Protein 3ND0 (pdb70)

Radius of gyration: 27.79 Å; Cα contacts (8 Å, |Δi|>4): 1798; chains: 2; bounding box: 58×67×82 Å

InterPro domains:
  IPR001807 Chloride channel [PF00654] (86-428)
  IPR001807 Chloride channel [PR00762] (98-115)
  IPR001807 Chloride channel [PR00762] (178-197)
  IPR001807 Chloride channel [PR00762] (344-364)
  IPR001807 Chloride channel [PR00762] (379-395)
  IPR001807 Chloride channel [PR00762] (397-416)
  IPR014743 Chloride channel, core [SSF81340] (9-445)

Sequence (850 aa):
SLHPRTLVAAIVVGLITGVLGAGFKSAVNNMLQWRSQLAQILAPIPPLAWLVTALISGGMVALSFWLMKRFAPDTSGSGIPQIEGHLEGKLPLVWQRVLPIKLVGGFLSLGAGMLAGFEGPTIQMGGSIGQMTGGWFKATQENQRILIAVGAGAGLATAFNAPLAGVALIGEEMHPRFRSQTLAYHSLLFGCVMATIILRMIRGQSAIISLTEFKRVPLDSLWMFIILGILFGVMGYTFNRGLFKVLDWFDRLPPLATKWKGFLLGSIIGILSLFPLPLTDGGDNAVLWAFNSQSHFSTLILVFCGRFLLTLICYGSGAIGGIFAPMLGIASIVSVAMARHFHLLFPSQIPEPAVMAIAGMGALVAATVRAPLTAILLTIEMTDNYFVILPLLVTCLVASVVAEALGGKPIYTVLLERTLAKQNRSLHPRTLVAAIVVGLITGVLGAGFKSAVNNMLQWRSQLAQILAPIPPLAWLVTALISGGMVALSFWLMKRFAPDTSGSGIPQIEGHLEGKLPLVWQRVLPIKLVGGFLSLGAGMLAGFEGPTIQMGGSIGQMTGGWFKATQENQRILIAVGAGAGLATAFNAPLAGVALIGEEMHPRFRSQTLAYHSLLFGCVMATIILRMIRGQSAIISLTEFKRVPLDSLWMFIILGILFGVMGYTFNRGLFKVLDWFDRLPPLATKWKGFLLGSIIGILSLFPLPLTDGGDNAVLWAFNSQSHFSTLILVFCGRFLLTLICYGSGAIGGIFAPMLGIASIVSVAMARHFHLLFPSQIPEPAVMAIAGMGALVAATVRAPLTAILLTIEMTDNYFVILPLLVTCLVASVVAEALGGKPIYTVLLERTLAKQNR

Secondary structure (DSSP, 8-state):
---HHHHHHHHHHHHHHHHHHHHHHHHHHHHHHHHHHHHHHSTTS-THHHHHHHHHHHHHHHHHHHHHTTT-GGGSB-SHHHHHHHTTSSS---HHHHHHHHHHHHHHHHHTT-S--THHHHHHHHHHHHHHHHHHTT--HHHHHHHHHHHHHHHHHHHHT-HHHHHHHHHSSS----SS--TTHHHHHHHHHHHHHHHHHHT-SS-SS--TT-----GGGHHHHHHHHHHHHHHHHHHHHHHHHHHHHHHT--HHHHHHHHHHHHHHHHHHTTSSSS-SSSSHHHHHHHTTS---HHHHHHHHHHHHHHHHHHHHTT-B--SHHHHHHHHHHHHHHHHHHHHHH-TTT-SSTHHHHHHTTSHHHHHHHS-HHHHHHHHHHTT---TTHHHHHHHHHHHHHHHTTS----HHHHHHHHHHTTTT-/---HHHHHHHHHHHHHHHHHHHHHHHHHHHHHHHHHHHHHHSTTS-THHHHHHHHHHHHHHHHHHHHHTTT-GGGSB-SHHHHHHHTTSSS---HHHHHHHHHHHHHHHHHTT-S--THHHHHHHHHHHHHHHHHHTT--HHHHHHHHHHHHHHHHHHHHT-HHHHHHHHHSTT-----S--THHHHHHHHHHHHHHHHHHHT-SS-SS--TT-----GGGHHHHHHHHHHHHHHHHHHHHHHHHHHHHHHT--HHHHHHHHHHHHHHHHHHTTSSSS-SSSSHHHHHHHTTS---HHHHHHHHHHHHHHHHHHHHTT-B--SHHHHHHHHHHHHHHHHHHHHHH-TTT-SSTHHHHHHTTTHHHHHHHS-HHHHHHHHHHTTT--TTHHHHHHHHHHHHHHHTTS----HHHHHHHHHHHTTT-

Structure (mmCIF, N/CA/C/O backbone):
data_3ND0
#
_entry.id   3ND0
#
_cell.length_a   203.790
_cell.length_b   203.790
_cell.length_c   96.820
_cell.angle_alpha   90.00
_cell.angle_beta   90.00
_cell.angle_gamma   120.00
#
_symmetry.space_group_name_H-M   'P 3 2 1'
#
loop_
_entity.id
_entity.type
_entity.pdbx_description
1 polymer 'Sll0855 protein'
2 non-polymer 'CHLORIDE ION'
#
loop_
_atom_site.group_PDB
_atom_site.id
_atom_site.type_symbol
_atom_site.label_atom_id
_atom_site.label_alt_id
_atom_site.label_comp_id
_atom_site.label_asym_id
_atom_site.label_entity_id
_atom_site.label_seq_id
_atom_site.pdbx_PDB_ins_code
_atom_site.Cartn_x
_atom_site.Cartn_y
_atom_site.Cartn_z
_atom_site.occupancy
_atom_site.B_iso_or_equiv
_atom_site.auth_seq_id
_atom_site.auth_comp_id
_atom_site.auth_asym_id
_atom_site.auth_atom_id
_atom_site.pdbx_PDB_model_num
ATOM 1 N N . SER A 1 26 ? -62.375 92.262 16.933 1.00 76.66 26 SER A N 1
ATOM 2 C CA . SER A 1 26 ? -61.233 92.929 16.319 1.00 76.71 26 SER A CA 1
ATOM 3 C C . SER A 1 26 ? -61.293 92.806 14.796 1.00 77.23 26 SER A C 1
ATOM 4 O O . SER A 1 26 ? -60.289 92.985 14.110 1.00 77.75 26 SER A O 1
ATOM 7 N N . LEU A 1 27 ? -62.484 92.515 14.279 1.00 64.97 27 LEU A N 1
ATOM 8 C CA . LEU A 1 27 ? -62.673 92.201 12.863 1.00 65.15 27 LEU A CA 1
ATOM 9 C C . LEU A 1 27 ? -62.936 93.408 11.961 1.00 65.81 27 LEU A C 1
ATOM 10 O O . LEU A 1 27 ? -63.342 94.476 12.422 1.00 66.52 27 LEU A O 1
ATOM 15 N N . HIS A 1 28 ? -62.720 93.199 10.665 1.00 73.55 28 HIS A N 1
ATOM 16 C CA . HIS A 1 28 ? -62.794 94.251 9.658 1.00 74.12 28 HIS A CA 1
ATOM 17 C C . HIS A 1 28 ? -63.722 93.856 8.501 1.00 73.67 28 HIS A C 1
ATOM 18 O O . HIS A 1 28 ? -63.588 92.773 7.930 1.00 73.06 28 HIS A O 1
ATOM 25 N N . PRO A 1 29 ? -64.667 94.749 8.158 1.00 69.26 29 PRO A N 1
ATOM 26 C CA . PRO A 1 29 ? -65.807 94.552 7.248 1.00 69.15 29 PRO A CA 1
ATOM 27 C C . PRO A 1 29 ? -65.473 94.011 5.857 1.00 68.98 29 PRO A C 1
ATOM 28 O O . PRO A 1 29 ? -65.974 92.948 5.497 1.00 68.93 29 PRO A O 1
ATOM 32 N N . ARG A 1 30 ? -64.669 94.739 5.087 1.00 95.02 30 ARG A N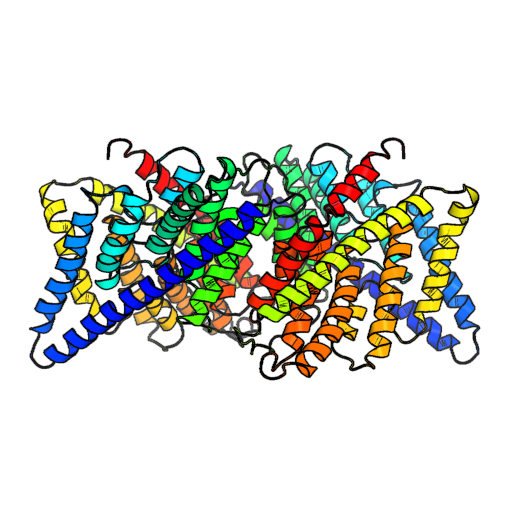 1
ATOM 33 C CA . ARG A 1 30 ? -64.370 94.362 3.704 1.00 95.52 30 ARG A CA 1
ATOM 34 C C . ARG A 1 30 ? -64.148 92.861 3.514 1.00 93.84 30 ARG A C 1
ATOM 35 O O . ARG A 1 30 ? -64.620 92.277 2.539 1.00 93.51 30 ARG A O 1
ATOM 43 N N . THR A 1 31 ? -63.425 92.246 4.445 1.00 74.02 31 THR A N 1
ATOM 44 C CA . THR A 1 31 ? -63.108 90.824 4.355 1.00 71.52 31 THR A CA 1
ATOM 45 C C . THR A 1 31 ? -64.327 89.945 4.621 1.00 70.05 31 THR A C 1
ATOM 46 O O . THR A 1 31 ? -64.519 88.919 3.969 1.00 70.04 31 THR A O 1
ATOM 50 N N . LEU A 1 32 ? -65.149 90.352 5.583 1.00 58.86 32 LEU A N 1
ATOM 51 C CA . LEU A 1 32 ? -66.356 89.608 5.920 1.00 55.80 32 LEU A CA 1
ATOM 52 C C . LEU A 1 32 ? -67.260 89.432 4.705 1.00 55.10 32 LEU A C 1
ATOM 53 O O . LEU A 1 32 ? -67.662 88.316 4.381 1.00 55.57 32 LEU A O 1
ATOM 58 N N . VAL A 1 33 ? -67.581 90.535 4.037 1.00 46.85 33 VAL A N 1
ATOM 59 C CA . VAL A 1 33 ? -68.413 90.474 2.838 1.00 46.58 33 VAL A CA 1
ATOM 60 C C . VAL A 1 33 ? -67.728 89.653 1.741 1.00 46.73 33 VAL A C 1
ATOM 61 O O . VAL A 1 33 ? -68.393 89.008 0.926 1.00 45.97 33 VAL A O 1
ATOM 65 N N . ALA A 1 34 ? -66.397 89.668 1.737 1.00 70.34 34 ALA A N 1
ATOM 66 C CA . ALA A 1 34 ? -65.628 88.839 0.815 1.00 70.56 34 ALA A CA 1
ATOM 67 C C . ALA A 1 34 ? -65.861 87.364 1.124 1.00 70.48 34 ALA A C 1
ATOM 68 O O . ALA A 1 34 ? -65.998 86.542 0.218 1.00 70.69 34 ALA A O 1
ATOM 70 N N . ALA A 1 35 ? -65.904 87.038 2.412 1.00 56.55 35 ALA A N 1
ATOM 71 C CA . ALA A 1 35 ? -66.199 85.680 2.851 1.00 56.10 35 ALA A CA 1
ATOM 72 C C . ALA A 1 35 ? -67.609 85.289 2.427 1.00 56.25 35 ALA A C 1
ATOM 73 O O . ALA A 1 35 ? -67.853 84.153 2.019 1.00 55.94 35 ALA A O 1
ATOM 75 N N . ILE A 1 36 ? -68.534 86.239 2.527 1.00 57.23 36 ILE A N 1
ATOM 76 C CA . ILE A 1 36 ? -69.899 86.028 2.065 1.00 56.73 36 ILE A CA 1
ATOM 77 C C . ILE A 1 36 ? -69.892 85.586 0.610 1.00 56.81 36 ILE A C 1
ATOM 78 O O . ILE A 1 36 ? -70.557 84.619 0.241 1.00 57.70 36 ILE A O 1
ATOM 83 N N . VAL A 1 37 ? -69.132 86.301 -0.214 1.00 45.37 37 VAL A N 1
ATOM 84 C CA . VAL A 1 37 ? -69.038 85.983 -1.635 1.00 44.61 37 VAL A CA 1
ATOM 85 C C . VAL A 1 37 ? -68.393 84.619 -1.853 1.00 44.96 37 VAL A C 1
ATOM 86 O O . VAL A 1 37 ? -68.892 83.810 -2.635 1.00 43.86 37 VAL A O 1
ATOM 90 N N . VAL A 1 38 ? -67.284 84.367 -1.163 1.00 56.67 38 VAL A N 1
ATOM 91 C CA . VAL A 1 38 ? -66.614 83.075 -1.258 1.00 57.88 38 VAL A CA 1
ATOM 92 C C . VAL A 1 38 ? -67.605 81.946 -1.006 1.00 59.08 38 VAL A C 1
ATOM 93 O O . VAL A 1 38 ? -67.913 81.172 -1.909 1.00 59.29 38 VAL A O 1
ATOM 97 N N . GLY A 1 39 ? -68.108 81.866 0.223 1.00 73.39 39 GLY A N 1
ATOM 98 C CA . GLY A 1 39 ? -69.068 80.842 0.594 1.00 74.10 39 GLY A CA 1
ATOM 99 C C . GLY A 1 39 ? -70.218 80.738 -0.390 1.00 74.99 39 GLY A C 1
ATOM 100 O O . GLY A 1 39 ? -70.689 79.643 -0.699 1.00 75.76 39 GLY A O 1
ATOM 101 N N . LEU A 1 40 ? -70.667 81.886 -0.886 1.00 64.33 40 LEU A N 1
ATOM 102 C CA . LEU A 1 40 ? -71.732 81.933 -1.878 1.00 64.34 40 LEU A CA 1
ATOM 103 C C . LEU A 1 40 ? -71.334 81.180 -3.144 1.00 64.35 40 LEU A C 1
ATOM 104 O O . LEU A 1 40 ? -72.110 80.386 -3.673 1.00 64.12 40 LEU A O 1
ATOM 109 N N . ILE A 1 41 ? -70.118 81.431 -3.622 1.00 62.20 41 ILE A N 1
ATOM 110 C CA . ILE A 1 41 ? -69.635 80.814 -4.853 1.00 61.06 41 ILE A CA 1
ATOM 111 C C . ILE A 1 41 ? -69.393 79.316 -4.686 1.00 59.99 41 ILE A C 1
ATOM 112 O O . ILE A 1 41 ? -69.928 78.509 -5.444 1.00 59.49 41 ILE A O 1
ATOM 117 N N . THR A 1 42 ? -68.586 78.943 -3.697 1.00 53.66 42 THR A N 1
ATOM 118 C CA . THR A 1 42 ? -68.282 77.532 -3.474 1.00 53.98 42 THR A CA 1
ATOM 119 C C . THR A 1 42 ? -69.543 76.736 -3.144 1.00 54.58 42 THR A C 1
ATOM 120 O O . THR A 1 42 ? -69.623 75.537 -3.419 1.00 54.18 42 THR A O 1
ATOM 124 N N . GLY A 1 43 ? -70.528 77.411 -2.561 1.00 53.64 43 GLY A N 1
ATOM 125 C CA . GLY A 1 43 ? -71.810 76.789 -2.292 1.00 54.14 43 GLY A CA 1
ATOM 126 C C . GLY A 1 43 ? -72.492 76.372 -3.582 1.00 54.71 43 GLY A C 1
ATOM 127 O O . GLY A 1 43 ? -72.868 75.212 -3.748 1.00 54.47 43 GLY A O 1
ATOM 128 N N . VAL A 1 44 ? -72.643 77.322 -4.501 1.00 56.16 44 VAL A N 1
ATOM 129 C CA . VAL A 1 44 ? -73.260 77.048 -5.793 1.00 56.56 44 VAL A CA 1
ATOM 130 C C . VAL A 1 44 ? -72.499 75.959 -6.541 1.00 57.68 44 VAL A C 1
ATOM 131 O O . VAL A 1 44 ? -73.096 75.003 -7.036 1.00 57.72 44 VAL A O 1
ATOM 135 N N . LEU A 1 45 ? -71.180 76.112 -6.619 1.00 69.09 45 LEU A N 1
ATOM 136 C CA . LEU A 1 45 ? -70.338 75.140 -7.308 1.00 70.56 45 LEU A CA 1
ATOM 137 C C . LEU A 1 45 ? -70.416 73.765 -6.656 1.00 71.11 45 LEU A C 1
ATOM 138 O O . LEU A 1 45 ? -70.666 72.765 -7.328 1.00 71.61 45 LEU A O 1
ATOM 143 N N . GLY A 1 46 ? -70.200 73.718 -5.347 1.00 80.13 46 GLY A N 1
ATOM 144 C CA . GLY A 1 46 ? -70.278 72.470 -4.612 1.00 79.61 46 GLY A CA 1
ATOM 145 C C . GLY A 1 46 ? -71.606 71.774 -4.836 1.00 79.08 46 GLY A C 1
ATOM 146 O O . GLY A 1 46 ? -71.657 70.563 -5.057 1.00 79.26 46 GLY A O 1
ATOM 147 N N . ALA A 1 47 ? -72.685 72.546 -4.785 1.00 60.35 47 ALA A N 1
ATOM 148 C CA . ALA A 1 47 ? -74.021 72.005 -4.987 1.00 60.02 47 ALA A CA 1
ATOM 149 C C . ALA A 1 47 ? -74.171 71.447 -6.398 1.00 59.74 47 ALA A C 1
ATOM 150 O O . ALA A 1 47 ? -74.489 70.271 -6.580 1.00 59.55 47 ALA A O 1
ATOM 152 N N . GLY A 1 48 ? -73.936 72.297 -7.393 1.00 58.12 48 GLY A N 1
ATOM 153 C CA . GLY A 1 48 ? -74.022 71.885 -8.782 1.00 58.31 48 GLY A CA 1
ATOM 154 C C . GLY A 1 48 ? -73.156 70.675 -9.081 1.00 58.63 48 GLY A C 1
ATOM 155 O O . GLY A 1 48 ? -73.591 69.742 -9.757 1.00 58.26 48 GLY A O 1
ATOM 156 N N . PHE A 1 49 ? -71.928 70.690 -8.572 1.00 65.28 49 PHE A N 1
ATOM 157 C CA . PHE A 1 49 ? -70.998 69.584 -8.775 1.00 65.64 49 PHE A CA 1
ATOM 158 C C . PHE A 1 49 ? -71.577 68.270 -8.260 1.00 66.36 49 PHE A C 1
ATOM 159 O O . PHE A 1 49 ? -71.545 67.260 -8.961 1.00 67.00 49 PHE A O 1
ATOM 167 N N . LYS A 1 50 ? -72.104 68.285 -7.039 1.00 78.68 50 LYS A N 1
ATOM 168 C CA . LYS A 1 50 ? -72.720 67.091 -6.464 1.00 79.03 50 LYS A CA 1
ATOM 169 C C . LYS A 1 50 ? -73.876 66.597 -7.325 1.00 78.42 50 LYS A C 1
ATOM 170 O O . LYS A 1 50 ? -73.973 65.408 -7.629 1.00 77.19 50 LYS A O 1
ATOM 176 N N . SER A 1 51 ? -74.749 67.519 -7.714 1.00 82.23 51 SER A N 1
ATOM 177 C CA . SER A 1 51 ? -75.895 67.188 -8.549 1.00 82.70 51 SER A CA 1
ATOM 178 C C . SER A 1 51 ? -75.440 66.624 -9.890 1.00 82.77 51 SER A C 1
ATOM 179 O O . SER A 1 51 ? -75.994 65.640 -10.380 1.00 83.11 51 SER A O 1
ATOM 182 N N . ALA A 1 52 ? -74.425 67.252 -10.474 1.00 72.35 52 ALA A N 1
ATOM 183 C CA . ALA A 1 52 ? -73.883 66.813 -11.755 1.00 71.99 52 ALA A CA 1
ATOM 184 C C . ALA A 1 52 ? -73.317 65.398 -11.667 1.00 71.96 52 ALA A C 1
ATOM 185 O O . ALA A 1 52 ? -73.507 64.587 -12.573 1.00 71.96 52 ALA A O 1
ATOM 187 N N . VAL A 1 53 ? -72.624 65.106 -10.572 1.00 71.56 53 VAL A N 1
ATOM 188 C CA . VAL A 1 53 ? -72.021 63.793 -10.383 1.00 72.25 53 VAL A CA 1
ATOM 189 C C . VAL A 1 53 ? -73.083 62.713 -10.212 1.00 72.92 53 VAL A C 1
ATOM 190 O O . VAL A 1 53 ? -72.977 61.631 -10.789 1.00 72.93 53 VAL A O 1
ATOM 194 N N . ASN A 1 54 ? -74.107 63.011 -9.419 1.00 74.15 54 ASN A N 1
ATOM 195 C CA . ASN A 1 54 ? -75.191 62.063 -9.190 1.00 74.71 54 ASN A CA 1
ATOM 196 C C . ASN A 1 54 ? -75.961 61.735 -10.464 1.00 76.12 54 ASN A C 1
ATOM 197 O O . ASN A 1 54 ? -76.232 60.567 -10.748 1.00 76.28 54 ASN A O 1
ATOM 202 N N . ASN A 1 55 ? -76.313 62.766 -11.228 1.00 82.95 55 ASN A N 1
ATOM 203 C CA . ASN A 1 55 ? -76.958 62.567 -12.521 1.00 84.71 55 ASN A CA 1
ATOM 204 C C . ASN A 1 55 ? -76.171 61.588 -13.380 1.00 85.47 55 ASN A C 1
ATOM 205 O O . ASN A 1 55 ? -76.733 60.661 -13.960 1.00 85.63 55 ASN A O 1
ATOM 210 N N . MET A 1 56 ? -74.862 61.799 -13.453 1.00 85.97 56 MET A N 1
ATOM 211 C CA . MET A 1 56 ? -73.993 60.911 -14.209 1.00 87.16 56 MET A CA 1
ATOM 212 C C . MET A 1 56 ? -74.036 59.509 -13.617 1.00 87.60 56 MET A C 1
ATOM 213 O O . MET A 1 56 ? -74.115 58.521 -14.345 1.00 88.10 56 MET A O 1
ATOM 218 N N . LEU A 1 57 ? -73.989 59.430 -12.291 1.00 62.56 57 LEU A N 1
ATOM 219 C CA . LEU A 1 57 ? -73.999 58.145 -11.603 1.00 63.20 57 LEU A CA 1
ATOM 220 C C . LEU A 1 57 ? -75.241 57.331 -11.938 1.00 64.84 57 LEU A C 1
ATOM 221 O O . LEU A 1 57 ? -75.143 56.161 -12.306 1.00 64.82 57 LEU A O 1
ATOM 226 N N . GLN A 1 58 ? -76.408 57.952 -11.809 1.00 99.74 58 GLN A N 1
ATOM 227 C CA . GLN A 1 58 ? -77.663 57.252 -12.045 1.00 102.01 58 GLN A CA 1
ATOM 228 C C . GLN A 1 58 ? -77.879 56.988 -13.531 1.00 102.23 58 GLN A C 1
ATOM 229 O O . GLN A 1 58 ? -78.504 55.998 -13.908 1.00 102.39 58 GLN A O 1
ATOM 235 N N . TRP A 1 59 ? -77.355 57.873 -14.372 1.00 83.35 59 TRP A N 1
ATOM 236 C CA . TRP A 1 59 ? -77.465 57.697 -15.814 1.00 83.82 59 TRP A CA 1
ATOM 237 C C . TRP A 1 59 ? -76.756 56.420 -16.254 1.00 83.70 59 TRP A C 1
ATOM 238 O O . TRP A 1 59 ? -77.248 55.692 -17.115 1.00 83.73 59 TRP A O 1
ATOM 249 N N . ARG A 1 60 ? -75.597 56.153 -15.659 1.00 84.64 60 ARG A N 1
ATOM 250 C CA . ARG A 1 60 ? -74.851 54.940 -15.970 1.00 84.62 60 ARG A CA 1
ATOM 251 C C . ARG A 1 60 ? -75.562 53.717 -15.403 1.00 85.30 60 ARG A C 1
ATOM 252 O O . ARG A 1 60 ? -75.424 52.610 -15.922 1.00 85.36 60 ARG A O 1
ATOM 260 N N . SER A 1 61 ? -76.324 53.927 -14.335 1.00 90.38 61 SER A N 1
ATOM 261 C CA . SER A 1 61 ? -77.077 52.847 -13.710 1.00 91.32 61 SER A CA 1
ATOM 262 C C . SER A 1 61 ? -78.297 52.495 -14.553 1.00 92.16 61 SER A C 1
ATOM 263 O O . SER A 1 61 ? -78.669 51.327 -14.669 1.00 92.13 61 SER A O 1
ATOM 266 N N . GLN A 1 62 ? -78.913 53.515 -15.143 1.00 101.79 62 GLN A N 1
ATOM 267 C CA . GLN A 1 62 ? -80.073 53.318 -16.002 1.00 103.36 62 GLN A CA 1
ATOM 268 C C . GLN A 1 62 ? -79.646 52.787 -17.363 1.00 103.97 62 GLN A C 1
ATOM 269 O O . GLN A 1 62 ? -80.375 52.030 -18.004 1.00 104.61 62 GLN A O 1
ATOM 275 N N . LEU A 1 63 ? -78.460 53.193 -17.801 1.00 76.39 63 LEU A N 1
ATOM 276 C CA . LEU A 1 63 ? -77.905 52.709 -19.057 1.00 77.32 63 LEU A CA 1
ATOM 277 C C . LEU A 1 63 ? -77.615 51.220 -18.927 1.00 78.16 63 LEU A C 1
ATOM 278 O O . LEU A 1 63 ? -77.760 50.461 -19.884 1.00 78.20 63 LEU A O 1
ATOM 283 N N . ALA A 1 64 ? -77.214 50.808 -17.729 1.00 97.50 64 ALA A N 1
ATOM 284 C CA . ALA A 1 64 ? -76.906 49.409 -17.464 1.00 98.82 64 ALA A CA 1
ATOM 285 C C . ALA A 1 64 ? -78.167 48.551 -17.432 1.00 100.09 64 ALA A C 1
ATOM 286 O O . ALA A 1 64 ? -78.115 47.353 -17.707 1.00 100.49 64 ALA A O 1
ATOM 288 N N . GLN A 1 65 ? -79.297 49.164 -17.098 1.00 115.53 65 GLN A N 1
ATOM 289 C CA . GLN A 1 65 ? -80.553 48.427 -16.996 1.00 117.15 65 GLN A CA 1
ATOM 290 C C . GLN A 1 65 ? -81.293 48.327 -18.325 1.00 117.68 65 GLN A C 1
ATOM 291 O O . GLN A 1 65 ? -82.017 47.361 -18.567 1.00 118.21 65 GLN A O 1
ATOM 297 N N . ILE A 1 66 ? -81.109 49.321 -19.186 1.00 100.03 66 ILE A N 1
ATOM 298 C CA . ILE A 1 66 ? -81.679 49.267 -20.525 1.00 100.62 66 ILE A CA 1
ATOM 299 C C . ILE A 1 66 ? -81.042 48.136 -21.328 1.00 101.54 66 ILE A C 1
ATOM 300 O O . ILE A 1 66 ? -81.720 47.434 -22.080 1.00 101.75 66 ILE A O 1
ATOM 305 N N . LEU A 1 67 ? -79.736 47.960 -21.155 1.00 93.27 67 LEU A N 1
ATOM 306 C CA . LEU A 1 67 ? -79.001 46.915 -21.857 1.00 94.23 67 LEU A CA 1
ATOM 307 C C . LEU A 1 67 ? -78.936 45.643 -21.018 1.00 95.69 67 LEU A C 1
ATOM 308 O O . LEU A 1 67 ? -78.444 44.611 -21.473 1.00 96.00 67 LEU A O 1
ATOM 313 N N . ALA A 1 68 ? -79.437 45.729 -19.789 1.00 99.15 68 ALA A N 1
ATOM 314 C CA . ALA A 1 68 ? -79.412 44.605 -18.855 1.00 100.65 68 ALA A CA 1
ATOM 315 C C . ALA A 1 68 ? -80.075 43.334 -19.390 1.00 101.96 68 ALA A C 1
ATOM 316 O O . ALA A 1 68 ? -79.506 42.248 -19.278 1.00 101.40 68 ALA A O 1
ATOM 318 N N . PRO A 1 69 ? -81.281 43.464 -19.971 1.00 127.70 69 PRO A N 1
ATOM 319 C CA . PRO A 1 69 ? -82.029 42.278 -20.404 1.00 129.15 69 PRO A CA 1
ATOM 320 C C . PRO A 1 69 ? -81.220 41.342 -21.296 1.00 130.67 69 PRO A C 1
ATOM 321 O O . PRO A 1 69 ? -81.313 40.125 -21.133 1.00 131.22 69 PRO A O 1
ATOM 325 N N . ILE A 1 70 ? -80.437 41.889 -22.220 1.00 196.39 70 ILE A N 1
ATOM 326 C CA . ILE A 1 70 ? -79.697 41.040 -23.146 1.00 197.38 70 ILE A CA 1
ATOM 327 C C . ILE A 1 70 ? -78.375 41.625 -23.640 1.00 196.93 70 ILE A C 1
ATOM 328 O O . ILE A 1 70 ? -78.358 42.589 -24.405 1.00 197.00 70 ILE A O 1
ATOM 333 N N . PRO A 1 71 ? -77.256 41.045 -23.184 1.00 159.19 71 PRO A N 1
ATOM 334 C CA . PRO A 1 71 ? -77.176 40.145 -22.036 1.00 158.43 71 PRO A CA 1
ATOM 335 C C . PRO A 1 71 ? -76.090 40.662 -21.075 1.00 157.31 71 PRO A C 1
ATOM 336 O O . PRO A 1 71 ? -76.391 41.567 -20.297 1.00 157.32 71 PRO A O 1
ATOM 340 N N . PRO A 1 72 ? -74.859 40.109 -21.108 1.00 117.81 72 PRO A N 1
ATOM 341 C CA . PRO A 1 72 ? -73.827 40.929 -20.468 1.00 116.83 72 PRO A CA 1
ATOM 342 C C . PRO A 1 72 ? -73.210 41.917 -21.456 1.00 115.56 72 PRO A C 1
ATOM 343 O O . PRO A 1 72 ? -72.027 42.239 -21.347 1.00 115.02 72 PRO A O 1
ATOM 347 N N . LEU A 1 73 ? -74.001 42.376 -22.420 1.00 120.76 73 LEU A N 1
ATOM 348 C CA . LEU A 1 73 ? -73.565 43.438 -23.318 1.00 119.32 73 LEU A CA 1
ATOM 349 C C . LEU A 1 73 ? -73.357 44.707 -22.505 1.00 118.51 73 LEU A C 1
ATOM 350 O O . LEU A 1 73 ? -72.435 45.482 -22.762 1.00 118.67 73 LEU A O 1
ATOM 355 N N . ALA A 1 74 ? -74.226 44.906 -21.519 1.00 120.80 74 ALA A N 1
ATOM 356 C CA . ALA A 1 74 ? -74.137 46.055 -20.629 1.00 119.16 74 ALA A CA 1
ATOM 357 C C . ALA A 1 74 ? -72.866 45.975 -19.795 1.00 118.15 74 ALA A C 1
ATOM 358 O O . ALA A 1 74 ? -72.314 46.995 -19.386 1.00 117.98 74 ALA A O 1
ATOM 360 N N . TRP A 1 75 ? -72.411 44.752 -19.545 1.00 120.40 75 TRP A N 1
ATOM 361 C CA . TRP A 1 75 ? -71.165 44.525 -18.825 1.00 119.44 75 TRP A CA 1
ATOM 362 C C . TRP A 1 75 ? -70.000 45.229 -19.513 1.00 117.46 75 TRP A C 1
ATOM 363 O O . TRP A 1 75 ? -69.119 45.781 -18.854 1.00 117.35 75 TRP A O 1
ATOM 374 N N . LEU A 1 76 ? -70.006 45.208 -20.842 1.00 103.08 76 LEU A N 1
ATOM 375 C CA . LEU A 1 76 ? -68.928 45.793 -21.629 1.00 100.59 76 LEU A CA 1
ATOM 376 C C . LEU A 1 76 ? -69.061 47.308 -21.732 1.00 98.83 76 LEU A C 1
ATOM 377 O O . LEU A 1 76 ? -68.077 48.036 -21.603 1.00 98.85 76 LEU A O 1
ATOM 382 N N . VAL A 1 77 ? -70.280 47.779 -21.970 1.00 70.10 77 VAL A N 1
ATOM 383 C CA . VAL A 1 77 ? -70.525 49.207 -22.134 1.00 68.22 77 VAL A CA 1
ATOM 384 C C . VAL A 1 77 ? -70.197 49.987 -20.865 1.00 67.42 77 VAL A C 1
ATOM 385 O O . VAL A 1 77 ? -69.494 50.995 -20.915 1.00 67.36 77 VAL A O 1
ATOM 389 N N . THR A 1 78 ? -70.705 49.521 -19.727 1.00 102.86 78 THR A N 1
ATOM 390 C CA . THR A 1 78 ? -70.455 50.195 -18.456 1.00 101.89 78 THR A CA 1
ATOM 391 C C . THR A 1 78 ? -68.978 50.125 -18.088 1.00 101.11 78 THR A C 1
ATOM 392 O O . THR A 1 78 ? -68.457 51.002 -17.400 1.00 101.51 78 THR A O 1
ATOM 396 N N . ALA A 1 79 ? -68.308 49.074 -18.553 1.00 80.52 79 ALA A N 1
ATOM 397 C CA . ALA A 1 79 ? -66.878 48.911 -18.322 1.00 79.27 79 ALA A CA 1
ATOM 398 C C . ALA A 1 79 ? -66.084 49.967 -19.082 1.00 78.57 79 ALA A C 1
ATOM 399 O O . ALA A 1 79 ? -65.149 50.562 -18.547 1.00 78.68 79 ALA A O 1
ATOM 401 N N . LEU A 1 80 ? -66.461 50.191 -20.336 1.00 85.57 80 LEU A N 1
ATOM 402 C CA . LEU A 1 80 ? -65.790 51.181 -21.167 1.00 84.68 80 LEU A CA 1
ATOM 403 C C . LEU A 1 80 ? -66.057 52.594 -20.665 1.00 84.12 80 LEU A C 1
ATOM 404 O O . LEU A 1 80 ? -65.128 53.375 -20.471 1.00 84.16 80 LEU A O 1
ATOM 409 N N . ILE A 1 81 ? -67.329 52.917 -20.453 1.00 76.14 81 ILE A N 1
ATOM 410 C CA . ILE A 1 81 ? -67.706 54.256 -20.015 1.00 75.30 81 ILE A CA 1
ATOM 411 C C . ILE A 1 81 ? -66.996 54.647 -18.723 1.00 75.73 81 ILE A C 1
ATOM 412 O O . ILE A 1 81 ? -66.431 55.735 -18.626 1.00 75.92 81 ILE A O 1
ATOM 417 N N . SER A 1 82 ? -67.018 53.754 -17.738 1.00 92.90 82 SER A N 1
ATOM 418 C CA . SER A 1 82 ? -66.347 54.007 -16.465 1.00 93.31 82 SER A CA 1
ATOM 419 C C . SER A 1 82 ? -64.834 54.101 -16.632 1.00 93.25 82 SER A C 1
ATOM 420 O O . SER A 1 82 ? -64.212 55.072 -16.201 1.00 93.00 82 SER A O 1
ATOM 423 N N . GLY A 1 83 ? -64.247 53.085 -17.255 1.00 108.16 83 GLY A N 1
ATOM 424 C CA . GLY A 1 83 ? -62.815 53.061 -17.488 1.00 108.13 83 GLY A CA 1
ATOM 425 C C . GLY A 1 83 ? -62.334 54.280 -18.249 1.00 108.11 83 GLY A C 1
ATOM 426 O O . GLY A 1 83 ? -61.350 54.915 -17.867 1.00 108.73 83 GLY A O 1
ATOM 427 N N . GLY A 1 84 ? -63.034 54.609 -19.331 1.00 88.20 84 GLY A N 1
ATOM 428 C CA . GLY A 1 84 ? -62.678 55.745 -20.159 1.00 86.70 84 GLY A CA 1
ATOM 429 C C . GLY A 1 84 ? -62.654 57.040 -19.373 1.00 86.04 84 GLY A C 1
ATOM 430 O O . GLY A 1 84 ? -61.676 57.785 -19.417 1.00 85.52 84 GLY A O 1
ATOM 431 N N . MET A 1 85 ? -63.734 57.305 -18.647 1.00 81.10 85 MET A N 1
ATOM 432 C CA . MET A 1 85 ? -63.839 58.515 -17.841 1.00 80.84 85 MET A CA 1
ATOM 433 C C . MET A 1 85 ? -62.664 58.654 -16.879 1.00 80.87 85 MET A C 1
ATOM 434 O O . MET A 1 85 ? -61.994 59.685 -16.854 1.00 80.96 85 MET A O 1
ATOM 439 N N . VAL A 1 86 ? -62.420 57.612 -16.088 1.00 72.48 86 VAL A N 1
ATOM 440 C CA . VAL A 1 86 ? -61.331 57.632 -15.118 1.00 72.68 86 VAL A CA 1
ATOM 441 C C . VAL A 1 86 ? -59.989 57.825 -15.813 1.00 73.19 86 VAL A C 1
ATOM 442 O O . VAL A 1 86 ? -59.095 58.492 -15.288 1.00 73.20 86 VAL A O 1
ATOM 446 N N . ALA A 1 87 ? -59.854 57.241 -16.999 1.00 80.76 87 ALA A N 1
ATOM 447 C CA . ALA A 1 87 ? -58.640 57.394 -17.790 1.00 81.22 87 ALA A CA 1
ATOM 448 C C . ALA A 1 87 ? -58.491 58.839 -18.248 1.00 81.40 87 ALA A C 1
ATOM 449 O O . ALA A 1 87 ? -57.443 59.458 -18.062 1.00 81.79 87 ALA A O 1
ATOM 451 N N . LEU A 1 88 ? -59.551 59.370 -18.847 1.00 68.64 88 LEU A N 1
ATOM 452 C CA . LEU A 1 88 ? -59.570 60.754 -19.299 1.00 68.92 88 LEU A CA 1
ATOM 453 C C . LEU A 1 88 ? -59.307 61.681 -18.117 1.00 69.36 88 LEU A C 1
ATOM 454 O O . LEU A 1 88 ? -58.708 62.747 -18.269 1.00 69.57 88 LEU A O 1
ATOM 459 N N . SER A 1 89 ? -59.757 61.262 -16.938 1.00 77.60 89 SER A N 1
ATOM 460 C CA . SER A 1 89 ? -59.541 62.020 -15.712 1.00 78.13 89 SER A CA 1
ATOM 461 C C . SER A 1 89 ? -58.063 62.050 -15.354 1.00 78.06 89 SER A C 1
ATOM 462 O O . SER A 1 89 ? -57.505 63.107 -15.059 1.00 78.01 89 SER A O 1
ATOM 465 N N . PHE A 1 90 ? -57.435 60.880 -15.376 1.00 75.19 90 PHE A N 1
ATOM 466 C CA . PHE A 1 90 ? -56.015 60.762 -15.069 1.00 75.69 90 PHE A CA 1
ATOM 467 C C . PHE A 1 90 ? -55.162 61.538 -16.069 1.00 77.14 90 PHE A C 1
ATOM 468 O O . PHE A 1 90 ? -54.076 62.012 -15.736 1.00 77.25 90 PHE A O 1
ATOM 476 N N . TRP A 1 91 ? -55.663 61.664 -17.294 1.00 80.88 91 TRP A N 1
ATOM 477 C CA . TRP A 1 91 ? -54.959 62.402 -18.336 1.00 82.49 91 TRP A CA 1
ATOM 478 C C . TRP A 1 91 ? -55.049 63.903 -18.084 1.00 82.77 91 TRP A C 1
ATOM 479 O O . TRP A 1 91 ? -54.040 64.605 -18.095 1.00 82.86 91 TRP A O 1
ATOM 490 N N . LEU A 1 92 ? -56.265 64.388 -17.853 1.00 71.91 92 LEU A N 1
ATOM 491 C CA . LEU A 1 92 ? -56.480 65.801 -17.567 1.00 72.39 92 LEU A CA 1
ATOM 492 C C . LEU A 1 92 ? -55.688 66.257 -16.351 1.00 73.36 92 LEU A C 1
ATOM 493 O O . LEU A 1 92 ? -55.428 67.444 -16.185 1.00 73.55 92 LEU A O 1
ATOM 498 N N . MET A 1 93 ? -55.313 65.315 -15.495 1.00 91.54 93 MET A N 1
ATOM 499 C CA . MET A 1 93 ? -54.545 65.652 -14.306 1.00 93.45 93 MET A CA 1
ATOM 500 C C . MET A 1 93 ? -53.150 66.110 -14.714 1.00 94.69 93 MET A C 1
ATOM 501 O O . MET A 1 93 ? -52.816 67.286 -14.594 1.00 95.45 93 MET A O 1
ATOM 506 N N . LYS A 1 94 ? -52.342 65.176 -15.202 1.00 133.75 94 LYS A N 1
ATOM 507 C CA . LYS A 1 94 ? -51.031 65.503 -15.752 1.00 135.40 94 LYS A CA 1
ATOM 508 C C . LYS A 1 94 ? -50.982 65.069 -17.214 1.00 135.27 94 LYS A C 1
ATOM 509 O O . LYS A 1 94 ? -51.314 63.928 -17.532 1.00 136.19 94 LYS A O 1
ATOM 515 N N . ARG A 1 95 ? -50.578 65.971 -18.105 1.00 89.00 95 ARG A N 1
ATOM 516 C CA . ARG A 1 95 ? -50.153 67.322 -17.746 1.00 88.29 95 ARG A CA 1
ATOM 517 C C . ARG A 1 95 ? -51.298 68.335 -17.819 1.00 87.73 95 ARG A C 1
ATOM 518 O O . ARG A 1 95 ? -51.989 68.432 -18.833 1.00 86.66 95 ARG A O 1
ATOM 526 N N . PHE A 1 96 ? -51.482 69.079 -16.729 1.00 103.53 96 PHE A N 1
ATOM 527 C CA . PHE A 1 96 ? -52.463 70.164 -16.636 1.00 103.16 96 PHE A CA 1
ATOM 528 C C . PHE A 1 96 ? -52.472 70.757 -15.230 1.00 103.38 96 PHE A C 1
ATOM 529 O O . PHE A 1 96 ? -52.439 71.975 -15.059 1.00 104.15 96 PHE A O 1
ATOM 537 N N . ALA A 1 97 ? -52.527 69.882 -14.230 1.00 83.40 97 ALA A N 1
ATOM 538 C CA . ALA A 1 97 ? -52.500 70.291 -12.829 1.00 83.38 97 ALA A CA 1
ATOM 539 C C . ALA A 1 97 ? -52.472 69.076 -11.909 1.00 83.32 97 ALA A C 1
ATOM 540 O O . ALA A 1 97 ? -53.478 68.742 -11.285 1.00 83.39 97 ALA A O 1
ATOM 542 N N . PRO A 1 98 ? -51.314 68.405 -11.826 1.00 82.74 98 PRO A N 1
ATOM 543 C CA . PRO A 1 98 ? -51.147 67.242 -10.949 1.00 82.90 98 PRO A CA 1
ATOM 544 C C . PRO A 1 98 ? -51.437 67.594 -9.493 1.00 82.81 98 PRO A C 1
ATOM 545 O O . PRO A 1 98 ? -51.647 66.706 -8.668 1.00 82.73 98 PRO A O 1
ATOM 549 N N . ASP A 1 99 ? -51.448 68.888 -9.192 1.00 109.62 99 ASP A N 1
ATOM 550 C CA . ASP A 1 99 ? -51.713 69.369 -7.843 1.00 109.33 99 ASP A CA 1
ATOM 551 C C . ASP A 1 99 ? -53.085 68.914 -7.346 1.00 108.01 99 ASP A C 1
ATOM 552 O O . ASP A 1 99 ? -53.330 68.853 -6.141 1.00 107.25 99 ASP A O 1
ATOM 557 N N . THR A 1 100 ? -53.971 68.589 -8.283 1.00 84.49 100 THR A N 1
ATOM 558 C CA . THR A 1 100 ? -55.351 68.238 -7.957 1.00 82.70 100 THR A CA 1
ATOM 559 C C . THR A 1 100 ? -55.526 66.766 -7.595 1.00 82.02 100 THR A C 1
ATOM 560 O O . THR A 1 100 ? -56.640 66.311 -7.344 1.00 82.08 100 THR A O 1
ATOM 564 N N . SER A 1 101 ? -54.426 66.023 -7.574 1.00 84.41 101 SER A N 1
ATOM 565 C CA . SER A 1 101 ? -54.484 64.599 -7.268 1.00 82.96 101 SER A CA 1
ATOM 566 C C . SER A 1 101 ? -54.831 64.356 -5.803 1.00 82.68 101 SER A C 1
ATOM 567 O O . SER A 1 101 ? -54.273 64.992 -4.909 1.00 82.80 101 SER A O 1
ATOM 570 N N . GLY A 1 102 ? -55.761 63.436 -5.567 1.00 76.25 102 GLY A N 1
ATOM 571 C CA . GLY A 1 102 ? -56.106 63.027 -4.217 1.00 74.60 102 GLY A CA 1
ATOM 572 C C . GLY A 1 102 ? -57.155 63.885 -3.535 1.00 73.36 102 GLY A C 1
ATOM 573 O O . GLY A 1 102 ? -58.145 64.288 -4.146 1.00 73.05 102 GLY A O 1
ATOM 574 N N . SER A 1 103 ? -56.931 64.161 -2.255 1.00 90.52 103 SER A N 1
ATOM 575 C CA . SER A 1 103 ? -57.879 64.918 -1.449 1.00 89.95 103 SER A CA 1
ATOM 576 C C . SER A 1 103 ? -57.904 66.395 -1.827 1.00 89.55 103 SER A C 1
ATOM 577 O O . SER A 1 103 ? -58.119 66.754 -2.985 1.00 90.13 103 SER A O 1
ATOM 580 N N . GLY A 1 104 ? -57.687 67.246 -0.831 1.00 88.27 104 GLY A N 1
ATOM 581 C CA . GLY A 1 104 ? -57.684 68.682 -1.019 1.00 86.12 104 GLY A CA 1
ATOM 582 C C . GLY A 1 104 ? -57.187 69.336 0.252 1.00 84.96 104 GLY A C 1
ATOM 583 O O . GLY A 1 104 ? -56.600 70.417 0.224 1.00 84.93 104 GLY A O 1
ATOM 584 N N . ILE A 1 105 ? -57.424 68.666 1.375 1.00 64.43 105 ILE A N 1
ATOM 585 C CA . ILE A 1 105 ? -56.935 69.140 2.662 1.00 63.87 105 ILE A CA 1
ATOM 586 C C . ILE A 1 105 ? -55.416 69.314 2.647 1.00 63.95 105 ILE A C 1
ATOM 587 O O . ILE A 1 105 ? -54.913 70.353 3.063 1.00 64.34 105 ILE A O 1
ATOM 592 N N . PRO A 1 106 ? -54.680 68.300 2.159 1.00 56.53 106 PRO A N 1
ATOM 593 C CA . PRO A 1 106 ? -53.217 68.410 2.127 1.00 56.13 106 PRO A CA 1
ATOM 594 C C . PRO A 1 106 ? -52.738 69.593 1.287 1.00 55.57 106 PRO A C 1
ATOM 595 O O . PRO A 1 106 ? -51.805 70.288 1.687 1.00 55.23 106 PRO A O 1
ATOM 599 N N . GLN A 1 107 ? -53.374 69.815 0.140 1.00 76.25 107 GLN A N 1
ATOM 600 C CA . GLN A 1 107 ? -52.979 70.893 -0.762 1.00 76.55 107 GLN A CA 1
ATOM 601 C C . GLN A 1 107 ? -53.293 72.278 -0.198 1.00 75.72 107 GLN A C 1
ATOM 602 O O . GLN A 1 107 ? -52.536 73.224 -0.411 1.00 76.44 107 GLN A O 1
ATOM 608 N N . ILE A 1 108 ? -54.409 72.400 0.514 1.00 54.22 108 ILE A N 1
ATOM 609 C CA . ILE A 1 108 ? -54.761 73.673 1.136 1.00 52.87 108 ILE A CA 1
ATOM 610 C C . ILE A 1 108 ? -54.033 73.846 2.463 1.00 53.88 108 ILE A C 1
ATOM 611 O O . ILE A 1 108 ? -53.617 74.947 2.813 1.00 53.94 108 ILE A O 1
ATOM 616 N N . GLU A 1 109 ? -53.876 72.751 3.197 1.00 81.60 109 GLU A N 1
ATOM 617 C CA . GLU A 1 109 ? -53.115 72.778 4.437 1.00 83.12 109 GLU A CA 1
ATOM 618 C C . GLU A 1 109 ? -51.685 73.178 4.122 1.00 82.28 109 GLU A C 1
ATOM 619 O O . GLU A 1 109 ? -51.031 73.856 4.911 1.00 82.52 109 GLU A O 1
ATOM 625 N N . GLY A 1 110 ? -51.210 72.759 2.953 1.00 62.24 110 GLY A N 1
ATOM 626 C CA . GLY A 1 110 ? -49.859 73.058 2.519 1.00 61.95 110 GLY A CA 1
ATOM 627 C C . GLY A 1 110 ? -49.685 74.522 2.177 1.00 61.41 110 GLY A C 1
ATOM 628 O O . GLY A 1 110 ? -48.874 75.218 2.786 1.00 61.39 110 GLY A O 1
ATOM 629 N N . H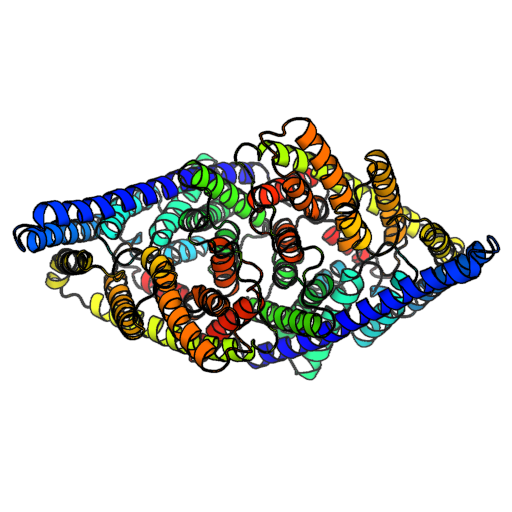IS A 1 111 ? -50.448 74.989 1.194 1.00 67.00 111 HIS A N 1
ATOM 630 C CA . HIS A 1 111 ? -50.411 76.388 0.790 1.00 66.96 111 HIS A CA 1
ATOM 631 C C . HIS A 1 111 ? -50.596 77.306 1.993 1.00 67.30 111 HIS A C 1
ATOM 632 O O . HIS A 1 111 ? -49.843 78.259 2.184 1.00 67.58 111 HIS A O 1
ATOM 639 N N . LEU A 1 112 ? -51.607 77.006 2.801 1.00 66.83 112 LEU A N 1
ATOM 640 C CA . LEU A 1 112 ? -51.925 77.800 3.982 1.00 67.93 112 LEU A CA 1
ATOM 641 C C . LEU A 1 112 ? -50.759 77.880 4.961 1.00 68.54 112 LEU A C 1
ATOM 642 O O . LEU A 1 112 ? -50.799 78.646 5.923 1.00 68.84 112 LEU A O 1
ATOM 647 N N . GLU A 1 113 ? -49.719 77.092 4.712 1.00 81.10 113 GLU A N 1
ATOM 648 C CA . GLU A 1 113 ? -48.620 76.972 5.660 1.00 82.58 113 GLU A CA 1
ATOM 649 C C . GLU A 1 113 ? -47.274 77.347 5.045 1.00 82.36 113 GLU A C 1
ATOM 650 O O . GLU A 1 113 ? -46.246 77.329 5.723 1.00 82.93 113 GLU A O 1
ATOM 656 N N . GLY A 1 114 ? -47.282 77.690 3.763 1.00 72.68 114 GLY A N 1
ATOM 657 C CA . GLY A 1 114 ? -46.059 78.055 3.075 1.00 72.18 114 GLY A CA 1
ATOM 658 C C . GLY A 1 114 ? -45.736 77.101 1.944 1.00 72.45 114 GLY A C 1
ATOM 659 O O . GLY A 1 114 ? -45.897 77.446 0.775 1.00 72.75 114 GLY A O 1
ATOM 660 N N . LYS A 1 115 ? -45.288 75.897 2.289 1.00 64.43 115 LYS A N 1
ATOM 661 C CA . LYS A 1 115 ? -44.926 74.901 1.285 1.00 65.26 115 LYS A CA 1
ATOM 662 C C . LYS A 1 115 ? -46.069 74.693 0.303 1.00 65.68 115 LYS A C 1
ATOM 663 O O . LYS A 1 115 ? -47.233 74.699 0.697 1.00 66.90 115 LYS A O 1
ATOM 669 N N . LEU A 1 116 ? -45.733 74.519 -0.973 1.00 84.27 116 LEU A N 1
ATOM 670 C CA . LEU A 1 116 ? -46.724 74.198 -2.001 1.00 84.98 116 LEU A CA 1
ATOM 671 C C . LEU A 1 116 ? -47.575 75.405 -2.404 1.00 85.04 116 LEU A C 1
ATOM 672 O O . LEU A 1 116 ? -48.217 76.028 -1.560 1.00 85.02 116 LEU A O 1
ATOM 677 N N . PRO A 1 117 ? -47.579 75.736 -3.705 1.00 70.58 117 PRO A N 1
ATOM 678 C CA . PRO A 1 117 ? -48.363 76.848 -4.246 1.00 71.25 117 PRO A CA 1
ATOM 679 C C . PRO A 1 117 ? -49.756 76.406 -4.690 1.00 71.99 117 PRO A C 1
ATOM 680 O O . PRO A 1 117 ? -49.998 75.211 -4.861 1.00 72.67 117 PRO A O 1
ATOM 684 N N . LEU A 1 118 ? -50.652 77.369 -4.883 1.00 76.82 118 LEU A N 1
ATOM 685 C CA . LEU A 1 118 ? -52.013 77.095 -5.334 1.00 76.73 118 LEU A CA 1
ATOM 686 C C . LEU A 1 118 ? -52.446 78.112 -6.384 1.00 75.92 118 LEU A C 1
ATOM 687 O O . LEU A 1 118 ? -52.622 79.289 -6.076 1.00 75.93 118 LEU A O 1
ATOM 692 N N . VAL A 1 119 ? -52.614 77.659 -7.622 1.00 78.84 119 VAL A N 1
ATOM 693 C CA . VAL A 1 119 ? -53.078 78.540 -8.693 1.00 78.63 119 VAL A CA 1
ATOM 694 C C . VAL A 1 119 ? -54.501 78.180 -9.122 1.00 78.23 119 VAL A C 1
ATOM 695 O O . VAL A 1 119 ? -54.745 77.103 -9.666 1.00 77.86 119 VAL A O 1
ATOM 699 N N . TRP A 1 120 ? -55.442 79.085 -8.873 1.00 82.80 120 TRP A N 1
ATOM 700 C CA . TRP A 1 120 ? -56.853 78.779 -9.081 1.00 82.68 120 TRP A CA 1
ATOM 701 C C . TRP A 1 120 ? -57.188 78.491 -10.540 1.00 82.37 120 TRP A C 1
ATOM 702 O O . TRP A 1 120 ? -58.009 77.625 -10.833 1.00 83.11 120 TRP A O 1
ATOM 713 N N . GLN A 1 121 ? -56.547 79.211 -11.452 1.00 66.73 121 GLN A N 1
ATOM 714 C CA . GLN A 1 121 ? -56.816 79.045 -12.876 1.00 66.19 121 GLN A CA 1
ATOM 715 C C . GLN A 1 121 ? -56.537 77.626 -13.380 1.00 65.82 121 GLN A C 1
ATOM 716 O O . GLN A 1 121 ? -57.050 77.226 -14.424 1.00 65.38 121 GLN A O 1
ATOM 722 N N . ARG A 1 122 ? -55.730 76.868 -12.644 1.00 77.74 122 ARG A N 1
ATOM 723 C CA . ARG A 1 122 ? -55.432 75.490 -13.033 1.00 77.83 122 ARG A CA 1
ATOM 724 C C . ARG A 1 122 ? -56.223 74.470 -12.218 1.00 76.87 122 ARG A C 1
ATOM 725 O O . ARG A 1 122 ? -56.775 73.516 -12.769 1.00 76.86 122 ARG A O 1
ATOM 733 N N . VAL A 1 123 ? -56.271 74.673 -10.906 1.00 71.72 123 VAL A N 1
ATOM 734 C CA . VAL A 1 123 ? -57.025 73.793 -10.020 1.00 70.26 123 VAL A CA 1
ATOM 735 C C . VAL A 1 123 ? -58.516 73.831 -10.342 1.00 69.94 123 VAL A C 1
ATOM 736 O O . VAL A 1 123 ? -59.102 72.823 -10.740 1.00 69.72 123 VAL A O 1
ATOM 740 N N . LEU A 1 124 ? -59.115 75.006 -10.176 1.00 71.04 124 LEU A N 1
ATOM 741 C CA . LEU A 1 124 ? -60.554 75.189 -10.344 1.00 70.31 124 LEU A CA 1
ATOM 742 C C . LEU A 1 124 ? -61.143 74.397 -11.517 1.00 70.19 124 LEU A C 1
ATOM 743 O O . LEU A 1 124 ? -62.069 73.610 -11.326 1.00 70.45 124 LEU A O 1
ATOM 748 N N . PRO A 1 125 ? -60.607 74.593 -12.734 1.00 68.02 125 PRO A N 1
ATOM 749 C CA . PRO A 1 125 ? -61.170 73.883 -13.890 1.00 67.82 125 PRO A CA 1
ATOM 750 C C . PRO A 1 125 ? -60.854 72.387 -13.901 1.00 67.63 125 PRO A C 1
ATOM 751 O O . PRO A 1 125 ? -61.750 71.580 -14.150 1.00 67.48 125 PRO A O 1
ATOM 755 N N . ILE A 1 126 ? -59.600 72.024 -13.641 1.00 78.38 126 ILE A N 1
ATOM 756 C CA . ILE A 1 126 ? -59.185 70.624 -13.706 1.00 78.05 126 ILE A CA 1
ATOM 757 C C . ILE A 1 126 ? -59.762 69.788 -12.566 1.00 77.81 126 ILE A C 1
ATOM 758 O O . ILE A 1 126 ? -60.213 68.661 -12.781 1.00 78.37 126 ILE A O 1
ATOM 763 N N . LYS A 1 127 ? -59.748 70.338 -11.356 1.00 71.37 127 LYS A N 1
ATOM 764 C CA . LYS A 1 127 ? -60.342 69.655 -10.214 1.00 69.79 127 LYS A CA 1
ATOM 765 C C . LYS A 1 127 ? -61.817 69.384 -10.478 1.00 69.40 127 LYS A C 1
ATOM 766 O O . LYS A 1 127 ? -62.330 68.313 -10.157 1.00 69.39 127 LYS A O 1
ATOM 772 N N . LEU A 1 128 ? -62.491 70.361 -11.074 1.00 65.01 128 LEU A N 1
ATOM 773 C CA . LEU A 1 128 ? -63.905 70.232 -11.398 1.00 64.80 128 LEU A CA 1
ATOM 774 C C . LEU A 1 128 ? -64.119 69.199 -12.502 1.00 65.11 128 LEU A C 1
ATOM 775 O O . LEU A 1 128 ? -64.631 68.111 -12.249 1.00 65.55 128 LEU A O 1
ATOM 780 N N . VAL A 1 129 ? -63.723 69.543 -13.723 1.00 75.96 129 VAL A N 1
ATOM 781 C CA . VAL A 1 129 ? -63.922 68.658 -14.869 1.00 76.35 129 VAL A CA 1
ATOM 782 C C . VAL A 1 129 ? -63.333 67.270 -14.633 1.00 77.08 129 VAL A C 1
ATOM 783 O O . VAL A 1 129 ? -63.949 66.259 -14.970 1.00 77.14 129 VAL A O 1
ATOM 787 N N . GLY A 1 130 ? -62.138 67.227 -14.056 1.00 70.23 130 GLY A N 1
ATOM 788 C CA . GLY A 1 130 ? -61.481 65.966 -13.776 1.00 71.17 130 GLY A CA 1
ATOM 789 C C . GLY A 1 130 ? -62.161 65.206 -12.654 1.00 71.96 130 GLY A C 1
ATOM 790 O O . GLY A 1 130 ? -62.333 63.990 -12.730 1.00 72.72 130 GLY A O 1
ATOM 791 N N . GLY A 1 131 ? -62.548 65.929 -11.607 1.00 84.12 131 GLY A N 1
ATOM 792 C CA . GLY A 1 131 ? -63.214 65.326 -10.466 1.00 84.13 131 GLY A CA 1
ATOM 793 C C . GLY A 1 131 ? -64.566 64.751 -10.837 1.00 83.76 131 GLY A C 1
ATOM 794 O O . GLY A 1 131 ? -64.976 63.713 -10.319 1.00 84.22 131 GLY A O 1
ATOM 795 N N . PHE A 1 132 ? -65.262 65.433 -11.739 1.00 74.86 132 PHE A N 1
ATOM 796 C CA . PHE A 1 132 ? -66.544 64.956 -12.233 1.00 74.30 132 PHE A CA 1
ATOM 797 C C . PHE A 1 132 ? -66.389 63.604 -12.912 1.00 73.97 132 PHE A C 1
ATOM 798 O O . PHE A 1 132 ? -67.175 62.689 -12.676 1.00 74.97 132 PHE A O 1
ATOM 806 N N . LEU A 1 133 ? -65.375 63.484 -13.760 1.00 75.85 133 LEU A N 1
ATOM 807 C CA . LEU A 1 133 ? -65.132 62.244 -14.485 1.00 75.80 133 LEU A CA 1
ATOM 808 C C . LEU A 1 133 ? -64.853 61.092 -13.527 1.00 75.72 133 LEU A C 1
ATOM 809 O O . LEU A 1 133 ? -65.418 60.007 -13.667 1.00 75.51 133 LEU A O 1
ATOM 814 N N . SER A 1 134 ? -63.984 61.334 -12.551 1.00 81.87 134 SER A N 1
ATOM 815 C CA . SER A 1 134 ? -63.639 60.317 -11.565 1.00 81.30 134 SER A CA 1
ATOM 816 C C . SER A 1 134 ? -64.869 59.881 -10.772 1.00 81.20 134 SER A C 1
ATOM 817 O O . SER A 1 134 ? -65.284 58.723 -10.835 1.00 81.57 134 SER A O 1
ATOM 820 N N . LEU A 1 135 ? -65.451 60.821 -10.034 1.00 58.86 135 LEU A N 1
ATOM 821 C CA . LEU A 1 135 ? -66.615 60.538 -9.202 1.00 57.79 135 LEU A CA 1
ATOM 822 C C . LEU A 1 135 ? -67.797 60.030 -10.019 1.00 57.81 135 LEU A C 1
ATOM 823 O O . LEU A 1 135 ? -68.471 59.079 -9.622 1.00 58.50 135 LEU A O 1
ATOM 828 N N . GLY A 1 136 ? -68.044 60.669 -11.158 1.00 47.25 136 GLY A N 1
ATOM 829 C CA . GLY A 1 136 ? -69.140 60.283 -12.027 1.00 47.09 136 GLY A CA 1
ATOM 830 C C . GLY A 1 136 ? -68.993 58.875 -12.573 1.00 47.40 136 GLY A C 1
ATOM 831 O O . GLY A 1 136 ? -69.976 58.249 -12.969 1.00 47.11 136 GLY A O 1
ATOM 832 N N . ALA A 1 137 ? -67.762 58.375 -12.593 1.00 72.08 137 ALA A N 1
ATOM 833 C CA . ALA A 1 137 ? -67.499 57.027 -13.083 1.00 73.35 137 ALA A CA 1
ATOM 834 C C . ALA A 1 137 ? -67.766 55.983 -12.003 1.00 74.40 137 ALA A C 1
ATOM 835 O O . ALA A 1 137 ? -67.798 54.783 -12.280 1.00 75.34 137 ALA A O 1
ATOM 837 N N . GLY A 1 138 ? -67.954 56.447 -10.772 1.00 81.84 138 GLY A N 1
ATOM 838 C CA . GLY A 1 138 ? -68.258 55.563 -9.662 1.00 81.95 138 GLY A CA 1
ATOM 839 C C . GLY A 1 138 ? -67.058 55.255 -8.789 1.00 81.92 138 GLY A C 1
ATOM 840 O O . GLY A 1 138 ? -67.033 54.242 -8.091 1.00 81.69 138 GLY A O 1
ATOM 841 N N . MET A 1 139 ? -66.061 56.133 -8.825 1.00 80.81 139 MET A N 1
ATOM 842 C CA . MET A 1 139 ? -64.858 55.959 -8.019 1.00 81.51 139 MET A CA 1
ATOM 843 C C . MET A 1 139 ? -65.173 56.046 -6.529 1.00 80.91 139 MET A C 1
ATOM 844 O O . MET A 1 139 ? -66.151 56.674 -6.130 1.00 81.26 139 MET A O 1
ATOM 849 N N . LEU A 1 140 ? -64.339 55.413 -5.710 1.00 75.92 140 LEU A N 1
ATOM 850 C CA . LEU A 1 140 ? -64.566 55.381 -4.269 1.00 76.08 140 LEU A CA 1
ATOM 851 C C . LEU A 1 140 ? -64.182 56.708 -3.612 1.00 77.03 140 LEU A C 1
ATOM 852 O O . LEU A 1 140 ? -63.359 56.755 -2.695 1.00 77.52 140 LEU A O 1
ATOM 857 N N . ALA A 1 141 ? -64.792 57.781 -4.105 1.00 90.43 141 ALA A N 1
ATOM 858 C CA . ALA A 1 141 ? -64.626 59.125 -3.569 1.00 91.23 141 ALA A CA 1
ATOM 859 C C . ALA A 1 141 ? -65.888 59.885 -3.957 1.00 91.86 141 ALA A C 1
ATOM 860 O O . ALA A 1 141 ? -66.646 59.410 -4.803 1.00 93.34 141 ALA A O 1
ATOM 862 N N . GLY A 1 142 ? -66.133 61.054 -3.370 1.00 83.21 142 GLY A N 1
ATOM 863 C CA . GLY A 1 142 ? -65.241 61.710 -2.435 1.00 83.10 142 GLY A CA 1
ATOM 864 C C . GLY A 1 142 ? -65.463 63.204 -2.581 1.00 83.78 142 GLY A C 1
ATOM 865 O O . GLY A 1 142 ? -64.523 63.969 -2.793 1.00 84.41 142 GLY A O 1
ATOM 866 N N . PHE A 1 143 ? -66.725 63.611 -2.480 1.00 63.59 143 PHE A N 1
ATOM 867 C CA . PHE A 1 143 ? -67.135 64.995 -2.727 1.00 64.42 143 PHE A CA 1
ATOM 868 C C . PHE A 1 143 ? -66.247 66.042 -2.062 1.00 64.78 143 PHE A C 1
ATOM 869 O O . PHE A 1 143 ? -65.812 66.997 -2.705 1.00 64.89 143 PHE A O 1
ATOM 877 N N . GLU A 1 144 ? -65.988 65.862 -0.772 1.00 84.63 144 GLU A N 1
ATOM 878 C CA . GLU A 1 144 ? -65.197 66.819 -0.010 1.00 85.78 144 GLU A CA 1
ATOM 879 C C . GLU A 1 144 ? -63.787 66.958 -0.575 1.00 86.29 144 GLU A C 1
ATOM 880 O O . GLU A 1 144 ? -63.009 67.795 -0.119 1.00 87.82 144 GLU A O 1
ATOM 886 N N . GLY A 1 145 ? -63.457 66.131 -1.561 1.00 77.51 145 GLY A N 1
ATOM 887 C CA . GLY A 1 145 ? -62.181 66.237 -2.243 1.00 75.08 145 GLY A CA 1
ATOM 888 C C . GLY A 1 145 ? -62.156 67.457 -3.141 1.00 72.96 145 GLY A C 1
ATOM 889 O O . GLY A 1 145 ? -61.508 68.453 -2.825 1.00 72.63 145 GLY A O 1
ATOM 890 N N . PRO A 1 146 ? -62.870 67.385 -4.273 1.00 63.26 146 PRO A N 1
ATOM 891 C CA . PRO A 1 146 ? -62.992 68.496 -5.220 1.00 63.01 146 PRO A CA 1
ATOM 892 C C . PRO A 1 146 ? -63.540 69.770 -4.581 1.00 63.24 146 PRO A C 1
ATOM 893 O O . PRO A 1 146 ? -63.008 70.849 -4.837 1.00 64.34 146 PRO A O 1
ATOM 897 N N . THR A 1 147 ? -64.583 69.652 -3.766 1.00 54.33 147 THR A N 1
ATOM 898 C CA . THR A 1 147 ? -65.233 70.833 -3.202 1.00 53.32 147 THR A CA 1
ATOM 899 C C . THR A 1 147 ? -64.335 71.614 -2.242 1.00 53.37 147 THR A C 1
ATOM 900 O O . THR A 1 147 ? -64.423 72.839 -2.166 1.00 53.10 147 THR A O 1
ATOM 904 N N . ILE A 1 148 ? -63.473 70.909 -1.513 1.00 61.81 148 ILE A N 1
ATOM 905 C CA . ILE A 1 148 ? -62.586 71.562 -0.551 1.00 62.14 148 ILE A CA 1
ATOM 906 C C . ILE A 1 148 ? -61.407 72.262 -1.224 1.00 63.04 148 ILE A C 1
ATOM 907 O O . ILE A 1 148 ? -60.951 73.308 -0.760 1.00 62.75 148 ILE A O 1
ATOM 912 N N . GLN A 1 149 ? -60.918 71.689 -2.319 1.00 79.26 149 GLN A N 1
ATOM 913 C CA . GLN A 1 149 ? -59.871 72.337 -3.098 1.00 80.65 149 GLN A CA 1
ATOM 914 C C . GLN A 1 149 ? -60.452 73.464 -3.945 1.00 80.35 149 GLN A C 1
ATOM 915 O O . GLN A 1 149 ? -59.881 74.551 -4.014 1.00 81.06 149 GLN A O 1
ATOM 921 N N . MET A 1 150 ? -61.587 73.200 -4.586 1.00 62.29 150 MET A N 1
ATOM 922 C CA . MET A 1 150 ? -62.259 74.219 -5.385 1.00 62.16 150 MET A CA 1
ATOM 923 C C . MET A 1 150 ? -62.630 75.410 -4.516 1.00 60.62 150 MET A C 1
ATOM 924 O O . MET A 1 150 ? -62.645 76.550 -4.977 1.00 60.44 150 MET A O 1
ATOM 929 N N . GLY A 1 151 ? -62.929 75.136 -3.251 1.00 59.96 151 GLY A N 1
ATOM 930 C CA . GLY A 1 151 ? -63.228 76.184 -2.297 1.00 59.00 151 GLY A CA 1
ATOM 931 C C . GLY A 1 151 ? -62.012 77.058 -2.074 1.00 58.26 151 GLY A C 1
ATOM 932 O O . GLY A 1 151 ? -62.091 78.280 -2.174 1.00 58.54 151 GLY A O 1
ATOM 933 N N . GLY A 1 152 ? -60.882 76.424 -1.775 1.00 59.97 152 GLY A N 1
ATOM 934 C CA . GLY A 1 152 ? -59.632 77.137 -1.587 1.00 58.67 152 GLY A CA 1
ATOM 935 C C . GLY A 1 152 ? -59.294 77.997 -2.789 1.00 57.94 152 GLY A C 1
ATOM 936 O O . GLY A 1 152 ? -58.847 79.136 -2.646 1.00 57.65 152 GLY A O 1
ATOM 937 N N . SER A 1 153 ? -59.509 77.447 -3.980 1.00 54.31 153 SER A N 1
ATOM 938 C CA . SER A 1 153 ? -59.288 78.183 -5.217 1.00 54.53 153 SER A CA 1
ATOM 939 C C . SER A 1 153 ? -60.148 79.436 -5.242 1.00 54.71 153 SER A C 1
ATOM 940 O O . SER A 1 153 ? -59.645 80.543 -5.414 1.00 54.58 153 SER A O 1
ATOM 943 N N . ILE A 1 154 ? -61.452 79.253 -5.070 1.00 49.66 154 ILE A N 1
ATOM 944 C CA . ILE A 1 154 ? -62.386 80.369 -5.074 1.00 49.90 154 ILE A CA 1
ATOM 945 C C . ILE A 1 154 ? -62.016 81.379 -3.995 1.00 50.94 154 ILE A C 1
ATOM 946 O O . ILE A 1 154 ? -62.116 82.588 -4.205 1.00 50.98 154 ILE A O 1
ATOM 951 N N . GLY A 1 155 ? -61.581 80.877 -2.844 1.00 60.49 155 GLY A N 1
ATOM 952 C CA . GLY A 1 155 ? -61.173 81.735 -1.747 1.00 62.66 155 GLY A CA 1
ATOM 953 C C . GLY A 1 155 ? -60.057 82.662 -2.178 1.00 64.45 155 GLY A C 1
ATOM 954 O O . GLY A 1 155 ? -60.057 83.850 -1.860 1.00 65.20 155 GLY A O 1
ATOM 955 N N . GLN A 1 156 ? -59.100 82.108 -2.911 1.00 65.43 156 GLN A N 1
ATOM 956 C CA . GLN A 1 156 ? -58.002 82.885 -3.462 1.0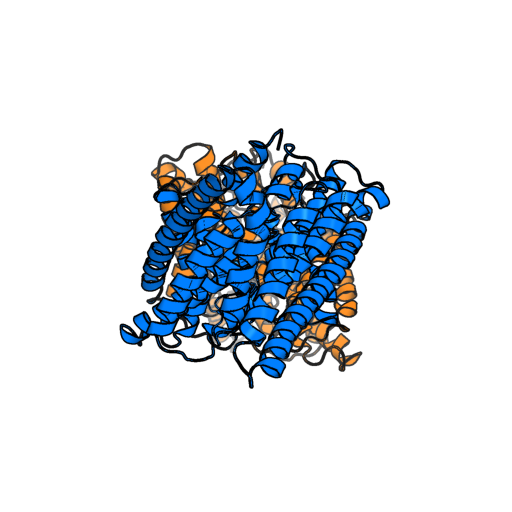0 66.17 156 GLN A CA 1
ATOM 957 C C . GLN A 1 156 ? -58.499 83.734 -4.626 1.00 66.72 156 GLN A C 1
ATOM 958 O O . GLN A 1 156 ? -58.241 84.935 -4.689 1.00 67.01 156 GLN A O 1
ATOM 964 N N . MET A 1 157 ? -59.218 83.095 -5.542 1.00 77.83 157 MET A N 1
ATOM 965 C CA . MET A 1 157 ? -59.749 83.754 -6.730 1.00 79.45 157 MET A CA 1
ATOM 966 C C . MET A 1 157 ? -60.458 85.060 -6.393 1.00 79.99 157 MET A C 1
ATOM 967 O O . MET A 1 157 ? -60.280 86.065 -7.078 1.00 80.57 157 MET A O 1
ATOM 972 N N . THR A 1 158 ? -61.263 85.038 -5.337 1.00 66.26 158 THR A N 1
ATOM 973 C CA . THR A 1 158 ? -62.032 86.211 -4.943 1.00 66.26 158 THR A CA 1
ATOM 974 C C . THR A 1 158 ? -61.203 87.145 -4.068 1.00 67.27 158 THR A C 1
ATOM 975 O O . THR A 1 158 ? -61.469 88.344 -4.001 1.00 67.37 158 THR A O 1
ATOM 979 N N . GLY A 1 159 ? -60.199 86.589 -3.397 1.00 67.64 159 GLY A N 1
ATOM 980 C CA . GLY A 1 159 ? -59.293 87.386 -2.593 1.00 69.29 159 GLY A CA 1
ATOM 981 C C . GLY A 1 159 ? -58.572 88.405 -3.453 1.00 70.65 159 GLY A C 1
ATOM 982 O O . GLY A 1 159 ? -58.370 89.551 -3.047 1.00 70.63 159 GLY A O 1
ATOM 983 N N . GLY A 1 160 ? -58.185 87.981 -4.651 1.00 64.39 160 GLY A N 1
ATOM 984 C CA . GLY A 1 160 ? -57.528 88.861 -5.597 1.00 66.11 160 GLY A CA 1
ATOM 985 C C . GLY A 1 160 ? -58.484 89.909 -6.127 1.00 67.48 160 GLY A C 1
ATOM 986 O O . GLY A 1 160 ? -58.153 91.092 -6.177 1.00 67.39 160 GLY A O 1
ATOM 987 N N . TRP A 1 161 ? -59.675 89.470 -6.520 1.00 80.44 161 TRP A N 1
ATOM 988 C CA . TRP A 1 161 ? -60.707 90.372 -7.018 1.00 82.84 161 TRP A CA 1
ATOM 989 C C . TRP A 1 161 ? -60.982 91.496 -6.024 1.00 81.61 161 TRP A C 1
ATOM 990 O O . TRP A 1 161 ? -61.177 92.646 -6.411 1.00 81.96 161 TRP A O 1
ATOM 1001 N N . PHE A 1 162 ? -60.992 91.153 -4.740 1.00 66.02 162 PHE A N 1
ATOM 1002 C CA . PHE A 1 162 ? -61.276 92.115 -3.680 1.00 64.80 162 PHE A CA 1
ATOM 1003 C C . PHE A 1 162 ? -60.041 92.909 -3.261 1.00 64.56 162 PHE A C 1
ATOM 1004 O O . PHE A 1 162 ? -60.140 93.834 -2.455 1.00 64.71 162 PHE A O 1
ATOM 1012 N N . LYS A 1 163 ? -58.882 92.544 -3.801 1.00 73.70 163 LYS A N 1
ATOM 1013 C CA . LYS A 1 163 ? -57.627 93.191 -3.426 1.00 73.07 163 LYS A CA 1
ATOM 1014 C C . LYS A 1 163 ? -57.354 93.028 -1.934 1.00 72.07 163 LYS A C 1
ATOM 1015 O O . LYS A 1 163 ? -56.968 93.979 -1.256 1.00 71.85 163 LYS A O 1
ATOM 1021 N N . ALA A 1 164 ? -57.557 91.816 -1.429 1.00 67.73 164 ALA A N 1
ATOM 1022 C CA . ALA A 1 164 ? -57.363 91.535 -0.011 1.00 67.84 164 ALA A CA 1
ATOM 1023 C C . ALA A 1 164 ? -55.882 91.437 0.347 1.00 67.99 164 ALA A C 1
ATOM 1024 O O . ALA A 1 164 ? -55.076 90.945 -0.444 1.00 67.79 164 ALA A O 1
ATOM 1026 N N . THR A 1 165 ? -55.531 91.899 1.543 1.00 47.53 165 THR A N 1
ATOM 1027 C CA . THR A 1 165 ? -54.146 91.850 2.003 1.00 48.24 165 THR A CA 1
ATOM 1028 C C . THR A 1 165 ? -53.642 90.412 2.058 1.00 49.92 165 THR A C 1
ATOM 1029 O O . THR A 1 165 ? -54.398 89.470 1.823 1.00 49.93 165 THR A O 1
ATOM 1033 N N . GLN A 1 166 ? -52.361 90.254 2.376 1.00 80.40 166 GLN A N 1
ATOM 1034 C CA . GLN A 1 166 ? -51.731 88.940 2.437 1.00 81.59 166 GLN A CA 1
ATOM 1035 C C . GLN A 1 166 ? -52.467 88.018 3.401 1.00 81.79 166 GLN A C 1
ATOM 1036 O O . GLN A 1 166 ? -52.999 86.986 2.996 1.00 82.01 166 GLN A O 1
ATOM 1042 N N . GLU A 1 167 ? -52.498 88.392 4.677 1.00 110.44 167 GLU A N 1
ATOM 1043 C CA . GLU A 1 167 ? -53.168 87.582 5.688 1.00 111.08 167 GLU A CA 1
ATOM 1044 C C . GLU A 1 167 ? -54.630 87.343 5.328 1.00 109.27 167 GLU A C 1
ATOM 1045 O O . GLU A 1 167 ? -55.120 86.218 5.407 1.00 110.07 167 GLU A O 1
ATOM 1051 N N . ASN A 1 168 ? -55.322 88.406 4.931 1.00 71.73 168 ASN A N 1
ATOM 1052 C CA . ASN A 1 168 ? -56.732 88.309 4.566 1.00 68.54 168 ASN A CA 1
ATOM 1053 C C . ASN A 1 168 ? -56.983 87.297 3.459 1.00 67.18 168 ASN A C 1
ATOM 1054 O O . ASN A 1 168 ? -58.014 86.625 3.442 1.00 68.08 168 ASN A O 1
ATOM 1059 N N . GLN A 1 169 ? -56.041 87.195 2.530 1.00 66.26 169 GLN A N 1
ATOM 1060 C CA . GLN A 1 169 ? -56.166 86.239 1.442 1.00 64.35 169 GLN A CA 1
ATOM 1061 C C . GLN A 1 169 ? -55.951 84.813 1.940 1.00 62.67 169 GLN A C 1
ATOM 1062 O O . GLN A 1 169 ? -56.535 83.875 1.404 1.00 61.85 169 GLN A O 1
ATOM 1068 N N . ARG A 1 170 ? -55.112 84.647 2.961 1.00 74.24 170 ARG A N 1
ATOM 1069 C CA . ARG A 1 170 ? -54.970 83.346 3.605 1.00 72.79 170 ARG A CA 1
ATOM 1070 C C . ARG A 1 170 ? -56.325 82.945 4.164 1.00 70.93 170 ARG A C 1
ATOM 1071 O O . ARG A 1 170 ? -56.817 81.846 3.914 1.00 71.51 170 ARG A O 1
ATOM 1079 N N . ILE A 1 171 ? -56.917 83.860 4.925 1.00 48.49 171 ILE A N 1
ATOM 1080 C CA . ILE A 1 171 ? -58.227 83.654 5.525 1.00 45.06 171 ILE A CA 1
ATOM 1081 C C . ILE A 1 171 ? -59.252 83.209 4.491 1.00 44.06 171 ILE A C 1
ATOM 1082 O O . ILE A 1 171 ? -59.893 82.171 4.653 1.00 44.01 171 ILE A O 1
ATOM 1087 N N . LEU A 1 172 ? -59.404 83.993 3.429 1.00 56.17 172 LEU A N 1
ATOM 1088 C CA . LEU A 1 172 ? -60.376 83.676 2.388 1.00 55.41 172 LEU A CA 1
ATOM 1089 C C . LEU A 1 172 ? -60.150 82.287 1.797 1.00 55.11 172 LEU A C 1
ATOM 1090 O O . LEU A 1 172 ? -61.103 81.598 1.439 1.00 55.89 172 LEU A O 1
ATOM 1095 N N . ILE A 1 173 ? -58.891 81.875 1.696 1.00 52.71 173 ILE A N 1
ATOM 1096 C CA . ILE A 1 173 ? -58.579 80.542 1.198 1.00 51.39 173 ILE A CA 1
ATOM 1097 C C . ILE A 1 173 ? -59.048 79.487 2.190 1.00 50.62 173 ILE A C 1
ATOM 1098 O O . ILE A 1 173 ? -59.600 78.459 1.802 1.00 51.19 173 ILE A O 1
ATOM 1103 N N . ALA A 1 174 ? -58.822 79.745 3.474 1.00 53.07 174 ALA A N 1
ATOM 1104 C CA . ALA A 1 174 ? -59.311 78.860 4.523 1.00 51.55 174 ALA A CA 1
ATOM 1105 C C . ALA A 1 174 ? -60.837 78.843 4.509 1.00 51.03 174 ALA A C 1
ATOM 1106 O O . ALA A 1 174 ? -61.460 77.781 4.577 1.00 50.76 174 ALA A O 1
ATOM 1108 N N . VAL A 1 175 ? -61.432 80.029 4.414 1.00 39.70 175 VAL A N 1
ATOM 1109 C CA . VAL A 1 175 ? -62.879 80.155 4.304 1.00 38.76 175 VAL A CA 1
ATOM 1110 C C . VAL A 1 175 ? -63.415 79.267 3.186 1.00 38.59 175 VAL A C 1
ATOM 1111 O O . VAL A 1 175 ? -64.398 78.549 3.363 1.00 38.34 175 VAL A O 1
ATOM 1115 N N . GLY A 1 176 ? -62.761 79.320 2.032 1.00 56.66 176 GLY A N 1
ATOM 1116 C CA . GLY A 1 176 ? -63.158 78.504 0.903 1.00 57.63 176 GLY A CA 1
ATOM 1117 C C . GLY A 1 176 ? -63.076 77.023 1.216 1.00 58.49 176 GLY A C 1
ATOM 1118 O O . GLY A 1 176 ? -63.952 76.250 0.829 1.00 58.64 176 GLY A O 1
ATOM 1119 N N . ALA A 1 177 ? -62.023 76.627 1.923 1.00 55.09 177 ALA A N 1
ATOM 1120 C CA . ALA A 1 177 ? -61.808 75.222 2.254 1.00 55.21 177 ALA A CA 1
ATOM 1121 C C . ALA A 1 177 ? -62.888 74.708 3.198 1.00 55.59 177 ALA A C 1
ATOM 1122 O O . ALA A 1 177 ? -63.435 73.622 2.999 1.00 55.97 177 ALA A O 1
ATOM 1124 N N . GLY A 1 178 ? -63.189 75.493 4.228 1.00 61.86 178 GLY A N 1
ATOM 1125 C CA . GLY A 1 178 ? -64.234 75.141 5.170 1.00 61.35 178 GLY A CA 1
ATOM 1126 C C . GLY A 1 178 ? -65.587 75.066 4.490 1.00 60.95 178 GLY A C 1
ATOM 1127 O O . GLY A 1 178 ? -66.349 74.124 4.701 1.00 60.36 178 GLY A O 1
ATOM 1128 N N . ALA A 1 179 ? -65.885 76.064 3.666 1.00 44.50 179 ALA A N 1
ATOM 1129 C CA . ALA A 1 179 ? -67.139 76.087 2.929 1.00 44.56 179 ALA A CA 1
ATOM 1130 C C . ALA A 1 179 ? -67.254 74.856 2.036 1.00 44.58 179 ALA A C 1
ATOM 1131 O O . ALA A 1 179 ? -68.345 74.317 1.838 1.00 45.06 179 ALA A O 1
ATOM 1133 N N . GLY A 1 180 ? -66.119 74.413 1.503 1.00 57.85 180 GLY A N 1
ATOM 1134 C CA . GLY A 1 180 ? -66.083 73.236 0.656 1.00 57.49 180 GLY A CA 1
ATOM 1135 C C . GLY A 1 180 ? -66.618 72.009 1.367 1.00 57.19 180 GLY A C 1
ATOM 1136 O O . GLY A 1 180 ? -67.437 71.269 0.817 1.00 56.45 180 GLY A O 1
ATOM 1137 N N . LEU A 1 181 ? -66.153 71.793 2.594 1.00 51.51 181 LEU A N 1
ATOM 1138 C CA . LEU A 1 181 ? -66.617 70.676 3.407 1.00 51.62 181 LEU A CA 1
ATOM 1139 C C . LEU A 1 181 ? -68.083 70.852 3.777 1.00 52.49 181 LEU A C 1
ATOM 1140 O O . LEU A 1 181 ? -68.874 69.917 3.676 1.00 52.77 181 LEU A O 1
ATOM 1145 N N . ALA A 1 182 ? -68.438 72.058 4.204 1.00 62.59 182 ALA A N 1
ATOM 1146 C CA . ALA A 1 182 ? -69.803 72.355 4.619 1.00 62.53 182 ALA A CA 1
ATOM 1147 C C . ALA A 1 182 ? -70.800 72.083 3.497 1.00 62.53 182 ALA A C 1
ATOM 1148 O O . ALA A 1 182 ? -71.946 71.713 3.748 1.00 62.92 182 ALA A O 1
ATOM 1150 N N . THR A 1 183 ? -70.354 72.262 2.259 1.00 54.12 183 THR A N 1
ATOM 1151 C CA . THR A 1 183 ? -71.218 72.069 1.103 1.00 54.61 183 THR A CA 1
ATOM 1152 C C . THR A 1 183 ? -71.412 70.589 0.772 1.00 55.43 183 THR A C 1
ATOM 1153 O O . THR A 1 183 ? -72.437 70.195 0.216 1.00 55.94 183 THR A O 1
ATOM 1157 N N . ALA A 1 184 ? -70.428 69.769 1.125 1.00 68.84 184 ALA A N 1
ATOM 1158 C CA . ALA A 1 184 ? -70.470 68.348 0.796 1.00 70.36 184 ALA A CA 1
ATOM 1159 C C . ALA A 1 184 ? -71.351 67.540 1.747 1.00 71.91 184 ALA A C 1
ATOM 1160 O O . ALA A 1 184 ? -71.814 66.454 1.399 1.00 72.98 184 ALA A O 1
ATOM 1162 N N . PHE A 1 185 ? -71.579 68.068 2.945 1.00 64.94 185 PHE A N 1
ATOM 1163 C CA . PHE A 1 185 ? -72.328 67.334 3.960 1.00 64.91 185 PHE A CA 1
ATOM 1164 C C . PHE A 1 185 ? -73.421 68.174 4.615 1.00 65.15 185 PHE A C 1
ATOM 1165 O O . PHE A 1 185 ? -74.011 67.758 5.612 1.00 66.15 185 PHE A O 1
ATOM 1173 N N . ASN A 1 186 ? -73.695 69.347 4.057 1.00 63.90 186 ASN A N 1
ATOM 1174 C CA . ASN A 1 186 ? -74.648 70.259 4.674 1.00 63.67 186 ASN A CA 1
ATOM 1175 C C . ASN A 1 186 ? -74.314 70.415 6.156 1.00 63.13 186 ASN A C 1
ATOM 1176 O O . ASN A 1 186 ? -75.178 70.285 7.023 1.00 63.85 186 ASN A O 1
ATOM 1181 N N . ALA A 1 187 ? -73.043 70.690 6.433 1.00 50.63 187 ALA A N 1
ATOM 1182 C CA . ALA A 1 187 ? -72.548 70.753 7.802 1.00 49.88 187 ALA A CA 1
ATOM 1183 C C . ALA A 1 187 ? -71.630 71.956 8.025 1.00 49.70 187 ALA A C 1
ATOM 1184 O O . ALA A 1 187 ? -70.412 71.846 7.893 1.00 49.56 187 ALA A O 1
ATOM 1186 N N . PRO A 1 188 ? -72.220 73.110 8.370 1.00 56.64 188 PRO A N 1
ATOM 1187 C CA . PRO A 1 188 ? -71.485 74.354 8.619 1.00 56.26 188 PRO A CA 1
ATOM 1188 C C . PRO A 1 188 ? -70.380 74.186 9.663 1.00 56.24 188 PRO A C 1
ATOM 1189 O O . PRO A 1 188 ? -69.203 74.289 9.322 1.00 56.78 188 PRO A O 1
ATOM 1193 N N . LEU A 1 189 ? -70.757 73.931 10.912 1.00 57.08 189 LEU A N 1
ATOM 1194 C CA . LEU A 1 189 ? -69.787 73.779 11.995 1.00 56.61 189 LEU A CA 1
ATOM 1195 C C . LEU A 1 189 ? -68.618 72.866 11.630 1.00 57.19 189 LEU A C 1
ATOM 1196 O O . LEU A 1 189 ? -67.483 73.116 12.032 1.00 57.65 189 LEU A O 1
ATOM 1201 N N . ALA A 1 190 ? -68.896 71.804 10.881 1.00 59.92 190 ALA A N 1
ATOM 1202 C CA . ALA A 1 190 ? -67.847 70.869 10.486 1.00 60.93 190 ALA A CA 1
ATOM 1203 C C . ALA A 1 190 ? -66.756 71.589 9.702 1.00 61.03 190 ALA A C 1
ATOM 1204 O O . ALA A 1 190 ? -65.579 71.521 10.049 1.00 60.70 190 ALA A O 1
ATOM 1206 N N . GLY A 1 191 ? -67.162 72.287 8.646 1.00 74.85 191 GLY A N 1
ATOM 1207 C CA . GLY A 1 191 ? -66.236 73.048 7.829 1.00 74.47 191 GLY A CA 1
ATOM 1208 C C . GLY A 1 191 ? -65.420 74.030 8.646 1.00 74.74 191 GLY A C 1
ATOM 1209 O O . GLY A 1 191 ? -64.269 74.317 8.317 1.00 75.23 191 GLY A O 1
ATOM 1210 N N . VAL A 1 192 ? -66.018 74.550 9.713 1.00 48.60 192 VAL A N 1
ATOM 1211 C CA . VAL A 1 192 ? -65.319 75.465 10.606 1.00 47.73 192 VAL A CA 1
ATOM 1212 C C . VAL A 1 192 ? -64.315 74.698 11.459 1.00 48.15 192 VAL A C 1
ATOM 1213 O O . VAL A 1 192 ? -63.130 75.032 11.496 1.00 48.29 192 VAL A O 1
ATOM 1217 N N . ALA A 1 193 ? -64.797 73.658 12.132 1.00 60.82 193 ALA A N 1
ATOM 1218 C CA . ALA A 1 193 ? -63.950 72.834 12.986 1.00 61.35 193 ALA A CA 1
ATOM 1219 C C . ALA A 1 193 ? -62.758 72.288 12.213 1.00 61.51 193 ALA A C 1
ATOM 1220 O O . ALA A 1 193 ? -61.675 72.112 12.769 1.00 60.98 193 ALA A O 1
ATOM 1222 N N . LEU A 1 194 ? -62.968 72.013 10.930 1.00 58.82 194 LEU A N 1
ATOM 1223 C CA . LEU A 1 194 ? -61.905 71.514 10.070 1.00 59.20 194 LEU A CA 1
ATOM 1224 C C . LEU A 1 194 ? -60.700 72.434 10.138 1.00 60.02 194 LEU A C 1
ATOM 1225 O O . LEU A 1 194 ? -59.640 72.039 10.614 1.00 59.97 194 LEU A O 1
ATOM 1230 N N . ILE A 1 195 ? -60.873 73.663 9.663 1.00 57.42 195 ILE A N 1
ATOM 1231 C CA . ILE A 1 195 ? -59.796 74.648 9.665 1.00 57.74 195 ILE A CA 1
ATOM 1232 C C . ILE A 1 195 ? -59.156 74.771 11.045 1.00 59.44 195 ILE A C 1
ATOM 1233 O O . ILE A 1 195 ? -57.939 74.900 11.165 1.00 59.53 195 ILE A O 1
ATOM 1238 N N . GLY A 1 196 ? -59.984 74.715 12.082 1.00 49.87 196 GLY A N 1
ATOM 1239 C CA . GLY A 1 196 ? -59.514 74.863 13.448 1.00 53.54 196 GLY A CA 1
ATOM 1240 C C . GLY A 1 196 ? -58.638 73.722 13.928 1.00 56.47 196 GLY A C 1
ATOM 1241 O O . GLY A 1 196 ? -57.441 73.903 14.148 1.00 56.19 196 GLY A O 1
ATOM 1242 N N . GLU A 1 197 ? -59.234 72.545 14.096 1.00 74.99 197 GLU A N 1
ATOM 1243 C CA . GLU A 1 197 ? -58.509 71.387 14.611 1.00 77.99 197 GLU A CA 1
ATOM 1244 C C . GLU A 1 197 ? -57.405 70.946 13.657 1.00 79.27 197 GLU A C 1
ATOM 1245 O O . GLU A 1 197 ? -56.239 71.275 13.858 1.00 79.93 197 GLU A O 1
ATOM 1251 N N . GLU A 1 198 ? -57.773 70.197 12.624 1.00 103.42 198 GLU A N 1
ATOM 1252 C CA . GLU A 1 198 ? -56.816 69.801 11.600 1.00 106.35 198 GLU A CA 1
ATOM 1253 C C . GLU A 1 198 ? -56.454 71.028 10.776 1.00 107.06 198 GLU A C 1
ATOM 1254 O O . GLU A 1 198 ? -57.221 71.988 10.727 1.00 108.57 198 GLU A O 1
ATOM 1260 N N . MET A 1 199 ? -55.287 71.012 10.142 1.00 80.14 199 MET A N 1
ATOM 1261 C CA . MET A 1 199 ? -54.904 72.115 9.269 1.00 81.04 199 MET A CA 1
ATOM 1262 C C . MET A 1 199 ? -54.855 73.424 10.056 1.00 82.63 199 MET A C 1
ATOM 1263 O O . MET A 1 199 ? -55.345 74.453 9.595 1.00 82.74 199 MET A O 1
ATOM 1268 N N . HIS A 1 200 ? -54.272 73.381 11.249 1.00 108.34 200 HIS A N 1
ATOM 1269 C CA . HIS A 1 200 ? -54.227 74.559 12.110 1.00 110.85 200 HIS A CA 1
ATOM 1270 C C . HIS A 1 200 ? -53.320 75.632 11.515 1.00 110.66 200 HIS A C 1
ATOM 1271 O O . HIS A 1 200 ? -52.109 75.442 11.416 1.00 111.00 200 HIS A O 1
ATOM 1278 N N . PRO A 1 201 ? -53.910 76.768 11.112 1.00 83.57 201 PRO A N 1
ATOM 1279 C CA . PRO A 1 201 ? -53.190 77.875 10.480 1.00 83.99 201 PRO A CA 1
ATOM 1280 C C . PRO A 1 201 ? -52.759 78.925 11.500 1.00 85.16 201 PRO A C 1
ATOM 1281 O O . PRO A 1 201 ? -53.040 78.774 12.688 1.00 86.03 201 PRO A O 1
ATOM 1285 N N . ARG A 1 202 ? -52.087 79.975 11.039 1.00 129.95 202 ARG A N 1
ATOM 1286 C CA . ARG A 1 202 ? -51.590 81.012 11.939 1.00 130.83 202 ARG A CA 1
ATOM 1287 C C . ARG A 1 202 ? -52.622 82.108 12.202 1.00 131.13 202 ARG A C 1
ATOM 1288 O O . ARG A 1 202 ? -53.179 82.191 13.296 1.00 131.42 202 ARG A O 1
ATOM 1296 N N . PHE A 1 203 ? -52.872 82.942 11.196 1.00 66.29 203 PHE A N 1
ATOM 1297 C CA . PHE A 1 203 ? -53.767 84.090 11.342 1.00 66.08 203 PHE A CA 1
ATOM 1298 C C . PHE A 1 203 ? -53.263 85.001 12.461 1.00 68.05 203 PHE A C 1
ATOM 1299 O O . PHE A 1 203 ? -53.558 84.786 13.635 1.00 67.27 203 PHE A O 1
ATOM 1307 N N . ARG A 1 204 ? -52.501 86.023 12.086 1.00 175.78 204 ARG A N 1
ATOM 1308 C CA . ARG A 1 204 ? -51.716 86.778 13.056 1.00 180.08 204 ARG A CA 1
ATOM 1309 C C . ARG A 1 204 ? -51.859 88.290 12.882 1.00 181.29 204 ARG A C 1
ATOM 1310 O O . ARG A 1 204 ? -51.435 88.848 11.870 1.00 182.22 204 ARG A O 1
ATOM 1318 N N . SER A 1 205 ? -52.473 88.943 13.865 1.00 175.14 205 SER A N 1
ATOM 1319 C CA . SER A 1 205 ? -53.058 88.246 15.003 1.00 174.72 205 SER A CA 1
ATOM 1320 C C . SER A 1 205 ? -54.567 88.132 14.803 1.00 173.39 205 SER A C 1
ATOM 1321 O O . SER A 1 205 ? -55.310 87.855 15.751 1.00 173.95 205 SER A O 1
ATOM 1324 N N . GLN A 1 206 ? -55.011 88.344 13.566 1.00 104.69 206 GLN A N 1
ATOM 1325 C CA . GLN A 1 206 ? -56.434 88.346 13.244 1.00 102.10 206 GLN A CA 1
ATOM 1326 C C . GLN A 1 206 ? -57.038 86.950 13.360 1.00 99.49 206 GLN A C 1
ATOM 1327 O O . GLN A 1 206 ? -57.429 86.346 12.357 1.00 99.32 206 GLN A O 1
ATOM 1333 N N . THR A 1 207 ? -57.106 86.441 14.587 1.00 119.98 207 THR A N 1
ATOM 1334 C CA . THR A 1 207 ? -57.645 85.108 14.838 1.00 116.87 207 THR A CA 1
ATOM 1335 C C . THR A 1 207 ? -59.158 85.124 14.658 1.00 114.56 207 THR A C 1
ATOM 1336 O O . THR A 1 207 ? -59.812 84.082 14.681 1.00 114.93 207 THR A O 1
ATOM 1340 N N . LEU A 1 208 ? -59.707 86.320 14.478 1.00 68.38 208 LEU A N 1
ATOM 1341 C CA . LEU A 1 208 ? -61.126 86.469 14.181 1.00 63.38 208 LEU A CA 1
ATOM 1342 C C . LEU A 1 208 ? -61.386 86.274 12.688 1.00 61.51 208 LEU A C 1
ATOM 1343 O O . LEU A 1 208 ? -62.159 87.004 12.064 1.00 59.61 208 LEU A O 1
ATOM 1348 N N . ALA A 1 209 ? -60.698 85.281 12.130 1.00 89.15 209 ALA A N 1
ATOM 1349 C CA . ALA A 1 209 ? -61.040 84.715 10.837 1.00 87.77 209 ALA A CA 1
ATOM 1350 C C . ALA A 1 209 ? -62.145 83.704 11.097 1.00 87.09 209 ALA A C 1
ATOM 1351 O O . ALA A 1 209 ? -62.775 83.199 10.169 1.00 86.90 209 ALA A O 1
ATOM 1353 N N . TYR A 1 210 ? -62.361 83.408 12.377 1.00 82.14 210 TYR A N 1
ATOM 1354 C CA . TYR A 1 210 ? -63.493 82.598 12.805 1.00 80.75 210 TYR A CA 1
ATOM 1355 C C . TYR A 1 210 ? -64.768 83.154 12.191 1.00 78.08 210 TYR A C 1
ATOM 1356 O O . TYR A 1 210 ? -65.535 82.425 11.563 1.00 77.50 210 TYR A O 1
ATOM 1365 N N . HIS A 1 211 ? -64.989 84.451 12.383 1.00 57.22 211 HIS A N 1
ATOM 1366 C CA . HIS A 1 211 ? -66.145 85.119 11.805 1.00 54.02 211 HIS A CA 1
ATOM 1367 C C . HIS A 1 211 ? -66.177 84.911 10.301 1.00 53.65 211 HIS A C 1
ATOM 1368 O O . HIS A 1 211 ? -67.229 84.644 9.723 1.00 54.02 211 HIS A O 1
ATOM 1375 N N . SER A 1 212 ? -65.017 85.026 9.667 1.00 50.79 212 SER A N 1
ATOM 1376 C CA . SER A 1 212 ? -64.928 84.820 8.230 1.00 50.54 212 SER A CA 1
ATOM 1377 C C . SER A 1 212 ? -65.314 83.387 7.863 1.00 50.47 212 SER A C 1
ATOM 1378 O O . SER A 1 212 ? -66.075 83.167 6.924 1.00 50.29 212 SER A O 1
ATOM 1381 N N . LEU A 1 213 ? -64.797 82.420 8.616 1.00 81.19 213 LEU A N 1
ATOM 1382 C CA . LEU A 1 213 ? -65.153 81.017 8.419 1.00 81.73 213 LEU A CA 1
ATOM 1383 C C . LEU A 1 213 ? -66.657 80.804 8.528 1.00 81.79 213 LEU A C 1
ATOM 1384 O O . LEU A 1 213 ? -67.298 80.353 7.579 1.00 82.76 213 LEU A O 1
ATOM 1389 N N . LEU A 1 214 ? -67.212 81.121 9.694 1.00 64.65 214 LEU A N 1
ATOM 1390 C CA . LEU A 1 214 ? -68.642 80.968 9.924 1.00 63.62 214 LEU A CA 1
ATOM 1391 C C . LEU A 1 214 ? -69.434 81.599 8.786 1.00 63.72 214 LEU A C 1
ATOM 1392 O O . LEU A 1 214 ? -70.191 80.916 8.098 1.00 64.66 214 LEU A O 1
ATOM 1397 N N . PHE A 1 215 ? -69.249 82.900 8.586 1.00 59.95 215 PHE A N 1
ATOM 1398 C CA . PHE A 1 215 ? -69.907 83.611 7.496 1.00 59.48 215 PHE A CA 1
ATOM 1399 C C . PHE A 1 215 ? -69.868 82.810 6.204 1.00 59.32 215 PHE A C 1
ATOM 1400 O O . PHE A 1 215 ? -70.899 82.578 5.573 1.00 60.27 215 PHE A O 1
ATOM 1408 N N . GLY A 1 216 ? -68.669 82.389 5.817 1.00 49.51 216 GLY A N 1
ATOM 1409 C CA . GLY A 1 216 ? -68.481 81.641 4.589 1.00 49.62 216 GLY A CA 1
ATOM 1410 C C . GLY A 1 216 ? -69.225 80.321 4.578 1.00 50.00 216 GLY A C 1
ATOM 1411 O O . GLY A 1 216 ? -69.863 79.967 3.587 1.00 50.22 216 GLY A O 1
ATOM 1412 N N . CYS A 1 217 ? -69.145 79.588 5.683 1.00 64.41 217 CYS A N 1
ATOM 1413 C CA . CYS A 1 217 ? -69.814 78.297 5.784 1.00 65.00 217 CYS A CA 1
ATOM 1414 C C . CYS A 1 217 ? -71.330 78.447 5.805 1.00 64.70 217 CYS A C 1
ATOM 1415 O O . CYS A 1 217 ? -72.044 77.641 5.211 1.00 64.98 217 CYS A O 1
ATOM 1418 N N . VAL A 1 218 ? -71.820 79.478 6.488 1.00 63.66 218 VAL A N 1
ATOM 1419 C CA . VAL A 1 218 ? -73.252 79.748 6.527 1.00 63.73 218 VAL A CA 1
ATOM 1420 C C . VAL A 1 218 ? -73.792 79.904 5.115 1.00 63.51 218 VAL A C 1
ATOM 1421 O O . VAL A 1 218 ? -74.649 79.138 4.681 1.00 63.94 218 VAL A O 1
ATOM 1425 N N . MET A 1 219 ? -73.279 80.901 4.405 1.00 69.52 219 MET A N 1
ATOM 1426 C CA . MET A 1 219 ? -73.686 81.154 3.030 1.00 70.58 219 MET A CA 1
ATOM 1427 C C . MET A 1 219 ? -73.611 79.892 2.184 1.00 69.81 219 MET A C 1
ATOM 1428 O O . MET A 1 219 ? -74.510 79.609 1.391 1.00 69.69 219 MET A O 1
ATOM 1433 N N . ALA A 1 220 ? -72.533 79.136 2.358 1.00 64.58 220 ALA A N 1
ATOM 1434 C CA . ALA A 1 220 ? -72.323 77.918 1.590 1.00 63.99 220 ALA A CA 1
ATOM 1435 C C . ALA A 1 220 ? -73.494 76.953 1.745 1.00 63.57 220 ALA A C 1
ATOM 1436 O O . ALA A 1 220 ? -74.046 76.473 0.755 1.00 64.11 220 ALA A O 1
ATOM 1438 N N . THR A 1 221 ? -73.876 76.676 2.987 1.00 64.54 221 THR A N 1
ATOM 1439 C CA . THR A 1 221 ? -74.945 75.719 3.247 1.00 63.77 221 THR A CA 1
ATOM 1440 C C . THR A 1 221 ? -76.316 76.292 2.896 1.00 62.61 221 THR A C 1
ATOM 1441 O O . THR A 1 221 ? -77.202 75.563 2.456 1.00 62.67 221 THR A O 1
ATOM 1445 N N . ILE A 1 222 ? -76.492 77.593 3.094 1.00 44.20 222 ILE A N 1
ATOM 1446 C CA . ILE A 1 222 ? -77.732 78.247 2.698 1.00 43.48 222 ILE A CA 1
ATOM 1447 C C . ILE A 1 222 ? -77.991 77.978 1.223 1.00 43.89 222 ILE A C 1
ATOM 1448 O O . ILE A 1 222 ? -79.023 77.418 0.855 1.00 44.10 222 ILE A O 1
ATOM 1453 N N . ILE A 1 223 ? -77.041 78.379 0.384 1.00 61.30 223 ILE A N 1
ATOM 1454 C CA . ILE A 1 223 ? -77.115 78.119 -1.049 1.00 61.05 223 ILE A CA 1
ATOM 1455 C C . ILE A 1 223 ? -77.319 76.634 -1.313 1.00 61.14 223 ILE A C 1
ATOM 1456 O O . ILE A 1 223 ? -78.138 76.245 -2.144 1.00 60.78 223 ILE A O 1
ATOM 1461 N N . LEU A 1 224 ? -76.572 75.809 -0.589 1.00 60.48 224 LEU A N 1
ATOM 1462 C CA . LEU A 1 224 ? -76.672 74.362 -0.716 1.00 61.40 224 LEU A CA 1
ATOM 1463 C C . LEU A 1 224 ? -78.087 73.865 -0.440 1.00 61.48 224 LEU A C 1
ATOM 1464 O O . LEU A 1 224 ? -78.560 72.924 -1.078 1.00 60.98 224 LEU A O 1
ATOM 1469 N N . ARG A 1 225 ? -78.759 74.500 0.513 1.00 59.15 225 ARG A N 1
ATOM 1470 C CA . ARG A 1 225 ? -80.093 74.071 0.912 1.00 59.83 225 ARG A CA 1
ATOM 1471 C C . ARG A 1 225 ? -81.177 74.590 -0.023 1.00 60.99 225 ARG A C 1
ATOM 1472 O O . ARG A 1 225 ? -82.246 73.995 -0.133 1.00 61.45 225 ARG A O 1
ATOM 1480 N N . MET A 1 226 ? -80.899 75.699 -0.695 1.00 60.58 226 MET A N 1
ATOM 1481 C CA . MET A 1 226 ? -81.827 76.230 -1.681 1.00 62.88 226 MET A CA 1
ATOM 1482 C C . MET A 1 226 ? -81.811 75.368 -2.936 1.00 63.76 226 MET A C 1
ATOM 1483 O O . MET A 1 226 ? -82.812 75.260 -3.642 1.00 64.47 226 MET A O 1
ATOM 1488 N N . ILE A 1 227 ? -80.664 74.756 -3.206 1.00 59.39 227 ILE A N 1
ATOM 1489 C CA . ILE A 1 227 ? -80.465 74.012 -4.442 1.00 60.29 227 ILE A CA 1
ATOM 1490 C C . ILE A 1 227 ? -80.833 72.539 -4.295 1.00 61.35 227 ILE A C 1
ATOM 1491 O O . ILE A 1 227 ? -81.364 71.931 -5.223 1.00 62.06 227 ILE A O 1
ATOM 1496 N N . ARG A 1 228 ? -80.554 71.969 -3.127 1.00 71.62 228 ARG A N 1
ATOM 1497 C CA . ARG A 1 228 ? -80.837 70.556 -2.889 1.00 73.15 228 ARG A CA 1
ATOM 1498 C C . ARG A 1 228 ? -81.242 70.256 -1.445 1.00 74.17 228 ARG A C 1
ATOM 1499 O O . ARG A 1 228 ? -81.556 69.113 -1.110 1.00 75.11 228 ARG A O 1
ATOM 1507 N N . GLY A 1 229 ? -81.236 71.282 -0.598 1.00 89.45 229 GLY A N 1
ATOM 1508 C CA . GLY A 1 229 ? -81.581 71.122 0.805 1.00 87.56 229 GLY A CA 1
ATOM 1509 C C . GLY A 1 229 ? -82.991 70.600 0.981 1.00 86.33 229 GLY A C 1
ATOM 1510 O O . GLY A 1 229 ? -83.599 70.119 0.025 1.00 85.29 229 GLY A O 1
ATOM 1511 N N . GLN A 1 230 ? -83.525 70.702 2.195 1.00 68.66 230 GLN A N 1
ATOM 1512 C CA . GLN A 1 230 ? -82.837 71.336 3.313 1.00 67.49 230 GLN A CA 1
ATOM 1513 C C . GLN A 1 230 ? -82.475 70.299 4.376 1.00 67.92 230 GLN A C 1
ATOM 1514 O O . GLN A 1 230 ? -81.815 70.610 5.368 1.00 68.09 230 GLN A O 1
ATOM 1520 N N . SER A 1 231 ? -82.900 69.060 4.151 1.00 79.49 231 SER A N 1
ATOM 1521 C CA . SER A 1 231 ? -82.705 67.986 5.121 1.00 80.35 231 SER A CA 1
ATOM 1522 C C . SER A 1 231 ? -81.253 67.528 5.214 1.00 80.51 231 SER A C 1
ATOM 1523 O O . SER A 1 231 ? -80.484 67.667 4.263 1.00 80.99 231 SER A O 1
ATOM 1526 N N . ALA A 1 232 ? -80.889 66.976 6.368 1.00 71.11 232 ALA A N 1
ATOM 1527 C CA . ALA A 1 232 ? -79.545 66.452 6.582 1.00 71.06 232 ALA A CA 1
ATOM 1528 C C . ALA A 1 232 ? -79.327 65.189 5.758 1.00 70.94 232 ALA A C 1
ATOM 1529 O O . ALA A 1 232 ? -80.266 64.659 5.165 1.00 70.46 232 ALA A O 1
ATOM 1531 N N . ILE A 1 233 ? -78.086 64.711 5.723 1.00 64.28 233 ILE A N 1
ATOM 1532 C CA . ILE A 1 233 ? -77.750 63.504 4.972 1.00 64.27 233 ILE A CA 1
ATOM 1533 C C . ILE A 1 233 ? -78.540 62.298 5.475 1.00 64.16 233 ILE A C 1
ATOM 1534 O O . ILE A 1 233 ? -79.101 61.541 4.683 1.00 64.90 233 ILE A O 1
ATOM 1539 N N . ILE A 1 234 ? -78.579 62.124 6.793 1.00 66.09 234 ILE A N 1
ATOM 1540 C CA . ILE A 1 234 ? -79.356 61.047 7.403 1.00 66.07 234 ILE A CA 1
ATOM 1541 C C . ILE A 1 234 ? -79.803 61.414 8.819 1.00 65.65 234 ILE A C 1
ATOM 1542 O O . ILE A 1 234 ? -79.096 61.166 9.795 1.00 65.29 234 ILE A O 1
ATOM 1547 N N . SER A 1 235 ? -80.989 62.005 8.921 1.00 63.31 235 SER A N 1
ATOM 1548 C CA . SER A 1 235 ? -81.487 62.501 10.198 1.00 62.68 235 SER A CA 1
ATOM 1549 C C . SER A 1 235 ? -82.044 61.392 11.087 1.00 62.69 235 SER A C 1
ATOM 1550 O O . SER A 1 235 ? -83.144 60.892 10.851 1.00 64.10 235 SER A O 1
ATOM 1553 N N . LEU A 1 236 ? -81.277 61.012 12.106 1.00 59.11 236 LEU A N 1
ATOM 1554 C CA . LEU A 1 236 ? -81.729 60.041 13.102 1.00 57.92 236 LEU A CA 1
ATOM 1555 C C . LEU A 1 236 ? -82.001 60.753 14.419 1.00 57.73 236 LEU A C 1
ATOM 1556 O O . LEU A 1 236 ? -81.382 60.451 15.438 1.00 57.23 236 LEU A O 1
ATOM 1561 N N . THR A 1 237 ? -82.941 61.691 14.395 1.00 68.50 237 THR A N 1
ATOM 1562 C CA . THR A 1 237 ? -83.125 62.625 15.500 1.00 69.89 237 THR A CA 1
ATOM 1563 C C . THR A 1 237 ? -83.885 62.068 16.707 1.00 71.19 237 THR A C 1
ATOM 1564 O O . THR A 1 237 ? -83.777 62.609 17.806 1.00 71.55 237 THR A O 1
ATOM 1568 N N . GLU A 1 238 ? -84.645 60.994 16.511 1.00 78.25 238 GLU A N 1
ATOM 1569 C CA . GLU A 1 238 ? -85.525 60.497 17.571 1.00 78.47 238 GLU A CA 1
ATOM 1570 C C . GLU A 1 238 ? -84.928 59.370 18.417 1.00 77.87 238 GLU A C 1
ATOM 1571 O O . GLU A 1 238 ? -85.579 58.866 19.331 1.00 78.06 238 GLU A O 1
ATOM 1577 N N . PHE A 1 239 ? -83.700 58.970 18.110 1.00 62.83 239 PHE A N 1
ATOM 1578 C CA . PHE A 1 239 ? -82.981 58.033 18.966 1.00 61.28 239 PHE A CA 1
ATOM 1579 C C . PHE A 1 239 ? -82.244 58.830 20.028 1.00 61.42 239 PHE A C 1
ATOM 1580 O O . PHE A 1 239 ? -81.236 59.473 19.738 1.00 61.64 239 PHE A O 1
ATOM 1588 N N . LYS A 1 240 ? -82.744 58.795 21.258 1.00 63.26 240 LYS A N 1
ATOM 1589 C CA . LYS A 1 240 ? -82.209 59.665 22.297 1.00 63.07 240 LYS A CA 1
ATOM 1590 C C . LYS A 1 240 ? -82.101 59.012 23.673 1.00 62.98 240 LYS A C 1
ATOM 1591 O O . LYS A 1 240 ? -81.847 59.693 24.664 1.00 62.87 240 LYS A O 1
ATOM 1597 N N . ARG A 1 241 ? -82.289 57.698 23.739 1.00 64.72 241 ARG A N 1
ATOM 1598 C CA . ARG A 1 241 ? -82.155 56.991 25.009 1.00 65.17 241 ARG A CA 1
ATOM 1599 C C . ARG A 1 241 ? -80.752 56.409 25.146 1.00 64.06 241 ARG A C 1
ATOM 1600 O O . ARG A 1 241 ? -80.485 55.292 24.705 1.00 64.30 241 ARG A O 1
ATOM 1608 N N . VAL A 1 242 ? -79.857 57.175 25.760 1.00 55.72 242 VAL A N 1
ATOM 1609 C CA . VAL A 1 242 ? -78.464 56.766 25.885 1.00 54.47 242 VAL A CA 1
ATOM 1610 C C . VAL A 1 242 ? -78.021 56.696 27.347 1.00 54.39 242 VAL A C 1
ATOM 1611 O O . VAL A 1 242 ? -77.491 57.667 27.886 1.00 54.18 242 VAL A O 1
ATOM 1615 N N . PRO A 1 243 ? -78.231 55.537 27.989 1.00 57.90 243 PRO A N 1
ATOM 1616 C CA . PRO A 1 243 ? -77.907 55.347 29.408 1.00 58.40 243 PRO A CA 1
ATOM 1617 C C . PRO A 1 243 ? -76.421 55.543 29.705 1.00 59.06 243 PRO A C 1
ATOM 1618 O O . PRO A 1 243 ? -75.574 55.177 28.891 1.00 58.35 243 PRO A O 1
ATOM 1622 N N . LEU A 1 244 ? -76.117 56.112 30.868 1.00 63.07 244 LEU A N 1
ATOM 1623 C CA . LEU A 1 244 ? -74.739 56.427 31.240 1.00 63.83 244 LEU A CA 1
ATOM 1624 C C . LEU A 1 244 ? -73.857 55.192 31.412 1.00 64.95 244 LEU A C 1
ATOM 1625 O O . LEU A 1 244 ? -72.668 55.226 31.096 1.00 65.34 244 LEU A O 1
ATOM 1630 N N . ASP A 1 245 ? -74.432 54.108 31.920 1.00 79.71 245 ASP A N 1
ATOM 1631 C CA . ASP A 1 245 ? -73.666 52.882 32.114 1.00 81.23 245 ASP A CA 1
ATOM 1632 C C . ASP A 1 245 ? -73.599 52.057 30.832 1.00 80.04 245 ASP A C 1
ATOM 1633 O O . ASP A 1 245 ? -73.739 50.834 30.853 1.00 79.94 245 ASP A O 1
ATOM 1638 N N . SER A 1 246 ? -73.386 52.747 29.716 1.00 73.57 246 SER A N 1
ATOM 1639 C CA . SER A 1 246 ? -73.176 52.097 28.431 1.00 72.52 246 SER A CA 1
ATOM 1640 C C . SER A 1 246 ? -71.885 52.609 27.806 1.00 71.31 246 SER A C 1
ATOM 1641 O O . SER A 1 246 ? -71.410 52.070 26.807 1.00 71.11 246 SER A O 1
ATOM 1644 N N . LEU A 1 247 ? -71.323 53.654 28.403 1.00 61.59 247 LEU A N 1
ATOM 1645 C CA . LEU A 1 247 ? -70.146 54.311 27.849 1.00 60.49 247 LEU A CA 1
ATOM 1646 C C . LEU A 1 247 ? -68.964 53.355 27.736 1.00 60.14 247 LEU A C 1
ATOM 1647 O O . LEU A 1 247 ? -68.171 53.444 26.798 1.00 60.13 247 LEU A O 1
ATOM 1652 N N . TRP A 1 248 ? -68.855 52.438 28.692 1.00 55.82 248 TRP A N 1
ATOM 1653 C CA . TRP A 1 248 ? -67.771 51.463 28.691 1.00 55.30 248 TRP A CA 1
ATOM 1654 C C . TRP A 1 248 ? -67.700 50.743 27.347 1.00 54.71 248 TRP A C 1
ATOM 1655 O O . TRP A 1 248 ? -66.621 50.355 26.897 1.00 53.80 248 TRP A O 1
ATOM 1666 N N . MET A 1 249 ? -68.855 50.574 26.710 1.00 73.91 249 MET A N 1
ATOM 1667 C CA . MET A 1 249 ? -68.928 49.934 25.401 1.00 74.60 249 MET A CA 1
ATOM 1668 C C . MET A 1 249 ? -68.202 50.748 24.337 1.00 73.80 249 MET A C 1
ATOM 1669 O O . MET A 1 249 ? -67.472 50.199 23.511 1.00 73.29 249 MET A O 1
ATOM 1674 N N . PHE A 1 250 ? -68.406 52.060 24.361 1.00 57.55 250 PHE A N 1
ATOM 1675 C CA . PHE A 1 250 ? -67.810 52.934 23.360 1.00 56.38 250 PHE A CA 1
ATOM 1676 C C . PHE A 1 250 ? -66.3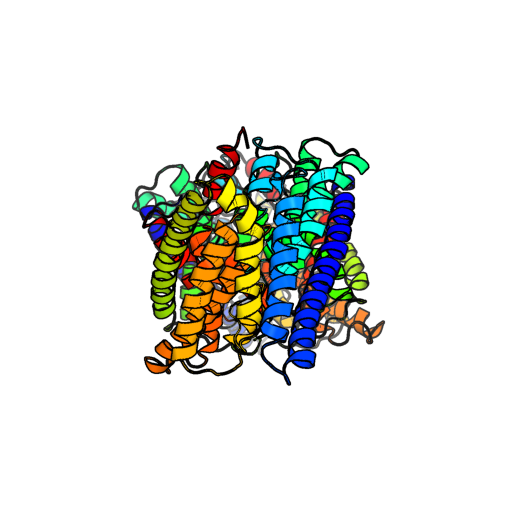01 53.042 23.532 1.00 55.36 250 PHE A C 1
ATOM 1677 O O . PHE A 1 250 ? -65.578 53.305 22.571 1.00 55.40 250 PHE A O 1
ATOM 1685 N N . ILE A 1 251 ? -65.825 52.831 24.756 1.00 52.10 251 ILE A N 1
ATOM 1686 C CA . ILE A 1 251 ? -64.389 52.775 24.995 1.00 50.32 251 ILE A CA 1
ATOM 1687 C C . ILE A 1 251 ? -63.797 51.624 24.193 1.00 50.43 251 ILE A C 1
ATOM 1688 O O . ILE A 1 251 ? -62.682 51.715 23.685 1.00 51.17 251 ILE A O 1
ATOM 1693 N N . ILE A 1 252 ? -64.559 50.544 24.073 1.00 44.36 252 ILE A N 1
ATOM 1694 C CA . ILE A 1 252 ? -64.144 49.409 23.259 1.00 43.66 252 ILE A CA 1
ATOM 1695 C C . ILE A 1 252 ? -64.294 49.746 21.779 1.00 43.97 252 ILE A C 1
ATOM 1696 O O . ILE A 1 252 ? -63.395 49.488 20.977 1.00 43.30 252 ILE A O 1
ATOM 1701 N N . LEU A 1 253 ? -65.434 50.333 21.429 1.00 51.10 253 LEU A N 1
ATOM 1702 C CA . LEU A 1 253 ? -65.701 50.725 20.052 1.00 50.81 253 LEU A CA 1
ATOM 1703 C C . LEU A 1 253 ? -64.591 51.639 19.549 1.00 51.30 253 LEU A C 1
ATOM 1704 O O . LEU A 1 253 ? -64.212 51.592 18.376 1.00 51.41 253 LEU A O 1
ATOM 1709 N N . GLY A 1 254 ? -64.075 52.470 20.450 1.00 47.43 254 GLY A N 1
ATOM 1710 C CA . GLY A 1 254 ? -62.951 53.335 20.147 1.00 46.06 254 GLY A CA 1
ATOM 1711 C C . GLY A 1 254 ? -61.691 52.526 19.915 1.00 45.75 254 GLY A C 1
ATOM 1712 O O . GLY A 1 254 ? -61.055 52.651 18.872 1.00 45.65 254 GLY A O 1
ATOM 1713 N N . ILE A 1 255 ? -61.331 51.691 20.887 1.00 51.21 255 ILE A N 1
ATOM 1714 C CA . ILE A 1 255 ? -60.184 50.804 20.734 1.00 51.74 255 ILE A CA 1
ATOM 1715 C C . ILE A 1 255 ? -60.230 50.135 19.367 1.00 52.98 255 ILE A C 1
ATOM 1716 O O . ILE A 1 255 ? -59.208 50.004 18.696 1.00 53.54 255 ILE A O 1
ATOM 1721 N N . LEU A 1 256 ? -61.423 49.711 18.960 1.00 51.09 256 LEU A N 1
ATOM 1722 C CA . LEU A 1 256 ? -61.589 49.008 17.693 1.00 51.62 256 LEU A CA 1
ATOM 1723 C C . LEU A 1 256 ? -61.257 49.934 16.528 1.00 51.57 256 LEU A C 1
ATOM 1724 O O . LEU A 1 256 ? -60.353 49.653 15.742 1.00 50.80 256 LEU A O 1
ATOM 1729 N N . PHE A 1 257 ? -61.982 51.045 16.434 1.00 59.44 257 PHE A N 1
ATOM 1730 C CA . PHE A 1 257 ? -61.739 52.039 15.392 1.00 59.84 257 PHE A CA 1
ATOM 1731 C C . PHE A 1 257 ? -60.332 52.623 15.468 1.00 60.44 257 PHE A C 1
ATOM 1732 O O . PHE A 1 257 ? -59.812 53.147 14.482 1.00 60.23 257 PHE A O 1
ATOM 1740 N N . GLY A 1 258 ? -59.723 52.537 16.644 1.00 61.52 258 GLY A N 1
ATOM 1741 C CA . GLY A 1 258 ? -58.349 52.965 16.811 1.00 62.90 258 GLY A CA 1
ATOM 1742 C C . GLY A 1 258 ? -57.428 52.153 15.922 1.00 63.94 258 GLY A C 1
ATOM 1743 O O . GLY A 1 258 ? -56.758 52.698 15.044 1.00 63.53 258 GLY A O 1
ATOM 1744 N N . VAL A 1 259 ? -57.402 50.841 16.142 1.00 52.17 259 VAL A N 1
ATOM 1745 C CA . VAL A 1 259 ? -56.539 49.964 15.361 1.00 52.94 259 VAL A CA 1
ATOM 1746 C C . VAL A 1 259 ? -56.989 49.931 13.904 1.00 54.73 259 VAL A C 1
ATOM 1747 O O . VAL A 1 259 ? -56.188 49.678 13.007 1.00 55.11 259 VAL A O 1
ATOM 1751 N N . MET A 1 260 ? -58.272 50.188 13.673 1.00 70.22 260 MET A N 1
ATOM 1752 C CA . MET A 1 260 ? -58.799 50.227 12.315 1.00 72.29 260 MET A CA 1
ATOM 1753 C C . MET A 1 260 ? -58.177 51.378 11.540 1.00 72.44 260 MET A C 1
ATOM 1754 O O . MET A 1 260 ? -57.645 51.186 10.445 1.00 72.11 260 MET A O 1
ATOM 1759 N N . GLY A 1 261 ? -58.254 52.575 12.113 1.00 72.24 261 GLY A N 1
ATOM 1760 C CA . GLY A 1 261 ? -57.644 53.747 11.515 1.00 71.77 261 GLY A CA 1
ATOM 1761 C C . GLY A 1 261 ? -56.153 53.550 11.338 1.00 71.46 261 GLY A C 1
ATOM 1762 O O . GLY A 1 261 ? -55.554 54.047 10.384 1.00 71.31 261 GLY A O 1
ATOM 1763 N N . TYR A 1 262 ? -55.554 52.810 12.264 1.00 68.68 262 TYR A N 1
ATOM 1764 C CA . TYR A 1 262 ? -54.130 52.525 12.207 1.00 68.14 262 TYR A CA 1
ATOM 1765 C C . TYR A 1 262 ? -53.765 51.742 10.949 1.00 67.53 262 TYR A C 1
ATOM 1766 O O . TYR A 1 262 ? -52.884 52.150 10.194 1.00 68.51 262 TYR A O 1
ATOM 1775 N N . THR A 1 263 ? -54.442 50.620 10.722 1.00 50.80 263 THR A N 1
ATOM 1776 C CA . THR A 1 263 ? -54.130 49.787 9.566 1.00 48.88 263 THR A CA 1
ATOM 1777 C C . THR A 1 263 ? -54.614 50.429 8.268 1.00 49.55 263 THR A C 1
ATOM 1778 O O . THR A 1 263 ? -54.064 50.169 7.199 1.00 48.13 263 THR A O 1
ATOM 1782 N N . PHE A 1 264 ? -55.639 51.271 8.361 1.00 62.78 264 PHE A N 1
ATOM 1783 C CA . PHE A 1 264 ? -56.113 51.993 7.185 1.00 64.57 264 PHE A CA 1
ATOM 1784 C C . PHE A 1 264 ? -55.051 52.971 6.692 1.00 65.62 264 PHE A C 1
ATOM 1785 O O . PHE A 1 264 ? -54.765 53.038 5.496 1.00 66.30 264 PHE A O 1
ATOM 1793 N N . ASN A 1 265 ? -54.472 53.733 7.617 1.00 63.95 265 ASN A N 1
ATOM 1794 C CA . ASN A 1 265 ? -53.368 54.618 7.274 1.00 64.50 265 ASN A CA 1
ATOM 1795 C C . ASN A 1 265 ? -52.201 53.827 6.696 1.00 64.72 265 ASN A C 1
ATOM 1796 O O . ASN A 1 265 ? -51.788 54.053 5.560 1.00 64.59 265 ASN A O 1
ATOM 1801 N N . ARG A 1 266 ? -51.678 52.894 7.484 1.00 72.15 266 ARG A N 1
ATOM 1802 C CA . ARG A 1 266 ? -50.553 52.069 7.059 1.00 73.12 266 ARG A CA 1
ATOM 1803 C C . ARG A 1 266 ? -50.797 51.422 5.702 1.00 72.15 266 ARG A C 1
ATOM 1804 O O . ARG A 1 266 ? -49.923 51.423 4.838 1.00 72.58 266 ARG A O 1
ATOM 1812 N N . GLY A 1 267 ? -51.991 50.872 5.519 1.00 54.88 267 GLY A N 1
ATOM 1813 C CA . GLY A 1 267 ? -52.352 50.240 4.265 1.00 54.29 267 GLY A CA 1
ATOM 1814 C C . GLY A 1 267 ? -52.335 51.211 3.102 1.00 54.33 267 GLY A C 1
ATOM 1815 O O . GLY A 1 267 ? -51.801 50.906 2.036 1.00 54.10 267 GLY A O 1
ATOM 1816 N N . LEU A 1 268 ? -52.923 52.385 3.308 1.00 70.55 268 LEU A N 1
ATOM 1817 C CA . LEU A 1 268 ? -52.988 53.407 2.269 1.00 71.60 268 LEU A CA 1
ATOM 1818 C C . LEU A 1 268 ? -51.590 53.737 1.751 1.00 72.77 268 LEU A C 1
ATOM 1819 O O . LEU A 1 268 ? -51.360 53.791 0.542 1.00 73.35 268 LEU A O 1
ATOM 1824 N N . PHE A 1 269 ? -50.662 53.954 2.676 1.00 69.30 269 PHE A N 1
ATOM 1825 C CA . PHE A 1 269 ? -49.302 54.350 2.328 1.00 69.60 269 PHE A CA 1
ATOM 1826 C C . PHE A 1 269 ? -48.591 53.293 1.487 1.00 69.64 269 PHE A C 1
ATOM 1827 O O . PHE A 1 269 ? -47.920 53.619 0.509 1.00 69.92 269 PHE A O 1
ATOM 1835 N N . LYS A 1 270 ? -48.742 52.028 1.867 1.00 60.28 270 LYS A N 1
ATOM 1836 C CA . LYS A 1 270 ? -48.162 50.931 1.100 1.00 61.15 270 LYS A CA 1
ATOM 1837 C C . LYS A 1 270 ? -48.722 50.896 -0.320 1.00 61.58 270 LYS A C 1
ATOM 1838 O O . LYS A 1 270 ? -47.981 50.713 -1.287 1.00 61.87 270 LYS A O 1
ATOM 1844 N N . VAL A 1 271 ? -50.033 51.072 -0.442 1.00 68.40 271 VAL A N 1
ATOM 1845 C CA . VAL A 1 271 ? -50.677 51.081 -1.749 1.00 68.68 271 VAL A CA 1
ATOM 1846 C C . VAL A 1 271 ? -50.225 52.294 -2.553 1.00 69.92 271 VAL A C 1
ATOM 1847 O O . VAL A 1 271 ? -50.117 52.232 -3.777 1.00 70.54 271 VAL A O 1
ATOM 1851 N N . LEU A 1 272 ? -49.958 53.398 -1.862 1.00 64.91 272 LEU A N 1
ATOM 1852 C CA . LEU A 1 272 ? -49.450 54.596 -2.521 1.00 66.14 272 LEU A CA 1
ATOM 1853 C C . LEU A 1 272 ? -48.046 54.368 -3.078 1.00 67.91 272 LEU A C 1
ATOM 1854 O O . LEU A 1 272 ? -47.745 54.779 -4.197 1.00 67.92 272 LEU A O 1
ATOM 1859 N N . ASP A 1 273 ? -47.194 53.709 -2.296 1.00 76.52 273 ASP A N 1
ATOM 1860 C CA . ASP A 1 273 ? -45.840 53.388 -2.740 1.00 78.64 273 ASP A CA 1
ATOM 1861 C C . ASP A 1 273 ? -45.870 52.516 -3.988 1.00 79.51 273 ASP A C 1
ATOM 1862 O O . ASP A 1 273 ? -45.233 52.830 -4.990 1.00 79.92 273 ASP A O 1
ATOM 1867 N N . TRP A 1 274 ? -46.615 51.419 -3.918 1.00 75.53 274 TRP A N 1
ATOM 1868 C CA . TRP A 1 274 ? -46.745 50.504 -5.045 1.00 77.46 274 TRP A CA 1
ATOM 1869 C C . TRP A 1 274 ? -47.128 51.235 -6.330 1.00 78.33 274 TRP A C 1
ATOM 1870 O O . TRP A 1 274 ? -46.583 50.956 -7.396 1.00 78.50 274 TRP A O 1
ATOM 1881 N N . PHE A 1 275 ? -48.064 52.172 -6.224 1.00 74.15 275 PHE A N 1
ATOM 1882 C CA . PHE A 1 275 ? -48.522 52.925 -7.387 1.00 76.43 275 PHE A CA 1
ATOM 1883 C C . PHE A 1 275 ? -47.465 53.910 -7.884 1.00 79.02 275 PHE A C 1
ATOM 1884 O O . PHE A 1 275 ? -47.380 54.191 -9.081 1.00 78.29 275 PHE A O 1
ATOM 1892 N N . ASP A 1 276 ? -46.665 54.429 -6.958 1.00 84.75 276 ASP A N 1
ATOM 1893 C CA . ASP A 1 276 ? -45.594 55.363 -7.292 1.00 88.66 276 ASP A CA 1
ATOM 1894 C C . ASP A 1 276 ? -44.487 54.686 -8.089 1.00 90.87 276 ASP A C 1
ATOM 1895 O O . ASP A 1 276 ? -43.755 55.339 -8.832 1.00 91.36 276 ASP A O 1
ATOM 1900 N N . ARG A 1 277 ? -44.366 53.373 -7.927 1.00 80.76 277 ARG A N 1
ATOM 1901 C CA . ARG A 1 277 ? -43.303 52.617 -8.575 1.00 83.37 277 ARG A CA 1
ATOM 1902 C C . ARG A 1 277 ? -43.609 52.258 -10.023 1.00 85.84 277 ARG A C 1
ATOM 1903 O O . ARG A 1 277 ? -43.173 51.214 -10.505 1.00 86.06 277 ARG A O 1
ATOM 1911 N N . LEU A 1 278 ? -44.357 53.111 -10.715 1.00 149.86 278 LEU A N 1
ATOM 1912 C CA . LEU A 1 278 ? -44.559 52.926 -12.147 1.00 153.06 278 LEU A CA 1
ATOM 1913 C C . LEU A 1 278 ? -45.013 51.476 -12.409 1.00 154.65 278 LEU A C 1
ATOM 1914 O O . LEU A 1 278 ? -45.787 50.937 -11.616 1.00 155.14 278 LEU A O 1
ATOM 1919 N N . PRO A 1 279 ? -44.563 50.829 -13.506 1.00 131.27 279 PRO A N 1
ATOM 1920 C CA . PRO A 1 279 ? -43.760 51.212 -14.676 1.00 132.00 279 PRO A CA 1
ATOM 1921 C C . PRO A 1 279 ? -44.500 52.185 -15.585 1.00 132.88 279 PRO A C 1
ATOM 1922 O O . PRO A 1 279 ? -45.727 52.258 -15.531 1.00 133.37 279 PRO A O 1
ATOM 1926 N N . PRO A 1 280 ? -43.754 52.925 -16.417 1.00 128.81 280 PRO A N 1
ATOM 1927 C CA . PRO A 1 280 ? -44.302 53.935 -17.329 1.00 128.76 280 PRO A CA 1
ATOM 1928 C C . PRO A 1 280 ? -45.501 53.424 -18.125 1.00 128.35 280 PRO A C 1
ATOM 1929 O O . PRO A 1 280 ? -46.424 54.191 -18.395 1.00 128.30 280 PRO A O 1
ATOM 1933 N N . LEU A 1 281 ? -45.487 52.146 -18.489 1.00 100.40 281 LEU A N 1
ATOM 1934 C CA . LEU A 1 281 ? -46.577 51.565 -19.267 1.00 99.59 281 LEU A CA 1
ATOM 1935 C C . LEU A 1 281 ? -47.808 51.305 -18.404 1.00 98.86 281 LEU A C 1
ATOM 1936 O O . LEU A 1 281 ? -48.937 51.562 -18.823 1.00 99.07 281 LEU A O 1
ATOM 1941 N N . ALA A 1 282 ? -47.580 50.791 -17.198 1.00 91.45 282 ALA A N 1
ATOM 1942 C CA . ALA A 1 282 ? -48.666 50.495 -16.271 1.00 89.78 282 ALA A CA 1
ATOM 1943 C C . ALA A 1 282 ? -49.516 51.733 -16.011 1.00 88.86 282 ALA A C 1
ATOM 1944 O O . ALA A 1 282 ? -50.737 51.646 -15.894 1.00 89.00 282 ALA A O 1
ATOM 1946 N N . THR A 1 283 ? -48.860 52.886 -15.925 1.00 80.14 283 THR A N 1
ATOM 1947 C CA . THR A 1 283 ? -49.550 54.145 -15.678 1.00 78.68 283 THR A CA 1
ATOM 1948 C C . THR A 1 283 ? -50.480 54.494 -16.832 1.00 78.07 283 THR A C 1
ATOM 1949 O O . THR A 1 283 ? -51.587 54.990 -16.621 1.00 78.30 283 THR A O 1
ATOM 1953 N N . LYS A 1 284 ? -50.025 54.232 -18.053 1.00 106.04 284 LYS A N 1
ATOM 1954 C CA . LYS A 1 284 ? -50.815 54.523 -19.243 1.00 105.63 284 LYS A CA 1
ATOM 1955 C C . LYS A 1 284 ? -52.166 53.817 -19.185 1.00 104.54 284 LYS A C 1
ATOM 1956 O O . LYS A 1 284 ? -53.183 54.366 -19.610 1.00 104.52 284 LYS A O 1
ATOM 1962 N N . TRP A 1 285 ? -52.168 52.599 -18.653 1.00 117.93 285 TRP A N 1
ATOM 1963 C CA . TRP A 1 285 ? -53.389 51.804 -18.564 1.00 116.23 285 TRP A CA 1
ATOM 1964 C C . TRP A 1 285 ? -54.072 51.910 -17.204 1.00 113.55 285 TRP A C 1
ATOM 1965 O O . TRP A 1 285 ? -55.277 51.687 -17.093 1.00 113.31 285 TRP A O 1
ATOM 1976 N N . LYS A 1 286 ? -53.300 52.244 -16.175 1.00 83.12 286 LYS A N 1
ATOM 1977 C CA . LYS A 1 286 ? -53.832 52.357 -14.821 1.00 79.89 286 LYS A CA 1
ATOM 1978 C C . LYS A 1 286 ? -55.187 53.053 -14.816 1.00 78.91 286 LYS A C 1
ATOM 1979 O O . LYS A 1 286 ? -56.139 52.571 -14.205 1.00 78.83 286 LYS A O 1
ATOM 1985 N N . GLY A 1 287 ? -55.266 54.187 -15.504 1.00 80.58 287 GLY A N 1
ATOM 1986 C CA . GLY A 1 287 ? -56.507 54.934 -15.594 1.00 78.93 287 GLY A CA 1
ATOM 1987 C C . GLY A 1 287 ? -57.667 54.091 -16.089 1.00 77.37 287 GLY A C 1
ATOM 1988 O O . GLY A 1 287 ? -58.711 54.015 -15.443 1.00 77.05 287 GLY A O 1
ATOM 1989 N N . PHE A 1 288 ? -57.480 53.449 -17.238 1.00 79.85 288 PHE A N 1
ATOM 1990 C CA . PHE A 1 288 ? -58.543 52.670 -17.860 1.00 78.55 288 PHE A CA 1
ATOM 1991 C C . PHE A 1 288 ? -58.888 51.416 -17.060 1.00 78.35 288 PHE A C 1
ATOM 1992 O O . PHE A 1 288 ? -60.055 51.166 -16.761 1.00 78.38 288 PHE A O 1
ATOM 2000 N N . LEU A 1 289 ? -57.869 50.630 -16.723 1.00 105.56 289 LEU A N 1
ATOM 2001 C CA . LEU A 1 289 ? -58.068 49.393 -15.971 1.00 105.20 289 LEU A CA 1
ATOM 2002 C C . LEU A 1 289 ? -58.789 49.631 -14.650 1.00 105.20 289 LEU A C 1
ATOM 2003 O O . LEU A 1 289 ? -59.835 49.037 -14.387 1.00 105.90 289 LEU A O 1
ATOM 2008 N N . LEU A 1 290 ? -58.220 50.497 -13.819 1.00 97.94 290 LEU A N 1
ATOM 2009 C CA . LEU A 1 290 ? -58.783 50.780 -12.505 1.00 96.22 290 LEU A CA 1
ATOM 2010 C C . LEU A 1 290 ? -60.213 51.302 -12.610 1.00 94.99 290 LEU A C 1
ATOM 2011 O O . LEU A 1 290 ? -61.066 50.973 -11.787 1.00 94.98 290 LEU A O 1
ATOM 2016 N N . GLY A 1 291 ? -60.469 52.111 -13.631 1.00 73.08 291 GLY A N 1
ATOM 2017 C CA . GLY A 1 291 ? -61.786 52.686 -13.830 1.00 72.02 291 GLY A CA 1
ATOM 2018 C C . GLY A 1 291 ? -62.793 51.710 -14.408 1.00 71.19 291 GLY A C 1
ATOM 2019 O O . GLY A 1 291 ? -64.001 51.907 -14.277 1.00 71.04 291 GLY A O 1
ATOM 2020 N N . SER A 1 292 ? -62.301 50.658 -15.053 1.00 99.52 292 SER A N 1
ATOM 2021 C CA . SER A 1 292 ? -63.181 49.676 -15.680 1.00 99.38 292 SER A CA 1
ATOM 2022 C C . SER A 1 292 ? -63.662 48.625 -14.682 1.00 98.86 292 SER A C 1
ATOM 2023 O O . SER A 1 292 ? -64.829 48.232 -14.701 1.00 98.89 292 SER A O 1
ATOM 2026 N N . ILE A 1 293 ? -62.761 48.175 -13.813 1.00 86.61 293 ILE A N 1
ATOM 2027 C CA . ILE A 1 293 ? -63.132 47.271 -12.730 1.00 85.44 293 ILE A CA 1
ATOM 2028 C C . ILE A 1 293 ? -64.213 47.914 -11.870 1.00 85.21 293 ILE A C 1
ATOM 2029 O O . ILE A 1 293 ? -65.223 47.286 -11.552 1.00 85.33 293 ILE A O 1
ATOM 2034 N N . ILE A 1 294 ? -63.994 49.172 -11.497 1.00 68.39 294 ILE A N 1
ATOM 2035 C CA . ILE A 1 294 ? -64.991 49.935 -10.757 1.00 67.71 294 ILE A CA 1
ATOM 2036 C C . ILE A 1 294 ? -66.315 49.951 -11.510 1.00 68.05 294 ILE A C 1
ATOM 2037 O O . ILE A 1 294 ? -67.383 49.839 -10.907 1.00 68.34 294 ILE A O 1
ATOM 2042 N N . GLY A 1 295 ? -66.238 50.082 -12.831 1.00 99.51 295 GLY A N 1
ATOM 2043 C CA . GLY A 1 295 ? -67.423 50.083 -13.668 1.00 99.79 295 GLY A CA 1
ATOM 2044 C C . GLY A 1 295 ? -68.256 48.828 -13.496 1.00 99.63 295 GLY A C 1
ATOM 2045 O O . GLY A 1 295 ? -69.481 48.894 -13.380 1.00 99.74 295 GLY A O 1
ATOM 2046 N N . ILE A 1 296 ? -67.589 47.678 -13.482 1.00 94.32 296 ILE A N 1
ATOM 2047 C CA . ILE A 1 296 ? -68.265 46.400 -13.291 1.00 93.61 296 ILE A CA 1
ATOM 2048 C C . ILE A 1 296 ? -68.943 46.331 -11.926 1.00 93.22 296 ILE A C 1
ATOM 2049 O O . ILE A 1 296 ? -70.117 45.971 -11.822 1.00 93.32 296 ILE A O 1
ATOM 2054 N N . LEU A 1 297 ? -68.200 46.684 -10.883 1.00 73.88 297 LEU A N 1
ATOM 2055 C CA . LEU A 1 297 ? -68.708 46.602 -9.519 1.00 73.61 297 LEU A CA 1
ATOM 2056 C C . LEU A 1 297 ? -69.907 47.528 -9.290 1.00 74.47 297 LEU A C 1
ATOM 2057 O O . LEU A 1 297 ? -70.653 47.364 -8.323 1.00 74.13 297 LEU A O 1
ATOM 2062 N N . SER A 1 298 ? -70.098 48.489 -10.187 1.00 115.61 298 SER A N 1
ATOM 2063 C CA . SER A 1 298 ? -71.230 49.404 -10.089 1.00 115.98 298 SER A CA 1
ATOM 2064 C C . SER A 1 298 ? -72.550 48.687 -10.347 1.00 116.89 298 SER A C 1
ATOM 2065 O O . SER A 1 298 ? -73.600 49.106 -9.864 1.00 116.98 298 SER A O 1
ATOM 2068 N N . LEU A 1 299 ? -72.485 47.600 -11.109 1.00 124.91 299 LEU A N 1
ATOM 2069 C CA . LEU A 1 299 ? -73.678 46.862 -11.513 1.00 125.61 299 LEU A CA 1
ATOM 2070 C C . LEU A 1 299 ? -74.322 46.093 -10.362 1.00 126.58 299 LEU A C 1
ATOM 2071 O O . LEU A 1 299 ? -75.545 46.081 -10.224 1.00 127.30 299 LEU A O 1
ATOM 2076 N N . PHE A 1 300 ? -73.497 45.444 -9.547 1.00 83.49 300 PHE A N 1
ATOM 2077 C CA . PHE A 1 300 ? -73.995 44.686 -8.405 1.00 84.57 300 PHE A CA 1
ATOM 2078 C C . PHE A 1 300 ? -74.830 45.577 -7.493 1.00 84.64 300 PHE A C 1
ATOM 2079 O O . PHE A 1 300 ? -74.511 46.750 -7.307 1.00 85.12 300 PHE A O 1
ATOM 2087 N N . PRO A 1 301 ? -75.906 45.019 -6.918 1.00 87.33 301 PRO A N 1
ATOM 2088 C CA . PRO A 1 301 ? -76.808 45.792 -6.062 1.00 86.89 301 PRO A CA 1
ATOM 2089 C C . PRO A 1 301 ? -76.284 45.912 -4.635 1.00 86.54 301 PRO A C 1
ATOM 2090 O O . PRO A 1 301 ? -76.937 45.475 -3.687 1.00 86.38 301 PRO A O 1
ATOM 2094 N N . LEU A 1 302 ? -75.100 46.501 -4.501 1.00 76.18 302 LEU A N 1
ATOM 2095 C CA . LEU A 1 302 ? -74.504 46.783 -3.202 1.00 75.36 302 LEU A CA 1
ATOM 2096 C C . LEU A 1 302 ? -73.785 48.122 -3.264 1.00 75.28 302 LEU A C 1
ATOM 2097 O O . LEU A 1 302 ? -73.294 48.516 -4.321 1.00 75.80 302 LEU A O 1
ATOM 2102 N N . PRO A 1 303 ? -73.722 48.832 -2.130 1.00 80.27 303 PRO A N 1
ATOM 2103 C CA . PRO A 1 303 ? -73.051 50.134 -2.085 1.00 79.84 303 PRO A CA 1
ATOM 2104 C C . PRO A 1 303 ? -71.538 49.984 -1.960 1.00 79.69 303 PRO A C 1
ATOM 2105 O O . PRO A 1 303 ? -70.946 50.543 -1.038 1.00 80.06 303 PRO A O 1
ATOM 2109 N N . LEU A 1 304 ? -70.921 49.240 -2.873 1.00 79.24 304 LEU A N 1
ATOM 2110 C CA . LEU A 1 304 ? -69.479 49.014 -2.807 1.00 78.59 304 LEU A CA 1
ATOM 2111 C C . LEU A 1 304 ? -68.708 49.847 -3.833 1.00 77.86 304 LEU A C 1
ATOM 2112 O O . LEU A 1 304 ? -67.562 49.544 -4.164 1.00 77.91 304 LEU A O 1
ATOM 2117 N N . THR A 1 305 ? -69.354 50.899 -4.329 1.00 70.48 305 THR A N 1
ATOM 2118 C CA . THR A 1 305 ? -68.692 51.913 -5.146 1.00 69.28 305 THR A CA 1
ATOM 2119 C C . THR A 1 305 ? -69.214 53.293 -4.755 1.00 69.28 305 THR A C 1
ATOM 2120 O O . THR A 1 305 ? -69.920 53.437 -3.756 1.00 69.48 305 THR A O 1
ATOM 2124 N N . ASP A 1 306 ? -68.862 54.305 -5.540 1.00 68.67 306 ASP A N 1
ATOM 2125 C CA . ASP A 1 306 ? -69.359 55.659 -5.314 1.00 68.94 306 ASP A CA 1
ATOM 2126 C C . ASP A 1 306 ? -68.794 56.289 -4.040 1.00 68.89 306 ASP A C 1
ATOM 2127 O O . ASP A 1 306 ? -68.027 55.662 -3.310 1.00 68.09 306 ASP A O 1
ATOM 2132 N N . GLY A 1 307 ? -69.188 57.533 -3.783 1.00 82.45 307 GLY A N 1
ATOM 2133 C CA . GLY A 1 307 ? -68.651 58.316 -2.682 1.00 83.31 307 GLY A CA 1
ATOM 2134 C C . GLY A 1 307 ? -68.615 57.635 -1.326 1.00 83.86 307 GLY A C 1
ATOM 2135 O O . GLY A 1 307 ? -67.549 57.469 -0.735 1.00 83.55 307 GLY A O 1
ATOM 2136 N N . GLY A 1 308 ? -69.784 57.251 -0.827 1.00 93.37 308 GLY A N 1
ATOM 2137 C CA . GLY A 1 308 ? -69.889 56.640 0.485 1.00 93.25 308 GLY A CA 1
ATOM 2138 C C . GLY A 1 308 ? -71.219 56.951 1.139 1.00 93.25 308 GLY A C 1
ATOM 2139 O O . GLY A 1 308 ? -71.643 56.262 2.065 1.00 93.30 308 GLY A O 1
ATOM 2140 N N . ASP A 1 309 ? -71.876 58.000 0.654 1.00 91.42 309 ASP A N 1
ATOM 2141 C CA . ASP A 1 309 ? -73.200 58.368 1.136 1.00 92.05 309 ASP A CA 1
ATOM 2142 C C . ASP A 1 309 ? -74.111 57.156 1.062 1.00 90.62 309 ASP A C 1
ATOM 2143 O O . ASP A 1 309 ? -74.772 56.799 2.036 1.00 91.10 309 ASP A O 1
ATOM 2148 N N . ASN A 1 310 ? -74.137 56.527 -0.108 1.00 72.98 310 ASN A N 1
ATOM 2149 C CA . ASN A 1 310 ? -74.888 55.296 -0.299 1.00 70.69 310 ASN A CA 1
ATOM 2150 C C . ASN A 1 310 ? -74.559 54.262 0.772 1.00 68.72 310 ASN A C 1
ATOM 2151 O O . ASN A 1 310 ? -75.458 53.671 1.365 1.00 68.74 310 ASN A O 1
ATOM 2156 N N . ALA A 1 311 ? -73.271 54.056 1.027 1.00 64.50 311 ALA A N 1
ATOM 2157 C CA . ALA A 1 311 ? -72.843 53.095 2.037 1.00 62.87 311 ALA A CA 1
ATOM 2158 C C . ALA A 1 311 ? -73.431 53.431 3.405 1.00 61.85 311 ALA A C 1
ATOM 2159 O O . ALA A 1 311 ? -73.828 52.541 4.157 1.00 61.96 311 ALA A O 1
ATOM 2161 N N . VAL A 1 312 ? -73.487 54.720 3.724 1.00 65.45 312 VAL A N 1
ATOM 2162 C CA . VAL A 1 312 ? -74.044 55.160 4.997 1.00 63.97 312 VAL A CA 1
ATOM 2163 C C . VAL A 1 312 ? -75.559 54.985 5.009 1.00 64.07 312 VAL A C 1
ATOM 2164 O O . VAL A 1 312 ? -76.117 54.439 5.961 1.00 64.16 312 VAL A O 1
ATOM 2168 N N . LEU A 1 313 ? -76.219 55.443 3.947 1.00 60.69 313 LEU A N 1
ATOM 2169 C CA . LEU A 1 313 ? -77.658 55.249 3.795 1.00 59.90 313 LEU A CA 1
ATOM 2170 C C . LEU A 1 313 ? -77.972 53.778 3.556 1.00 60.27 313 LEU A C 1
ATOM 2171 O O . LEU A 1 313 ? -79.101 53.419 3.221 1.00 61.85 313 LEU A O 1
ATOM 2176 N N . TRP A 1 314 ? -76.968 52.927 3.739 1.00 47.10 314 TRP A N 1
ATOM 2177 C CA . TRP A 1 314 ? -77.137 51.493 3.560 1.00 46.26 314 TRP A CA 1
ATOM 2178 C C . TRP A 1 314 ? -76.948 50.773 4.898 1.00 47.14 314 TRP A C 1
ATOM 2179 O O . TRP A 1 314 ? -77.729 49.879 5.242 1.00 47.54 314 TRP A O 1
ATOM 2190 N N . ALA A 1 315 ? -75.918 51.167 5.648 1.00 68.93 315 ALA A N 1
ATOM 2191 C CA . ALA A 1 315 ? -75.733 50.690 7.022 1.00 70.93 315 ALA A CA 1
ATOM 2192 C C . ALA A 1 315 ? -77.069 50.819 7.724 1.00 72.21 315 ALA A C 1
ATOM 2193 O O . ALA A 1 315 ? -77.750 49.818 7.964 1.00 73.12 315 ALA A O 1
ATOM 2195 N N . PHE A 1 316 ? -77.432 52.051 8.062 1.00 73.37 316 PHE A N 1
ATOM 2196 C CA . PHE A 1 316 ? -78.835 52.392 8.206 1.00 74.89 316 PHE A CA 1
ATOM 2197 C C . PHE A 1 316 ? -79.211 52.747 6.782 1.00 76.32 316 PHE A C 1
ATOM 2198 O O . PHE A 1 316 ? -78.413 53.351 6.077 1.00 77.39 316 PHE A O 1
ATOM 2206 N N . ASN A 1 317 ? -80.410 52.389 6.346 1.00 80.87 317 ASN A N 1
ATOM 2207 C CA . ASN A 1 317 ? -81.390 51.738 7.186 1.00 81.94 317 ASN A CA 1
ATOM 2208 C C . ASN A 1 317 ? -81.692 50.331 6.688 1.00 83.17 317 ASN A C 1
ATOM 2209 O O . ASN A 1 317 ? -82.006 49.441 7.478 1.00 84.53 317 ASN A O 1
ATOM 2214 N N . SER A 1 318 ? -81.589 50.136 5.376 1.00 82.42 318 SER A N 1
ATOM 2215 C CA . SER A 1 318 ? -81.896 48.850 4.756 1.00 83.35 318 SER A CA 1
ATOM 2216 C C . SER A 1 318 ? -81.302 47.681 5.534 1.00 83.31 318 SER A C 1
ATOM 2217 O O . SER A 1 318 ? -80.140 47.325 5.347 1.00 84.03 318 SER A O 1
ATOM 2220 N N . GLN A 1 319 ? -82.109 47.083 6.403 1.00 81.75 319 GLN A N 1
ATOM 2221 C CA . GLN A 1 319 ? -81.667 45.930 7.169 1.00 81.93 319 GLN A CA 1
ATOM 2222 C C . GLN A 1 319 ? -81.088 44.902 6.211 1.00 80.35 319 GLN A C 1
ATOM 2223 O O . GLN A 1 319 ? -81.745 44.499 5.254 1.00 80.38 319 GLN A O 1
ATOM 2229 N N . SER A 1 320 ? -79.848 44.498 6.456 1.00 53.21 320 SER A N 1
ATOM 2230 C CA . SER A 1 320 ? -79.185 43.536 5.588 1.00 52.79 320 SER A CA 1
ATOM 2231 C C . SER A 1 320 ? -78.342 42.554 6.389 1.00 53.11 320 SER A C 1
ATOM 2232 O O . SER A 1 320 ? -77.891 42.862 7.493 1.00 52.93 320 SER A O 1
ATOM 2235 N N . HIS A 1 321 ? -78.137 41.372 5.817 1.00 57.82 321 HIS A N 1
ATOM 2236 C CA . HIS A 1 321 ? -77.441 40.287 6.497 1.00 56.91 321 HIS A CA 1
ATOM 2237 C C . HIS A 1 321 ? -76.128 40.736 7.126 1.00 55.67 321 HIS A C 1
ATOM 2238 O O . HIS A 1 321 ? -75.313 41.395 6.484 1.00 55.65 321 HIS A O 1
ATOM 2245 N N . PHE A 1 322 ? -75.937 40.370 8.388 1.00 58.63 322 PHE A N 1
ATOM 2246 C CA . PHE A 1 322 ? -74.716 40.690 9.113 1.00 56.99 322 PHE A CA 1
ATOM 2247 C C . PHE A 1 322 ? -73.488 40.228 8.338 1.00 57.30 322 PHE A C 1
ATOM 2248 O O . PHE A 1 322 ? -72.397 40.771 8.506 1.00 58.09 322 PHE A O 1
ATOM 2256 N N . SER A 1 323 ? -73.670 39.218 7.493 1.00 63.93 323 SER A N 1
ATOM 2257 C CA . SER A 1 323 ? -72.589 38.719 6.653 1.00 63.85 323 SER A CA 1
ATOM 2258 C C . SER A 1 323 ? -72.295 39.708 5.533 1.00 63.66 323 SER A C 1
ATOM 2259 O O . SER A 1 323 ? -71.138 40.021 5.253 1.00 64.09 323 SER A O 1
ATOM 2262 N N . THR A 1 324 ? -73.353 40.198 4.897 1.00 65.21 324 THR A N 1
ATOM 2263 C CA . THR A 1 324 ? -73.215 41.156 3.807 1.00 64.50 324 THR A CA 1
ATOM 2264 C C . THR A 1 324 ? -72.535 42.434 4.284 1.00 64.04 324 THR A C 1
ATOM 2265 O O . THR A 1 324 ? -71.823 43.089 3.522 1.00 64.40 324 THR A O 1
ATOM 2269 N N . LEU A 1 325 ? -72.757 42.790 5.546 1.00 62.13 325 LEU A N 1
ATOM 2270 C CA . LEU A 1 325 ? -72.061 43.925 6.137 1.00 60.99 325 LEU A CA 1
ATOM 2271 C C . LEU A 1 325 ? -70.562 43.676 6.087 1.00 60.96 325 LEU A C 1
ATOM 2272 O O . LEU A 1 325 ? -69.801 44.506 5.593 1.00 60.94 325 LEU A O 1
ATOM 2277 N N . ILE A 1 326 ? -70.145 42.522 6.595 1.00 60.14 326 ILE A N 1
ATOM 2278 C CA . ILE A 1 326 ? -68.737 42.154 6.594 1.00 60.36 326 ILE A CA 1
ATOM 2279 C C . ILE A 1 326 ? -68.194 42.151 5.170 1.00 60.31 326 ILE A C 1
ATOM 2280 O O . ILE A 1 326 ? -67.043 42.513 4.932 1.00 60.53 326 ILE A O 1
ATOM 2285 N N . LEU A 1 327 ? -69.035 41.748 4.225 1.00 55.19 327 LEU A N 1
ATOM 2286 C CA . LEU A 1 327 ? -68.641 41.673 2.823 1.00 55.18 327 LEU A CA 1
ATOM 2287 C C . LEU A 1 327 ? -68.368 43.062 2.250 1.00 55.19 327 LEU A C 1
ATOM 2288 O O . LEU A 1 327 ? -67.271 43.339 1.763 1.00 54.70 327 LEU A O 1
ATOM 2293 N N . VAL A 1 328 ? -69.374 43.930 2.311 1.00 55.60 328 VAL A N 1
ATOM 2294 C CA . VAL A 1 328 ? -69.253 45.290 1.796 1.00 55.50 328 VAL A CA 1
ATOM 2295 C C . VAL A 1 328 ? -68.151 46.070 2.509 1.00 55.68 328 VAL A C 1
ATOM 2296 O O . VAL A 1 328 ? -67.475 46.900 1.901 1.00 55.26 328 VAL A O 1
ATOM 2300 N N . PHE A 1 329 ? -67.973 45.802 3.798 1.00 60.65 329 PHE A N 1
ATOM 2301 C CA . PHE A 1 329 ? -66.928 46.463 4.573 1.00 61.19 329 PHE A CA 1
ATOM 2302 C C . PHE A 1 329 ? -65.549 46.169 4.000 1.00 62.28 329 PHE A C 1
ATOM 2303 O O . PHE A 1 329 ? -64.735 47.073 3.825 1.00 63.06 329 PHE A O 1
ATOM 2311 N N . CYS A 1 330 ? -65.290 44.898 3.714 1.00 63.07 330 CYS A N 1
ATOM 2312 C CA . CYS A 1 330 ? -64.019 44.498 3.127 1.00 64.51 330 CYS A CA 1
ATOM 2313 C C . CYS A 1 330 ? -63.880 45.060 1.720 1.00 63.80 330 CYS A C 1
ATOM 2314 O O . CYS A 1 330 ? -62.847 45.633 1.367 1.00 63.63 330 CYS A O 1
ATOM 2317 N N . GLY A 1 331 ? -64.928 44.890 0.920 1.00 53.28 331 GLY A N 1
ATOM 2318 C CA . GLY A 1 331 ? -64.938 45.394 -0.439 1.00 52.95 331 GLY A CA 1
ATOM 2319 C C . GLY A 1 331 ? -64.534 46.852 -0.495 1.00 52.84 331 GLY A C 1
ATOM 2320 O O . GLY A 1 331 ? -63.580 47.215 -1.180 1.00 53.31 331 GLY A O 1
ATOM 2321 N N . ARG A 1 332 ? -65.257 47.688 0.241 1.00 53.90 332 ARG A N 1
ATOM 2322 C CA . ARG A 1 332 ? -64.999 49.121 0.236 1.00 53.39 332 ARG A CA 1
ATOM 2323 C C . ARG A 1 332 ? -63.662 49.478 0.882 1.00 53.77 332 ARG A C 1
ATOM 2324 O O . ARG A 1 332 ? -62.932 50.326 0.372 1.00 53.59 332 ARG A O 1
ATOM 2332 N N . PHE A 1 333 ? -63.343 48.836 2.001 1.00 57.38 333 PHE A N 1
ATOM 2333 C CA . PHE A 1 333 ? -62.089 49.118 2.692 1.00 58.46 333 PHE A CA 1
ATOM 2334 C C . PHE A 1 333 ? -60.892 48.900 1.772 1.00 59.32 333 PHE A C 1
ATOM 2335 O O . PHE A 1 333 ? -59.917 49.646 1.830 1.00 60.40 333 PHE A O 1
ATOM 2343 N N . LEU A 1 334 ? -60.968 47.877 0.925 1.00 69.76 334 LEU A N 1
ATOM 2344 C CA . LEU A 1 334 ? -59.899 47.603 -0.031 1.00 69.85 334 LEU A CA 1
ATOM 2345 C C . LEU A 1 334 ? -60.008 48.503 -1.256 1.00 69.63 334 LEU A C 1
ATOM 2346 O O . LEU A 1 334 ? -59.032 49.129 -1.665 1.00 70.16 334 LEU A O 1
ATOM 2351 N N . LEU A 1 335 ? -61.201 48.565 -1.835 1.00 64.40 335 LEU A N 1
ATOM 2352 C CA . LEU A 1 335 ? -61.433 49.368 -3.031 1.00 65.02 335 LEU A CA 1
ATOM 2353 C C . LEU A 1 335 ? -61.091 50.847 -2.852 1.00 65.52 335 LEU A C 1
ATOM 2354 O O . LEU A 1 335 ? -60.629 51.494 -3.791 1.00 65.19 335 LEU A O 1
ATOM 2359 N N . THR A 1 336 ? -61.320 51.384 -1.656 1.00 91.49 336 THR A N 1
ATOM 2360 C CA . THR A 1 336 ? -60.975 52.779 -1.388 1.00 91.77 336 THR A CA 1
ATOM 2361 C C . THR A 1 336 ? -59.463 52.962 -1.373 1.00 91.14 336 THR A C 1
ATOM 2362 O O . THR A 1 336 ? -58.947 53.976 -1.840 1.00 91.09 336 THR A O 1
ATOM 2366 N N . LEU A 1 337 ? -58.754 51.975 -0.833 1.00 62.98 337 LEU A N 1
ATOM 2367 C CA . LEU A 1 337 ? -57.297 52.010 -0.818 1.00 62.74 337 LEU A CA 1
ATOM 2368 C C . LEU A 1 337 ? -56.744 51.973 -2.234 1.00 63.71 337 LEU A C 1
ATOM 2369 O O . LEU A 1 337 ? -55.836 52.729 -2.573 1.00 63.75 337 LEU A O 1
ATOM 2374 N N . ILE A 1 338 ? -57.293 51.085 -3.056 1.00 58.92 338 ILE A N 1
ATOM 2375 C CA . ILE A 1 338 ? -56.891 51.008 -4.453 1.00 60.35 338 ILE A CA 1
ATOM 2376 C C . ILE A 1 338 ? -57.236 52.306 -5.177 1.00 61.95 338 ILE A C 1
ATOM 2377 O O . ILE A 1 338 ? -56.398 52.874 -5.876 1.00 62.70 338 ILE A O 1
ATOM 2382 N N . CYS A 1 339 ? -58.465 52.780 -4.998 1.00 76.33 339 CYS A N 1
ATOM 2383 C CA . CYS A 1 339 ? -58.910 54.004 -5.660 1.00 78.25 339 CYS A CA 1
ATOM 2384 C C . CYS A 1 339 ? -58.040 55.207 -5.313 1.00 78.20 339 CYS A C 1
ATOM 2385 O O . CYS A 1 339 ? -57.405 55.791 -6.189 1.00 78.03 339 CYS A O 1
ATOM 2388 N N . TYR A 1 340 ? -58.012 55.579 -4.039 1.00 70.07 340 TYR A N 1
ATOM 2389 C CA . TYR A 1 340 ? -57.228 56.735 -3.627 1.00 71.05 340 TYR A CA 1
ATOM 2390 C C . TYR A 1 340 ? -55.737 56.484 -3.815 1.00 71.71 340 TYR A C 1
ATOM 2391 O O . TYR A 1 340 ? -54.979 57.400 -4.137 1.00 72.14 340 TYR A O 1
ATOM 2400 N N . GLY A 1 341 ? -55.323 55.237 -3.611 1.00 75.23 341 GLY A N 1
ATOM 2401 C CA . GLY A 1 341 ? -53.933 54.859 -3.776 1.00 75.09 341 GLY A CA 1
ATOM 2402 C C . GLY A 1 341 ? -53.443 55.068 -5.195 1.00 74.90 341 GLY A C 1
ATOM 2403 O O . GLY A 1 341 ? -52.260 55.327 -5.420 1.00 75.33 341 GLY A O 1
ATOM 2404 N N . SER A 1 342 ? -54.356 54.958 -6.155 1.00 59.91 342 SER A N 1
ATOM 2405 C CA . SER A 1 342 ? -54.010 55.133 -7.560 1.00 60.43 342 SER A CA 1
ATOM 2406 C C . SER A 1 342 ? -53.752 56.601 -7.872 1.00 60.47 342 SER A C 1
ATOM 2407 O O . SER A 1 342 ? -53.203 56.936 -8.920 1.00 59.76 342 SER A O 1
ATOM 2410 N N . GLY A 1 343 ? -54.162 57.473 -6.958 1.00 67.55 343 GLY A N 1
ATOM 2411 C CA . GLY A 1 343 ? -53.930 58.897 -7.104 1.00 68.32 343 GLY A CA 1
ATOM 2412 C C . GLY A 1 343 ? -54.932 59.596 -8.001 1.00 68.84 343 GLY A C 1
ATOM 2413 O O . GLY A 1 343 ? -54.636 60.649 -8.566 1.00 68.86 343 GLY A O 1
ATOM 2414 N N . ALA A 1 344 ? -56.119 59.014 -8.141 1.00 73.64 344 ALA A N 1
ATOM 2415 C CA . ALA A 1 344 ? -57.180 59.641 -8.919 1.00 74.22 344 ALA A CA 1
ATOM 2416 C C . ALA A 1 344 ? -57.775 60.801 -8.134 1.00 74.21 344 ALA A C 1
ATOM 2417 O O . ALA A 1 344 ? -57.638 60.861 -6.912 1.00 74.02 344 ALA A O 1
ATOM 2419 N N . ILE A 1 345 ? -58.426 61.725 -8.834 1.00 81.60 345 ILE A N 1
ATOM 2420 C CA . ILE A 1 345 ? -59.061 62.858 -8.172 1.00 81.95 345 ILE A CA 1
ATOM 2421 C C . ILE A 1 345 ? -60.119 62.335 -7.215 1.00 81.30 345 ILE A C 1
ATOM 2422 O O . ILE A 1 345 ? -61.214 61.964 -7.629 1.00 81.56 345 ILE A O 1
ATOM 2427 N N . GLY A 1 346 ? -59.785 62.304 -5.931 1.00 72.77 346 GLY A N 1
ATOM 2428 C CA . GLY A 1 346 ? -60.617 61.623 -4.961 1.00 71.25 346 GLY A CA 1
ATOM 2429 C C . GLY A 1 346 ? -61.193 62.483 -3.858 1.00 70.56 346 GLY A C 1
ATOM 2430 O O . GLY A 1 346 ? -61.875 63.475 -4.109 1.00 71.00 346 GLY A O 1
ATOM 2431 N N . GLY A 1 347 ? -60.902 62.089 -2.625 1.00 78.80 347 GLY A N 1
ATOM 2432 C CA . GLY A 1 347 ? -61.551 62.635 -1.449 1.00 77.90 347 GLY A CA 1
ATOM 2433 C C . GLY A 1 347 ? -61.785 61.461 -0.524 1.00 77.75 347 GLY A C 1
ATOM 2434 O O . GLY A 1 347 ? -62.371 60.457 -0.928 1.00 78.12 347 GLY A O 1
ATOM 2435 N N . ILE A 1 348 ? -61.323 61.575 0.715 1.00 62.72 348 ILE A N 1
ATOM 2436 C CA . ILE A 1 348 ? -61.229 60.408 1.585 1.00 61.66 348 ILE A CA 1
ATOM 2437 C C . ILE A 1 348 ? -62.199 60.416 2.774 1.00 61.50 348 ILE A C 1
ATOM 2438 O O . ILE A 1 348 ? -62.324 59.418 3.482 1.00 61.67 348 ILE A O 1
ATOM 2443 N N . PHE A 1 349 ? -62.892 61.531 2.982 1.00 68.77 349 PHE A N 1
ATOM 2444 C CA . PHE A 1 349 ? -63.796 61.666 4.124 1.00 68.50 349 PHE A CA 1
ATOM 2445 C C . PHE A 1 349 ? -65.015 60.752 4.028 1.00 67.88 349 PHE A C 1
ATOM 2446 O O . PHE A 1 349 ? -65.263 59.938 4.919 1.00 67.78 349 PHE A O 1
ATOM 2454 N N . ALA A 1 350 ? -65.777 60.898 2.948 1.00 57.36 350 ALA A N 1
ATOM 2455 C CA . ALA A 1 350 ? -66.980 60.095 2.737 1.00 55.60 350 ALA A CA 1
ATOM 2456 C C . ALA A 1 350 ? -66.705 58.591 2.774 1.00 54.89 350 ALA A C 1
ATOM 2457 O O . ALA A 1 350 ? -67.425 57.850 3.440 1.00 54.75 350 ALA A O 1
ATOM 2459 N N . PRO A 1 351 ? -65.667 58.133 2.052 1.00 66.76 351 PRO A N 1
ATOM 2460 C CA . PRO A 1 351 ? -65.311 56.711 2.082 1.00 66.82 351 PRO A CA 1
ATOM 2461 C C . PRO A 1 351 ? -65.104 56.188 3.500 1.00 66.36 351 PRO A C 1
ATOM 2462 O O . PRO A 1 351 ? -65.515 55.070 3.804 1.00 66.68 351 PRO A O 1
ATOM 2466 N N . MET A 1 352 ? -64.472 56.988 4.352 1.00 66.36 352 MET A N 1
ATOM 2467 C CA . MET A 1 352 ? -64.220 56.577 5.729 1.00 67.37 352 MET A CA 1
ATOM 2468 C C . MET A 1 352 ? -65.471 56.702 6.593 1.00 67.12 352 MET A C 1
ATOM 2469 O O . MET A 1 352 ? -65.500 56.236 7.733 1.00 67.34 352 MET A O 1
ATOM 2474 N N . LEU A 1 353 ? -66.500 57.337 6.044 1.00 63.74 353 LEU A N 1
ATOM 2475 C CA . LEU A 1 353 ? -67.787 57.431 6.719 1.00 62.17 353 LEU A CA 1
ATOM 2476 C C . LEU A 1 353 ? -68.619 56.189 6.420 1.00 61.59 353 LEU A C 1
ATOM 2477 O O . LEU A 1 353 ? -69.250 55.624 7.312 1.00 62.10 353 LEU A O 1
ATOM 2482 N N . GLY A 1 354 ? -68.607 55.764 5.160 1.00 62.74 354 GLY A N 1
ATOM 2483 C CA . GLY A 1 354 ? -69.303 54.557 4.756 1.00 61.61 354 GLY A CA 1
ATOM 2484 C C . GLY A 1 354 ? -68.738 53.331 5.447 1.00 61.60 354 GLY A C 1
ATOM 2485 O O . GLY A 1 354 ? -69.479 52.516 5.996 1.00 62.02 354 GLY A O 1
ATOM 2486 N N . ILE A 1 355 ? -67.415 53.204 5.423 1.00 60.22 355 ILE A N 1
ATOM 2487 C CA . ILE A 1 355 ? -66.742 52.086 6.070 1.00 58.83 355 ILE A CA 1
ATOM 2488 C C . ILE A 1 355 ? -67.065 52.035 7.558 1.00 58.46 355 ILE A C 1
ATOM 2489 O O . ILE A 1 355 ? -67.424 50.983 8.087 1.00 59.49 355 ILE A O 1
ATOM 2494 N N . ALA A 1 356 ? -66.941 53.174 8.230 1.00 55.80 356 ALA A N 1
ATOM 2495 C CA . ALA A 1 356 ? -67.191 53.237 9.664 1.00 54.79 356 ALA A CA 1
ATOM 2496 C C . ALA A 1 356 ? -68.632 52.878 10.002 1.00 54.46 356 ALA A C 1
ATOM 2497 O O . ALA A 1 356 ? -68.885 52.018 10.845 1.00 54.45 356 ALA A O 1
ATOM 2499 N N . SER A 1 357 ? -69.574 53.543 9.340 1.00 56.99 357 SER A N 1
ATOM 2500 C CA . SER A 1 357 ? -70.990 53.329 9.610 1.00 56.04 357 SER A CA 1
ATOM 2501 C C . SER A 1 357 ? -71.405 51.877 9.367 1.00 55.07 357 SER A C 1
ATOM 2502 O O . SER A 1 357 ? -72.246 51.337 10.084 1.00 55.11 357 SER A O 1
ATOM 2505 N N . ILE A 1 358 ? -70.812 51.245 8.361 1.00 57.10 358 ILE A N 1
ATOM 2506 C CA . ILE A 1 358 ? -71.045 49.825 8.124 1.00 56.69 358 ILE A CA 1
ATOM 2507 C C . ILE A 1 358 ? -70.574 49.003 9.323 1.00 56.86 358 ILE A C 1
ATOM 2508 O O . ILE A 1 358 ? -71.259 48.077 9.760 1.00 56.58 358 ILE A O 1
ATOM 2513 N N . VAL A 1 359 ? -69.404 49.350 9.851 1.00 51.40 359 VAL A N 1
ATOM 2514 C CA . VAL A 1 359 ? -68.843 48.656 11.008 1.00 51.78 359 VAL A CA 1
ATOM 2515 C C . VAL A 1 359 ? -69.633 48.933 12.282 1.00 52.47 359 VAL A C 1
ATOM 2516 O O . VAL A 1 359 ? -69.971 48.011 13.024 1.00 51.90 359 VAL A O 1
ATOM 2520 N N . SER A 1 360 ? -69.920 50.207 12.532 1.00 58.44 360 SER A N 1
ATOM 2521 C CA . SER A 1 360 ? -70.609 50.611 13.753 1.00 59.26 360 SER A CA 1
ATOM 2522 C C . SER A 1 360 ? -72.030 50.054 13.814 1.00 58.93 360 SER A C 1
ATOM 2523 O O . SER A 1 360 ? -72.566 49.819 14.896 1.00 60.04 360 SER A O 1
ATOM 2526 N N . VAL A 1 361 ? -72.637 49.849 12.650 1.00 46.76 361 VAL A N 1
ATOM 2527 C CA . VAL A 1 361 ? -73.953 49.224 12.583 1.00 45.65 361 VAL A CA 1
ATOM 2528 C C . VAL A 1 361 ? -73.868 47.754 12.991 1.00 45.45 361 VAL A C 1
ATOM 2529 O O . VAL A 1 361 ? -74.660 47.281 13.805 1.00 44.29 361 VAL A O 1
ATOM 2533 N N . ALA A 1 362 ? -72.896 47.040 12.432 1.00 48.66 362 ALA A N 1
ATOM 2534 C CA . ALA A 1 362 ? -72.644 45.662 12.830 1.00 49.31 362 ALA A CA 1
ATOM 2535 C C . ALA A 1 362 ? -72.348 45.599 14.323 1.00 50.26 362 ALA A C 1
ATOM 2536 O O . ALA A 1 362 ? -72.907 44.772 15.042 1.00 50.88 362 ALA A O 1
ATOM 2538 N N . MET A 1 363 ? -71.469 46.482 14.783 1.00 52.60 363 MET A N 1
ATOM 2539 C CA . MET A 1 363 ? -71.113 46.542 16.195 1.00 53.68 363 MET A CA 1
ATOM 2540 C C . MET A 1 363 ? -72.330 46.858 17.055 1.00 53.15 363 MET A C 1
ATOM 2541 O O . MET A 1 363 ? -72.519 46.272 18.122 1.00 52.49 363 MET A O 1
ATOM 2546 N N . ALA A 1 364 ? -73.152 47.790 16.582 1.00 51.43 364 ALA A N 1
ATOM 2547 C CA . ALA A 1 364 ? -74.379 48.165 17.277 1.00 51.04 364 ALA A CA 1
ATOM 2548 C C . ALA A 1 364 ? -75.270 46.948 17.488 1.00 50.63 364 ALA A C 1
ATOM 2549 O O . ALA A 1 364 ? -75.812 46.740 18.574 1.00 49.94 364 ALA A O 1
ATOM 2551 N N . ARG A 1 365 ? -75.417 46.150 16.438 1.00 42.15 365 ARG A N 1
ATOM 2552 C CA . ARG A 1 365 ? -76.216 44.938 16.505 1.00 42.26 365 ARG A CA 1
ATOM 2553 C C . ARG A 1 365 ? -75.652 43.992 17.558 1.00 43.87 365 ARG A C 1
ATOM 2554 O O . ARG A 1 365 ? -76.392 43.423 18.361 1.00 43.93 365 ARG A O 1
ATOM 2562 N N . HIS A 1 366 ? -74.334 43.832 17.550 1.00 49.31 366 HIS A N 1
ATOM 2563 C CA . HIS A 1 366 ? -73.676 42.882 18.437 1.00 51.55 366 HIS A CA 1
ATOM 2564 C C . HIS A 1 366 ? -73.828 43.266 19.905 1.00 51.11 366 HIS A C 1
ATOM 2565 O O . HIS A 1 366 ? -74.140 42.422 20.742 1.00 50.60 366 HIS A O 1
ATOM 2572 N N . PHE A 1 367 ? -73.604 44.540 20.215 1.00 58.62 367 PHE A N 1
ATOM 2573 C CA . PHE A 1 367 ? -73.712 45.017 21.590 1.00 58.92 367 PHE A CA 1
ATOM 2574 C C . PHE A 1 367 ? -75.156 45.038 22.075 1.00 58.93 367 PHE A C 1
ATOM 2575 O O . PHE A 1 367 ? -75.420 44.905 23.268 1.00 59.98 367 PHE A O 1
ATOM 2583 N N . HIS A 1 368 ? -76.088 45.211 21.145 1.00 54.51 368 HIS A N 1
ATOM 2584 C CA . HIS A 1 368 ? -77.505 45.133 21.468 1.00 53.70 368 HIS A CA 1
ATOM 2585 C C . HIS A 1 368 ? -77.862 43.688 21.803 1.00 54.03 368 HIS A C 1
ATOM 2586 O O . HIS A 1 368 ? -78.629 43.419 22.729 1.00 54.45 368 HIS A O 1
ATOM 2593 N N . LEU A 1 369 ? -77.293 42.764 21.036 1.00 49.18 369 LEU A N 1
ATOM 2594 C CA . LEU A 1 369 ? -77.455 41.336 21.275 1.00 48.36 369 LEU A CA 1
ATOM 2595 C C . LEU A 1 369 ? -76.972 40.962 22.671 1.00 49.03 369 LEU A C 1
ATOM 2596 O O . LEU A 1 369 ? -77.615 40.180 23.366 1.00 50.02 369 LEU A O 1
ATOM 2601 N N . LEU A 1 370 ? -75.838 41.525 23.075 1.00 53.32 370 LEU A N 1
ATOM 2602 C CA . LEU A 1 370 ? -75.195 41.146 24.330 1.00 54.06 370 LEU A CA 1
ATOM 2603 C C . LEU A 1 370 ? -75.773 41.864 25.548 1.00 54.28 370 LEU A C 1
ATOM 2604 O O . LEU A 1 370 ? -76.068 41.234 26.564 1.00 53.80 370 LEU A O 1
ATOM 2609 N N . PHE A 1 371 ? -75.928 43.181 25.443 1.00 57.85 371 PHE A N 1
ATOM 2610 C CA . PHE A 1 371 ? -76.387 43.994 26.568 1.00 58.87 371 PHE A CA 1
ATOM 2611 C C . PHE A 1 371 ? -77.497 44.955 26.153 1.00 59.79 371 PHE A C 1
ATOM 2612 O O . PHE A 1 371 ? -77.265 46.156 26.006 1.00 59.78 371 PHE A O 1
ATOM 2620 N N . PRO A 1 372 ? -78.713 44.428 25.973 1.00 59.70 372 PRO A N 1
ATOM 2621 C CA . PRO A 1 372 ? -79.852 45.220 25.501 1.00 60.13 372 PRO A CA 1
ATOM 2622 C C . PRO A 1 372 ? -80.319 46.238 26.536 1.00 60.74 372 PRO A C 1
ATOM 2623 O O . PRO A 1 372 ? -80.889 47.266 26.173 1.00 60.59 372 PRO A O 1
ATOM 2627 N N . SER A 1 373 ? -80.077 45.953 27.811 1.00 68.13 373 SER A N 1
ATOM 2628 C CA . SER A 1 373 ? -80.508 46.839 28.886 1.00 69.44 373 SER A CA 1
ATOM 2629 C C . SER A 1 373 ? -79.690 48.127 28.915 1.00 69.33 373 SER A C 1
ATOM 2630 O O . SER A 1 373 ? -80.112 49.129 29.493 1.00 69.95 373 SER A O 1
ATOM 2633 N N . GLN A 1 374 ? -78.521 48.096 28.285 1.00 58.49 374 GLN A N 1
ATOM 2634 C CA . GLN A 1 374 ? -77.621 49.243 28.289 1.00 58.07 374 GLN A CA 1
ATOM 2635 C C . GLN A 1 374 ? -77.550 49.908 26.920 1.00 57.93 374 GLN A C 1
ATOM 2636 O O . GLN A 1 374 ? -77.018 51.007 26.779 1.00 58.06 374 GLN A O 1
ATOM 2642 N N . ILE A 1 375 ? -78.092 49.236 25.913 1.00 60.54 375 ILE A N 1
ATOM 2643 C CA . ILE A 1 375 ? -78.118 49.775 24.559 1.00 60.16 375 ILE A CA 1
ATOM 2644 C C . ILE A 1 375 ? -79.543 49.667 23.988 1.00 61.05 375 ILE A C 1
ATOM 2645 O O . ILE A 1 375 ? -79.776 49.040 22.956 1.00 61.13 375 ILE A O 1
ATOM 2650 N N . PRO A 1 376 ? -80.515 50.286 24.682 1.00 58.46 376 PRO A N 1
ATOM 2651 C CA . PRO A 1 376 ? -81.925 50.197 24.283 1.00 58.94 376 PRO A CA 1
ATOM 2652 C C . PRO A 1 376 ? -82.079 50.443 22.789 1.00 60.42 376 PRO A C 1
ATOM 2653 O O . PRO A 1 376 ? -82.448 49.532 22.047 1.00 61.05 376 PRO A O 1
ATOM 2657 N N . GLU A 1 377 ? -81.795 51.666 22.357 1.00 80.53 377 GLU A N 1
ATOM 2658 C CA . GLU A 1 377 ? -81.704 51.961 20.936 1.00 81.44 377 GLU A CA 1
ATOM 2659 C C . GLU A 1 377 ? -80.278 51.709 20.480 1.00 80.32 377 GLU A C 1
ATOM 2660 O O . GLU A 1 377 ? -79.349 52.362 20.952 1.00 80.02 377 GLU A O 1
ATOM 2666 N N . PRO A 1 378 ? -80.099 50.747 19.566 1.00 57.65 378 PRO A N 1
ATOM 2667 C CA . PRO A 1 378 ? -78.767 50.398 19.072 1.00 56.76 378 PRO A CA 1
ATOM 2668 C C . PRO A 1 378 ? -78.321 51.335 17.956 1.00 55.39 378 PRO A C 1
ATOM 2669 O O . PRO A 1 378 ? -77.168 51.282 17.535 1.00 54.31 378 PRO A O 1
ATOM 2673 N N . ALA A 1 379 ? -79.230 52.184 17.488 1.00 68.80 379 ALA A N 1
ATOM 2674 C CA . ALA A 1 379 ? -78.886 53.187 16.491 1.00 68.64 379 ALA A CA 1
ATOM 2675 C C . ALA A 1 379 ? -77.858 54.146 17.077 1.00 68.18 379 ALA A C 1
ATOM 2676 O O . ALA A 1 379 ? -76.954 54.610 16.378 1.00 68.68 379 ALA A O 1
ATOM 2678 N N . VAL A 1 380 ? -78.003 54.432 18.367 1.00 59.79 380 VAL A N 1
ATOM 2679 C CA . VAL A 1 380 ? -77.073 55.298 19.079 1.00 57.87 380 VAL A CA 1
ATOM 2680 C C . VAL A 1 380 ? -75.631 54.868 18.845 1.00 58.06 380 VAL A C 1
ATOM 2681 O O . VAL A 1 380 ? -74.761 55.698 18.588 1.00 58.76 380 VAL A O 1
ATOM 2685 N N . MET A 1 381 ? -75.384 53.566 18.932 1.00 53.68 381 MET A N 1
ATOM 2686 C CA . MET A 1 381 ? -74.043 53.031 18.728 1.00 53.36 381 MET A CA 1
ATOM 2687 C C . MET A 1 381 ? -73.582 53.175 17.283 1.00 53.12 381 MET A C 1
ATOM 2688 O O . MET A 1 381 ? -72.396 53.373 17.017 1.00 53.65 381 MET A O 1
ATOM 2693 N N . ALA A 1 382 ? -74.518 53.065 16.348 1.00 60.01 382 ALA A N 1
ATOM 2694 C CA . ALA A 1 382 ? -74.187 53.219 14.940 1.00 60.46 382 ALA A CA 1
ATOM 2695 C C . ALA A 1 382 ? -73.772 54.659 14.680 1.00 60.77 382 ALA A C 1
ATOM 2696 O O . ALA A 1 382 ? -72.723 54.915 14.088 1.00 60.15 382 ALA A O 1
ATOM 2698 N N . ILE A 1 383 ? -74.599 55.593 15.142 1.00 61.96 383 ILE A N 1
ATOM 2699 C CA . ILE A 1 383 ? -74.312 57.019 15.024 1.00 61.89 383 ILE A CA 1
ATOM 2700 C C . ILE A 1 383 ? -72.949 57.374 15.611 1.00 63.00 383 ILE A C 1
ATOM 2701 O O . ILE A 1 383 ? -72.187 58.134 15.014 1.00 64.01 383 ILE A O 1
ATOM 2706 N N . ALA A 1 384 ? -72.645 56.816 16.778 1.00 52.34 384 ALA A N 1
ATOM 2707 C CA . ALA A 1 384 ? -71.408 57.136 17.482 1.00 53.16 384 ALA A CA 1
ATOM 2708 C C . ALA A 1 384 ? -70.158 56.788 16.673 1.00 53.89 384 ALA A C 1
ATOM 2709 O O . ALA A 1 384 ? -69.303 57.643 16.440 1.00 54.26 384 ALA A O 1
ATOM 2711 N N . GLY A 1 385 ? -70.056 55.534 16.244 1.00 53.11 385 GLY A N 1
ATOM 2712 C CA . GLY A 1 385 ? -68.878 55.071 15.533 1.00 54.23 385 GLY A CA 1
ATOM 2713 C C . GLY A 1 385 ? -68.834 55.492 14.076 1.00 55.12 385 GLY A C 1
ATOM 2714 O O . GLY A 1 385 ? -67.990 55.025 13.310 1.00 54.33 385 GLY A O 1
ATOM 2715 N N . MET A 1 386 ? -69.743 56.383 13.694 1.00 65.21 386 MET A N 1
ATOM 2716 C CA . MET A 1 386 ? -69.855 56.820 12.307 1.00 66.84 386 MET A CA 1
ATOM 2717 C C . MET A 1 386 ? -68.673 57.686 11.870 1.00 67.57 386 MET A C 1
ATOM 2718 O O . MET A 1 386 ? -68.228 57.609 10.724 1.00 68.12 386 MET A O 1
ATOM 2723 N N . GLY A 1 387 ? -68.164 58.507 12.783 1.00 75.32 387 GLY A N 1
ATOM 2724 C CA . GLY A 1 387 ? -67.031 59.360 12.476 1.00 75.05 387 GLY A CA 1
ATOM 2725 C C . GLY A 1 387 ? -65.758 58.925 13.176 1.00 75.02 387 GLY A C 1
ATOM 2726 O O . GLY A 1 387 ? -64.768 59.657 13.191 1.00 75.84 387 GLY A O 1
ATOM 2727 N N . ALA A 1 388 ? -65.781 57.727 13.751 1.00 69.94 388 ALA A N 1
ATOM 2728 C CA . ALA A 1 388 ? -64.661 57.237 14.550 1.00 68.74 388 ALA A CA 1
ATOM 2729 C C . ALA A 1 388 ? -63.420 56.946 13.709 1.00 67.73 388 ALA A C 1
ATOM 2730 O O . ALA A 1 388 ? -62.296 57.200 14.142 1.00 67.17 388 ALA A O 1
ATOM 2732 N N . LEU A 1 389 ? -63.630 56.411 12.510 1.00 54.31 389 LEU A N 1
ATOM 2733 C CA . LEU A 1 389 ? -62.528 56.103 11.604 1.00 53.39 389 LEU A CA 1
ATOM 2734 C C . LEU A 1 389 ? -61.825 57.390 11.180 1.00 53.17 389 LEU A C 1
ATOM 2735 O O . LEU A 1 389 ? -60.599 57.446 11.098 1.00 52.96 389 LEU A O 1
ATOM 2740 N N . VAL A 1 390 ? -62.616 58.423 10.908 1.00 57.71 390 VAL A N 1
ATOM 2741 C CA . VAL A 1 390 ? -62.082 59.734 10.561 1.00 56.36 390 VAL A CA 1
ATOM 2742 C C . VAL A 1 390 ? -61.250 60.306 11.703 1.00 55.47 390 VAL A C 1
ATOM 2743 O O . VAL A 1 390 ? -60.167 60.842 11.484 1.00 56.07 390 VAL A O 1
ATOM 2747 N N . ALA A 1 391 ? -61.759 60.182 12.924 1.00 55.60 391 ALA A N 1
ATOM 2748 C CA . ALA A 1 391 ? -61.076 60.724 14.093 1.00 54.41 391 ALA A CA 1
ATOM 2749 C C . ALA A 1 391 ? -59.748 60.020 14.358 1.00 53.94 391 ALA A C 1
ATOM 2750 O O . ALA A 1 391 ? -58.820 60.616 14.905 1.00 53.48 391 ALA A O 1
ATOM 2752 N N . ALA A 1 392 ? -59.661 58.753 13.968 1.00 53.42 392 ALA A N 1
ATOM 2753 C CA . ALA A 1 392 ? -58.453 57.968 14.191 1.00 53.49 392 ALA A CA 1
ATOM 2754 C C . ALA A 1 392 ? -57.387 58.263 13.140 1.00 53.69 392 ALA A C 1
ATOM 2755 O O . ALA A 1 392 ? -56.255 58.612 13.473 1.00 54.92 392 ALA A O 1
ATOM 2757 N N . THR A 1 393 ? -57.755 58.121 11.872 1.00 49.67 393 THR A N 1
ATOM 2758 C CA . THR A 1 393 ? -56.827 58.346 10.768 1.00 49.84 393 THR A CA 1
ATOM 2759 C C . THR A 1 393 ? -56.389 59.800 10.648 1.00 50.10 393 THR A C 1
ATOM 2760 O O . THR A 1 393 ? -55.293 60.084 10.174 1.00 50.55 393 THR A O 1
ATOM 2764 N N . VAL A 1 394 ? -57.247 60.721 11.070 1.00 47.87 394 VAL A N 1
ATOM 2765 C CA . VAL A 1 394 ? -56.993 62.141 10.852 1.00 48.29 394 VAL A CA 1
ATOM 2766 C C . VAL A 1 394 ? -56.417 62.864 12.075 1.00 49.72 394 VAL A C 1
ATOM 2767 O O . VAL A 1 394 ? -55.736 63.879 11.930 1.00 50.64 394 VAL A O 1
ATOM 2771 N N . ARG A 1 395 ? -56.674 62.333 13.268 1.00 68.87 395 ARG A N 1
ATOM 2772 C CA . ARG A 1 395 ? -56.269 62.987 14.514 1.00 70.67 395 ARG A CA 1
ATOM 2773 C C . ARG A 1 395 ? -57.215 64.144 14.844 1.00 70.43 395 ARG A C 1
ATOM 2774 O O . ARG A 1 395 ? -56.957 64.933 15.752 1.00 71.44 395 ARG A O 1
ATOM 2782 N N . ALA A 1 396 ? -58.321 64.233 14.111 1.00 62.19 396 ALA A N 1
ATOM 2783 C CA . ALA A 1 396 ? -59.272 65.327 14.300 1.00 61.44 396 ALA A CA 1
ATOM 2784 C C . ALA A 1 396 ? -60.631 64.858 14.831 1.00 61.05 396 ALA A C 1
ATOM 2785 O O . ALA A 1 396 ? -61.613 64.811 14.086 1.00 61.35 396 ALA A O 1
ATOM 2787 N N . PRO A 1 397 ? -60.693 64.523 16.130 1.00 52.68 397 PRO A N 1
ATOM 2788 C CA . PRO A 1 397 ? -61.930 64.039 16.753 1.00 52.77 397 PRO A CA 1
ATOM 2789 C C . PRO A 1 397 ? -63.012 65.114 16.841 1.00 52.39 397 PRO A C 1
ATOM 2790 O O . PRO A 1 397 ? -64.174 64.832 16.552 1.00 52.25 397 PRO A O 1
ATOM 2794 N N . LEU A 1 398 ? -62.633 66.325 17.237 1.00 46.34 398 LEU A N 1
ATOM 2795 C CA . LEU A 1 398 ? -63.595 67.413 17.401 1.00 46.16 398 LEU A CA 1
ATOM 2796 C C . LEU A 1 398 ? -64.429 67.643 16.141 1.00 46.44 398 LEU A C 1
ATOM 2797 O O . LEU A 1 398 ? -65.639 67.848 16.220 1.00 47.03 398 LEU A O 1
ATOM 2802 N N . THR A 1 399 ? -63.784 67.611 14.979 1.00 62.67 399 THR A N 1
ATOM 2803 C CA . THR A 1 399 ? -64.497 67.823 13.724 1.00 62.42 399 THR A CA 1
ATOM 2804 C C . THR A 1 399 ? -65.296 66.588 13.306 1.00 62.29 399 THR A C 1
ATOM 2805 O O . THR A 1 399 ? -66.385 66.710 12.748 1.00 61.96 399 THR A O 1
ATOM 2809 N N . ALA A 1 400 ? -64.756 65.405 13.584 1.00 58.64 400 ALA A N 1
ATOM 2810 C CA . ALA A 1 400 ? -65.472 64.161 13.317 1.00 58.51 400 ALA A CA 1
ATOM 2811 C C . ALA A 1 400 ? -66.781 64.131 14.099 1.00 58.64 400 ALA A C 1
ATOM 2812 O O . ALA A 1 400 ? -67.825 63.743 13.575 1.00 58.83 400 ALA A O 1
ATOM 2814 N N . ILE A 1 401 ? -66.709 64.545 15.360 1.00 57.27 401 ILE A N 1
ATOM 2815 C CA . ILE A 1 401 ? -67.888 64.680 16.204 1.00 57.22 401 ILE A CA 1
ATOM 2816 C C . ILE A 1 401 ? -68.924 65.599 15.562 1.00 58.27 401 ILE A C 1
ATOM 2817 O O . ILE A 1 401 ? -70.041 65.177 15.260 1.00 58.96 401 ILE A O 1
ATOM 2822 N N . LEU A 1 402 ? -68.546 66.856 15.349 1.00 57.99 402 LEU A N 1
ATOM 2823 C CA . LEU A 1 402 ? -69.455 67.840 14.775 1.00 57.98 402 LEU A CA 1
ATOM 2824 C C . LEU A 1 402 ? -70.062 67.361 13.459 1.00 58.72 402 LEU A C 1
ATOM 2825 O O . LEU A 1 402 ? -71.243 67.585 13.192 1.00 59.78 402 LEU A O 1
ATOM 2830 N N . LEU A 1 403 ? -69.253 66.697 12.642 1.00 65.96 403 LEU A N 1
ATOM 2831 C CA . LEU A 1 403 ? -69.725 66.181 11.365 1.00 65.70 403 LEU A CA 1
ATOM 2832 C C . LEU A 1 403 ? -70.935 65.273 11.562 1.00 66.46 403 LEU A C 1
ATOM 2833 O O . LEU A 1 403 ? -71.976 65.477 10.941 1.00 68.15 403 LEU A O 1
ATOM 2838 N N . THR A 1 404 ? -70.799 64.275 12.431 1.00 66.13 404 THR A N 1
ATOM 2839 C CA . THR A 1 404 ? -71.876 63.311 12.643 1.00 65.57 404 THR A CA 1
ATOM 2840 C C . THR A 1 404 ? -73.127 63.975 13.212 1.00 64.65 404 THR A C 1
ATOM 2841 O O . THR A 1 404 ? -74.241 63.688 12.778 1.00 64.60 404 THR A O 1
ATOM 2845 N N . ILE A 1 405 ? -72.940 64.858 14.188 1.00 51.79 405 ILE A N 1
ATOM 2846 C CA . ILE A 1 405 ? -74.056 65.605 14.749 1.00 51.88 405 ILE A CA 1
ATOM 2847 C C . ILE A 1 405 ? -74.778 66.373 13.649 1.00 52.91 405 ILE A C 1
ATOM 2848 O O . ILE A 1 405 ? -76.007 66.363 13.569 1.00 52.85 405 ILE A O 1
ATOM 2853 N N . GLU A 1 406 ? -74.003 67.031 12.794 1.00 53.51 406 GLU A N 1
ATOM 2854 C CA . GLU A 1 406 ? -74.566 67.891 11.761 1.00 55.47 406 GLU A CA 1
ATOM 2855 C C . GLU A 1 406 ? -75.305 67.124 10.670 1.00 55.47 406 GLU A C 1
ATOM 2856 O O . GLU A 1 406 ? -76.201 67.668 10.020 1.00 55.51 406 GLU A O 1
ATOM 2862 N N . MET A 1 407 ? -74.936 65.864 10.469 1.00 56.18 407 MET A N 1
ATOM 2863 C CA . MET A 1 407 ? -75.555 65.066 9.417 1.00 57.35 407 MET A CA 1
ATOM 2864 C C . MET A 1 407 ? -76.522 64.017 9.962 1.00 56.99 407 MET A C 1
ATOM 2865 O O . MET A 1 407 ? -76.890 63.078 9.257 1.00 57.30 407 MET A O 1
ATOM 2870 N N . THR A 1 408 ? -76.929 64.182 11.219 1.00 50.73 408 THR A N 1
ATOM 2871 C CA . THR A 1 408 ? -77.967 63.340 11.810 1.00 48.85 408 THR A CA 1
ATOM 2872 C C . THR A 1 408 ? -78.946 64.177 12.627 1.00 49.93 408 THR A C 1
ATOM 2873 O O . THR A 1 408 ? -79.982 63.678 13.066 1.00 51.12 408 THR A O 1
ATOM 2877 N N . ASP A 1 409 ? -78.612 65.448 12.828 1.00 59.10 409 ASP A N 1
ATOM 2878 C CA . ASP A 1 409 ? -79.441 66.345 13.626 1.00 59.09 409 ASP A CA 1
ATOM 2879 C C . ASP A 1 409 ? -79.538 65.857 15.065 1.00 58.07 409 ASP A C 1
ATOM 2880 O O . ASP A 1 409 ? -80.323 66.378 15.856 1.00 58.77 409 ASP A O 1
ATOM 2885 N N . ASN A 1 410 ? -78.725 64.861 15.401 1.00 55.14 410 ASN A N 1
ATOM 2886 C CA . ASN A 1 410 ? -78.806 64.213 16.702 1.00 54.66 410 ASN A CA 1
ATOM 2887 C C . ASN A 1 410 ? -77.685 64.625 17.646 1.00 55.16 410 ASN A C 1
ATOM 2888 O O . ASN A 1 410 ? -76.529 64.253 17.452 1.00 54.75 410 ASN A O 1
ATOM 2893 N N . TYR A 1 411 ? -78.035 65.384 18.677 1.00 57.84 411 TYR A N 1
ATOM 2894 C CA . TYR A 1 411 ? -77.057 65.789 19.677 1.00 57.60 411 TYR A CA 1
ATOM 2895 C C . TYR A 1 411 ? -77.126 64.897 20.918 1.00 57.78 411 TYR A C 1
ATOM 2896 O O . TYR A 1 411 ? -76.193 64.862 21.718 1.00 57.93 411 TYR A O 1
ATOM 2905 N N . PHE A 1 412 ? -78.228 64.170 21.069 1.00 56.37 412 PHE A N 1
ATOM 2906 C CA . PHE A 1 412 ? -78.414 63.298 22.225 1.00 56.54 412 PHE A CA 1
ATOM 2907 C C . PHE A 1 412 ? -77.295 62.263 22.345 1.00 57.64 412 PHE A C 1
ATOM 2908 O O . PHE A 1 412 ? -77.011 61.764 23.436 1.00 58.04 412 PHE A O 1
ATOM 2916 N N . VAL A 1 413 ? -76.660 61.954 21.219 1.00 57.59 413 VAL A N 1
ATOM 2917 C CA . VAL A 1 413 ? -75.659 60.894 21.156 1.00 57.95 413 VAL A CA 1
ATOM 2918 C C . VAL A 1 413 ? -74.246 61.409 21.455 1.00 58.06 413 VAL A C 1
ATOM 2919 O O . VAL A 1 413 ? -73.257 60.746 21.150 1.00 58.11 413 VAL A O 1
ATOM 2923 N N . ILE A 1 414 ? -74.153 62.583 22.073 1.00 84.89 414 ILE A N 1
ATOM 2924 C CA . ILE A 1 414 ? -72.858 63.248 22.229 1.00 84.50 414 ILE A CA 1
ATOM 2925 C C . ILE A 1 414 ? -71.837 62.514 23.109 1.00 84.63 414 ILE A C 1
ATOM 2926 O O . ILE A 1 414 ? -70.682 62.367 22.715 1.00 85.51 414 ILE A O 1
ATOM 2931 N N . LEU A 1 415 ? -72.244 62.062 24.292 1.00 49.23 415 LEU A N 1
ATOM 2932 C CA . LEU A 1 415 ? -71.299 61.390 25.185 1.00 48.14 415 LEU A CA 1
ATOM 2933 C C . LEU A 1 415 ? -70.652 60.165 24.540 1.00 47.92 415 LEU A C 1
ATOM 2934 O O . LEU A 1 415 ? -69.429 60.050 24.525 1.00 47.93 415 LEU A O 1
ATOM 2939 N N . PRO A 1 416 ? -71.467 59.245 24.001 1.00 54.15 416 PRO A N 1
ATOM 2940 C CA . PRO A 1 416 ? -70.867 58.143 23.245 1.00 54.26 416 PRO A CA 1
ATOM 2941 C C . PRO A 1 416 ? -69.970 58.685 22.138 1.00 53.89 416 PRO A C 1
ATOM 2942 O O . PRO A 1 416 ? -68.795 58.327 22.066 1.00 53.66 416 PRO A O 1
ATOM 2946 N N . LEU A 1 417 ? -70.531 59.549 21.298 1.00 59.92 417 LEU A N 1
ATOM 2947 C CA . LEU A 1 417 ? -69.790 60.206 20.225 1.00 59.97 417 LEU A CA 1
ATOM 2948 C C . LEU A 1 417 ? -68.409 60.666 20.686 1.00 60.29 417 LEU A C 1
ATOM 2949 O O . LEU A 1 417 ? -67.391 60.239 20.145 1.00 60.76 417 LEU A O 1
ATOM 2954 N N . LEU A 1 418 ? -68.384 61.546 21.682 1.00 60.94 418 LEU A N 1
ATOM 2955 C CA . LEU A 1 418 ? -67.134 62.060 22.232 1.00 60.74 418 LEU A CA 1
ATOM 2956 C C . LEU A 1 418 ? -66.167 60.939 22.595 1.00 60.69 418 LEU A C 1
ATOM 2957 O O . LEU A 1 418 ? -65.060 60.864 22.058 1.00 62.17 418 LEU A O 1
ATOM 2962 N N . VAL A 1 419 ? -66.588 60.070 23.507 1.00 42.47 419 VAL A N 1
ATOM 2963 C CA . VAL A 1 419 ? -65.736 58.980 23.964 1.00 40.72 419 VAL A CA 1
ATOM 2964 C C . VAL A 1 419 ? -65.229 58.121 22.807 1.00 41.15 419 VAL A C 1
ATOM 2965 O O . VAL A 1 419 ? -64.025 57.985 22.613 1.00 40.70 419 VAL A O 1
ATOM 2969 N N . THR A 1 420 ? -66.149 57.552 22.036 1.00 49.62 420 THR A N 1
ATOM 2970 C CA . THR A 1 420 ? -65.772 56.629 20.969 1.00 52.04 420 THR A CA 1
ATOM 2971 C C . THR A 1 420 ? -64.798 57.247 19.962 1.00 52.95 420 THR A C 1
ATOM 2972 O O . THR A 1 420 ? -63.886 56.576 19.481 1.00 53.39 420 THR A O 1
ATOM 2976 N N . CYS A 1 421 ? -64.985 58.526 19.655 1.00 67.63 421 CYS A N 1
ATOM 2977 C CA . CYS A 1 421 ? -64.151 59.193 18.659 1.00 68.56 421 CYS A CA 1
ATOM 2978 C C . CYS A 1 421 ? -62.755 59.512 19.172 1.00 68.39 421 CYS A C 1
ATOM 2979 O O . CYS A 1 421 ? -61.761 59.127 18.559 1.00 68.21 421 CYS A O 1
ATOM 2982 N N . LEU A 1 422 ? -62.679 60.218 20.293 1.00 66.13 422 LEU A N 1
ATOM 2983 C CA . LEU A 1 422 ? -61.386 60.658 20.800 1.00 66.11 422 LEU A CA 1
ATOM 2984 C C . LEU A 1 422 ? -60.567 59.498 21.375 1.00 65.85 422 LEU A C 1
ATOM 2985 O O . LEU A 1 422 ? -59.338 59.528 21.349 1.00 65.97 422 LEU A O 1
ATOM 2990 N N . VAL A 1 423 ? -61.245 58.473 21.884 1.00 53.36 423 VAL A N 1
ATOM 2991 C CA . VAL A 1 423 ? -60.556 57.253 22.290 1.00 52.05 423 VAL A CA 1
ATOM 2992 C C . VAL A 1 423 ? -59.943 56.590 21.063 1.00 51.77 423 VAL A C 1
ATOM 2993 O O . VAL A 1 423 ? -58.824 56.084 21.114 1.00 51.62 423 VAL A O 1
ATOM 2997 N N . ALA A 1 424 ? -60.683 56.606 19.958 1.00 57.50 424 ALA A N 1
ATOM 2998 C CA . ALA A 1 424 ? -60.208 56.024 18.706 1.00 58.29 424 ALA A CA 1
ATOM 2999 C C . ALA A 1 424 ? -59.041 56.826 18.142 1.00 58.64 424 ALA A C 1
ATOM 3000 O O . ALA A 1 424 ? -58.134 56.274 17.518 1.00 58.53 424 ALA A O 1
ATOM 3002 N N . SER A 1 425 ? -59.076 58.135 18.363 1.00 62.82 425 SER A N 1
ATOM 3003 C CA . SER A 1 425 ? -57.999 59.016 17.935 1.00 62.85 425 SER A CA 1
ATOM 3004 C C . SER A 1 425 ? -56.729 58.716 18.722 1.00 62.48 425 SER A C 1
ATOM 3005 O O . SER A 1 425 ? -55.641 58.619 18.152 1.00 62.60 425 SER A O 1
ATOM 3008 N N . VAL A 1 426 ? -56.879 58.564 20.035 1.00 50.87 426 VAL A N 1
ATOM 3009 C CA . VAL A 1 426 ? -55.755 58.253 20.914 1.00 50.48 426 VAL A CA 1
ATOM 3010 C C . VAL A 1 426 ? -55.121 56.902 20.584 1.00 51.47 426 VAL A C 1
ATOM 3011 O O . VAL A 1 426 ? -53.917 56.819 20.338 1.00 51.58 426 VAL A O 1
ATOM 3015 N N . VAL A 1 427 ? -55.936 55.851 20.581 1.00 44.32 427 VAL A N 1
ATOM 3016 C CA . VAL A 1 427 ? -55.456 54.499 20.302 1.00 44.87 427 VAL A CA 1
ATOM 3017 C C . VAL A 1 427 ? -54.663 54.423 18.999 1.00 46.39 427 VAL A C 1
ATOM 3018 O O . VAL A 1 427 ? -53.646 53.732 18.924 1.00 46.73 427 VAL A O 1
ATOM 3022 N N . ALA A 1 428 ? -55.132 55.134 17.978 1.00 48.24 428 ALA A N 1
ATOM 3023 C CA . ALA A 1 428 ? -54.462 55.151 16.682 1.00 50.20 428 ALA A CA 1
ATOM 3024 C C . ALA A 1 428 ? -53.073 55.775 16.791 1.00 52.39 428 ALA A C 1
ATOM 3025 O O . ALA A 1 428 ? -52.082 55.188 16.351 1.00 52.16 428 ALA A O 1
ATOM 3027 N N . GLU A 1 429 ? -53.007 56.967 17.377 1.00 80.21 429 GLU A N 1
ATOM 3028 C CA . GLU A 1 429 ? -51.730 57.643 17.581 1.00 82.61 429 GLU A CA 1
ATOM 3029 C C . GLU A 1 429 ? -51.063 57.188 18.877 1.00 82.70 429 GLU A C 1
ATOM 3030 O O . GLU A 1 429 ? -50.325 57.942 19.512 1.00 83.77 429 GLU A O 1
ATOM 3036 N N . ALA A 1 430 ? -51.346 55.947 19.261 1.00 67.81 430 ALA A N 1
ATOM 3037 C CA . ALA A 1 430 ? -50.663 55.293 20.368 1.00 66.90 430 ALA A CA 1
ATOM 3038 C C . ALA A 1 430 ? -49.967 54.062 19.812 1.00 66.91 430 ALA A C 1
ATOM 3039 O O . ALA A 1 430 ? -49.014 53.548 20.396 1.00 67.00 430 ALA A O 1
ATOM 3041 N N . LEU A 1 431 ? -50.465 53.591 18.674 1.00 62.25 431 LEU A N 1
ATOM 3042 C CA . LEU A 1 431 ? -49.809 52.530 17.930 1.00 62.19 431 LEU A CA 1
ATOM 3043 C C . LEU A 1 431 ? -48.843 53.172 16.942 1.00 63.22 431 LEU A C 1
ATOM 3044 O O . LEU A 1 431 ? -48.140 52.482 16.204 1.00 62.96 431 LEU A O 1
ATOM 3049 N N . GLY A 1 432 ? -48.814 54.502 16.940 1.00 75.62 432 GLY A N 1
ATOM 3050 C CA . GLY A 1 432 ? -47.950 55.255 16.048 1.00 76.48 432 GLY A CA 1
ATOM 3051 C C . GLY A 1 432 ? -48.487 55.280 14.631 1.00 77.38 432 GLY A C 1
ATOM 3052 O O . GLY A 1 432 ? -47.943 54.628 13.741 1.00 76.33 432 GLY A O 1
ATOM 3053 N N . GLY A 1 433 ? -49.559 56.037 14.421 1.00 99.28 433 GLY A N 1
ATOM 3054 C CA . GLY A 1 433 ? -50.218 56.083 13.129 1.00 99.74 433 GLY A CA 1
ATOM 3055 C C . GLY A 1 433 ? -49.882 57.314 12.309 1.00 99.96 433 GLY A C 1
ATOM 3056 O O . GLY A 1 433 ? -49.745 57.230 11.087 1.00 100.58 433 GLY A O 1
ATOM 3057 N N . LYS A 1 434 ? -49.749 58.454 12.982 1.00 89.08 434 LYS A N 1
ATOM 3058 C CA . LYS A 1 434 ? -49.482 59.730 12.318 1.00 88.36 434 LYS A CA 1
ATOM 3059 C C . LYS A 1 434 ? -50.671 60.198 11.480 1.00 86.15 434 LYS A C 1
ATOM 3060 O O . LYS A 1 434 ? -51.237 59.425 10.710 1.00 86.63 434 LYS A O 1
ATOM 3066 N N . PRO A 1 435 ? -51.055 61.473 11.636 1.00 56.90 435 PRO A N 1
ATOM 3067 C CA . PRO A 1 435 ? -52.170 62.060 10.887 1.00 55.92 435 PRO A CA 1
ATOM 3068 C C . PRO A 1 435 ? -52.062 61.777 9.390 1.00 54.81 435 PRO A C 1
ATOM 3069 O O . PRO A 1 435 ? -51.044 62.091 8.778 1.00 55.27 435 PRO A O 1
ATOM 3073 N N . ILE A 1 436 ? -53.105 61.187 8.816 1.00 68.93 436 ILE A N 1
ATOM 3074 C CA . ILE A 1 436 ? -53.094 60.791 7.410 1.00 67.28 436 ILE A CA 1
ATOM 3075 C C . ILE A 1 436 ? -52.876 61.979 6.480 1.00 67.59 436 ILE A C 1
ATOM 3076 O O . ILE A 1 436 ? -52.347 61.828 5.379 1.00 67.48 436 ILE A O 1
ATOM 3081 N N . TYR A 1 437 ? -53.280 63.162 6.929 1.00 73.42 437 TYR A N 1
ATOM 3082 C CA . TYR A 1 437 ? -53.174 64.360 6.103 1.00 73.39 437 TYR A CA 1
ATOM 3083 C C . TYR A 1 437 ? -51.771 64.969 6.127 1.00 72.88 437 TYR A C 1
ATOM 3084 O O . TYR A 1 437 ? -51.236 65.344 5.085 1.00 73.55 437 TYR A O 1
ATOM 3093 N N . THR A 1 438 ? -51.173 65.056 7.312 1.00 68.33 438 THR A N 1
ATOM 3094 C CA . THR A 1 438 ? -49.824 65.594 7.433 1.00 66.73 438 THR A CA 1
ATOM 3095 C C . THR A 1 438 ? -48.829 64.683 6.722 1.00 65.96 438 THR A C 1
ATOM 3096 O O . THR A 1 438 ? -47.820 65.145 6.192 1.00 66.65 438 THR A O 1
ATOM 3100 N N . VAL A 1 439 ? -49.122 63.386 6.711 1.00 47.66 439 VAL A N 1
ATOM 3101 C CA . VAL A 1 439 ? -48.292 62.422 5.996 1.00 46.64 439 VAL A CA 1
ATOM 3102 C C . VAL A 1 439 ? -48.529 62.534 4.497 1.00 48.37 439 VAL A C 1
ATOM 3103 O O . VAL A 1 439 ? -47.587 62.498 3.704 1.00 48.79 439 VAL A O 1
ATOM 3107 N N . LEU A 1 440 ? -49.792 62.671 4.111 1.00 48.90 440 LEU A N 1
ATOM 3108 C CA . LEU A 1 440 ? -50.140 62.825 2.705 1.00 49.81 440 LEU A CA 1
ATOM 3109 C C . LEU A 1 440 ? -49.531 64.110 2.153 1.00 51.00 440 LEU A C 1
ATOM 3110 O O . LEU A 1 440 ? -49.243 64.211 0.959 1.00 50.42 440 LEU A O 1
ATOM 3115 N N . LEU A 1 441 ? -49.332 65.087 3.035 1.00 52.36 441 LEU A N 1
ATOM 3116 C CA . LEU A 1 441 ? -48.740 66.367 2.661 1.00 54.14 441 LEU A CA 1
ATOM 3117 C C . LEU A 1 441 ? -47.228 66.236 2.542 1.00 56.26 441 LEU A C 1
ATOM 3118 O O . LEU A 1 441 ? -46.616 66.804 1.639 1.00 56.47 441 LEU A O 1
ATOM 3123 N N . GLU A 1 442 ? -46.631 65.479 3.457 1.00 79.53 442 GLU A N 1
ATOM 3124 C CA . GLU A 1 442 ? -45.206 65.190 3.388 1.00 82.29 442 GLU A CA 1
ATOM 3125 C C . GLU A 1 442 ? -44.859 64.528 2.061 1.00 82.61 442 GLU A C 1
ATOM 3126 O O . GLU A 1 442 ? -43.827 64.822 1.464 1.00 83.36 442 GLU A O 1
ATOM 3132 N N . ARG A 1 443 ? -45.728 63.636 1.599 1.00 62.48 443 ARG A N 1
ATOM 3133 C CA . ARG A 1 443 ? -45.491 62.925 0.347 1.00 63.66 443 ARG A CA 1
ATOM 3134 C C . ARG A 1 443 ? -45.635 63.839 -0.865 1.00 64.16 443 ARG A C 1
ATOM 3135 O O . ARG A 1 443 ? -44.831 63.777 -1.795 1.00 64.36 443 ARG A O 1
ATOM 3143 N N . THR A 1 444 ? -46.661 64.683 -0.858 1.00 75.81 444 THR A N 1
ATOM 3144 C CA . THR A 1 444 ? -46.870 65.612 -1.961 1.00 76.39 444 THR A CA 1
ATOM 3145 C C . THR A 1 444 ? -45.741 66.637 -2.018 1.00 76.91 444 THR A C 1
ATOM 3146 O O . THR A 1 444 ? -45.378 67.110 -3.094 1.00 77.69 444 THR A O 1
ATOM 3150 N N . LEU A 1 445 ? -45.188 66.974 -0.856 1.00 51.80 445 LEU A N 1
ATOM 3151 C CA . LEU A 1 445 ? -44.024 67.850 -0.800 1.00 51.84 445 LEU A CA 1
ATOM 3152 C C . LEU A 1 445 ? -42.815 67.127 -1.370 1.00 54.73 445 LEU A C 1
ATOM 3153 O O . LEU A 1 445 ? -41.983 67.730 -2.047 1.00 56.40 445 LEU A O 1
ATOM 3158 N N . ALA A 1 446 ? -42.722 65.830 -1.086 1.00 54.98 446 ALA A N 1
ATOM 3159 C CA . ALA A 1 446 ? -41.641 65.004 -1.610 1.00 56.78 446 ALA A CA 1
ATOM 3160 C C . ALA A 1 446 ? -41.681 64.972 -3.133 1.00 58.70 446 ALA A C 1
ATOM 3161 O O . ALA A 1 446 ? -40.753 64.492 -3.778 1.00 58.94 446 ALA A O 1
ATOM 3163 N N . LYS A 1 447 ? -42.766 65.481 -3.705 1.00 62.22 447 LYS A N 1
ATOM 3164 C CA . LYS A 1 447 ? -42.846 65.660 -5.148 1.00 65.85 447 LYS A CA 1
ATOM 3165 C C . LYS A 1 447 ? -42.484 67.093 -5.532 1.00 68.62 447 LYS A C 1
ATOM 3166 O O . LYS A 1 447 ? -43.165 67.720 -6.343 1.00 69.00 447 LYS A O 1
ATOM 3172 N N . GLN A 1 448 ? -41.417 67.615 -4.938 1.00 104.27 448 GLN A N 1
ATOM 3173 C CA . GLN A 1 448 ? -40.909 68.925 -5.327 1.00 106.79 448 GLN A CA 1
ATOM 3174 C C . GLN A 1 448 ? -40.100 68.785 -6.615 1.00 108.65 448 GLN A C 1
ATOM 3175 O O . GLN A 1 448 ? -38.930 69.165 -6.691 1.00 109.13 448 GLN A O 1
ATOM 3181 N N . ASN A 1 449 ? -40.772 68.223 -7.617 1.00 71.84 449 ASN A N 1
ATOM 3182 C CA . ASN A 1 449 ? -40.213 67.897 -8.926 1.00 72.53 449 ASN A CA 1
ATOM 3183 C C . ASN A 1 449 ? -41.208 67.002 -9.669 1.00 73.95 449 ASN A C 1
ATOM 3184 O O . ASN A 1 449 ? -41.019 66.672 -10.839 1.00 73.73 449 ASN A O 1
ATOM 3189 N N . ARG A 1 450 ? -42.270 66.623 -8.957 1.00 100.86 450 ARG A N 1
ATOM 3190 C CA . ARG A 1 450 ? -43.380 65.828 -9.490 1.00 102.10 450 ARG A CA 1
ATOM 3191 C C . ARG A 1 450 ? -43.017 64.983 -10.706 1.00 102.25 450 ARG A C 1
ATOM 3192 O O . ARG A 1 450 ? -43.260 63.776 -10.727 1.00 102.59 450 ARG A O 1
ATOM 3200 N N . SER B 1 26 ? -50.243 63.814 17.762 1.00 76.09 26 SER B N 1
ATOM 3201 C CA . SER B 1 26 ? -48.953 64.234 18.294 1.00 76.36 26 SER B CA 1
ATOM 3202 C C . SER B 1 26 ? -49.002 64.319 19.822 1.00 77.00 26 SER B C 1
ATOM 3203 O O . SER B 1 26 ? -48.148 64.944 20.449 1.00 77.80 26 SER B O 1
ATOM 3206 N N . LEU B 1 27 ? -50.001 63.666 20.411 1.00 82.15 27 LEU B N 1
ATOM 3207 C CA . LEU B 1 27 ? -50.297 63.790 21.839 1.00 82.43 27 LEU B CA 1
ATOM 3208 C C . LEU B 1 27 ? -49.465 62.899 22.760 1.00 82.91 27 LEU B C 1
ATOM 3209 O O . LEU B 1 27 ? -48.769 61.990 22.310 1.00 83.70 27 LEU B O 1
ATOM 3214 N N . HIS B 1 28 ? -49.576 63.167 24.059 1.00 84.30 28 HIS B N 1
ATOM 3215 C CA . HIS B 1 28 ? -48.750 62.534 25.082 1.00 84.86 28 HIS B CA 1
ATOM 3216 C C . HIS B 1 28 ? -49.575 62.087 26.293 1.00 84.10 28 HIS B C 1
ATOM 3217 O O . HIS B 1 28 ? -50.199 62.907 26.964 1.00 83.41 28 HIS B O 1
ATOM 3224 N N . PRO B 1 29 ? -49.562 60.775 26.574 1.00 79.23 29 PRO B N 1
ATOM 3225 C CA . PRO B 1 29 ? -50.376 60.071 27.575 1.00 79.49 29 PRO B CA 1
ATOM 3226 C C . PRO B 1 29 ? -50.460 60.736 28.953 1.00 79.55 29 PRO B C 1
ATOM 3227 O O . PRO B 1 29 ? -51.562 61.075 29.384 1.00 79.77 29 PRO B O 1
ATOM 3231 N N . ARG B 1 30 ? -49.329 60.899 29.635 1.00 90.70 30 ARG B N 1
ATOM 3232 C CA . ARG B 1 30 ? -49.325 61.423 31.003 1.00 91.09 30 ARG B CA 1
ATOM 3233 C C . ARG B 1 30 ? -50.218 62.652 31.181 1.00 89.30 30 ARG B C 1
ATOM 3234 O O . ARG B 1 30 ? -50.813 62.847 32.240 1.00 89.25 30 ARG B O 1
ATOM 3242 N N . THR B 1 31 ? -50.306 63.476 30.142 1.00 69.04 31 THR B N 1
ATOM 3243 C CA . THR B 1 31 ? -51.111 64.695 30.190 1.00 66.85 31 THR B CA 1
ATOM 3244 C C . THR B 1 31 ? -52.596 64.414 29.960 1.00 65.45 31 THR B C 1
ATOM 3245 O O . THR B 1 31 ? -53.461 65.110 30.493 1.00 65.25 31 THR B O 1
ATOM 3249 N N . LEU B 1 32 ? -52.882 63.389 29.162 1.00 59.11 32 LEU B N 1
ATOM 3250 C CA . LEU B 1 32 ? -54.256 62.989 28.891 1.00 55.85 32 LEU B CA 1
ATOM 3251 C C . LEU B 1 32 ? -54.920 62.434 30.145 1.00 55.19 32 LEU B C 1
ATOM 3252 O O . LEU B 1 32 ? -56.041 62.813 30.482 1.00 55.83 32 LEU B O 1
ATOM 3257 N N . VAL B 1 33 ? -54.224 61.538 30.838 1.00 56.17 33 VAL B N 1
ATOM 3258 C CA . VAL B 1 33 ? -54.742 60.987 32.086 1.00 56.13 33 VAL B CA 1
ATOM 3259 C C . VAL B 1 33 ? -54.889 62.092 33.135 1.00 55.89 33 VAL B C 1
ATOM 3260 O O . VAL B 1 33 ? -55.789 62.053 33.976 1.00 55.19 33 VAL B O 1
ATOM 3264 N N . ALA B 1 34 ? -54.005 63.082 33.069 1.00 68.98 34 ALA B N 1
ATOM 3265 C CA . ALA B 1 34 ? -54.090 64.239 33.951 1.00 69.38 34 ALA B CA 1
ATOM 3266 C C . ALA B 1 34 ? -55.391 64.993 33.702 1.00 69.61 34 ALA B C 1
ATOM 3267 O O . ALA B 1 34 ? -56.051 65.442 34.640 1.00 70.06 34 ALA B O 1
ATOM 3269 N N . ALA B 1 35 ? -55.754 65.128 32.429 1.00 74.30 35 ALA B N 1
ATOM 3270 C CA . ALA B 1 35 ? -57.000 65.780 32.049 1.00 73.54 35 ALA B CA 1
ATOM 3271 C C . ALA B 1 35 ? -58.193 64.999 32.587 1.00 73.80 35 ALA B C 1
ATOM 3272 O O . ALA B 1 35 ? -59.129 65.581 33.135 1.00 73.64 35 ALA B O 1
ATOM 3274 N N . ILE B 1 36 ? -58.151 63.678 32.428 1.00 66.81 36 ILE B N 1
ATOM 3275 C CA . ILE B 1 36 ? -59.174 62.805 32.990 1.00 66.49 36 ILE B CA 1
ATOM 3276 C C . ILE B 1 36 ? -59.398 63.151 34.456 1.00 66.60 36 ILE B C 1
ATOM 3277 O O . ILE B 1 36 ? -60.532 63.191 34.931 1.00 67.75 36 ILE B O 1
ATOM 3282 N N . VAL B 1 37 ? -58.304 63.403 35.168 1.00 54.37 37 VAL B N 1
ATOM 3283 C CA . VAL B 1 37 ? -58.370 63.750 36.583 1.00 53.70 37 VAL B CA 1
ATOM 3284 C C . VAL B 1 37 ? -58.932 65.153 36.790 1.00 54.26 37 VAL B C 1
ATOM 3285 O O . VAL B 1 37 ? -59.827 65.353 37.612 1.00 53.78 37 VAL B O 1
ATOM 3289 N N . VAL B 1 38 ? -58.403 66.119 36.045 1.00 50.14 38 VAL B N 1
ATOM 3290 C CA . VAL B 1 38 ? -58.880 67.494 36.129 1.00 51.30 38 VAL B CA 1
ATOM 3291 C C . VAL B 1 38 ? -60.393 67.544 35.960 1.00 52.61 38 VAL B C 1
ATOM 3292 O O . VAL B 1 38 ? -61.117 67.859 36.903 1.00 52.75 38 VAL B O 1
ATOM 3296 N N . GLY B 1 39 ? -60.860 67.220 34.756 1.00 71.61 39 GLY B N 1
ATOM 3297 C CA . GLY B 1 39 ? -62.280 67.216 34.452 1.00 72.16 39 GLY B CA 1
ATOM 3298 C C . GLY B 1 39 ? -63.103 66.456 35.474 1.00 72.96 39 GLY B C 1
ATOM 3299 O O . GLY B 1 39 ? -64.221 66.855 35.805 1.00 73.81 39 GLY B O 1
ATOM 3300 N N . LEU B 1 40 ? -62.545 65.359 35.976 1.00 58.86 40 LEU B N 1
ATOM 3301 C CA . LEU B 1 40 ? -63.209 64.553 36.993 1.00 59.12 40 LEU B CA 1
ATOM 3302 C C . LEU B 1 40 ? -63.457 65.358 38.265 1.00 58.72 40 LEU B C 1
ATOM 3303 O O . LEU B 1 40 ? -64.565 65.362 38.802 1.00 58.41 40 LEU B O 1
ATOM 3308 N N . ILE B 1 41 ? -62.423 66.044 38.741 1.00 67.27 41 ILE B N 1
ATOM 3309 C CA . ILE B 1 41 ? -62.524 66.816 39.976 1.00 66.47 41 ILE B CA 1
ATOM 3310 C C . ILE B 1 41 ? -63.472 68.003 39.828 1.00 65.26 41 ILE B C 1
ATOM 3311 O O . ILE B 1 41 ? -64.424 68.140 40.596 1.00 64.63 41 ILE B O 1
ATOM 3316 N N . THR B 1 42 ? -63.213 68.858 38.842 1.00 54.26 42 THR B N 1
ATOM 3317 C CA . THR B 1 42 ? -64.073 70.015 38.604 1.00 54.31 42 THR B CA 1
ATOM 3318 C C . THR B 1 42 ? -65.517 69.582 38.355 1.00 54.61 42 THR B C 1
ATOM 3319 O O . THR B 1 42 ? -66.458 70.290 38.711 1.00 54.14 42 THR B O 1
ATOM 3323 N N . GLY B 1 43 ? -65.684 68.410 37.751 1.00 52.06 43 GLY B N 1
ATOM 3324 C CA . GLY B 1 43 ? -67.004 67.848 37.545 1.00 52.87 43 GLY B CA 1
ATOM 3325 C C . GLY B 1 43 ? -67.735 67.683 38.864 1.00 53.57 43 GLY B C 1
ATOM 3326 O O . GLY B 1 43 ? -68.823 68.226 39.058 1.00 53.61 43 GLY B O 1
ATOM 3327 N N . VAL B 1 44 ? -67.128 66.936 39.780 1.00 62.36 44 VAL B N 1
ATOM 3328 C CA . VAL B 1 44 ? -67.706 66.719 41.102 1.00 62.80 44 VAL B CA 1
ATOM 3329 C C . VAL B 1 44 ? -67.984 68.042 41.816 1.00 63.75 44 VAL B C 1
ATOM 3330 O O . VAL B 1 44 ? -69.073 68.249 42.352 1.00 63.79 44 VAL B O 1
ATOM 3334 N N . LEU B 1 45 ? -66.997 68.934 41.813 1.00 78.04 45 LEU B N 1
ATOM 3335 C CA . LEU B 1 45 ? -67.132 70.227 42.477 1.00 79.54 45 LEU B CA 1
ATOM 3336 C C . LEU B 1 45 ? -68.233 71.078 41.856 1.00 80.17 45 LEU B C 1
ATOM 3337 O O . LEU B 1 45 ? -69.142 71.529 42.550 1.00 81.08 45 LEU B O 1
ATOM 3342 N N . GLY B 1 46 ? -68.143 71.299 40.550 1.00 68.05 46 GLY B N 1
ATOM 3343 C CA . GLY B 1 46 ? -69.137 72.090 39.848 1.00 67.41 46 GLY B CA 1
ATOM 3344 C C . GLY B 1 46 ? -70.547 71.599 40.115 1.00 66.76 46 GLY B C 1
ATOM 3345 O O . GLY B 1 46 ? -71.448 72.391 40.385 1.00 66.98 46 GLY B O 1
ATOM 3346 N N . ALA B 1 47 ? -70.733 70.286 40.046 1.00 66.84 47 ALA B N 1
ATOM 3347 C CA . ALA B 1 47 ? -72.041 69.685 40.269 1.00 66.67 47 ALA B CA 1
ATOM 3348 C C . ALA B 1 47 ? -72.522 69.916 41.700 1.00 66.52 47 ALA B C 1
ATOM 3349 O O . ALA B 1 47 ? -73.629 70.408 41.922 1.00 66.52 47 ALA B O 1
ATOM 3351 N N . GLY B 1 48 ? -71.684 69.559 42.668 1.00 55.21 48 GLY B N 1
ATOM 3352 C CA . GLY B 1 48 ? -72.009 69.774 44.065 1.00 55.41 48 GLY B CA 1
ATOM 3353 C C . GLY B 1 48 ? -72.233 71.243 44.376 1.00 55.64 48 GLY B C 1
ATOM 3354 O O . GLY B 1 48 ? -73.097 71.593 45.179 1.00 55.31 48 GLY B O 1
ATOM 3355 N N . PHE B 1 49 ? -71.449 72.105 43.735 1.00 69.85 49 PHE B N 1
ATOM 3356 C CA . PHE B 1 49 ? -71.585 73.544 43.925 1.00 70.36 49 PHE B CA 1
ATOM 3357 C C . PHE B 1 49 ? -72.966 74.023 43.489 1.00 71.26 49 PHE B C 1
ATOM 3358 O O . PHE B 1 49 ? -73.648 74.722 44.237 1.00 72.06 49 PHE B O 1
ATOM 3366 N N . LYS B 1 50 ? -73.376 73.646 42.280 1.00 80.45 50 LYS B N 1
ATOM 3367 C CA . LYS B 1 50 ? -74.698 74.008 41.779 1.00 80.74 50 LYS B CA 1
ATOM 3368 C C . LYS B 1 50 ? -75.798 73.475 42.689 1.00 80.43 50 LYS B C 1
ATOM 3369 O O . LYS B 1 50 ? -76.727 74.199 43.044 1.00 79.88 50 LYS B O 1
ATOM 3375 N N . SER B 1 51 ? -75.690 72.204 43.061 1.00 57.93 51 SER B N 1
ATOM 3376 C CA . SER B 1 51 ? -76.672 71.590 43.944 1.00 58.40 51 SER B CA 1
ATOM 3377 C C . SER B 1 51 ? -76.756 72.355 45.258 1.00 58.22 51 SER B C 1
ATOM 3378 O O . SER B 1 51 ? -77.845 72.647 45.750 1.00 58.67 51 SER B O 1
ATOM 3381 N N . ALA B 1 52 ? -75.595 72.684 45.815 1.00 60.57 52 ALA B N 1
ATOM 3382 C CA . ALA B 1 52 ? -75.517 73.435 47.062 1.00 60.34 52 ALA B CA 1
ATOM 3383 C C . ALA B 1 52 ? -76.196 74.796 46.940 1.00 60.39 52 ALA B C 1
ATOM 3384 O O . ALA B 1 52 ? -76.952 75.203 47.821 1.00 60.45 52 ALA B O 1
ATOM 3386 N N . VAL B 1 53 ? -75.921 75.498 45.845 1.00 58.95 53 VAL B N 1
ATOM 3387 C CA . VAL B 1 53 ? -76.487 76.824 45.627 1.00 59.66 53 VAL B CA 1
ATOM 3388 C C . VAL B 1 53 ? -78.005 76.764 45.514 1.00 60.46 53 VAL B C 1
ATOM 3389 O O . VAL B 1 53 ? -78.712 77.600 46.079 1.00 60.56 53 VAL B O 1
ATOM 3393 N N . ASN B 1 54 ? -78.497 75.768 44.786 1.00 75.93 54 ASN B N 1
ATOM 3394 C CA . ASN B 1 54 ? -79.932 75.596 44.590 1.00 76.26 54 ASN B CA 1
ATOM 3395 C C . ASN B 1 54 ? -80.660 75.265 45.886 1.00 77.40 54 ASN B C 1
ATOM 3396 O O . ASN B 1 54 ? -81.772 75.738 46.118 1.00 77.73 54 ASN B O 1
ATOM 3401 N N . ASN B 1 55 ? -80.031 74.449 46.725 1.00 82.32 55 ASN B N 1
ATOM 3402 C CA . ASN B 1 55 ? -80.576 74.140 48.041 1.00 84.37 55 ASN B CA 1
ATOM 3403 C C . ASN B 1 55 ? -80.746 75.401 48.873 1.00 85.16 55 ASN B C 1
ATOM 3404 O O . ASN B 1 55 ? -81.774 75.600 49.521 1.00 85.39 55 ASN B O 1
ATOM 3409 N N . MET B 1 56 ? -79.726 76.251 48.853 1.00 83.60 56 MET B N 1
ATOM 3410 C CA . MET B 1 56 ? -79.774 77.498 49.595 1.00 84.93 56 MET B CA 1
ATOM 3411 C C . MET B 1 56 ? -80.848 78.409 49.015 1.00 85.56 56 MET B C 1
ATOM 3412 O O . MET B 1 56 ? -81.572 79.076 49.752 1.00 86.17 56 MET B O 1
ATOM 3417 N N . LEU B 1 57 ? -80.952 78.426 47.691 1.00 62.28 57 LEU B N 1
ATOM 3418 C CA . LEU B 1 57 ? -81.929 79.269 47.011 1.00 62.88 57 LEU B CA 1
ATOM 3419 C C . LEU B 1 57 ? -83.358 78.943 47.426 1.00 64.44 57 LEU B C 1
ATOM 3420 O O . LEU B 1 57 ? -84.124 79.833 47.792 1.00 64.67 57 LEU B O 1
ATOM 3425 N N . GLN B 1 58 ? -83.718 77.666 47.365 1.00 104.73 58 GLN B N 1
ATOM 3426 C CA . GLN B 1 58 ? -85.079 77.262 47.689 1.00 107.21 58 GLN B CA 1
ATOM 3427 C C . GLN B 1 58 ? -85.331 77.302 49.194 1.00 107.49 58 GLN B C 1
ATOM 3428 O O . GLN B 1 58 ? -86.463 77.498 49.633 1.00 107.68 58 GLN B O 1
ATOM 3434 N N . TRP B 1 59 ? -84.272 77.123 49.979 1.00 84.69 59 TRP B N 1
ATOM 3435 C CA . TRP B 1 59 ? -84.388 77.199 51.432 1.00 84.94 59 TRP B CA 1
ATOM 3436 C C . TRP B 1 59 ? -84.790 78.604 51.871 1.00 84.78 59 TRP B C 1
ATOM 3437 O O . TRP B 1 59 ? -85.582 78.771 52.798 1.00 84.80 59 TRP B O 1
ATOM 3448 N N . ARG B 1 60 ? -84.241 79.613 51.203 1.00 82.68 60 ARG B N 1
ATOM 3449 C CA . ARG B 1 60 ? -84.601 80.993 51.496 1.00 82.62 60 ARG B CA 1
ATOM 3450 C C . ARG B 1 60 ? -85.988 81.293 50.940 1.00 83.64 60 ARG B C 1
ATOM 3451 O O . ARG B 1 60 ? -86.675 82.199 51.411 1.00 83.94 60 ARG B O 1
ATOM 3459 N N . SER B 1 61 ? -86.395 80.525 49.935 1.00 88.43 61 SER B N 1
ATOM 3460 C CA . SER B 1 61 ? -87.702 80.709 49.320 1.00 89.34 61 SER B CA 1
ATOM 3461 C C . SER B 1 61 ? -88.794 80.074 50.176 1.00 90.22 61 SER B C 1
ATOM 3462 O O . SER B 1 61 ? -89.910 80.589 50.257 1.00 90.34 61 SER B O 1
ATOM 3465 N N . GLN B 1 62 ? -88.464 78.956 50.814 1.00 95.37 62 GLN B N 1
ATOM 3466 C CA . GLN B 1 62 ? -89.403 78.267 51.693 1.00 96.89 62 GLN B CA 1
ATOM 3467 C C . GLN B 1 62 ? -89.502 78.969 53.041 1.00 97.48 62 GLN B C 1
ATOM 3468 O O . GLN B 1 62 ? -90.542 78.927 53.700 1.00 97.77 62 GLN B O 1
ATOM 3474 N N . LEU B 1 63 ? -88.412 79.612 53.446 1.00 90.21 63 LEU B N 1
ATOM 3475 C CA . LEU B 1 63 ? -88.389 80.376 54.685 1.00 91.11 63 LEU B CA 1
ATOM 3476 C C . LEU B 1 63 ? -89.317 81.576 54.547 1.00 91.91 63 LEU B C 1
ATOM 3477 O O . LEU B 1 63 ? -89.988 81.971 55.499 1.00 92.03 63 LEU B O 1
ATOM 3482 N N . ALA B 1 64 ? -89.356 82.145 53.347 1.00 90.70 64 ALA B N 1
ATOM 3483 C CA . ALA B 1 64 ? -90.180 83.316 53.079 1.00 92.08 64 ALA B CA 1
ATOM 3484 C C . ALA B 1 64 ? -91.668 82.979 53.074 1.00 93.25 64 ALA B C 1
ATOM 3485 O O . ALA B 1 64 ? -92.508 83.858 53.261 1.00 93.78 64 ALA B O 1
ATOM 3487 N N . GLN B 1 65 ? -91.992 81.708 52.859 1.00 102.65 65 GLN B N 1
ATOM 3488 C CA . GLN B 1 65 ? -93.389 81.283 52.819 1.00 104.24 65 GLN B CA 1
ATOM 3489 C C . GLN B 1 65 ? -93.909 80.850 54.185 1.00 104.72 65 GLN B C 1
ATOM 3490 O O . GLN B 1 65 ? -95.074 81.073 54.512 1.00 105.01 65 GLN B O 1
ATOM 3496 N N . ILE B 1 66 ? -93.043 80.232 54.980 1.00 104.58 66 ILE B N 1
ATOM 3497 C CA . ILE B 1 66 ? -93.395 79.882 56.348 1.00 105.08 66 ILE B CA 1
ATOM 3498 C C . ILE B 1 66 ? -93.787 81.135 57.124 1.00 106.01 66 ILE B C 1
ATOM 3499 O O . ILE B 1 66 ? -94.740 81.124 57.903 1.00 106.32 66 ILE B O 1
ATOM 3504 N N . LEU B 1 67 ? -93.050 82.216 56.894 1.00 90.61 67 LEU B N 1
ATOM 3505 C CA . LEU B 1 67 ? -93.293 83.474 57.588 1.00 91.67 67 LEU B CA 1
ATOM 3506 C C . LEU B 1 67 ? -94.251 84.361 56.799 1.00 93.01 67 LEU B C 1
ATOM 3507 O O . LEU B 1 67 ? -94.748 85.362 57.312 1.00 93.39 67 LEU B O 1
ATOM 3512 N N . ALA B 1 68 ? -94.506 83.981 55.552 1.00 99.28 68 ALA B N 1
ATOM 3513 C CA . ALA B 1 68 ? -95.373 84.753 54.661 1.00 100.92 68 ALA B CA 1
ATOM 3514 C C . ALA B 1 68 ? -96.719 85.149 55.276 1.00 102.30 68 ALA B C 1
ATOM 3515 O O . ALA B 1 68 ? -97.141 86.299 55.147 1.00 101.73 68 ALA B O 1
ATOM 3517 N N . PRO B 1 69 ? -97.400 84.199 55.941 1.00 118.93 69 PRO B N 1
ATOM 3518 C CA . PRO B 1 69 ? -98.737 84.483 56.473 1.00 120.35 69 PRO B CA 1
ATOM 3519 C C . PRO B 1 69 ? -98.808 85.761 57.301 1.00 121.85 69 PRO B C 1
ATOM 3520 O O . PRO B 1 69 ? -99.755 86.530 57.138 1.00 122.49 69 PRO B O 1
ATOM 3524 N N . ILE B 1 70 ? -97.832 85.994 58.172 1.00 162.79 70 ILE B N 1
ATOM 3525 C CA . ILE B 1 70 ? -97.905 87.152 59.055 1.00 163.77 70 ILE B CA 1
ATOM 3526 C C . ILE B 1 70 ? -96.557 87.733 59.480 1.00 163.33 70 ILE B C 1
ATOM 3527 O O . ILE B 1 70 ? -95.812 87.110 60.237 1.00 163.53 70 ILE B O 1
ATOM 3532 N N . PRO B 1 71 ? -96.236 88.933 58.976 1.00 136.04 71 PRO B N 1
ATOM 3533 C CA . PRO B 1 71 ? -96.868 89.567 57.821 1.00 135.33 71 PRO B CA 1
ATOM 3534 C C . PRO B 1 71 ? -95.774 89.985 56.820 1.00 134.28 71 PRO B C 1
ATOM 3535 O O . PRO B 1 71 ? -95.376 89.143 56.016 1.00 134.32 71 PRO B O 1
ATOM 3539 N N . PRO B 1 72 ? -95.296 91.247 56.850 1.00 133.27 72 PRO B N 1
ATOM 3540 C CA . PRO B 1 72 ? -94.008 91.398 56.167 1.00 132.20 72 PRO B CA 1
ATOM 3541 C C . PRO B 1 72 ? -92.851 91.125 57.122 1.00 130.90 72 PRO B C 1
ATOM 3542 O O . PRO B 1 72 ? -91.792 91.737 56.994 1.00 130.47 72 PRO B O 1
ATOM 3546 N N . LEU B 1 73 ? -93.060 90.227 58.080 1.00 141.79 73 LEU B N 1
ATOM 3547 C CA . LEU B 1 73 ? -91.987 89.805 58.970 1.00 140.41 73 LEU B CA 1
ATOM 3548 C C . LEU B 1 73 ? -90.904 89.162 58.116 1.00 139.69 73 LEU B C 1
ATOM 3549 O O . LEU B 1 73 ? -89.713 89.413 58.304 1.00 139.91 73 LEU B O 1
ATOM 3554 N N . ALA B 1 74 ? -91.335 88.332 57.171 1.00 108.11 74 ALA B N 1
ATOM 3555 C CA . ALA B 1 74 ? -90.421 87.650 56.262 1.00 106.41 74 ALA B CA 1
ATOM 3556 C C . ALA B 1 74 ? -89.630 88.653 55.429 1.00 105.40 74 ALA B C 1
ATOM 3557 O O . ALA B 1 74 ? -88.480 88.403 55.069 1.00 105.19 74 ALA B O 1
ATOM 3559 N N . TRP B 1 75 ? -90.255 89.786 55.124 1.00 114.90 75 TRP B N 1
ATOM 3560 C CA . TRP B 1 75 ? -89.589 90.862 54.399 1.00 113.97 75 TRP B CA 1
ATOM 3561 C C . TRP B 1 75 ? -88.269 91.229 55.067 1.00 111.86 75 TRP B C 1
ATOM 3562 O O . TRP B 1 75 ? -87.251 91.409 54.399 1.00 111.57 75 TRP B O 1
ATOM 3573 N N . LEU B 1 76 ? -88.297 91.335 56.391 1.00 94.06 76 LEU B N 1
ATOM 3574 C CA . LEU B 1 76 ? -87.114 91.688 57.163 1.00 91.66 76 LEU B CA 1
ATOM 3575 C C . LEU B 1 76 ? -86.139 90.517 57.236 1.00 89.90 76 LEU B C 1
ATOM 3576 O O . LEU B 1 76 ? -84.925 90.701 57.140 1.00 89.71 76 LEU B O 1
ATOM 3581 N N . VAL B 1 77 ? -86.677 89.314 57.408 1.00 89.61 77 VAL B N 1
ATOM 3582 C CA . VAL B 1 77 ? -85.852 88.121 57.573 1.00 87.75 77 VAL B CA 1
ATOM 3583 C C . VAL B 1 77 ? -85.077 87.777 56.306 1.00 86.89 77 VAL B C 1
ATOM 3584 O O . VAL B 1 77 ? -83.870 87.535 56.355 1.00 86.95 77 VAL B O 1
ATOM 3588 N N . THR B 1 78 ? -85.772 87.753 55.173 1.00 113.98 78 THR B N 1
ATOM 3589 C CA . THR B 1 78 ? -85.138 87.427 53.901 1.00 112.98 78 THR B CA 1
ATOM 3590 C C . THR B 1 78 ? -84.166 88.525 53.478 1.00 112.26 78 THR B C 1
ATOM 3591 O O . THR B 1 78 ? -83.198 88.267 52.763 1.00 112.34 78 THR B O 1
ATOM 3595 N N . ALA B 1 79 ? -84.432 89.749 53.925 1.00 103.95 79 ALA B N 1
ATOM 3596 C CA . ALA B 1 79 ? -83.552 90.874 53.637 1.00 102.62 79 ALA B CA 1
ATOM 3597 C C . ALA B 1 79 ? -82.222 90.707 54.361 1.00 101.93 79 ALA B C 1
ATOM 3598 O O . ALA B 1 79 ? -81.157 90.943 53.790 1.00 102.23 79 ALA B O 1
ATOM 3600 N N . LEU B 1 80 ? -82.292 90.297 55.622 1.00 72.96 80 LEU B N 1
ATOM 3601 C CA . LEU B 1 80 ? -81.096 90.094 56.427 1.00 72.15 80 LEU B CA 1
ATOM 3602 C C . LEU B 1 80 ? -80.242 88.954 55.884 1.00 71.52 80 LEU B C 1
ATOM 3603 O O . LEU B 1 80 ? -79.063 89.141 55.591 1.00 71.39 80 LEU B O 1
ATOM 3608 N N . ILE B 1 81 ? -80.842 87.777 55.747 1.00 56.87 81 ILE B N 1
ATOM 3609 C CA . ILE B 1 81 ? -80.115 86.602 55.272 1.00 56.09 81 ILE B CA 1
ATOM 3610 C C . ILE B 1 81 ? -79.390 86.871 53.956 1.00 56.59 81 ILE B C 1
ATOM 3611 O O . ILE B 1 81 ? -78.209 86.557 53.815 1.00 56.54 81 ILE B O 1
ATOM 3616 N N . SER B 1 82 ? -80.099 87.458 52.996 1.00 92.29 82 SER B N 1
ATOM 3617 C CA . SER B 1 82 ? -79.507 87.783 51.701 1.00 92.50 82 SER B CA 1
ATOM 3618 C C . SER B 1 82 ? -78.406 88.829 51.827 1.00 92.36 82 SER B C 1
ATOM 3619 O O . SER B 1 82 ? -77.310 88.653 51.297 1.00 91.93 82 SER B O 1
ATOM 3622 N N . GLY B 1 83 ? -78.706 89.918 52.527 1.00 109.17 83 GLY B N 1
ATOM 3623 C CA . GLY B 1 83 ? -77.741 90.982 52.734 1.00 109.08 83 GLY B CA 1
ATOM 3624 C C . GLY B 1 83 ? -76.516 90.513 53.497 1.00 108.87 83 GLY B C 1
ATOM 3625 O O . GLY B 1 83 ? -75.390 90.900 53.184 1.00 109.32 83 GLY B O 1
ATOM 3626 N N . GLY B 1 84 ? -76.741 89.675 54.504 1.00 72.42 84 GLY B N 1
ATOM 3627 C CA . GLY B 1 84 ? -75.661 89.150 55.319 1.00 70.95 84 GLY B CA 1
ATOM 3628 C C . GLY B 1 84 ? -74.728 88.270 54.516 1.00 70.25 84 GLY B C 1
ATOM 3629 O O . GLY B 1 84 ? -73.511 88.436 54.562 1.00 69.77 84 GLY B O 1
ATOM 3630 N N . MET B 1 85 ? -75.305 87.332 53.771 1.00 76.23 85 MET B N 1
ATOM 3631 C CA . MET B 1 85 ? -74.527 86.428 52.932 1.00 76.00 85 MET B CA 1
ATOM 3632 C C . MET B 1 85 ? -73.651 87.192 51.945 1.00 75.95 85 MET B C 1
ATOM 3633 O O . MET B 1 85 ? -72.446 86.962 51.867 1.00 76.01 85 MET B O 1
ATOM 3638 N N . VAL B 1 86 ? -74.264 88.098 51.192 1.00 81.64 86 VAL B N 1
ATOM 3639 C CA . VAL B 1 86 ? -73.540 88.873 50.191 1.00 81.92 86 VAL B CA 1
ATOM 3640 C C . VAL B 1 86 ? -72.404 89.664 50.828 1.00 82.33 86 VAL B C 1
ATOM 3641 O O . VAL B 1 86 ? -71.292 89.703 50.301 1.00 82.54 86 VAL B O 1
ATOM 3645 N N . ALA B 1 87 ? -72.687 90.293 51.963 1.00 79.48 87 ALA B N 1
ATOM 3646 C CA . ALA B 1 87 ? -71.669 91.042 52.687 1.00 79.82 87 ALA B CA 1
ATOM 3647 C C . ALA B 1 87 ? -70.553 90.109 53.143 1.00 79.98 87 ALA B C 1
ATOM 3648 O O . ALA B 1 87 ? -69.376 90.356 52.880 1.00 80.20 87 ALA B O 1
ATOM 3650 N N . LEU B 1 88 ? -70.934 89.032 53.822 1.00 85.15 88 LEU B N 1
ATOM 3651 C CA . LEU B 1 88 ? -69.980 88.032 54.283 1.00 85.60 88 LEU B CA 1
ATOM 3652 C C . LEU B 1 88 ? -69.143 87.538 53.109 1.00 86.01 88 LEU B C 1
ATOM 3653 O O . LEU B 1 88 ? -67.977 87.179 53.267 1.00 86.38 88 LEU B O 1
ATOM 3658 N N . SER B 1 89 ? -69.749 87.530 51.927 1.00 69.88 89 SER B N 1
ATOM 3659 C CA . SER B 1 89 ? -69.061 87.111 50.714 1.00 70.33 89 SER B CA 1
ATOM 3660 C C . SER B 1 89 ? -68.009 88.138 50.314 1.00 70.25 89 SER B C 1
ATOM 3661 O O . SER B 1 89 ? -66.855 87.793 50.060 1.00 70.09 89 SER B O 1
ATOM 3664 N N . PHE B 1 90 ? -68.416 89.402 50.259 1.00 69.23 90 PHE B N 1
ATOM 3665 C CA . PHE B 1 90 ? -67.502 90.483 49.912 1.00 69.60 90 PHE B CA 1
ATOM 3666 C C . PHE B 1 90 ? -66.313 90.526 50.866 1.00 71.16 90 PHE B C 1
ATOM 3667 O O . PHE B 1 90 ? -65.194 90.841 50.463 1.00 71.41 90 PHE B O 1
ATOM 3675 N N . TRP B 1 91 ? -66.560 90.207 52.132 1.00 85.52 91 TRP B N 1
ATOM 3676 C CA . TRP B 1 91 ? -65.498 90.196 53.130 1.00 87.07 91 TRP B CA 1
ATOM 3677 C C . TRP B 1 91 ? -64.513 89.061 52.869 1.00 87.35 91 TRP B C 1
ATOM 3678 O O . TRP B 1 91 ? -63.302 89.277 52.831 1.00 87.43 91 TRP B O 1
ATOM 3689 N N . LEU B 1 92 ? -65.039 87.855 52.685 1.00 74.06 92 LEU B N 1
ATOM 3690 C CA . LEU B 1 92 ? -64.210 86.691 52.388 1.00 74.68 92 LEU B CA 1
ATOM 3691 C C . LEU B 1 92 ? -63.392 86.881 51.117 1.00 75.62 92 LEU B C 1
ATOM 3692 O O . LEU B 1 92 ? -62.430 86.154 50.875 1.00 75.48 92 LEU B O 1
ATOM 3697 N N . MET B 1 93 ? -63.783 87.854 50.301 1.00 97.63 93 MET B N 1
ATOM 3698 C CA . MET B 1 93 ? -63.062 88.141 49.071 1.00 99.49 93 MET B CA 1
ATOM 3699 C C . MET B 1 93 ? -61.735 88.815 49.404 1.00 100.82 93 MET B C 1
ATOM 3700 O O . MET B 1 93 ? -60.666 88.272 49.134 1.00 101.35 93 MET B O 1
ATOM 3705 N N . LYS B 1 94 ? -61.816 90.001 49.998 1.00 130.15 94 LYS B N 1
ATOM 3706 C CA . LYS B 1 94 ? -60.639 90.711 50.482 1.00 131.72 94 LYS B CA 1
ATOM 3707 C C . LYS B 1 94 ? -60.848 91.055 51.953 1.00 131.67 94 LYS B C 1
ATOM 3708 O O . LYS B 1 94 ? -61.885 91.609 52.317 1.00 132.68 94 LYS B O 1
ATOM 3714 N N . ARG B 1 95 ? -59.880 90.722 52.804 1.00 115.97 95 ARG B N 1
ATOM 3715 C CA . ARG B 1 95 ? -58.636 90.077 52.395 1.00 115.23 95 ARG B CA 1
ATOM 3716 C C . ARG B 1 95 ? -58.754 88.558 52.406 1.00 114.58 95 ARG B C 1
ATOM 3717 O O . ARG B 1 95 ? -59.263 87.979 53.364 1.00 113.29 95 ARG B O 1
ATOM 3725 N N . PHE B 1 96 ? -58.265 87.934 51.336 1.00 78.44 96 PHE B N 1
ATOM 3726 C CA . PHE B 1 96 ? -58.180 86.478 51.206 1.00 77.86 96 PHE B CA 1
ATOM 3727 C C . PHE B 1 96 ? -57.854 86.080 49.770 1.00 78.17 96 PHE B C 1
ATOM 3728 O O . PHE B 1 96 ? -57.023 85.204 49.531 1.00 78.85 96 PHE B O 1
ATOM 3736 N N . ALA B 1 97 ? -58.523 86.726 48.820 1.00 104.45 97 ALA B N 1
ATOM 3737 C CA . ALA B 1 97 ? -58.277 86.493 47.401 1.00 104.45 97 ALA B CA 1
ATOM 3738 C C . ALA B 1 97 ? -59.176 87.366 46.534 1.00 104.33 97 ALA B C 1
ATOM 3739 O O . ALA B 1 97 ? -60.128 86.874 45.930 1.00 104.56 97 ALA B O 1
ATOM 3741 N N . PRO B 1 98 ? -58.880 88.672 46.476 1.00 96.26 98 PRO B N 1
ATOM 3742 C CA . PRO B 1 98 ? -59.632 89.602 45.626 1.00 96.34 98 PRO B CA 1
ATOM 3743 C C . PRO B 1 98 ? -59.541 89.189 44.164 1.00 96.28 98 PRO B C 1
ATOM 3744 O O . PRO B 1 98 ? -60.216 89.763 43.311 1.00 96.38 98 PRO B O 1
ATOM 3748 N N . ASP B 1 99 ? -58.702 88.196 43.889 1.00 111.88 99 ASP B N 1
ATOM 3749 C CA . ASP B 1 99 ? -58.529 87.670 42.543 1.00 111.74 99 ASP B CA 1
ATOM 3750 C C . ASP B 1 99 ? -59.799 86.968 42.065 1.00 110.39 99 ASP B C 1
ATOM 3751 O O . ASP B 1 99 ? -60.031 86.828 40.864 1.00 109.63 99 ASP B O 1
ATOM 3756 N N . THR B 1 100 ? -60.622 86.537 43.017 1.00 86.71 100 THR B N 1
ATOM 3757 C CA . THR B 1 100 ? -61.832 85.779 42.711 1.00 84.84 100 THR B CA 1
ATOM 3758 C C . THR B 1 100 ? -63.018 86.680 42.386 1.00 84.20 100 THR B C 1
ATOM 3759 O O . THR B 1 100 ? -64.134 86.200 42.185 1.00 84.30 100 THR B O 1
ATOM 3763 N N . SER B 1 101 ? -62.778 87.985 42.340 1.00 83.03 101 SER B N 1
ATOM 3764 C CA . SER B 1 101 ? -63.844 88.940 42.073 1.00 81.64 101 SER B CA 1
ATOM 3765 C C . SER B 1 101 ? -64.324 88.857 40.629 1.00 81.41 101 SER B C 1
ATOM 3766 O O . SER B 1 101 ? -63.521 88.804 39.698 1.00 81.46 101 SER B O 1
ATOM 3769 N N . GLY B 1 102 ? -65.642 88.841 40.454 1.00 92.16 102 GLY B N 1
ATOM 3770 C CA . GLY B 1 102 ? -66.239 88.870 39.132 1.00 90.56 102 GLY B CA 1
ATOM 3771 C C . GLY B 1 102 ? -66.347 87.519 38.454 1.00 89.41 102 GLY B C 1
ATOM 3772 O O . GLY B 1 102 ? -66.692 86.514 39.079 1.00 89.04 102 GLY B O 1
ATOM 3773 N N . SER B 1 103 ? -66.049 87.505 37.160 1.00 86.70 103 SER B N 1
ATOM 3774 C CA . SER B 1 103 ? -66.173 86.307 36.341 1.00 85.98 103 SER B CA 1
ATOM 3775 C C . SER B 1 103 ? -65.130 85.257 36.705 1.00 85.53 103 SER B C 1
ATOM 3776 O O . SER B 1 103 ? -65.167 84.669 37.786 1.00 86.01 103 SER B O 1
ATOM 3779 N N . GLY B 1 104 ? -64.201 85.030 35.785 1.00 75.04 104 GLY B N 1
ATOM 3780 C CA . GLY B 1 104 ? -63.166 84.031 35.956 1.00 72.96 104 GLY B CA 1
ATOM 3781 C C . GL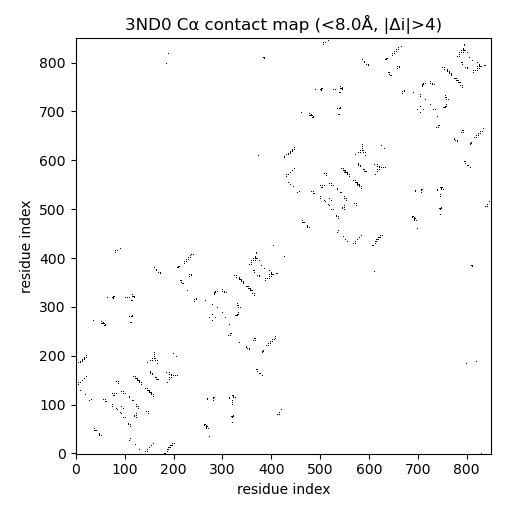Y B 1 104 ? -62.429 83.864 34.645 1.00 71.66 104 GLY B C 1
ATOM 3782 O O . GLY B 1 104 ? -61.258 83.488 34.617 1.00 71.22 104 GLY B O 1
ATOM 3783 N N . ILE B 1 105 ? -63.128 84.147 33.551 1.00 74.74 105 ILE B N 1
ATOM 3784 C CA . ILE B 1 105 ? -62.511 84.137 32.232 1.00 74.16 105 ILE B CA 1
ATOM 3785 C C . ILE B 1 105 ? -61.311 85.081 32.181 1.00 74.14 105 ILE B C 1
ATOM 3786 O O . ILE B 1 105 ? -60.253 84.702 31.684 1.00 74.34 105 ILE B O 1
ATOM 3791 N N . PRO B 1 106 ? -61.468 86.312 32.699 1.00 78.04 106 PRO B N 1
ATOM 3792 C CA . PRO B 1 106 ? -60.357 87.269 32.688 1.00 77.51 106 PRO B CA 1
ATOM 3793 C C . PRO B 1 106 ? -59.145 86.762 33.463 1.00 77.33 106 PRO B C 1
ATOM 3794 O O . PRO B 1 106 ? -58.027 86.799 32.949 1.00 77.29 106 PRO B O 1
ATOM 3798 N N . GLN B 1 107 ? -59.372 86.291 34.685 1.00 79.99 107 GLN B N 1
ATOM 3799 C CA . GLN B 1 107 ? -58.288 85.838 35.552 1.00 79.88 107 GLN B CA 1
ATOM 3800 C C . GLN B 1 107 ? -57.521 84.648 34.979 1.00 79.05 107 GLN B C 1
ATOM 3801 O O . GLN B 1 107 ? -56.306 84.552 35.144 1.00 79.86 107 GLN B O 1
ATOM 3807 N N . ILE B 1 108 ? -58.226 83.742 34.311 1.00 60.34 108 ILE B N 1
ATOM 3808 C CA . ILE B 1 108 ? -57.576 82.589 33.692 1.00 58.98 108 ILE B CA 1
ATOM 3809 C C . ILE B 1 108 ? -57.027 82.935 32.311 1.00 59.92 108 ILE B C 1
ATOM 3810 O O . ILE B 1 108 ? -55.964 82.455 31.921 1.00 59.84 108 ILE B O 1
ATOM 3815 N N . GLU B 1 109 ? -57.749 83.775 31.578 1.00 76.82 109 GLU B N 1
ATOM 3816 C CA . GLU B 1 109 ? -57.277 84.238 30.279 1.00 78.47 109 GLU B CA 1
ATOM 3817 C C . GLU B 1 109 ? -55.975 85.004 30.456 1.00 77.75 109 GLU B C 1
ATOM 3818 O O . GLU B 1 109 ? -55.081 84.934 29.613 1.00 77.38 109 GLU B O 1
ATOM 3824 N N . GLY B 1 110 ? -55.874 85.730 31.564 1.00 84.05 110 GLY B N 1
ATOM 3825 C CA . GLY B 1 110 ? -54.681 86.494 31.877 1.00 83.75 110 GLY B CA 1
ATOM 3826 C C . GLY B 1 110 ? -53.513 85.607 32.261 1.00 83.23 110 GLY B C 1
ATOM 3827 O O . GLY B 1 110 ? -52.464 85.638 31.617 1.00 82.65 110 GLY B O 1
ATOM 3828 N N . HIS B 1 111 ? -53.698 84.816 33.315 1.00 75.36 111 HIS B N 1
ATOM 3829 C CA . HIS B 1 111 ? -52.665 83.898 33.787 1.00 75.15 111 HIS B CA 1
ATOM 3830 C C . HIS B 1 111 ? -52.098 83.080 32.638 1.00 75.62 111 HIS B C 1
ATOM 3831 O O . HIS B 1 111 ? -50.882 82.988 32.461 1.00 75.66 111 HIS B O 1
ATOM 3838 N N . LEU B 1 112 ? -52.996 82.491 31.858 1.00 75.56 112 LEU B N 1
ATOM 3839 C CA . LEU B 1 112 ? -52.623 81.647 30.732 1.00 76.47 112 LEU B CA 1
ATOM 3840 C C . LEU B 1 112 ? -51.757 82.402 29.727 1.00 77.12 112 LEU B C 1
ATOM 3841 O O . LEU B 1 112 ? -51.082 81.796 28.896 1.00 77.28 112 LEU B O 1
ATOM 3846 N N . GLU B 1 113 ? -51.775 83.728 29.811 1.00 115.72 113 GLU B N 1
ATOM 3847 C CA . GLU B 1 113 ? -51.106 84.565 28.822 1.00 117.15 113 GLU B CA 1
ATOM 3848 C C . GLU B 1 113 ? -49.827 85.208 29.355 1.00 117.04 113 GLU B C 1
ATOM 3849 O O . GLU B 1 113 ? -49.005 85.697 28.581 1.00 117.57 113 GLU B O 1
ATOM 3855 N N . GLY B 1 114 ? -49.662 85.207 30.673 1.00 81.34 114 GLY B N 1
ATOM 3856 C CA . GLY B 1 114 ? -48.481 85.789 31.285 1.00 80.76 114 GLY B CA 1
ATOM 3857 C C . GLY B 1 114 ? -48.805 86.691 32.460 1.00 81.00 114 GLY B C 1
ATOM 3858 O O . GLY B 1 114 ? -48.448 86.390 33.597 1.00 81.42 114 GLY B O 1
ATOM 3859 N N . LYS B 1 115 ? -49.482 87.801 32.187 1.00 85.39 115 LYS B N 1
ATOM 3860 C CA . LYS B 1 115 ? -49.860 88.734 33.241 1.00 86.03 115 LYS B CA 1
ATOM 3861 C C . LYS B 1 115 ? -50.760 88.043 34.255 1.00 86.53 115 LYS B C 1
ATOM 3862 O O . LYS B 1 115 ? -51.461 87.091 33.919 1.00 88.07 115 LYS B O 1
ATOM 3868 N N . LEU B 1 116 ? -50.734 88.524 35.494 1.00 74.69 116 LEU B N 1
ATOM 3869 C CA . LEU B 1 116 ? -51.638 88.038 36.537 1.00 75.35 116 LEU B CA 1
ATOM 3870 C C . LEU B 1 116 ? -51.335 86.594 36.944 1.00 75.47 116 LEU B C 1
ATOM 3871 O O . LEU B 1 116 ? -51.202 85.717 36.093 1.00 75.27 116 LEU B O 1
ATOM 3876 N N . PRO B 1 117 ? -51.223 86.348 38.258 1.00 67.90 117 PRO B N 1
ATOM 3877 C CA . PRO B 1 117 ? -50.918 85.017 38.788 1.00 68.55 117 PRO B CA 1
ATOM 3878 C C . PRO B 1 117 ? -52.177 84.235 39.153 1.00 69.45 117 PRO B C 1
ATOM 3879 O O . PRO B 1 117 ? -53.270 84.803 39.201 1.00 70.11 117 PRO B O 1
ATOM 3883 N N . LEU B 1 118 ? -52.010 82.941 39.412 1.00 85.25 118 LEU B N 1
ATOM 3884 C CA . LEU B 1 118 ? -53.104 82.082 39.854 1.00 85.30 118 LEU B CA 1
ATOM 3885 C C . LEU B 1 118 ? -52.615 81.115 40.926 1.00 84.51 118 LEU B C 1
ATOM 3886 O O . LEU B 1 118 ? -51.777 80.257 40.656 1.00 84.43 118 LEU B O 1
ATOM 3891 N N . VAL B 1 119 ? -53.135 81.256 42.142 1.00 86.66 119 VAL B N 1
ATOM 3892 C CA . VAL B 1 119 ? -52.771 80.357 43.234 1.00 86.46 119 VAL B CA 1
ATOM 3893 C C . VAL B 1 119 ? -53.994 79.589 43.739 1.00 86.00 119 VAL B C 1
ATOM 3894 O O . VAL B 1 119 ? -54.915 80.173 44.309 1.00 85.85 119 VAL B O 1
ATOM 3898 N N . TRP B 1 120 ? -53.999 78.276 43.528 1.00 86.19 120 TRP B N 1
ATOM 3899 C CA . TRP B 1 120 ? -55.195 77.477 43.787 1.00 86.18 120 TRP B CA 1
ATOM 3900 C C . TRP B 1 120 ? -55.603 77.443 45.259 1.00 85.88 120 TRP B C 1
ATOM 3901 O O . TRP B 1 120 ? -56.792 77.410 45.575 1.00 86.60 120 TRP B O 1
ATOM 3912 N N . GLN B 1 121 ? -54.620 77.454 46.152 1.00 76.53 121 GLN B N 1
ATOM 3913 C CA . GLN B 1 121 ? -54.893 77.391 47.585 1.00 76.01 121 GLN B CA 1
ATOM 3914 C C . GLN B 1 121 ? -55.716 78.579 48.080 1.00 75.81 121 GLN B C 1
ATOM 3915 O O . GLN B 1 121 ? -56.320 78.519 49.150 1.00 75.50 121 GLN B O 1
ATOM 3921 N N . ARG B 1 122 ? -55.738 79.658 47.303 1.00 94.97 122 ARG B N 1
ATOM 3922 C CA . ARG B 1 122 ? -56.542 80.824 47.658 1.00 95.09 122 ARG B CA 1
ATOM 3923 C C . ARG B 1 122 ? -57.843 80.882 46.860 1.00 93.94 122 ARG B C 1
ATOM 3924 O O . ARG B 1 122 ? -58.919 81.085 47.423 1.00 93.92 122 ARG B O 1
ATOM 3932 N N . VAL B 1 123 ? -57.738 80.696 45.549 1.00 75.14 123 VAL B N 1
ATOM 3933 C CA . VAL B 1 123 ? -58.903 80.755 44.675 1.00 73.93 123 VAL B CA 1
ATOM 3934 C C . VAL B 1 123 ? -59.918 79.664 45.008 1.00 73.42 123 VAL B C 1
ATOM 3935 O O . VAL B 1 123 ? -61.073 79.954 45.319 1.00 73.21 123 VAL B O 1
ATOM 3939 N N . LEU B 1 124 ? -59.476 78.412 44.951 1.00 67.27 124 LEU B N 1
ATOM 3940 C CA . LEU B 1 124 ? -60.362 77.270 45.156 1.00 66.89 124 LEU B CA 1
ATOM 3941 C C . LEU B 1 124 ? -61.342 77.449 46.327 1.00 66.97 124 LEU B C 1
ATOM 3942 O O . LEU B 1 124 ? -62.556 77.429 46.124 1.00 66.91 124 LEU B O 1
ATOM 3947 N N . PRO B 1 125 ? -60.824 77.636 47.554 1.00 87.03 125 PRO B N 1
ATOM 3948 C CA . PRO B 1 125 ? -61.721 77.714 48.713 1.00 86.58 125 PRO B CA 1
ATOM 3949 C C . PRO B 1 125 ? -62.510 79.022 48.789 1.00 86.47 125 PRO B C 1
ATOM 3950 O O . PRO B 1 125 ? -63.678 79.003 49.176 1.00 86.53 125 PRO B O 1
ATOM 3954 N N . ILE B 1 126 ? -61.883 80.140 48.435 1.00 85.44 126 ILE B N 1
ATOM 3955 C CA . ILE B 1 126 ? -62.555 81.435 48.516 1.00 85.23 126 ILE B CA 1
ATOM 3956 C C . ILE B 1 126 ? -63.629 81.587 47.443 1.00 84.84 126 ILE B C 1
ATOM 3957 O O . ILE B 1 126 ? -64.731 82.061 47.722 1.00 85.44 126 ILE B O 1
ATOM 3962 N N . LYS B 1 127 ? -63.307 81.183 46.219 1.00 73.28 127 LYS B N 1
ATOM 3963 C CA . LYS B 1 127 ? -64.274 81.234 45.131 1.00 71.75 127 LYS B CA 1
ATOM 3964 C C . LYS B 1 127 ? -65.476 80.349 45.438 1.00 71.44 127 LYS B C 1
ATOM 3965 O O . LYS B 1 127 ? -66.611 80.693 45.115 1.00 71.49 127 LYS B O 1
ATOM 3971 N N . LEU B 1 128 ? -65.220 79.208 46.071 1.00 58.15 128 LEU B N 1
ATOM 3972 C CA . LEU B 1 128 ? -66.278 78.263 46.409 1.00 57.97 128 LEU B CA 1
ATOM 3973 C C . LEU B 1 128 ? -67.151 78.795 47.539 1.00 58.45 128 LEU B C 1
ATOM 3974 O O . LEU B 1 128 ? -68.330 79.079 47.339 1.00 59.20 128 LEU B O 1
ATOM 3979 N N . VAL B 1 129 ? -66.572 78.924 48.728 1.00 72.87 129 VAL B N 1
ATOM 3980 C CA . VAL B 1 129 ? -67.317 79.410 49.885 1.00 73.04 129 VAL B CA 1
ATOM 3981 C C . VAL B 1 129 ? -67.909 80.791 49.621 1.00 73.59 129 VAL B C 1
ATOM 3982 O O . VAL B 1 129 ? -69.056 81.065 49.974 1.00 73.47 129 VAL B O 1
ATOM 3986 N N . GLY B 1 130 ? -67.121 81.656 48.993 1.00 71.28 130 GLY B N 1
ATOM 3987 C CA . GLY B 1 130 ? -67.574 82.995 48.666 1.00 72.31 130 GLY B CA 1
ATOM 3988 C C . GLY B 1 130 ? -68.654 82.981 47.603 1.00 73.11 130 GLY B C 1
ATOM 3989 O O . GLY B 1 130 ? -69.700 83.613 47.757 1.00 73.72 130 GLY B O 1
ATOM 3990 N N . GLY B 1 131 ? -68.396 82.255 46.519 1.00 93.06 131 GLY B N 1
ATOM 3991 C CA . GLY B 1 131 ? -69.346 82.142 45.429 1.00 92.98 131 GLY B CA 1
ATOM 3992 C C . GLY B 1 131 ? -70.671 81.570 45.891 1.00 92.67 131 GLY B C 1
ATOM 3993 O O . GLY B 1 131 ? -71.733 82.006 45.449 1.00 93.34 131 GLY B O 1
ATOM 3994 N N . PHE B 1 132 ? -70.607 80.587 46.783 1.00 68.20 132 PHE B N 1
ATOM 3995 C CA . PHE B 1 132 ? -71.812 80.009 47.361 1.00 67.83 132 PHE B CA 1
ATOM 3996 C C . PHE B 1 132 ? -72.663 81.083 48.030 1.00 67.71 132 PHE B C 1
ATOM 3997 O O . PHE B 1 132 ? -73.869 81.165 47.800 1.00 68.63 132 PHE B O 1
ATOM 4005 N N . LEU B 1 133 ? -72.029 81.905 48.860 1.00 79.79 133 LEU B N 1
ATOM 4006 C CA . LEU B 1 133 ? -72.739 82.955 49.580 1.00 79.55 133 LEU B CA 1
ATOM 4007 C C . LEU B 1 133 ? -73.403 83.941 48.625 1.00 79.21 133 LEU B C 1
ATOM 4008 O O . LEU B 1 133 ? -74.559 84.318 48.814 1.00 78.86 133 LEU B O 1
ATOM 4013 N N . SER B 1 134 ? -72.662 84.351 47.600 1.00 73.39 134 SER B N 1
ATOM 4014 C CA . SER B 1 134 ? -73.155 85.330 46.639 1.00 72.88 134 SER B CA 1
ATOM 4015 C C . SER B 1 134 ? -74.363 84.795 45.880 1.00 72.70 134 SER B C 1
ATOM 4016 O O . SER B 1 134 ? -75.453 85.364 45.944 1.00 72.95 134 SER B O 1
ATOM 4019 N N . LEU B 1 135 ? -74.159 83.694 45.165 1.00 72.19 135 LEU B N 1
ATOM 4020 C CA . LEU B 1 135 ? -75.215 83.096 44.359 1.00 71.11 135 LEU B CA 1
ATOM 4021 C C . LEU B 1 135 ? -76.386 82.629 45.213 1.00 71.16 135 LEU B C 1
ATOM 4022 O O . LEU B 1 135 ? -77.544 82.892 44.889 1.00 71.83 135 LEU B O 1
ATOM 4027 N N . GLY B 1 136 ? -76.076 81.937 46.305 1.00 68.85 136 GLY B N 1
ATOM 4028 C CA . GLY B 1 136 ? -77.094 81.416 47.198 1.00 68.38 136 GLY B CA 1
ATOM 4029 C C . GLY B 1 136 ? -77.990 82.497 47.770 1.00 68.60 136 GLY B C 1
ATOM 4030 O O . GLY B 1 136 ? -79.114 82.225 48.190 1.00 68.45 136 GLY B O 1
ATOM 4031 N N . ALA B 1 137 ? -77.491 83.729 47.785 1.00 66.98 137 ALA B N 1
ATOM 4032 C CA . ALA B 1 137 ? -78.254 84.851 48.317 1.00 68.32 137 ALA B CA 1
ATOM 4033 C C . ALA B 1 137 ? -79.192 85.428 47.263 1.00 69.56 137 ALA B C 1
ATOM 4034 O O . ALA B 1 137 ? -80.039 86.272 47.565 1.00 70.18 137 ALA B O 1
ATOM 4036 N N . GLY B 1 138 ? -79.034 84.971 46.025 1.00 81.29 138 GLY B N 1
ATOM 4037 C CA . GLY B 1 138 ? -79.905 85.387 44.942 1.00 81.13 138 GLY B CA 1
ATOM 4038 C C . GLY B 1 138 ? -79.291 86.431 44.033 1.00 81.16 138 GLY B C 1
ATOM 4039 O O . GLY B 1 138 ? -80.003 87.154 43.338 1.00 80.92 138 GLY B O 1
ATOM 4040 N N . MET B 1 139 ? -77.966 86.513 44.036 1.00 75.50 139 MET B N 1
ATOM 4041 C CA . MET B 1 139 ? -77.263 87.463 43.182 1.00 76.04 139 MET B CA 1
ATOM 4042 C C . MET B 1 139 ? -77.485 87.138 41.710 1.00 75.38 139 MET B C 1
ATOM 4043 O O . MET B 1 139 ? -77.762 85.994 41.354 1.00 75.84 139 MET B O 1
ATOM 4048 N N . LEU B 1 140 ? -77.368 88.148 40.856 1.00 58.50 140 LEU B N 1
ATOM 4049 C CA . LEU B 1 140 ? -77.572 87.946 39.427 1.00 58.72 140 LEU B CA 1
ATOM 4050 C C . LEU B 1 140 ? -76.324 87.348 38.774 1.00 59.52 140 LEU B C 1
ATOM 4051 O O . LEU B 1 140 ? -75.715 87.941 37.882 1.00 59.68 140 LEU B O 1
ATOM 4056 N N . ALA B 1 141 ? -75.958 86.166 39.258 1.00 90.94 141 ALA B N 1
ATOM 4057 C CA . ALA B 1 141 ? -74.893 85.346 38.700 1.00 91.72 141 ALA B CA 1
ATOM 4058 C C . ALA B 1 141 ? -75.281 83.921 39.071 1.00 92.41 141 ALA B C 1
ATOM 4059 O O . ALA B 1 141 ? -76.131 83.734 39.941 1.00 93.92 141 ALA B O 1
ATOM 4061 N N . GLY B 1 142 ? -74.681 82.913 38.443 1.00 78.98 142 GLY B N 1
ATOM 4062 C CA . GLY B 1 142 ? -73.590 83.065 37.502 1.00 79.01 142 GLY B CA 1
ATOM 4063 C C . GLY B 1 142 ? -72.652 81.894 37.721 1.00 79.47 142 GLY B C 1
ATOM 4064 O O . GLY B 1 142 ? -71.466 82.075 37.988 1.00 79.95 142 GLY B O 1
ATOM 4065 N N . PHE B 1 143 ? -73.201 80.687 37.622 1.00 55.98 143 PHE B N 1
ATOM 4066 C CA . PHE B 1 143 ? -72.469 79.461 37.940 1.00 56.68 143 PHE B CA 1
ATOM 4067 C C . PHE B 1 143 ? -71.119 79.343 37.245 1.00 57.18 143 PHE B C 1
ATOM 4068 O O . PHE B 1 143 ? -70.116 79.016 37.878 1.00 57.38 143 PHE B O 1
ATOM 4076 N N . GLU B 1 144 ? -71.097 79.598 35.943 1.00 72.36 144 GLU B N 1
ATOM 4077 C CA . GLU B 1 144 ? -69.866 79.485 35.173 1.00 73.44 144 GLU B CA 1
ATOM 4078 C C . GLU B 1 144 ? -68.765 80.366 35.756 1.00 73.93 144 GLU B C 1
ATOM 4079 O O . GLU B 1 144 ? -67.582 80.106 35.549 1.00 75.28 144 GLU B O 1
ATOM 4085 N N . GLY B 1 145 ? -69.159 81.407 36.483 1.00 88.37 145 GLY B N 1
ATOM 4086 C CA . GLY B 1 145 ? -68.201 82.276 37.143 1.00 85.74 145 GLY B CA 1
ATOM 4087 C C . GLY B 1 145 ? -67.263 81.481 38.031 1.00 83.68 145 GLY B C 1
ATOM 4088 O O . GLY B 1 145 ? -66.089 81.311 37.704 1.00 83.65 145 GLY B O 1
ATOM 4089 N N . PRO B 1 146 ? -67.782 80.990 39.165 1.00 61.14 146 PRO B N 1
ATOM 4090 C CA . PRO B 1 146 ? -67.037 80.129 40.086 1.00 61.03 146 PRO B CA 1
ATOM 4091 C C . PRO B 1 146 ? -66.479 78.874 39.416 1.00 61.17 146 PRO B C 1
ATOM 4092 O O . PRO B 1 146 ? -65.279 78.618 39.508 1.00 61.83 146 PRO B O 1
ATOM 4096 N N . THR B 1 147 ? -67.336 78.107 38.749 1.00 76.69 147 THR B N 1
ATOM 4097 C CA . THR B 1 147 ? -66.931 76.813 38.204 1.00 75.88 147 THR B CA 1
ATOM 4098 C C . THR B 1 147 ? -65.797 76.900 37.183 1.00 75.71 147 THR B C 1
ATOM 4099 O O . THR B 1 147 ? -65.060 75.934 36.996 1.00 75.77 147 THR B O 1
ATOM 4103 N N . ILE B 1 148 ? -65.656 78.046 36.525 1.00 62.49 148 ILE B N 1
ATOM 4104 C CA . ILE B 1 148 ? -64.590 78.216 35.537 1.00 62.91 148 ILE B CA 1
ATOM 4105 C C . ILE B 1 148 ? -63.236 78.513 36.183 1.00 63.68 148 ILE B C 1
ATOM 4106 O O . ILE B 1 148 ? -62.207 77.993 35.750 1.00 63.10 148 ILE B O 1
ATOM 4111 N N . GLN B 1 149 ? -63.238 79.344 37.220 1.00 71.47 149 GLN B N 1
ATOM 4112 C CA . GLN B 1 149 ? -62.010 79.619 37.954 1.00 72.88 149 GLN B CA 1
ATOM 4113 C C . GLN B 1 149 ? -61.627 78.422 38.815 1.00 72.61 149 GLN B C 1
ATOM 4114 O O . GLN B 1 149 ? -60.464 78.022 38.845 1.00 73.35 149 GLN B O 1
ATOM 4120 N N . MET B 1 150 ? -62.605 77.850 39.512 1.00 70.10 150 MET B N 1
ATOM 4121 C CA . MET B 1 150 ? -62.366 76.643 40.296 1.00 69.98 150 MET B CA 1
ATOM 4122 C C . MET B 1 150 ? -61.835 75.542 39.392 1.00 68.76 150 MET B C 1
ATOM 4123 O O . MET B 1 150 ? -61.060 74.691 39.822 1.00 68.83 150 MET B O 1
ATOM 4128 N N . GLY B 1 151 ? -62.260 75.566 38.135 1.00 69.12 151 GLY B N 1
ATOM 4129 C CA . GLY B 1 151 ? -61.770 74.622 37.151 1.00 68.06 151 GLY B CA 1
ATOM 4130 C C . GLY B 1 151 ? -60.287 74.820 36.917 1.00 67.51 151 GLY B C 1
ATOM 4131 O O . GLY B 1 151 ? -59.500 73.884 37.044 1.00 68.12 151 GLY B O 1
ATOM 4132 N N . GLY B 1 152 ? -59.906 76.048 36.579 1.00 65.86 152 GLY B N 1
ATOM 4133 C CA . GLY B 1 152 ? -58.511 76.380 36.351 1.00 64.48 152 GLY B CA 1
ATOM 4134 C C . GLY B 1 152 ? -57.644 76.056 37.551 1.00 63.63 152 GLY B C 1
ATOM 4135 O O . GLY B 1 152 ? -56.530 75.548 37.407 1.00 63.48 152 GLY B O 1
ATOM 4136 N N . SER B 1 153 ? -58.158 76.352 38.740 1.00 59.26 153 SER B N 1
ATOM 4137 C CA . SER B 1 153 ? -57.452 76.049 39.978 1.00 59.72 153 SER B CA 1
ATOM 4138 C C . SER B 1 153 ? -57.142 74.562 40.069 1.00 60.13 153 SER B C 1
ATOM 4139 O O . SER B 1 153 ? -55.991 74.169 40.258 1.00 59.79 153 SER B O 1
ATOM 4142 N N . ILE B 1 154 ? -58.178 73.741 39.937 1.00 50.86 154 ILE B N 1
ATOM 4143 C CA . ILE B 1 154 ? -58.017 72.295 39.973 1.00 51.03 154 ILE B CA 1
ATOM 4144 C C . ILE B 1 154 ? -57.056 71.833 38.887 1.00 52.10 154 ILE B C 1
ATOM 4145 O O . ILE B 1 154 ? -56.236 70.943 39.110 1.00 52.30 154 ILE B O 1
ATOM 4150 N N . GLY B 1 155 ? -57.160 72.444 37.711 1.00 55.82 155 GLY B N 1
ATOM 4151 C CA . GLY B 1 155 ? -56.263 72.134 36.613 1.00 58.15 155 GLY B CA 1
ATOM 4152 C C . GLY B 1 155 ? -54.816 72.377 36.997 1.00 59.74 155 GLY B C 1
ATOM 4153 O O . GLY B 1 155 ? -53.924 71.613 36.625 1.00 60.18 155 GLY B O 1
ATOM 4154 N N . GLN B 1 156 ? -54.590 73.449 37.750 1.00 69.30 156 GLN B N 1
ATOM 4155 C CA . GLN B 1 156 ? -53.257 73.790 38.229 1.00 70.24 156 GLN B CA 1
ATOM 4156 C C . GLN B 1 156 ? -52.867 72.930 39.424 1.00 70.84 156 GLN B C 1
ATOM 4157 O O . GLN B 1 156 ? -51.733 72.464 39.521 1.00 70.97 156 GLN B O 1
ATOM 4163 N N . MET B 1 157 ? -53.816 72.728 40.333 1.00 66.98 157 MET B N 1
ATOM 4164 C CA . MET B 1 157 ? -53.571 71.953 41.544 1.00 68.48 157 MET B CA 1
ATOM 4165 C C . MET B 1 157 ? -53.180 70.516 41.228 1.00 69.06 157 MET B C 1
ATOM 4166 O O . MET B 1 157 ? -52.399 69.905 41.955 1.00 69.60 157 MET B O 1
ATOM 4171 N N . THR B 1 158 ? -53.732 69.977 40.146 1.00 74.34 158 THR B N 1
ATOM 4172 C CA . THR B 1 158 ? -53.395 68.625 39.722 1.00 74.44 158 THR B CA 1
ATOM 4173 C C . THR B 1 158 ? -52.211 68.663 38.766 1.00 75.25 158 THR B C 1
ATOM 4174 O O . THR B 1 158 ? -51.570 67.645 38.517 1.00 75.50 158 THR B O 1
ATOM 4178 N N . GLY B 1 159 ? -51.929 69.846 38.231 1.00 61.21 159 GLY B N 1
ATOM 4179 C CA . GLY B 1 159 ? -50.770 70.034 37.379 1.00 63.07 159 GLY B CA 1
ATOM 4180 C C . GLY B 1 159 ? -49.489 69.844 38.167 1.00 64.44 159 GLY B C 1
ATOM 4181 O O . GLY B 1 159 ? -48.509 69.291 37.665 1.00 64.12 159 GLY B O 1
ATOM 4182 N N . GLY B 1 160 ? -49.502 70.306 39.413 1.00 84.83 160 GLY B N 1
ATOM 4183 C CA . GLY B 1 160 ? -48.368 70.146 40.302 1.00 86.51 160 GLY B CA 1
ATOM 4184 C C . GLY B 1 160 ? -48.242 68.719 40.795 1.00 87.74 160 GLY B C 1
ATOM 4185 O O . GLY B 1 160 ? -47.159 68.135 40.765 1.00 87.42 160 GLY B O 1
ATOM 4186 N N . TRP B 1 161 ? -49.357 68.156 41.251 1.00 108.00 161 TRP B N 1
ATOM 4187 C CA . TRP B 1 161 ? -49.389 66.774 41.715 1.00 110.59 161 TRP B CA 1
ATOM 4188 C C . TRP B 1 161 ? -48.791 65.841 40.668 1.00 109.43 161 TRP B C 1
ATOM 4189 O O . TRP B 1 161 ? -48.155 64.844 41.003 1.00 109.83 161 TRP B O 1
ATOM 4200 N N . PHE B 1 162 ? -48.998 66.176 39.399 1.00 79.36 162 PHE B N 1
ATOM 4201 C CA . PHE B 1 162 ? -48.517 65.355 38.294 1.00 78.11 162 PHE B CA 1
ATOM 4202 C C . PHE B 1 162 ? -47.133 65.779 37.815 1.00 77.71 162 PHE B C 1
ATOM 4203 O O . PHE B 1 162 ? -46.611 65.222 36.849 1.00 77.85 162 PHE B O 1
ATOM 4211 N N . LYS B 1 163 ? -46.541 66.760 38.490 1.00 85.84 163 LYS B N 1
ATOM 4212 C CA . LYS B 1 163 ? -45.243 67.290 38.081 1.00 85.33 163 LYS B CA 1
ATOM 4213 C C . LYS B 1 163 ? -45.217 67.553 36.580 1.00 84.41 163 LYS B C 1
ATOM 4214 O O . LYS B 1 163 ? -44.290 67.142 35.885 1.00 84.09 163 LYS B O 1
ATOM 4220 N N . ALA B 1 164 ? -46.245 68.233 36.085 1.00 83.24 164 ALA B N 1
ATOM 4221 C CA . ALA B 1 164 ? -46.354 68.526 34.661 1.00 83.34 164 ALA B CA 1
ATOM 4222 C C . ALA B 1 164 ? -45.342 69.583 34.236 1.00 83.31 164 ALA B C 1
ATOM 4223 O O . ALA B 1 164 ? -44.962 70.444 35.029 1.00 83.01 164 ALA B O 1
ATOM 4225 N N . THR B 1 165 ? -44.911 69.512 32.981 1.00 72.59 165 THR B N 1
ATOM 4226 C CA . THR B 1 165 ? -43.982 70.494 32.434 1.00 73.26 165 THR B CA 1
ATOM 4227 C C . THR B 1 165 ? -44.632 71.875 32.407 1.00 74.76 165 THR B C 1
ATOM 4228 O O . THR B 1 165 ? -45.780 72.037 32.821 1.00 75.12 165 THR B O 1
ATOM 4232 N N . GLN B 1 166 ? -43.897 72.867 31.914 1.00 110.16 166 GLN B N 1
ATOM 4233 C CA . GLN B 1 166 ? -44.394 74.238 31.870 1.00 111.74 166 GLN B CA 1
ATOM 4234 C C . GLN B 1 166 ? -45.630 74.356 30.981 1.00 111.96 166 GLN B C 1
ATOM 4235 O O . GLN B 1 166 ? -46.691 74.783 31.435 1.00 112.11 166 GLN B O 1
ATOM 4241 N N . GLU B 1 167 ? -45.489 73.974 29.715 1.00 112.75 167 GLU B N 1
ATOM 4242 C CA . GLU B 1 167 ? -46.598 74.042 28.769 1.00 113.35 167 GLU B CA 1
ATOM 4243 C C . GLU B 1 167 ? -47.769 73.171 29.214 1.00 111.43 167 GLU B C 1
ATOM 4244 O O . GLU B 1 167 ? -48.912 73.625 29.245 1.00 112.14 167 GLU B O 1
ATOM 4250 N N . ASN B 1 168 ? -47.477 71.921 29.556 1.00 85.78 168 ASN B N 1
ATOM 4251 C CA . ASN B 1 168 ? -48.510 70.974 29.965 1.00 82.88 168 ASN B CA 1
ATOM 4252 C C . ASN B 1 168 ? -49.397 71.498 31.085 1.00 81.68 168 ASN B C 1
ATOM 4253 O O . ASN B 1 168 ? -50.588 71.192 31.138 1.00 82.36 168 ASN B O 1
ATOM 4258 N N . GLN B 1 169 ? -48.815 72.286 31.981 1.00 91.99 169 GLN B N 1
ATOM 4259 C CA . GLN B 1 169 ? -49.580 72.854 33.080 1.00 90.19 169 GLN B CA 1
ATOM 4260 C C . GLN B 1 169 ? -50.553 73.927 32.595 1.00 88.61 169 GLN B C 1
ATOM 4261 O O . GLN B 1 169 ? -51.641 74.075 33.149 1.00 88.10 169 GLN B O 1
ATOM 4267 N N . ARG B 1 170 ? -50.166 74.674 31.564 1.00 92.44 170 ARG B N 1
ATOM 4268 C CA . ARG B 1 170 ? -51.073 75.659 30.982 1.00 91.03 170 ARG B CA 1
ATOM 4269 C C . ARG B 1 170 ? -52.293 74.932 30.439 1.00 89.24 170 ARG B C 1
ATOM 4270 O O . ARG B 1 170 ? -53.432 75.330 30.686 1.00 89.83 170 ARG B O 1
ATOM 4278 N N . ILE B 1 171 ? -52.038 73.861 29.695 1.00 66.05 171 ILE B N 1
ATOM 4279 C CA . ILE B 1 171 ? -53.094 73.016 29.151 1.00 62.72 171 ILE B CA 1
ATOM 4280 C C . ILE B 1 171 ? -54.044 72.540 30.243 1.00 61.69 171 ILE B C 1
ATOM 4281 O O . ILE B 1 171 ? -55.256 72.728 30.144 1.00 61.12 171 ILE B O 1
ATOM 4286 N N . LEU B 1 172 ? -53.491 71.928 31.285 1.00 70.64 172 LEU B N 1
ATOM 4287 C CA . LEU B 1 172 ? -54.303 71.437 32.393 1.00 69.96 172 LEU B CA 1
ATOM 4288 C C . LEU B 1 172 ? -55.181 72.538 32.984 1.00 69.73 172 LEU B C 1
ATOM 4289 O O . LEU B 1 172 ? -56.321 72.286 33.374 1.00 70.39 172 LEU B O 1
ATOM 4294 N N . ILE B 1 173 ? -54.649 73.755 33.047 1.00 72.38 173 ILE B N 1
ATOM 4295 C CA . ILE B 1 173 ? -55.422 74.892 33.534 1.00 71.09 173 ILE B CA 1
ATOM 4296 C C . ILE B 1 173 ? -56.522 75.252 32.542 1.00 70.45 173 ILE B C 1
ATOM 4297 O O . ILE B 1 173 ? -57.647 75.569 32.934 1.00 70.59 173 ILE B O 1
ATOM 4302 N N . ALA B 1 174 ? -56.191 75.199 31.256 1.00 68.10 174 ALA B N 1
ATOM 4303 C CA . ALA B 1 174 ? -57.167 75.461 30.206 1.00 66.55 174 ALA B CA 1
ATOM 4304 C C . ALA B 1 174 ? -58.278 74.418 30.245 1.00 65.79 174 ALA B C 1
ATOM 4305 O O . ALA B 1 174 ? -59.459 74.750 30.129 1.00 65.83 174 ALA B O 1
ATOM 4307 N N . VAL B 1 175 ? -57.891 73.156 30.412 1.00 52.59 175 VAL B N 1
ATOM 4308 C CA . VAL B 1 175 ? -58.852 72.065 30.527 1.00 51.51 175 VAL B CA 1
ATOM 4309 C C . VAL B 1 175 ? -59.825 72.338 31.662 1.00 51.30 175 VAL B C 1
ATOM 4310 O O . VAL B 1 175 ? -61.038 72.270 31.480 1.00 51.19 175 VAL B O 1
ATOM 4314 N N . GLY B 1 176 ? -59.285 72.651 32.835 1.00 49.00 176 GLY B N 1
ATOM 4315 C CA . GLY B 1 176 ? -60.108 72.984 33.981 1.00 49.61 176 GLY B CA 1
ATOM 4316 C C . GLY B 1 176 ? -61.093 74.087 33.651 1.00 50.41 176 GLY B C 1
ATOM 4317 O O . GLY B 1 176 ? -62.277 73.995 33.974 1.00 50.69 176 GLY B O 1
ATOM 4318 N N . ALA B 1 177 ? -60.599 75.134 32.998 1.00 68.83 177 ALA B N 1
ATOM 4319 C CA . ALA B 1 177 ? -61.444 76.252 32.598 1.00 69.12 177 ALA B CA 1
ATOM 4320 C C . ALA B 1 177 ? -62.592 75.769 31.719 1.00 69.21 177 ALA B C 1
ATOM 4321 O O . ALA B 1 177 ? -63.747 76.132 31.938 1.00 69.99 177 ALA B O 1
ATOM 4323 N N . GLY B 1 178 ? -62.265 74.946 30.728 1.00 56.19 178 GLY B N 1
ATOM 4324 C CA . GLY B 1 178 ? -63.265 74.392 29.834 1.00 55.86 178 GLY B CA 1
ATOM 4325 C C . GLY B 1 178 ? -64.246 73.495 30.564 1.00 55.66 178 GLY B C 1
ATOM 4326 O O . GLY B 1 178 ? -65.461 73.658 30.444 1.00 55.04 178 GLY B O 1
ATOM 4327 N N . ALA B 1 179 ? -63.712 72.544 31.325 1.00 57.35 179 ALA B N 1
ATOM 4328 C CA . ALA B 1 179 ? -64.538 71.633 32.106 1.00 57.45 179 ALA B CA 1
ATOM 4329 C C . ALA B 1 179 ? -65.476 72.412 33.023 1.00 57.53 179 ALA B C 1
ATOM 4330 O O . ALA B 1 179 ? -66.599 71.980 33.293 1.00 58.14 179 ALA B O 1
ATOM 4332 N N . GLY B 1 180 ? -65.009 73.564 33.494 1.00 47.48 180 GLY B N 1
ATOM 4333 C CA . GLY B 1 180 ? -65.808 74.417 34.355 1.00 47.32 180 GLY B CA 1
ATOM 4334 C C . GLY B 1 180 ? -67.088 74.894 33.696 1.00 46.49 180 GLY B C 1
ATOM 4335 O O . GLY B 1 180 ? -68.151 74.902 34.320 1.00 45.09 180 GLY B O 1
ATOM 4336 N N . LEU B 1 181 ? -66.986 75.298 32.433 1.00 53.71 181 LEU B N 1
ATOM 4337 C CA . LEU B 1 181 ? -68.148 75.756 31.681 1.00 54.31 181 LEU B CA 1
ATOM 4338 C C . LEU B 1 181 ? -69.065 74.586 31.350 1.00 55.18 181 LEU B C 1
ATOM 4339 O O . LEU B 1 181 ? -70.287 74.686 31.468 1.00 55.32 181 LEU B O 1
ATOM 4344 N N . ALA B 1 182 ? -68.465 73.477 30.933 1.00 58.86 182 ALA B N 1
ATOM 4345 C CA . ALA B 1 182 ? -69.224 72.283 30.586 1.00 58.89 182 ALA B CA 1
ATOM 4346 C C . ALA B 1 182 ? -70.076 71.811 31.759 1.00 59.11 182 ALA B C 1
ATOM 4347 O O . ALA B 1 182 ? -71.177 71.302 31.569 1.00 59.83 182 ALA B O 1
ATOM 4349 N N . THR B 1 183 ? -69.562 71.988 32.971 1.00 52.27 183 THR B N 1
ATOM 4350 C CA . THR B 1 183 ? -70.258 71.540 34.172 1.00 52.48 183 THR B CA 1
ATOM 4351 C C . THR B 1 183 ? -71.431 72.451 34.530 1.00 52.89 183 THR B C 1
ATOM 4352 O O . THR B 1 183 ? -72.409 72.012 35.133 1.00 53.32 183 THR B O 1
ATOM 4356 N N . ALA B 1 184 ? -71.334 73.719 34.150 1.00 56.94 184 ALA B N 1
ATOM 4357 C CA . ALA B 1 184 ? -72.363 74.691 34.498 1.00 58.41 184 ALA B CA 1
ATOM 4358 C C . ALA B 1 184 ? -73.598 74.581 33.608 1.00 59.81 184 ALA B C 1
ATOM 4359 O O . ALA B 1 184 ? -74.695 74.969 34.009 1.00 60.84 184 ALA B O 1
ATOM 4361 N N . PHE B 1 185 ? -73.420 74.055 32.401 1.00 64.52 185 PHE B N 1
ATOM 4362 C CA . PHE B 1 185 ? -74.518 73.985 31.444 1.00 64.76 185 PHE B CA 1
ATOM 4363 C C . PHE B 1 185 ? -74.679 72.598 30.830 1.00 65.26 185 PHE B C 1
ATOM 4364 O O . PHE B 1 185 ? -75.425 72.424 29.866 1.00 66.42 185 PHE B O 1
ATOM 4372 N N . ASN B 1 186 ? -73.989 71.612 31.392 1.00 55.44 186 ASN B N 1
ATOM 4373 C CA . ASN B 1 186 ? -73.982 70.280 30.807 1.00 55.03 186 ASN B CA 1
ATOM 4374 C C . ASN B 1 186 ? -73.694 70.394 29.314 1.00 54.68 186 ASN B C 1
ATOM 4375 O O . ASN B 1 186 ? -74.404 69.826 28.484 1.00 55.66 186 ASN B O 1
ATOM 4380 N N . ALA B 1 187 ? -72.648 71.144 28.981 1.00 45.46 187 ALA B N 1
ATOM 4381 C CA . ALA B 1 187 ? -72.333 71.444 27.590 1.00 44.70 187 ALA B CA 1
ATOM 4382 C C . ALA B 1 187 ? -70.846 71.268 27.282 1.00 44.30 187 ALA B C 1
ATOM 4383 O O . ALA B 1 187 ? -70.076 72.227 27.342 1.00 43.93 187 ALA B O 1
ATOM 4385 N N . PRO B 1 188 ? -70.445 70.035 26.940 1.00 57.72 188 PRO B N 1
ATOM 4386 C CA . PRO B 1 188 ? -69.054 69.692 26.627 1.00 57.26 188 PRO B CA 1
ATOM 4387 C C . PRO B 1 188 ? -68.469 70.573 25.523 1.00 57.14 188 PRO B C 1
ATOM 4388 O O . PRO B 1 188 ? -67.519 71.318 25.767 1.00 57.41 188 PRO B O 1
ATOM 4392 N N . LEU B 1 189 ? -69.034 70.485 24.323 1.00 56.50 189 LEU B N 1
ATOM 4393 C CA . LEU B 1 189 ? -68.538 71.242 23.176 1.00 56.30 189 LEU B CA 1
ATOM 4394 C C . LEU B 1 189 ? -68.360 72.730 23.470 1.00 56.88 189 LEU B C 1
ATOM 4395 O O . LEU B 1 189 ? -67.416 73.351 22.986 1.00 57.33 189 LEU B O 1
ATOM 4400 N N . ALA B 1 190 ? -69.272 73.299 24.252 1.00 60.40 190 ALA B N 1
ATOM 4401 C CA . ALA B 1 190 ? -69.199 74.715 24.599 1.00 60.98 190 ALA B CA 1
ATOM 4402 C C . ALA B 1 190 ? -67.904 75.019 25.342 1.00 61.02 190 ALA B C 1
ATOM 4403 O O . ALA B 1 190 ? -67.145 75.906 24.950 1.00 61.10 190 ALA B O 1
ATOM 4405 N N . GLY B 1 191 ? -67.658 74.274 26.416 1.00 60.58 191 GLY B N 1
ATOM 4406 C CA . GLY B 1 191 ? -66.441 74.428 27.189 1.00 60.50 191 GLY B CA 1
ATOM 4407 C C . GLY B 1 191 ? -65.201 74.356 26.319 1.00 60.90 191 GLY B C 1
ATOM 4408 O O . GLY B 1 191 ? -64.287 75.167 26.459 1.00 61.22 191 GLY B O 1
ATOM 4409 N N . VAL B 1 192 ? -65.172 73.381 25.415 1.00 56.47 192 VAL B N 1
ATOM 4410 C CA . VAL B 1 192 ? -64.057 73.226 24.488 1.00 55.40 192 VAL B CA 1
ATOM 4411 C C . VAL B 1 192 ? -63.902 74.463 23.610 1.00 55.71 192 VAL B C 1
ATOM 4412 O O . VAL B 1 192 ? -62.804 74.996 23.462 1.00 56.03 192 VAL B O 1
ATOM 4416 N N . ALA B 1 193 ? -65.012 74.915 23.036 1.00 51.49 193 ALA B N 1
ATOM 4417 C CA . ALA B 1 193 ? -65.007 76.074 22.152 1.00 51.95 193 ALA B CA 1
ATOM 4418 C C . ALA B 1 193 ? -64.614 77.347 22.892 1.00 52.32 193 ALA B C 1
ATOM 4419 O O . ALA B 1 193 ? -64.018 78.253 22.309 1.00 52.20 193 ALA B O 1
ATOM 4421 N N . LEU B 1 194 ? -64.956 77.417 24.174 1.00 63.20 194 LEU B N 1
ATOM 4422 C CA . LEU B 1 194 ? -64.614 78.579 24.984 1.00 63.97 194 LEU B CA 1
ATOM 4423 C C . LEU B 1 194 ? -63.129 78.891 24.869 1.00 64.70 194 LEU B C 1
ATOM 4424 O O . LEU B 1 194 ? -62.747 79.952 24.384 1.00 64.53 194 LEU B O 1
ATOM 4429 N N . ILE B 1 195 ? -62.299 77.953 25.313 1.00 55.91 195 ILE B N 1
ATOM 4430 C CA . ILE B 1 195 ? -60.850 78.106 25.251 1.00 56.24 195 ILE B CA 1
ATOM 4431 C C . ILE B 1 195 ? -60.375 78.431 23.838 1.00 58.16 195 ILE B C 1
ATOM 4432 O O . ILE B 1 195 ? -59.488 79.263 23.650 1.00 58.33 195 ILE B O 1
ATOM 4437 N N . GLY B 1 196 ? -60.974 77.777 22.849 1.00 58.46 196 GLY B N 1
ATOM 4438 C CA . GLY B 1 196 ? -60.586 77.962 21.462 1.00 62.26 196 GLY B CA 1
ATOM 4439 C C . GLY B 1 196 ? -60.800 79.368 20.931 1.00 64.92 196 GLY B C 1
ATOM 4440 O O . GLY B 1 196 ? -59.842 80.061 20.590 1.00 64.37 196 GLY B O 1
ATOM 4441 N N . GLU B 1 197 ? -62.061 79.787 20.859 1.00 72.69 197 GLU B N 1
ATOM 4442 C CA . GLU B 1 197 ? -62.409 81.099 20.318 1.00 75.87 197 GLU B CA 1
ATOM 4443 C C . GLU B 1 197 ? -61.972 82.233 21.240 1.00 77.24 197 GLU B C 1
ATOM 4444 O O . GLU B 1 197 ? -60.982 82.910 20.973 1.00 77.78 197 GLU B O 1
ATOM 4450 N N . GLU B 1 198 ? -62.717 82.445 22.320 1.00 92.56 198 GLU B N 1
ATOM 4451 C CA . GLU B 1 198 ? -62.338 83.443 23.312 1.00 95.45 198 GLU B CA 1
ATOM 4452 C C . GLU B 1 198 ? -61.181 82.894 24.135 1.00 96.04 198 GLU B C 1
ATOM 4453 O O . GLU B 1 198 ? -61.078 81.685 24.327 1.00 97.42 198 GLU B O 1
ATOM 4459 N N . MET B 1 199 ? -60.302 83.771 24.608 1.00 78.43 199 MET B N 1
ATOM 4460 C CA . MET B 1 199 ? -59.188 83.332 25.442 1.00 79.34 199 MET B CA 1
ATOM 4461 C C . MET B 1 199 ? -58.213 82.466 24.643 1.00 80.92 199 MET B C 1
ATOM 4462 O O . MET B 1 199 ? -57.669 81.492 25.159 1.00 81.05 199 MET B O 1
ATOM 4467 N N . HIS B 1 200 ? -57.994 82.820 23.381 1.00 126.38 200 HIS B N 1
ATOM 4468 C CA . HIS B 1 200 ? -57.123 82.032 22.514 1.00 128.96 200 HIS B CA 1
ATOM 4469 C C . HIS B 1 200 ? -55.695 82.012 23.054 1.00 128.72 200 HIS B C 1
ATOM 4470 O O . HIS B 1 200 ? -54.999 83.025 23.012 1.00 129.36 200 HIS B O 1
ATOM 4477 N N . PRO B 1 201 ? -55.254 80.852 23.565 1.00 107.28 201 PRO B N 1
ATOM 4478 C CA . PRO B 1 201 ? -53.927 80.695 24.164 1.00 107.81 201 PRO B CA 1
ATOM 4479 C C . PRO B 1 201 ? -52.893 80.273 23.127 1.00 108.91 201 PRO B C 1
ATOM 4480 O O . PRO B 1 201 ? -53.207 80.237 21.939 1.00 110.00 201 PRO B O 1
ATOM 4484 N N . ARG B 1 202 ? -51.680 79.954 23.568 1.00 108.02 202 ARG B N 1
ATOM 4485 C CA . ARG B 1 202 ? -50.612 79.597 22.640 1.00 109.08 202 ARG B CA 1
ATOM 4486 C C . ARG B 1 202 ? -50.544 78.098 22.346 1.00 109.37 202 ARG B C 1
ATOM 4487 O O . ARG B 1 202 ? -50.907 77.661 21.253 1.00 109.47 202 ARG B O 1
ATOM 4495 N N . PHE B 1 203 ? -50.078 77.319 23.320 1.00 89.34 203 PHE B N 1
ATOM 4496 C CA . PHE B 1 203 ? -49.896 75.879 23.135 1.00 89.05 203 PHE B CA 1
ATOM 4497 C C . PHE B 1 203 ? -48.912 75.620 21.996 1.00 90.78 203 PHE B C 1
ATOM 4498 O O . PHE B 1 203 ? -49.295 75.565 20.828 1.00 89.94 203 PHE B O 1
ATOM 4506 N N . ARG B 1 204 ? -47.639 75.460 22.345 1.00 192.25 204 ARG B N 1
ATOM 4507 C CA . ARG B 1 204 ? -46.567 75.503 21.356 1.00 196.71 204 ARG B CA 1
ATOM 4508 C C . ARG B 1 204 ? -45.549 74.377 21.544 1.00 197.84 204 ARG B C 1
ATOM 4509 O O . ARG B 1 204 ? -44.821 74.349 22.537 1.00 198.64 204 ARG B O 1
ATOM 4517 N N . SER B 1 205 ? -45.511 73.446 20.593 1.00 252.99 205 SER B N 1
ATOM 4518 C CA . SER B 1 205 ? -46.424 73.463 19.456 1.00 252.63 205 SER B CA 1
ATOM 4519 C C . SER B 1 205 ? -47.556 72.461 19.682 1.00 251.25 205 SER B C 1
ATOM 4520 O O . SER B 1 205 ? -48.301 72.129 18.752 1.00 251.59 205 SER B O 1
ATOM 4523 N N . GLN B 1 206 ? -47.682 71.990 20.922 1.00 96.33 206 GLN B N 1
ATOM 4524 C CA . GLN B 1 206 ? -48.663 70.968 21.271 1.00 93.63 206 GLN B CA 1
ATOM 4525 C C . GLN B 1 206 ? -50.093 71.493 21.177 1.00 91.18 206 GLN B C 1
ATOM 4526 O O . GLN B 1 206 ? -50.774 71.654 22.195 1.00 91.13 206 GLN B O 1
ATOM 4532 N N . THR B 1 207 ? -50.542 71.762 19.954 1.00 100.98 207 THR B N 1
ATOM 4533 C CA . THR B 1 207 ? -51.882 72.296 19.732 1.00 97.87 207 THR B CA 1
ATOM 4534 C C . THR B 1 207 ? -52.922 71.213 19.992 1.00 95.42 207 THR B C 1
ATOM 4535 O O . THR B 1 207 ? -54.117 71.488 20.078 1.00 95.86 207 THR B O 1
ATOM 4539 N N . LEU B 1 208 ? -52.455 69.975 20.119 1.00 74.44 208 LEU B N 1
ATOM 4540 C CA . LEU B 1 208 ? -53.331 68.864 20.466 1.00 69.67 208 LEU B CA 1
ATOM 4541 C C . LEU B 1 208 ? -53.620 68.858 21.968 1.00 67.80 208 LEU B C 1
ATOM 4542 O O . LEU B 1 208 ? -53.617 67.814 22.623 1.00 65.95 208 LEU B O 1
ATOM 4547 N N . ALA B 1 209 ? -53.845 70.058 22.498 1.00 98.67 209 ALA B N 1
ATOM 4548 C CA . ALA B 1 209 ? -54.440 70.236 23.811 1.00 97.52 209 ALA B CA 1
ATOM 4549 C C . ALA B 1 209 ? -55.945 70.101 23.633 1.00 96.61 209 ALA B C 1
ATOM 4550 O O . ALA B 1 209 ? -56.701 70.074 24.603 1.00 96.32 209 ALA B O 1
ATOM 4552 N N . TYR B 1 210 ? -56.370 70.028 22.373 1.00 82.77 210 TYR B N 1
ATOM 4553 C CA . TYR B 1 210 ? -57.761 69.748 22.045 1.00 81.64 210 TYR B CA 1
ATOM 4554 C C . TYR B 1 210 ? -58.197 68.445 22.699 1.00 78.82 210 TYR B C 1
ATOM 4555 O O . TYR B 1 210 ? -59.248 68.382 23.335 1.00 78.41 210 TYR B O 1
ATOM 4564 N N . HIS B 1 211 ? -57.388 67.402 22.532 1.00 60.66 211 HIS B N 1
ATOM 4565 C CA . HIS B 1 211 ? -57.677 66.118 23.157 1.00 57.66 211 HIS B CA 1
ATOM 4566 C C . HIS B 1 211 ? -57.815 66.283 24.662 1.00 57.20 211 HIS B C 1
ATOM 4567 O O . HIS B 1 211 ? -58.774 65.802 25.264 1.00 57.30 211 HIS B O 1
ATOM 4574 N N . SER B 1 212 ? -56.854 66.975 25.263 1.00 64.58 212 SER B N 1
ATOM 4575 C CA . SER B 1 212 ? -56.896 67.245 26.691 1.00 64.11 212 SER B CA 1
ATOM 4576 C C . SER B 1 212 ? -58.207 67.945 27.052 1.00 64.05 212 SER B C 1
ATOM 4577 O O . SER B 1 212 ? -58.848 67.603 28.045 1.00 64.08 212 SER B O 1
ATOM 4580 N N . LEU B 1 213 ? -58.603 68.915 26.232 1.00 68.16 213 LEU B N 1
ATOM 4581 C CA . LEU B 1 213 ? -59.859 69.634 26.434 1.00 68.67 213 LEU B CA 1
ATOM 4582 C C . LEU B 1 213 ? -61.057 68.698 26.381 1.00 68.44 213 LEU B C 1
ATOM 4583 O O . LEU B 1 213 ? -61.831 68.612 27.334 1.00 69.09 213 LEU B O 1
ATOM 4588 N N . LEU B 1 214 ? -61.208 68.007 25.256 1.00 66.42 214 LEU B N 1
ATOM 4589 C CA . LEU B 1 214 ? -62.317 67.081 25.071 1.00 65.58 214 LEU B CA 1
ATOM 4590 C C . LEU B 1 214 ? -62.394 66.102 26.235 1.00 65.87 214 LEU B C 1
ATOM 4591 O O . LEU B 1 214 ? -63.444 65.951 26.856 1.00 66.82 214 LEU B O 1
ATOM 4596 N N . PHE B 1 215 ? -61.274 65.448 26.532 1.00 56.91 215 PHE B N 1
ATOM 4597 C CA . PHE B 1 215 ? -61.192 64.535 27.668 1.00 56.21 215 PHE B CA 1
ATOM 4598 C C . PHE B 1 215 ? -61.709 65.184 28.942 1.00 56.06 215 PHE B C 1
ATOM 4599 O O . PHE B 1 215 ? -62.595 64.649 29.608 1.00 56.69 215 PHE B O 1
ATOM 4607 N N . GLY B 1 216 ? -61.148 66.341 29.274 1.00 48.18 216 GLY B N 1
ATOM 4608 C CA . GLY B 1 216 ? -61.535 67.060 30.471 1.00 48.21 216 GLY B CA 1
ATOM 4609 C C . GLY B 1 216 ? -63.012 67.389 30.492 1.00 48.55 216 GLY B C 1
ATOM 4610 O O . GLY B 1 216 ? -63.681 67.209 31.509 1.00 48.64 216 GLY B O 1
ATOM 4611 N N . CYS B 1 217 ? -63.522 67.873 29.365 1.00 64.93 217 CYS B N 1
ATOM 4612 C CA . CYS B 1 217 ? -64.930 68.234 29.254 1.00 65.54 217 CYS B CA 1
ATOM 4613 C C . CYS B 1 217 ? -65.841 67.017 29.380 1.00 65.34 217 CYS B C 1
ATOM 4614 O O . CYS B 1 217 ? -66.807 67.036 30.143 1.00 65.45 217 CYS B O 1
ATOM 4617 N N . VAL B 1 218 ? -65.534 65.964 28.629 1.00 71.32 218 VAL B N 1
ATOM 4618 C CA . VAL B 1 218 ? -66.327 64.741 28.681 1.00 71.29 218 VAL B CA 1
ATOM 4619 C C . VAL B 1 218 ? -66.522 64.298 30.125 1.00 71.34 218 VAL B C 1
ATOM 4620 O O . VAL B 1 218 ? -67.646 64.266 30.628 1.00 71.56 218 VAL B O 1
ATOM 4624 N N . MET B 1 219 ? -65.418 63.966 30.787 1.00 69.35 219 MET B N 1
ATOM 4625 C CA . MET B 1 219 ? -65.454 63.528 32.176 1.00 70.30 219 MET B CA 1
ATOM 4626 C C . MET B 1 219 ? -66.314 64.449 33.032 1.00 69.49 219 MET B C 1
ATOM 4627 O O . MET B 1 219 ? -67.183 63.992 33.773 1.00 69.34 219 MET B O 1
ATOM 4632 N N . ALA B 1 220 ? -66.064 65.749 32.925 1.00 71.46 220 ALA B N 1
ATOM 4633 C CA . ALA B 1 220 ? -66.776 66.730 33.730 1.00 70.86 220 ALA B CA 1
ATOM 4634 C C . ALA B 1 220 ? -68.288 66.561 33.614 1.00 70.63 220 ALA B C 1
ATOM 4635 O O . ALA B 1 220 ? -68.995 66.563 34.621 1.00 70.98 220 ALA B O 1
ATOM 4637 N N . THR B 1 221 ? -68.779 66.406 32.388 1.00 66.30 221 THR B N 1
ATOM 4638 C CA . THR B 1 221 ? -70.218 66.308 32.158 1.00 65.47 221 THR B CA 1
ATOM 4639 C C . THR B 1 221 ? -70.764 64.929 32.522 1.00 64.42 221 THR B C 1
ATOM 4640 O O . THR B 1 221 ? -71.909 64.806 32.953 1.00 63.85 221 THR B O 1
ATOM 4644 N N . ILE B 1 222 ? -69.946 63.895 32.341 1.00 58.70 222 ILE B N 1
ATOM 4645 C CA . ILE B 1 222 ? -70.333 62.542 32.726 1.00 57.74 222 ILE B CA 1
ATOM 4646 C C . ILE B 1 222 ? -70.592 62.480 34.224 1.00 58.03 222 ILE B C 1
ATOM 4647 O O . ILE B 1 222 ? -71.564 61.875 34.674 1.00 58.50 222 ILE B O 1
ATOM 4652 N N . ILE B 1 223 ? -69.709 63.107 34.993 1.00 51.02 223 ILE B N 1
ATOM 4653 C CA . ILE B 1 223 ? -69.896 63.216 36.433 1.00 50.72 223 ILE B CA 1
ATOM 4654 C C . ILE B 1 223 ? -71.064 64.141 36.729 1.00 50.81 223 ILE B C 1
ATOM 4655 O O . ILE B 1 223 ? -71.882 63.863 37.603 1.00 50.65 223 ILE B O 1
ATOM 4660 N N . LEU B 1 224 ? -71.137 65.240 35.988 1.00 48.90 224 LEU B N 1
ATOM 4661 C CA . LEU B 1 224 ? -72.215 66.206 36.153 1.00 49.61 224 LEU B CA 1
ATOM 4662 C C . LEU B 1 224 ? -73.571 65.541 35.941 1.00 49.72 224 LEU B C 1
ATOM 4663 O O . LEU B 1 224 ? -74.546 65.877 36.610 1.00 49.10 224 LEU B O 1
ATOM 4668 N N . ARG B 1 225 ? -73.622 64.588 35.015 1.00 58.26 225 ARG B N 1
ATOM 4669 C CA . ARG B 1 225 ? -74.873 63.914 34.683 1.00 58.79 225 ARG B CA 1
ATOM 4670 C C . ARG B 1 225 ? -75.216 62.794 35.659 1.00 60.28 225 ARG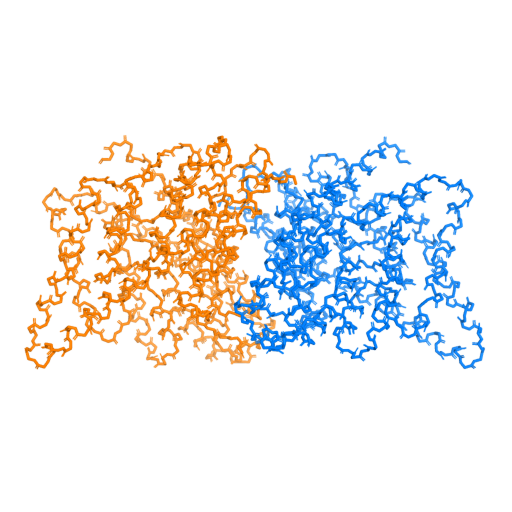 B C 1
ATOM 4671 O O . ARG B 1 225 ? -76.390 62.519 35.911 1.00 60.73 225 ARG B O 1
ATOM 4679 N N . MET B 1 226 ? -74.191 62.149 36.205 1.00 63.69 226 MET B N 1
ATOM 4680 C CA . MET B 1 226 ? -74.398 61.126 37.222 1.00 65.65 226 MET B CA 1
ATOM 4681 C C . MET B 1 226 ? -75.006 61.733 38.481 1.00 66.53 226 MET B C 1
ATOM 4682 O O . MET B 1 226 ? -75.798 61.096 39.171 1.00 67.21 226 MET B O 1
ATOM 4687 N N . ILE B 1 227 ? -74.629 62.973 38.770 1.00 64.93 227 ILE B N 1
ATOM 4688 C CA . ILE B 1 227 ? -75.040 63.629 40.003 1.00 65.73 227 ILE B CA 1
ATOM 4689 C C . ILE B 1 227 ? -76.394 64.321 39.874 1.00 66.87 227 ILE B C 1
ATOM 4690 O O . ILE B 1 227 ? -77.216 64.258 40.786 1.00 67.76 227 ILE B O 1
ATOM 4695 N N . ARG B 1 228 ? -76.627 64.977 38.742 1.00 66.07 228 ARG B N 1
ATOM 4696 C CA . ARG B 1 228 ? -77.867 65.722 38.546 1.00 67.54 228 ARG B CA 1
ATOM 4697 C C . ARG B 1 228 ? -78.391 65.655 37.113 1.00 68.59 228 ARG B C 1
ATOM 4698 O O . ARG B 1 228 ? -79.446 66.211 36.809 1.00 69.37 228 ARG B O 1
ATOM 4706 N N . GLY B 1 229 ? -77.653 64.979 36.238 1.00 100.75 229 GLY B N 1
ATOM 4707 C CA . GLY B 1 229 ? -78.052 64.848 34.848 1.00 98.98 229 GLY B CA 1
ATOM 4708 C C . GLY B 1 229 ? -79.383 64.140 34.713 1.00 97.91 229 GLY B C 1
ATOM 4709 O O . GLY B 1 229 ? -80.137 64.032 35.680 1.00 96.81 229 GLY B O 1
ATOM 4710 N N . GLN B 1 230 ? -79.677 63.642 33.516 1.00 75.44 230 GLN B N 1
ATOM 4711 C CA . GLN B 1 230 ? -78.761 63.712 32.384 1.00 74.06 230 GLN B CA 1
ATOM 4712 C C . GLN B 1 230 ? -79.277 64.702 31.341 1.00 74.22 230 GLN B C 1
ATOM 4713 O O . GLN B 1 230 ? -78.557 65.086 30.420 1.00 74.30 230 GLN B O 1
ATOM 4719 N N . SER B 1 231 ? -80.526 65.125 31.510 1.00 68.00 231 SER B N 1
ATOM 4720 C CA . SER B 1 231 ? -81.198 65.991 30.544 1.00 69.08 231 SER B CA 1
ATOM 4721 C C . SER B 1 231 ? -80.555 67.370 30.420 1.00 69.14 231 SER B C 1
ATOM 4722 O O . SER B 1 231 ? -79.809 67.800 31.298 1.00 69.34 231 SER B O 1
ATOM 4725 N N . ALA B 1 232 ? -80.853 68.058 29.322 1.00 63.56 232 ALA B N 1
ATOM 4726 C CA . ALA B 1 232 ? -80.326 69.399 29.091 1.00 63.76 232 ALA B CA 1
ATOM 4727 C C . ALA B 1 232 ? -81.026 70.418 29.982 1.00 63.60 232 ALA B C 1
ATOM 4728 O O . ALA B 1 232 ? -81.919 70.067 30.753 1.00 63.00 232 ALA B O 1
ATOM 4730 N N . ILE B 1 233 ? -80.616 71.678 29.874 1.00 77.20 233 ILE B N 1
ATOM 4731 C CA . ILE B 1 233 ? -81.209 72.749 30.670 1.00 77.24 233 ILE B CA 1
ATOM 4732 C C . ILE B 1 233 ? -82.644 73.033 30.232 1.00 76.96 233 ILE B C 1
ATOM 4733 O O . ILE B 1 233 ? -83.526 73.242 31.066 1.00 77.17 233 ILE B O 1
ATOM 4738 N N . ILE B 1 234 ? -82.869 73.039 28.922 1.00 70.16 234 ILE B N 1
ATOM 4739 C CA . ILE B 1 234 ? -84.207 73.233 28.370 1.00 69.91 234 ILE B CA 1
ATOM 4740 C C . ILE B 1 234 ? -84.328 72.622 26.973 1.00 69.48 234 ILE B C 1
ATOM 4741 O O . ILE B 1 234 ? -84.150 73.302 25.963 1.00 69.04 234 ILE B O 1
ATOM 4746 N N . SER B 1 235 ? -84.636 71.329 26.928 1.00 66.58 235 SER B N 1
ATOM 4747 C CA . SER B 1 235 ? -84.723 70.600 25.667 1.00 66.03 235 SER B CA 1
ATOM 4748 C C . SER B 1 235 ? -85.948 71.000 24.846 1.00 65.81 235 SER B C 1
ATOM 4749 O O . SER B 1 235 ? -87.084 70.779 25.261 1.00 67.22 235 SER B O 1
ATOM 4752 N N . LEU B 1 236 ? -85.706 71.588 23.679 1.00 50.74 236 LEU B N 1
ATOM 4753 C CA . LEU B 1 236 ? -86.777 71.979 22.769 1.00 49.45 236 LEU B CA 1
ATOM 4754 C C . LEU B 1 236 ? -86.548 71.301 21.427 1.00 49.17 236 LEU B C 1
ATOM 4755 O O . LEU B 1 236 ? -86.528 71.952 20.385 1.00 48.56 236 LEU B O 1
ATOM 4760 N N . THR B 1 237 ? -86.384 69.985 21.463 1.00 71.75 237 THR B N 1
ATOM 4761 C CA . THR B 1 237 ? -85.896 69.232 20.312 1.00 73.41 237 THR B CA 1
ATOM 4762 C C . THR B 1 237 ? -86.875 69.113 19.143 1.00 74.59 237 THR B C 1
ATOM 4763 O O . THR B 1 237 ? -86.475 68.744 18.038 1.00 75.00 237 THR B O 1
ATOM 4767 N N . GLU B 1 238 ? -88.148 69.425 19.372 1.00 93.83 238 GLU B N 1
ATOM 4768 C CA . GLU B 1 238 ? -89.170 69.164 18.358 1.00 94.39 238 GLU B CA 1
ATOM 4769 C C . GLU B 1 238 ? -89.613 70.391 17.559 1.00 93.69 238 GLU B C 1
ATOM 4770 O O . GLU B 1 238 ? -90.633 70.352 16.872 1.00 94.11 238 GLU B O 1
ATOM 4776 N N . PHE B 1 239 ? -88.852 71.476 17.647 1.00 60.96 239 PHE B N 1
ATOM 4777 C CA . PHE B 1 239 ? -89.107 72.638 16.802 1.00 59.71 239 PHE B CA 1
ATOM 4778 C C . PHE B 1 239 ? -88.113 72.662 15.656 1.00 59.81 239 PHE B C 1
ATOM 4779 O O . PHE B 1 239 ? -87.025 73.223 15.781 1.00 59.91 239 PHE B O 1
ATOM 4787 N N . LYS B 1 240 ? -88.491 72.056 14.535 1.00 81.73 240 LYS B N 1
ATOM 4788 C CA . LYS B 1 240 ? -87.544 71.839 13.450 1.00 81.95 240 LYS B CA 1
ATOM 4789 C C . LYS B 1 240 ? -87.948 72.457 12.113 1.00 82.09 240 LYS B C 1
ATOM 4790 O O . LYS B 1 240 ? -87.205 72.358 11.137 1.00 82.25 240 LYS B O 1
ATOM 4796 N N . ARG B 1 241 ? -89.114 73.094 12.061 1.00 77.42 241 ARG B N 1
ATOM 4797 C CA . ARG B 1 241 ? -89.549 73.746 10.829 1.00 77.66 241 ARG B CA 1
ATOM 4798 C C . ARG B 1 241 ? -88.976 75.156 10.740 1.00 76.88 241 ARG B C 1
ATOM 4799 O O . ARG B 1 241 ? -89.485 76.083 11.370 1.00 77.46 241 ARG B O 1
ATOM 4807 N N . VAL B 1 242 ? -87.913 75.317 9.959 1.00 64.78 242 VAL B N 1
ATOM 4808 C CA . VAL B 1 242 ? -87.259 76.614 9.829 1.00 63.09 242 VAL B CA 1
ATOM 4809 C C . VAL B 1 242 ? -87.013 76.978 8.366 1.00 62.97 242 VAL B C 1
ATOM 4810 O O . VAL B 1 242 ? -85.943 76.699 7.824 1.00 63.03 242 VAL B O 1
ATOM 4814 N N . PRO B 1 243 ? -88.006 77.615 7.726 1.00 55.99 243 PRO B N 1
ATOM 4815 C CA . PRO B 1 243 ? -87.952 77.960 6.299 1.00 56.48 243 PRO B CA 1
ATOM 4816 C C . PRO B 1 243 ? -86.772 78.872 5.957 1.00 57.15 243 PRO B C 1
ATOM 4817 O O . PRO B 1 243 ? -86.437 79.765 6.734 1.00 56.97 243 PRO B O 1
ATOM 4821 N N . LEU B 1 244 ? -86.153 78.645 4.802 1.00 62.74 244 LEU B N 1
ATOM 4822 C CA . LEU B 1 244 ? -84.969 79.406 4.410 1.00 63.42 244 LEU B CA 1
ATOM 4823 C C . LEU B 1 244 ? -85.252 80.892 4.213 1.00 64.88 244 LEU B C 1
ATOM 4824 O O . LEU B 1 244 ? -84.418 81.735 4.545 1.00 65.54 244 LEU B O 1
ATOM 4829 N N . ASP B 1 245 ? -86.422 81.217 3.676 1.00 94.56 245 ASP B N 1
ATOM 4830 C CA . ASP B 1 245 ? -86.770 82.614 3.440 1.00 95.98 245 ASP B CA 1
ATOM 4831 C C . ASP B 1 245 ? -87.241 83.299 4.721 1.00 94.85 245 ASP B C 1
ATOM 4832 O O . ASP B 1 245 ? -88.074 84.204 4.686 1.00 95.41 245 ASP B O 1
ATOM 4837 N N . SER B 1 246 ? -86.696 82.858 5.849 1.00 65.65 246 SER B N 1
ATOM 4838 C CA . SER B 1 246 ? -86.959 83.495 7.131 1.00 64.66 246 SER B CA 1
ATOM 4839 C C . SER B 1 246 ? -85.673 84.103 7.673 1.00 63.46 246 SER B C 1
ATOM 4840 O O . SER B 1 246 ? -85.685 84.818 8.675 1.00 63.15 246 SER B O 1
ATOM 4843 N N . LEU B 1 247 ? -84.565 83.815 6.998 1.00 67.54 247 LEU B N 1
ATOM 4844 C CA . LEU B 1 247 ? -83.246 84.197 7.487 1.00 66.79 247 LEU B CA 1
ATOM 4845 C C . LEU B 1 247 ? -83.063 85.708 7.610 1.00 66.33 247 LEU B C 1
ATOM 4846 O O . LEU B 1 247 ? -82.397 86.184 8.531 1.00 66.32 247 LEU B O 1
ATOM 4851 N N . TRP B 1 248 ? -83.655 86.460 6.687 1.00 53.18 248 TRP B N 1
ATOM 4852 C CA . TRP B 1 248 ? -83.547 87.916 6.713 1.00 52.71 248 TRP B CA 1
ATOM 4853 C C . TRP B 1 248 ? -83.926 88.466 8.087 1.00 52.47 248 TRP B C 1
ATOM 4854 O O . TRP B 1 248 ? -83.347 89.448 8.555 1.00 51.76 248 TRP B O 1
ATOM 4865 N N . MET B 1 249 ? -84.896 87.821 8.729 1.00 68.03 249 MET B N 1
ATOM 4866 C CA . MET B 1 249 ? -85.340 88.222 10.060 1.00 68.60 249 MET B CA 1
ATOM 4867 C C . MET B 1 249 ? -84.205 88.204 11.077 1.00 67.67 249 MET B C 1
ATOM 4868 O O . MET B 1 249 ? -84.011 89.165 11.824 1.00 67.17 249 MET B O 1
ATOM 4873 N N . PHE B 1 250 ? -83.462 87.103 11.107 1.00 63.02 250 PHE B N 1
ATOM 4874 C CA . PHE B 1 250 ? -82.408 86.924 12.098 1.00 61.98 250 PHE B CA 1
ATOM 4875 C C . PHE B 1 250 ? -81.240 87.880 11.877 1.00 61.03 250 PHE B C 1
ATOM 4876 O O . PHE B 1 250 ? -80.424 88.087 12.774 1.00 61.39 250 PHE B O 1
ATOM 4884 N N . ILE B 1 251 ? -81.161 88.463 10.686 1.00 51.34 251 ILE B N 1
ATOM 4885 C CA . ILE B 1 251 ? -80.201 89.531 10.446 1.00 49.65 251 ILE B CA 1
ATOM 4886 C C . ILE B 1 251 ? -80.602 90.740 11.288 1.00 50.06 251 ILE B C 1
ATOM 4887 O O . ILE B 1 251 ? -79.767 91.357 11.952 1.00 50.18 251 ILE B O 1
ATOM 4892 N N . ILE B 1 252 ? -81.891 91.065 11.265 1.00 52.48 252 ILE B N 1
ATOM 4893 C CA . ILE B 1 252 ? -82.417 92.160 12.070 1.00 51.52 252 ILE B CA 1
ATOM 4894 C C . ILE B 1 252 ? -82.290 91.837 13.555 1.00 51.81 252 ILE B C 1
ATOM 4895 O O . ILE B 1 252 ? -81.891 92.684 14.357 1.00 51.11 252 ILE B O 1
ATOM 4900 N N . LEU B 1 253 ? -82.629 90.602 13.912 1.00 52.89 253 LEU B N 1
ATOM 4901 C CA . LEU B 1 253 ? -82.498 90.139 15.285 1.00 52.77 253 LEU B CA 1
ATOM 4902 C C . LEU B 1 253 ? -81.050 90.271 15.736 1.00 53.03 253 LEU B C 1
ATOM 4903 O O . LEU B 1 253 ? -80.774 90.573 16.899 1.00 53.36 253 LEU B O 1
ATOM 4908 N N . GLY B 1 254 ? -80.128 90.041 14.805 1.00 50.85 254 GLY B N 1
ATOM 4909 C CA . GLY B 1 254 ? -78.713 90.226 15.063 1.00 50.13 254 GLY B CA 1
ATOM 4910 C C . GLY B 1 254 ? -78.374 91.694 15.249 1.00 50.35 254 GLY B C 1
ATOM 4911 O O . GLY B 1 254 ? -77.704 92.068 16.212 1.00 50.22 254 GLY B O 1
ATOM 4912 N N . ILE B 1 255 ? -78.841 92.529 14.326 1.00 54.36 255 ILE B N 1
ATOM 4913 C CA . ILE B 1 255 ? -78.670 93.971 14.451 1.00 54.53 255 ILE B CA 1
ATOM 4914 C C . ILE B 1 255 ? -79.128 94.434 15.829 1.00 55.42 255 ILE B C 1
ATOM 4915 O O . ILE B 1 255 ? -78.511 95.308 16.436 1.00 55.72 255 ILE B O 1
ATOM 4920 N N . LEU B 1 256 ? -80.217 93.847 16.316 1.00 61.67 256 LEU B N 1
ATOM 4921 C CA . LEU B 1 256 ? -80.794 94.247 17.596 1.00 62.46 256 LEU B CA 1
ATOM 4922 C C . LEU B 1 256 ? -79.879 93.856 18.751 1.00 62.28 256 LEU B C 1
ATOM 4923 O O . LEU B 1 256 ? -79.500 94.698 19.566 1.00 61.86 256 LEU B O 1
ATOM 4928 N N . PHE B 1 257 ? -79.521 92.578 18.811 1.00 58.31 257 PHE B N 1
ATOM 4929 C CA . PHE B 1 257 ? -78.601 92.087 19.832 1.00 58.91 257 PHE B CA 1
ATOM 4930 C C . PHE B 1 257 ? -77.212 92.699 19.676 1.00 59.55 257 PHE B C 1
ATOM 4931 O O . PHE B 1 257 ? -76.394 92.654 20.595 1.00 59.21 257 PHE B O 1
ATOM 4939 N N . GLY B 1 258 ? -76.951 93.270 18.506 1.00 71.99 258 GLY B N 1
ATOM 4940 C CA . GLY B 1 258 ? -75.707 93.974 18.272 1.00 73.32 258 GLY B CA 1
ATOM 4941 C C . GLY B 1 258 ? -75.625 95.209 19.147 1.00 74.16 258 GLY B C 1
ATOM 4942 O O . GLY B 1 258 ? -74.722 95.336 19.973 1.00 73.97 258 GLY B O 1
ATOM 4943 N N . VAL B 1 259 ? -76.577 96.120 18.972 1.00 57.23 259 VAL B N 1
ATOM 4944 C CA . VAL B 1 259 ? -76.601 97.345 19.762 1.00 57.90 259 VAL B CA 1
ATOM 4945 C C . VAL B 1 259 ? -76.872 97.027 21.229 1.00 59.84 259 VAL B C 1
ATOM 4946 O O . VAL B 1 259 ? -76.376 97.713 22.121 1.00 60.46 259 VAL B O 1
ATOM 4950 N N . MET B 1 260 ? -77.652 95.979 21.477 1.00 76.12 260 MET B N 1
ATOM 4951 C CA . MET B 1 260 ? -77.953 95.571 22.843 1.00 78.32 260 MET B CA 1
ATOM 4952 C C . MET B 1 260 ? -76.676 95.203 23.584 1.00 78.08 260 MET B C 1
ATOM 4953 O O . MET B 1 260 ? -76.449 95.645 24.710 1.00 77.92 260 MET B O 1
ATOM 4958 N N . GLY B 1 261 ? -75.846 94.387 22.945 1.00 79.73 261 GLY B N 1
ATOM 4959 C CA . GLY B 1 261 ? -74.581 93.984 23.527 1.00 79.86 261 GLY B CA 1
ATOM 4960 C C . GLY B 1 261 ? -73.654 95.169 23.697 1.00 79.68 261 GLY B C 1
ATOM 4961 O O . GLY B 1 261 ? -72.881 95.238 24.653 1.00 79.85 261 GLY B O 1
ATOM 4962 N N . TYR B 1 262 ? -73.738 96.108 22.761 1.00 73.57 262 TYR B N 1
ATOM 4963 C CA . TYR B 1 262 ? -72.912 97.307 22.793 1.00 73.02 262 TYR B CA 1
ATOM 4964 C C . TYR B 1 262 ? -73.183 98.135 24.046 1.00 72.36 262 TYR B C 1
ATOM 4965 O O . TYR B 1 262 ? -72.256 98.515 24.760 1.00 72.90 262 TYR B O 1
ATOM 4974 N N . THR B 1 263 ? -74.457 98.406 24.312 1.00 49.37 263 THR B N 1
ATOM 4975 C CA . THR B 1 263 ? -74.832 99.219 25.464 1.00 47.39 263 THR B CA 1
ATOM 4976 C C . THR B 1 263 ? -74.632 98.456 26.770 1.00 48.29 263 THR B C 1
ATOM 4977 O O . THR B 1 263 ? -74.377 99.057 27.813 1.00 47.25 263 THR B O 1
ATOM 4981 N N . PHE B 1 264 ? -74.749 97.133 26.715 1.00 63.43 264 PHE B N 1
ATOM 4982 C CA . PHE B 1 264 ? -74.543 96.316 27.906 1.00 64.88 264 PHE B CA 1
ATOM 4983 C C . PHE B 1 264 ? -73.103 96.422 28.393 1.00 65.92 264 PHE B C 1
ATOM 4984 O O . PHE B 1 264 ? -72.854 96.582 29.588 1.00 66.59 264 PHE B O 1
ATOM 4992 N N . ASN B 1 265 ? -72.158 96.324 27.463 1.00 67.47 265 ASN B N 1
ATOM 4993 C CA . ASN B 1 265 ? -70.751 96.508 27.789 1.00 67.62 265 ASN B CA 1
ATOM 4994 C C . ASN B 1 265 ? -70.497 97.903 28.339 1.00 68.16 265 ASN B C 1
ATOM 4995 O O . ASN B 1 265 ? -70.014 98.060 29.461 1.00 68.02 265 ASN B O 1
ATOM 5000 N N . ARG B 1 266 ? -70.833 98.915 27.545 1.00 89.18 266 ARG B N 1
ATOM 5001 C CA . ARG B 1 266 ? -70.658 100.303 27.955 1.00 89.93 266 ARG B CA 1
ATOM 5002 C C . ARG B 1 266 ? -71.249 100.552 29.337 1.00 89.06 266 ARG B C 1
ATOM 5003 O O . ARG B 1 266 ? -70.575 101.063 30.229 1.00 89.28 266 ARG B O 1
ATOM 5011 N N . GLY B 1 267 ? -72.513 100.183 29.505 1.00 56.46 267 GLY B N 1
ATOM 5012 C CA . GLY B 1 267 ? -73.189 100.335 30.778 1.00 55.79 267 GLY B CA 1
ATOM 5013 C C . GLY B 1 267 ? -72.434 99.670 31.911 1.00 56.15 267 GLY B C 1
ATOM 5014 O O . GLY B 1 267 ? -72.247 100.264 32.972 1.00 55.97 267 GLY B O 1
ATOM 5015 N N . LEU B 1 268 ? -71.996 98.435 31.687 1.00 62.95 268 LEU B N 1
ATOM 5016 C CA . LEU B 1 268 ? -71.273 97.680 32.706 1.00 63.63 268 LEU B CA 1
ATOM 5017 C C . LEU B 1 268 ? -70.054 98.463 33.179 1.00 64.81 268 LEU B C 1
ATOM 5018 O O . LEU B 1 268 ? -69.817 98.594 34.380 1.00 65.20 268 LEU B O 1
ATOM 5023 N N . PHE B 1 269 ? -69.289 98.987 32.226 1.00 71.48 269 PHE B N 1
ATOM 5024 C CA . PHE B 1 269 ? -68.055 99.706 32.531 1.00 72.00 269 PHE B CA 1
ATOM 5025 C C . PHE B 1 269 ? -68.312 100.987 33.323 1.00 72.04 269 PHE B C 1
ATOM 5026 O O . PHE B 1 269 ? -67.574 101.307 34.255 1.00 72.08 269 PHE B O 1
ATOM 5034 N N . LYS B 1 270 ? -69.358 101.716 32.948 1.00 67.78 270 LYS B N 1
ATOM 5035 C CA . LYS B 1 270 ? -69.731 102.929 33.666 1.00 68.48 270 LYS B CA 1
ATOM 5036 C C . LYS B 1 270 ? -70.166 102.601 35.089 1.00 68.92 270 LYS B C 1
ATOM 5037 O O . LYS B 1 270 ? -69.880 103.350 36.022 1.00 69.63 270 LYS B O 1
ATOM 5043 N N . VAL B 1 271 ? -70.855 101.478 35.253 1.00 59.69 271 VAL B N 1
ATOM 5044 C CA . VAL B 1 271 ? -71.271 101.034 36.577 1.00 59.99 271 VAL B CA 1
ATOM 5045 C C . VAL B 1 271 ? -70.079 100.464 37.334 1.00 61.23 271 VAL B C 1
ATOM 5046 O O . VAL B 1 271 ? -70.059 100.453 38.564 1.00 61.75 271 VAL B O 1
ATOM 5050 N N . LEU B 1 272 ? -69.080 99.995 36.593 1.00 65.40 272 LEU B N 1
ATOM 5051 C CA . LEU B 1 272 ? -67.851 99.500 37.204 1.00 66.48 272 LEU B CA 1
ATOM 5052 C C . LEU B 1 272 ? -67.025 100.651 37.764 1.00 68.15 272 LEU B C 1
ATOM 5053 O O . LEU B 1 272 ? -66.420 100.529 38.828 1.00 68.31 272 LEU B O 1
ATOM 5058 N N . ASP B 1 273 ? -66.999 101.768 37.043 1.00 83.08 273 ASP B N 1
ATOM 5059 C CA . ASP B 1 273 ? -66.292 102.955 37.508 1.00 85.49 273 ASP B CA 1
ATOM 5060 C C . ASP B 1 273 ? -66.952 103.503 38.764 1.00 86.34 273 ASP B C 1
ATOM 5061 O O . ASP B 1 273 ? -66.295 103.712 39.781 1.00 86.52 273 ASP B O 1
ATOM 5066 N N . TRP B 1 274 ? -68.259 103.732 38.681 1.00 81.56 274 TRP B N 1
ATOM 5067 C CA . TRP B 1 274 ? -69.035 104.243 39.806 1.00 83.25 274 TRP B CA 1
ATOM 5068 C C . TRP B 1 274 ? -68.766 103.468 41.095 1.00 83.96 274 TRP B C 1
ATOM 5069 O O . TRP B 1 274 ? -68.689 104.052 42.174 1.00 84.25 274 TRP B O 1
ATOM 5080 N N . PHE B 1 275 ? -68.622 102.153 40.980 1.00 68.16 275 PHE B N 1
ATOM 5081 C CA . PHE B 1 275 ? -68.367 101.319 42.148 1.00 70.62 275 PHE B CA 1
ATOM 5082 C C . PHE B 1 275 ? -66.915 101.406 42.607 1.00 73.43 275 PHE B C 1
ATOM 5083 O O . PHE B 1 275 ? -66.619 101.244 43.791 1.00 73.08 275 PHE B O 1
ATOM 5091 N N . ASP B 1 276 ? -66.012 101.658 41.665 1.00 105.75 276 ASP B N 1
ATOM 5092 C CA . ASP B 1 276 ? -64.603 101.845 41.988 1.00 109.59 276 ASP B CA 1
ATOM 5093 C C . ASP B 1 276 ? -64.403 103.114 42.806 1.00 111.90 276 ASP B C 1
ATOM 5094 O O . ASP B 1 276 ? -63.477 103.206 43.612 1.00 112.52 276 ASP B O 1
ATOM 5099 N N . ARG B 1 277 ? -65.281 104.088 42.591 1.00 99.25 277 ARG B N 1
ATOM 5100 C CA . ARG B 1 277 ? -65.181 105.379 43.262 1.00 101.82 277 ARG B CA 1
ATOM 5101 C C . ARG B 1 277 ? -65.705 105.360 44.693 1.00 104.23 277 ARG B C 1
ATOM 5102 O O . ARG B 1 277 ? -66.338 106.319 45.133 1.00 104.15 277 ARG B O 1
ATOM 5110 N N . LEU B 1 278 ? -65.447 104.270 45.409 1.00 149.05 278 LEU B N 1
ATOM 5111 C CA . LEU B 1 278 ? -65.688 104.225 46.848 1.00 152.18 278 LEU B CA 1
ATOM 5112 C C . LEU B 1 278 ? -67.018 104.930 47.192 1.00 153.70 278 LEU B C 1
ATOM 5113 O O . LEU B 1 278 ? -68.002 104.730 46.478 1.00 154.25 278 LEU B O 1
ATOM 5118 N N . PRO B 1 279 ? -67.083 105.741 48.271 1.00 113.80 279 PRO B N 1
ATOM 5119 C CA . PRO B 1 279 ? -66.180 106.101 49.375 1.00 114.62 279 PRO B CA 1
ATOM 5120 C C . PRO B 1 279 ? -65.939 104.930 50.322 1.00 115.57 279 PRO B C 1
ATOM 5121 O O . PRO B 1 279 ? -66.737 103.993 50.345 1.00 115.96 279 PRO B O 1
ATOM 5125 N N . PRO B 1 280 ? -64.845 104.988 51.100 1.00 121.61 280 PRO B N 1
ATOM 5126 C CA . PRO B 1 280 ? -64.450 103.927 52.032 1.00 121.48 280 PRO B CA 1
ATOM 5127 C C . PRO B 1 280 ? -65.615 103.425 52.881 1.00 121.12 280 PRO B C 1
ATOM 5128 O O . PRO B 1 280 ? -65.680 102.234 53.189 1.00 121.12 280 PRO B O 1
ATOM 5132 N N . LEU B 1 281 ? -66.521 104.324 53.250 1.00 115.51 281 LEU B N 1
ATOM 5133 C CA . LEU B 1 281 ? -67.671 103.955 54.068 1.00 114.71 281 LEU B CA 1
ATOM 5134 C C . LEU B 1 281 ? -68.728 103.218 53.251 1.00 113.97 281 LEU B C 1
ATOM 5135 O O . LEU B 1 281 ? -69.267 102.201 53.691 1.00 114.20 281 LEU B O 1
ATOM 5140 N N . ALA B 1 282 ? -69.023 103.739 52.063 1.00 89.01 282 ALA B N 1
ATOM 5141 C CA . ALA B 1 282 ? -70.020 103.134 51.187 1.00 87.27 282 ALA B CA 1
ATOM 5142 C C . ALA B 1 282 ? -69.696 101.668 50.917 1.00 86.43 282 ALA B C 1
ATOM 5143 O O . ALA B 1 282 ? -70.590 100.825 50.867 1.00 86.42 282 ALA B O 1
ATOM 5145 N N . THR B 1 283 ? -68.410 101.374 50.752 1.00 88.12 283 THR B N 1
ATOM 5146 C CA . THR B 1 283 ? -67.958 100.016 50.478 1.00 86.58 283 THR B CA 1
ATOM 5147 C C . THR B 1 283 ? -68.285 99.072 51.630 1.00 85.91 283 THR B C 1
ATOM 5148 O O . THR B 1 283 ? -68.681 97.927 51.411 1.00 86.09 283 THR B O 1
ATOM 5152 N N . LYS B 1 284 ? -68.117 99.556 52.857 1.00 104.64 284 LYS B N 1
ATOM 5153 C CA . LYS B 1 284 ? -68.403 98.752 54.040 1.00 104.19 284 LYS B CA 1
ATOM 5154 C C . LYS B 1 284 ? -69.845 98.255 54.025 1.00 103.08 284 LYS B C 1
ATOM 5155 O O . LYS B 1 284 ? -70.120 97.110 54.386 1.00 103.07 284 LYS B O 1
ATOM 5161 N N . TRP B 1 285 ? -70.762 99.120 53.602 1.00 120.51 285 TRP B N 1
ATOM 5162 C CA . TRP B 1 285 ? -72.178 98.769 53.552 1.00 118.89 285 TRP B CA 1
ATOM 5163 C C . TRP B 1 285 ? -72.594 98.181 52.208 1.00 116.17 285 TRP B C 1
ATOM 5164 O O . TRP B 1 285 ? -73.605 97.485 52.115 1.00 115.83 285 TRP B O 1
ATOM 5175 N N . LYS B 1 286 ? -71.814 98.466 51.171 1.00 88.19 286 LYS B N 1
ATOM 5176 C CA . LYS B 1 286 ? -72.120 97.991 49.827 1.00 84.94 286 LYS B CA 1
ATOM 5177 C C . LYS B 1 286 ? -72.467 96.507 49.823 1.00 83.95 286 LYS B C 1
ATOM 5178 O O . LYS B 1 286 ? -73.374 96.074 49.113 1.00 83.93 286 LYS B O 1
ATOM 5184 N N . GLY B 1 287 ? -71.742 95.732 50.621 1.00 91.72 287 GLY B N 1
ATOM 5185 C CA . GLY B 1 287 ? -71.973 94.302 50.703 1.00 90.09 287 GLY B CA 1
ATOM 5186 C C . GLY B 1 287 ? -73.349 93.958 51.239 1.00 88.54 287 GLY B C 1
ATOM 5187 O O . GLY B 1 287 ? -74.053 93.120 50.679 1.00 88.46 287 GLY B O 1
ATOM 5188 N N . PHE B 1 288 ? -73.733 94.613 52.329 1.00 74.27 288 PHE B N 1
ATOM 5189 C CA . PHE B 1 288 ? -75.007 94.335 52.981 1.00 72.87 288 PHE B CA 1
ATOM 5190 C C . PHE B 1 288 ? -76.181 94.944 52.218 1.00 72.77 288 PHE B C 1
ATOM 5191 O O . PHE B 1 288 ? -77.165 94.262 51.929 1.00 72.87 288 PHE B O 1
ATOM 5199 N N . LEU B 1 289 ? -76.075 96.231 51.903 1.00 86.14 289 LEU B N 1
ATOM 5200 C CA . LEU B 1 289 ? -77.131 96.935 51.183 1.00 85.76 289 LEU B CA 1
ATOM 5201 C C . LEU B 1 289 ? -77.521 96.218 49.899 1.00 85.52 289 LEU B C 1
ATOM 5202 O O . LEU B 1 289 ? -78.693 95.913 49.678 1.00 86.04 289 LEU B O 1
ATOM 5207 N N . LEU B 1 290 ? -76.531 95.957 49.052 1.00 76.54 290 LEU B N 1
ATOM 5208 C CA . LEU B 1 290 ? -76.774 95.335 47.757 1.00 74.95 290 LEU B CA 1
ATOM 5209 C C . LEU B 1 290 ? -77.450 93.977 47.911 1.00 73.77 290 LEU B C 1
ATOM 5210 O O . LEU B 1 290 ? -78.376 93.646 47.172 1.00 73.64 290 LEU B O 1
ATOM 5215 N N . GLY B 1 291 ? -76.986 93.199 48.882 1.00 70.38 291 GLY B N 1
ATOM 5216 C CA . GLY B 1 291 ? -77.524 91.873 49.117 1.00 69.19 291 GLY B CA 1
ATOM 5217 C C . GLY B 1 291 ? -78.915 91.868 49.723 1.00 68.33 291 GLY B C 1
ATOM 5218 O O . GLY B 1 291 ? -79.661 90.904 49.564 1.00 68.30 291 GLY B O 1
ATOM 5219 N N . SER B 1 292 ? -79.268 92.941 50.422 1.00 80.10 292 SER B N 1
ATOM 5220 C CA . SER B 1 292 ? -80.566 93.015 51.086 1.00 79.78 292 SER B CA 1
ATOM 5221 C C . SER B 1 292 ? -81.690 93.378 50.117 1.00 78.91 292 SER B C 1
ATOM 5222 O O . SER B 1 292 ? -82.813 92.897 50.255 1.00 78.85 292 SER B O 1
ATOM 5225 N N . ILE B 1 293 ? -81.382 94.223 49.136 1.00 74.33 293 ILE B N 1
ATOM 5226 C CA . ILE B 1 293 ? -82.338 94.562 48.086 1.00 73.46 293 ILE B CA 1
ATOM 5227 C C . ILE B 1 293 ? -82.647 93.339 47.228 1.00 73.35 293 ILE B C 1
ATOM 5228 O O . ILE B 1 293 ? -83.809 93.038 46.953 1.00 73.30 293 ILE B O 1
ATOM 5233 N N . ILE B 1 294 ? -81.599 92.638 46.807 1.00 70.51 294 ILE B N 1
ATOM 5234 C CA . ILE B 1 294 ? -81.761 91.394 46.065 1.00 69.62 294 ILE B CA 1
ATOM 5235 C C . ILE B 1 294 ? -82.662 90.433 46.834 1.00 69.82 294 ILE B C 1
ATOM 5236 O O . ILE B 1 294 ? -83.514 89.763 46.250 1.00 70.13 294 ILE B O 1
ATOM 5241 N N . GLY B 1 295 ? -82.475 90.378 48.149 1.00 80.07 295 GLY B N 1
ATOM 5242 C CA . GLY B 1 295 ? -83.284 89.528 49.003 1.00 80.09 295 GLY B CA 1
ATOM 5243 C C . GLY B 1 295 ? -84.758 89.877 48.943 1.00 79.73 295 GLY B C 1
ATOM 5244 O O . GLY B 1 295 ? -85.616 88.994 48.966 1.00 79.55 295 GLY B O 1
ATOM 5245 N N . ILE B 1 296 ? -85.052 91.172 48.871 1.00 76.95 296 ILE B N 1
ATOM 5246 C CA . ILE B 1 296 ? -86.427 91.639 48.730 1.00 76.08 296 ILE B CA 1
ATOM 5247 C C . ILE B 1 296 ? -87.009 91.197 47.390 1.00 75.63 296 ILE B C 1
ATOM 5248 O O . ILE B 1 296 ? -88.115 90.660 47.330 1.00 75.75 296 ILE B O 1
ATOM 5253 N N . LEU B 1 297 ? -86.251 91.418 46.320 1.00 66.93 297 LEU B N 1
ATOM 5254 C CA . LEU B 1 297 ? -86.707 91.098 44.972 1.00 66.80 297 LEU B CA 1
ATOM 5255 C C . LEU B 1 297 ? -86.856 89.593 44.749 1.00 67.60 297 LEU B C 1
ATOM 5256 O O . LEU B 1 297 ? -87.484 89.158 43.784 1.00 67.53 297 LEU B O 1
ATOM 5261 N N . SER B 1 298 ? -86.282 88.801 45.647 1.00 124.06 298 SER B N 1
ATOM 5262 C CA . SER B 1 298 ? -86.391 87.350 45.555 1.00 124.49 298 SER B CA 1
ATOM 5263 C C . SER B 1 298 ? -87.819 86.890 45.819 1.00 125.42 298 SER B C 1
ATOM 5264 O O . SER B 1 298 ? -88.234 85.826 45.362 1.00 125.49 298 SER B O 1
ATOM 5267 N N . LEU B 1 299 ? -88.566 87.705 46.555 1.00 120.67 299 LEU B N 1
ATOM 5268 C CA . LEU B 1 299 ? -89.906 87.339 47.001 1.00 121.27 299 LEU B CA 1
ATOM 5269 C C . LEU B 1 299 ? -90.954 87.402 45.893 1.00 122.42 299 LEU B C 1
ATOM 5270 O O . LEU B 1 299 ? -91.776 86.496 45.758 1.00 123.33 299 LEU B O 1
ATOM 5275 N N . PHE B 1 300 ? -90.930 88.477 45.111 1.00 82.51 300 PHE B N 1
ATOM 5276 C CA . PHE B 1 300 ? -91.865 88.630 44.001 1.00 83.64 300 PHE B CA 1
ATOM 5277 C C . PHE B 1 300 ? -91.835 87.398 43.105 1.00 83.82 300 PHE B C 1
ATOM 5278 O O . PHE B 1 300 ? -90.769 86.836 42.854 1.00 84.42 300 PHE B O 1
ATOM 5286 N N . PRO B 1 301 ? -93.009 86.974 42.613 1.00 74.28 301 PRO B N 1
ATOM 5287 C CA . PRO B 1 301 ? -93.092 85.781 41.767 1.00 73.84 301 PRO B CA 1
ATOM 5288 C C . PRO B 1 301 ? -92.697 86.103 40.333 1.00 73.41 301 PRO B C 1
ATOM 5289 O O . PRO B 1 301 ? -93.540 86.106 39.437 1.00 73.28 301 PRO B O 1
ATOM 5293 N N . LEU B 1 302 ? -91.413 86.375 40.132 1.00 71.19 302 LEU B N 1
ATOM 5294 C CA . LEU B 1 302 ? -90.900 86.761 38.828 1.00 70.40 302 LEU B CA 1
ATOM 5295 C C . LEU B 1 302 ? -89.392 86.534 38.797 1.00 70.26 302 LEU B C 1
ATOM 5296 O O . LEU B 1 302 ? -88.699 86.816 39.775 1.00 70.69 302 LEU B O 1
ATOM 5301 N N . PRO B 1 303 ? -88.878 86.019 37.672 1.00 74.06 303 PRO B N 1
ATOM 5302 C CA . PRO B 1 303 ? -87.467 85.643 37.562 1.00 73.68 303 PRO B CA 1
ATOM 5303 C C . PRO B 1 303 ? -86.555 86.845 37.345 1.00 73.64 303 PRO B C 1
ATOM 5304 O O . PRO B 1 303 ? -85.913 86.938 36.300 1.00 74.12 303 PRO B O 1
ATOM 5308 N N . LEU B 1 304 ? -86.494 87.752 38.314 1.00 77.73 304 LEU B N 1
ATOM 5309 C CA . LEU B 1 304 ? -85.598 88.898 38.204 1.00 76.98 304 LEU B CA 1
ATOM 5310 C C . LEU B 1 304 ? -84.415 88.803 39.165 1.00 76.24 304 LEU B C 1
ATOM 5311 O O . LEU B 1 304 ? -83.727 89.791 39.417 1.00 76.54 304 LEU B O 1
ATOM 5316 N N . THR B 1 305 ? -84.186 87.605 39.698 1.00 63.24 305 THR B N 1
ATOM 5317 C CA . THR B 1 305 ? -82.983 87.325 40.478 1.00 62.28 305 THR B CA 1
ATOM 5318 C C . THR B 1 305 ? -82.402 85.966 40.097 1.00 62.44 305 THR B C 1
ATOM 5319 O O . THR B 1 305 ? -82.863 85.329 39.149 1.00 62.52 305 THR B O 1
ATOM 5323 N N . ASP B 1 306 ? -81.388 85.534 40.839 1.00 57.03 306 ASP B N 1
ATOM 5324 C CA . ASP B 1 306 ? -80.739 84.246 40.603 1.00 57.00 306 ASP B CA 1
ATOM 5325 C C . ASP B 1 306 ? -79.886 84.251 39.334 1.00 56.90 306 ASP B C 1
ATOM 5326 O O . ASP B 1 306 ? -79.758 85.277 38.665 1.00 56.47 306 ASP B O 1
ATOM 5331 N N . GLY B 1 307 ? -79.311 83.096 39.012 1.00 70.20 307 GLY B N 1
ATOM 5332 C CA . GLY B 1 307 ? -78.380 82.969 37.903 1.00 71.24 307 GLY B CA 1
ATOM 5333 C C . GLY B 1 307 ? -78.882 83.433 36.548 1.00 71.92 307 GLY B C 1
ATOM 5334 O O . GLY B 1 307 ? -78.233 84.236 35.878 1.00 71.73 307 GLY B O 1
ATOM 5335 N N . GLY B 1 308 ? -80.035 82.918 36.135 1.00 78.24 308 GLY B N 1
ATOM 5336 C CA . GLY B 1 308 ? -80.593 83.250 34.837 1.00 78.17 308 GLY B CA 1
ATOM 5337 C C . GLY B 1 308 ? -81.250 82.045 34.196 1.00 78.32 308 GLY B C 1
ATOM 5338 O O . GLY B 1 308 ? -82.037 82.175 33.259 1.00 78.20 308 GLY B O 1
ATOM 5339 N N . ASP B 1 309 ? -80.914 80.864 34.706 1.00 86.31 309 ASP B N 1
ATOM 5340 C CA . ASP B 1 309 ? -81.533 79.627 34.255 1.00 86.78 309 ASP B CA 1
ATOM 5341 C C . ASP B 1 309 ? -83.039 79.747 34.408 1.00 85.53 309 ASP B C 1
ATOM 5342 O O . ASP B 1 309 ? -83.798 79.389 33.509 1.00 86.30 309 ASP B O 1
ATOM 5347 N N . ASN B 1 310 ? -83.464 80.254 35.560 1.00 66.57 310 ASN B N 1
ATOM 5348 C CA . ASN B 1 310 ? -84.875 80.504 35.812 1.00 64.30 310 ASN B CA 1
ATOM 5349 C C . ASN B 1 310 ? -85.459 81.481 34.799 1.00 62.18 310 ASN B C 1
ATOM 5350 O O . ASN B 1 310 ? -86.556 81.272 34.285 1.00 61.96 310 ASN B O 1
ATOM 5355 N N . ALA B 1 311 ? -84.719 82.545 34.509 1.00 55.52 311 ALA B N 1
ATOM 5356 C CA . ALA B 1 311 ? -85.154 83.527 33.525 1.00 53.96 311 ALA B CA 1
ATOM 5357 C C . ALA B 1 311 ? -85.389 82.862 32.171 1.00 52.77 311 ALA B C 1
ATOM 5358 O O . ALA B 1 311 ? -86.381 83.138 31.495 1.00 52.70 311 ALA B O 1
ATOM 5360 N N . VAL B 1 312 ? -84.472 81.985 31.778 1.00 56.02 312 VAL B N 1
ATOM 5361 C CA . VAL B 1 312 ? -84.620 81.242 30.533 1.00 54.85 312 VAL B CA 1
ATOM 5362 C C . VAL B 1 312 ? -85.814 80.294 30.612 1.00 54.67 312 VAL B C 1
ATOM 5363 O O . VAL B 1 312 ? -86.637 80.249 29.700 1.00 54.60 312 VAL B O 1
ATOM 5367 N N . LEU B 1 313 ? -85.908 79.547 31.709 1.00 62.45 313 LEU B N 1
ATOM 5368 C CA . LEU B 1 313 ? -87.030 78.636 31.921 1.00 61.70 313 LEU B CA 1
ATOM 5369 C C . LEU B 1 313 ? -88.318 79.402 32.200 1.00 62.10 313 LEU B C 1
ATOM 5370 O O . LEU B 1 313 ? -89.339 78.812 32.549 1.00 63.78 313 LEU B O 1
ATOM 5375 N N . TRP B 1 314 ? -88.271 80.718 32.037 1.00 52.14 314 TRP B N 1
ATOM 5376 C CA . TRP B 1 314 ? -89.448 81.554 32.229 1.00 51.11 314 TRP B CA 1
ATOM 5377 C C . TRP B 1 314 ? -89.893 82.161 30.896 1.00 52.25 314 TRP B C 1
ATOM 5378 O O . TRP B 1 314 ? -91.089 82.178 30.584 1.00 52.45 314 TRP B O 1
ATOM 5389 N N . ALA B 1 315 ? -88.932 82.658 30.115 1.00 71.80 315 ALA B N 1
ATOM 5390 C CA . ALA B 1 315 ? -89.202 83.109 28.748 1.00 73.58 315 ALA B CA 1
ATOM 5391 C C . ALA B 1 315 ? -89.986 82.008 28.067 1.00 74.94 315 ALA B C 1
ATOM 5392 O O . ALA B 1 315 ? -91.198 82.133 27.866 1.00 75.79 315 ALA B O 1
ATOM 5394 N N . PHE B 1 316 ? -89.290 80.935 27.704 1.00 74.10 316 PHE B N 1
ATOM 5395 C CA . PHE B 1 316 ? -89.942 79.648 27.563 1.00 75.76 316 PHE B CA 1
ATOM 5396 C C . PHE B 1 316 ? -89.997 79.179 29.002 1.00 77.34 316 PHE B C 1
ATOM 5397 O O . PHE B 1 316 ? -89.006 79.290 29.712 1.00 78.40 316 PHE B O 1
ATOM 5405 N N . ASN B 1 317 ? -91.124 78.640 29.445 1.00 65.80 317 ASN B N 1
ATOM 5406 C CA . ASN B 1 317 ? -92.270 78.390 28.601 1.00 66.59 317 ASN B CA 1
ATOM 5407 C C . ASN B 1 317 ? -93.501 79.115 29.129 1.00 67.48 317 ASN B C 1
ATOM 5408 O O . ASN B 1 317 ? -94.439 79.387 28.383 1.00 68.71 317 ASN B O 1
ATOM 5413 N N . SER B 1 318 ? -93.487 79.432 30.420 1.00 79.41 318 SER B N 1
ATOM 5414 C CA . SER B 1 318 ? -94.611 80.110 31.057 1.00 80.63 318 SER B CA 1
ATOM 5415 C C . SER B 1 318 ? -95.069 81.334 30.268 1.00 80.60 318 SER B C 1
ATOM 5416 O O . SER B 1 318 ? -94.471 82.404 30.360 1.00 80.82 318 SER B O 1
ATOM 5419 N N . GLN B 1 319 ? -96.141 81.169 29.502 1.00 78.82 319 GLN B N 1
ATOM 5420 C CA . GLN B 1 319 ? -96.706 82.274 28.743 1.00 78.58 319 GLN B CA 1
ATOM 5421 C C . GLN B 1 319 ? -97.065 83.410 29.685 1.00 77.01 319 GLN B C 1
ATOM 5422 O O . GLN B 1 319 ? -97.814 83.219 30.640 1.00 77.30 319 GLN B O 1
ATOM 5428 N N . SER B 1 320 ? -96.514 84.588 29.423 1.00 64.81 320 SER B N 1
ATOM 5429 C CA . SER B 1 320 ? -96.760 85.746 30.269 1.00 64.42 320 SER B CA 1
ATOM 5430 C C . SER B 1 320 ? -96.956 86.994 29.421 1.00 64.51 320 SER B C 1
ATOM 5431 O O . SER B 1 320 ? -96.510 87.052 28.274 1.00 64.31 320 SER B O 1
ATOM 5434 N N . HIS B 1 321 ? -97.624 87.990 29.992 1.00 66.91 321 HIS B N 1
ATOM 5435 C CA . HIS B 1 321 ? -97.931 89.218 29.269 1.00 66.16 321 HIS B CA 1
ATOM 5436 C C . HIS B 1 321 ? -96.688 89.822 28.629 1.00 65.07 321 HIS B C 1
ATOM 5437 O O . HIS B 1 321 ? -95.622 89.870 29.242 1.00 64.99 321 HIS B O 1
ATOM 5444 N N . PHE B 1 322 ? -96.837 90.277 27.390 1.00 56.43 322 PHE B N 1
ATOM 5445 C CA . PHE B 1 322 ? -95.743 90.906 26.665 1.00 54.86 322 PHE B CA 1
ATOM 5446 C C . PHE B 1 322 ? -95.132 92.020 27.504 1.00 55.31 322 PHE B C 1
ATOM 5447 O O . PHE B 1 322 ? -93.916 92.208 27.512 1.00 55.75 322 PHE B O 1
ATOM 5455 N N . SER B 1 323 ? -95.988 92.753 28.209 1.00 71.41 323 SER B N 1
ATOM 5456 C CA . SER B 1 323 ? -95.544 93.823 29.095 1.00 70.92 323 SER B CA 1
ATOM 5457 C C . SER B 1 323 ? -94.621 93.289 30.185 1.00 70.80 323 SER B C 1
ATOM 5458 O O . SER B 1 323 ? -93.580 93.879 30.471 1.00 71.23 323 SER B O 1
ATOM 5461 N N . THR B 1 324 ? -95.011 92.175 30.797 1.00 68.88 324 THR B N 1
ATOM 5462 C CA . THR B 1 324 ? -94.212 91.575 31.859 1.00 68.03 324 THR B CA 1
ATOM 5463 C C . THR B 1 324 ? -92.845 91.152 31.337 1.00 67.66 324 THR B C 1
ATOM 5464 O O . THR B 1 324 ? -91.866 91.144 32.081 1.00 68.09 324 THR B O 1
ATOM 5468 N N . LEU B 1 325 ? -92.783 90.791 30.059 1.00 60.02 325 LEU B N 1
ATOM 5469 C CA . LEU B 1 325 ? -91.509 90.467 29.432 1.00 58.80 325 LEU B CA 1
ATOM 5470 C C . LEU B 1 325 ? -90.620 91.699 29.446 1.00 58.63 325 LEU B C 1
ATOM 5471 O O . LEU B 1 325 ? -89.484 91.651 29.909 1.00 59.06 325 LEU B O 1
ATOM 5476 N N . ILE B 1 326 ? -91.149 92.806 28.939 1.00 53.50 326 ILE B N 1
ATOM 5477 C CA . ILE B 1 326 ? -90.415 94.063 28.934 1.00 53.71 326 ILE B CA 1
ATOM 5478 C C . ILE B 1 326 ? -90.017 94.434 30.355 1.00 53.61 326 ILE B C 1
ATOM 5479 O O . ILE B 1 326 ? -88.910 94.913 30.600 1.00 53.78 326 ILE B O 1
ATOM 5484 N N . LEU B 1 327 ? -90.929 94.196 31.289 1.00 56.54 327 LEU B N 1
ATOM 5485 C CA . LEU B 1 327 ? -90.700 94.516 32.689 1.00 56.77 327 LEU B CA 1
ATOM 5486 C C . LEU B 1 327 ? -89.506 93.745 33.246 1.00 56.67 327 LEU B C 1
ATOM 5487 O O . LEU B 1 327 ? -88.559 94.340 33.753 1.00 56.50 327 LEU B O 1
ATOM 5492 N N . VAL B 1 328 ? -89.558 92.420 33.145 1.00 67.11 328 VAL B N 1
ATOM 5493 C CA . VAL B 1 328 ? -88.500 91.562 33.673 1.00 67.10 328 VAL B CA 1
ATOM 5494 C C . VAL B 1 328 ? -87.170 91.757 32.944 1.00 67.45 328 VAL B C 1
ATOM 5495 O O . VAL B 1 328 ? -86.101 91.585 33.530 1.00 67.42 328 VAL B O 1
ATOM 5499 N N . PHE B 1 329 ? -87.239 92.114 31.667 1.00 49.92 329 PHE B N 1
ATOM 5500 C CA . PHE B 1 329 ? -86.033 92.370 30.889 1.00 50.43 329 PHE B CA 1
ATOM 5501 C C . PHE B 1 329 ? -85.268 93.563 31.444 1.00 51.83 329 PHE B C 1
ATOM 5502 O O . PHE B 1 329 ? -84.069 93.474 31.699 1.00 52.65 329 PHE B O 1
ATOM 5510 N N . CYS B 1 330 ? -85.966 94.679 31.625 1.00 62.94 330 CYS B N 1
ATOM 5511 C CA . CYS B 1 330 ? -85.345 95.887 32.152 1.00 64.21 330 CYS B CA 1
ATOM 5512 C C . CYS B 1 330 ? -84.831 95.663 33.568 1.00 63.45 330 CYS B C 1
ATOM 5513 O O . CYS B 1 330 ? -83.718 96.066 33.906 1.00 63.45 330 CYS B O 1
ATOM 5516 N N . GLY B 1 331 ? -85.649 95.017 34.392 1.00 51.52 331 GLY B N 1
ATOM 5517 C CA . GLY B 1 331 ? -85.251 94.680 35.745 1.00 51.27 331 GLY B CA 1
ATOM 5518 C C . GLY B 1 331 ? -83.921 93.952 35.763 1.00 50.98 331 GLY B C 1
ATOM 5519 O O . GLY B 1 331 ? -82.952 94.425 36.357 1.00 51.01 331 GLY B O 1
ATOM 5520 N N . ARG B 1 332 ? -83.871 92.803 35.097 1.00 55.42 332 ARG B N 1
ATOM 5521 C CA . ARG B 1 332 ? -82.660 91.993 35.068 1.00 55.21 332 ARG B CA 1
ATOM 5522 C C . ARG B 1 332 ? -81.489 92.702 34.392 1.00 55.50 332 ARG B C 1
ATOM 5523 O O . ARG B 1 332 ? -80.363 92.653 34.884 1.00 55.38 332 ARG B O 1
ATOM 5531 N N . PHE B 1 333 ? -81.751 93.356 33.266 1.00 69.15 333 PHE B N 1
ATOM 5532 C CA . PHE B 1 333 ? -80.686 94.041 32.542 1.00 70.13 333 PHE B CA 1
ATOM 5533 C C . PHE B 1 333 ? -79.958 95.033 33.443 1.00 70.87 333 PHE B C 1
ATOM 5534 O O . PHE B 1 333 ? -78.731 95.103 33.431 1.00 71.98 333 PHE B O 1
ATOM 5542 N N . LEU B 1 334 ? -80.716 95.798 34.223 1.00 72.20 334 LEU B N 1
ATOM 5543 C CA . LEU B 1 334 ? -80.121 96.742 35.163 1.00 72.72 334 LEU B CA 1
ATOM 5544 C C . LEU B 1 334 ? -79.505 96.008 36.349 1.00 72.73 334 LEU B C 1
ATOM 5545 O O . LEU B 1 334 ? -78.342 96.221 36.688 1.00 73.03 334 LEU B O 1
ATOM 5550 N N . LEU B 1 335 ? -80.294 95.140 36.973 1.00 57.11 335 LEU B N 1
ATOM 5551 C CA . LEU B 1 335 ? -79.855 94.415 38.161 1.00 57.45 335 LEU B CA 1
ATOM 5552 C C . LEU B 1 335 ? -78.557 93.629 37.964 1.00 57.84 335 LEU B C 1
ATOM 5553 O O . LEU B 1 335 ? -77.724 93.576 38.868 1.00 57.67 335 LEU B O 1
ATOM 5558 N N . THR B 1 336 ? -78.381 93.015 36.798 1.00 72.56 336 THR B N 1
ATOM 5559 C CA . THR B 1 336 ? -77.142 92.290 36.530 1.00 73.08 336 THR B CA 1
ATOM 5560 C C . THR B 1 336 ? -75.971 93.264 36.488 1.00 72.32 336 THR B C 1
ATOM 5561 O O . THR B 1 336 ? -74.879 92.956 36.960 1.00 71.98 336 THR B O 1
ATOM 5565 N N . LEU B 1 337 ? -76.208 94.443 35.921 1.00 65.99 337 LEU B N 1
ATOM 5566 C CA . LEU B 1 337 ? -75.182 95.476 35.869 1.00 65.92 337 LEU B CA 1
ATOM 5567 C C . LEU B 1 337 ? -74.798 95.919 37.271 1.00 66.77 337 LEU B C 1
ATOM 5568 O O . LEU B 1 337 ? -73.618 96.057 37.584 1.00 66.90 337 LEU B O 1
ATOM 5573 N N . ILE B 1 338 ? -75.801 96.144 38.112 1.00 60.98 338 ILE B N 1
ATOM 5574 C CA . ILE B 1 338 ? -75.554 96.508 39.501 1.00 62.46 338 ILE B CA 1
ATOM 5575 C C . ILE B 1 338 ? -74.807 95.394 40.230 1.00 63.99 338 ILE B C 1
ATOM 5576 O O . ILE B 1 338 ? -73.814 95.644 40.912 1.00 64.53 338 ILE B O 1
ATOM 5581 N N . CYS B 1 339 ? -75.280 94.162 40.076 1.00 68.20 339 CYS B N 1
ATOM 5582 C CA . CYS B 1 339 ? -74.680 93.030 40.774 1.00 70.19 339 CYS B CA 1
ATOM 5583 C C . CYS B 1 339 ? -73.226 92.802 40.377 1.00 70.17 339 CYS B C 1
ATOM 5584 O O . CYS B 1 339 ? -72.346 92.747 41.234 1.00 69.82 339 CYS B O 1
ATOM 5587 N N . TYR B 1 340 ? -72.974 92.672 39.079 1.00 61.82 340 TYR B N 1
ATOM 5588 C CA . TYR B 1 340 ? -71.618 92.434 38.607 1.00 62.70 340 TYR B CA 1
ATOM 5589 C C . TYR B 1 340 ? -70.755 93.678 38.775 1.00 63.31 340 TYR B C 1
ATOM 5590 O O . TYR B 1 340 ? -69.556 93.583 39.044 1.00 63.67 340 TYR B O 1
ATOM 5599 N N . GLY B 1 341 ? -71.373 94.843 38.615 1.00 81.05 341 GLY B N 1
ATOM 5600 C CA . GLY B 1 341 ? -70.675 96.107 38.752 1.00 80.85 341 GLY B CA 1
ATOM 5601 C C . GLY B 1 341 ? -70.104 96.307 40.141 1.00 80.69 341 GLY B C 1
ATOM 5602 O O . GLY B 1 341 ? -69.071 96.954 40.306 1.00 81.23 341 GLY B O 1
ATOM 5603 N N . SER B 1 342 ? -70.775 95.746 41.142 1.00 61.55 342 SER B N 1
ATOM 5604 C CA . SER B 1 342 ? -70.330 95.870 42.526 1.00 61.95 342 SER B CA 1
ATOM 5605 C C . SER B 1 342 ? -69.100 95.010 42.792 1.00 62.09 342 SER B C 1
ATOM 5606 O O . SER B 1 342 ? -68.460 95.133 43.834 1.00 61.61 342 SER B O 1
ATOM 5609 N N . GLY B 1 343 ? -68.781 94.131 41.849 1.00 65.35 343 GLY B N 1
ATOM 5610 C CA . GLY B 1 343 ? -67.597 93.300 41.953 1.00 66.30 343 GLY B CA 1
ATOM 5611 C C . GLY B 1 343 ? -67.754 92.087 42.851 1.00 66.96 343 GLY B C 1
ATOM 5612 O O . GLY B 1 343 ? -66.771 91.582 43.394 1.00 66.79 343 GLY B O 1
ATOM 5613 N N . ALA B 1 344 ? -68.985 91.614 43.010 1.00 74.62 344 ALA B N 1
ATOM 5614 C CA . ALA B 1 344 ? -69.231 90.403 43.787 1.00 75.04 344 ALA B CA 1
ATOM 5615 C C . ALA B 1 344 ? -68.767 89.178 43.008 1.00 74.95 344 ALA B C 1
ATOM 5616 O O . ALA B 1 344 ? -68.598 89.238 41.790 1.00 74.54 344 ALA B O 1
ATOM 5618 N N . ILE B 1 345 ? -68.551 88.072 43.713 1.00 88.27 345 ILE B N 1
ATOM 5619 C CA . ILE B 1 345 ? -68.178 86.822 43.062 1.00 88.50 345 ILE B CA 1
ATOM 5620 C C . ILE B 1 345 ? -69.310 86.389 42.139 1.00 87.89 345 ILE B C 1
ATOM 5621 O O . ILE B 1 345 ? -70.267 85.750 42.573 1.00 87.92 345 ILE B O 1
ATOM 5626 N N . GLY B 1 346 ? -69.194 86.742 40.864 1.00 78.88 346 GLY B N 1
ATOM 5627 C CA . GLY B 1 346 ? -70.301 86.601 39.941 1.00 77.41 346 GLY B CA 1
ATOM 5628 C C . GLY B 1 346 ? -70.143 85.559 38.854 1.00 76.62 346 GLY B C 1
ATOM 5629 O O . GLY B 1 346 ? -70.089 84.361 39.124 1.00 77.19 346 GLY B O 1
ATOM 5630 N N . GLY B 1 347 ? -70.066 86.031 37.616 1.00 62.72 347 GLY B N 1
ATOM 5631 C CA . GLY B 1 347 ? -70.180 85.177 36.449 1.00 61.73 347 GLY B CA 1
ATOM 5632 C C . GLY B 1 347 ? -71.298 85.749 35.601 1.00 61.56 347 GLY B C 1
ATOM 5633 O O . GLY B 1 347 ? -72.434 85.864 36.060 1.00 61.59 347 GLY B O 1
ATOM 5634 N N . ILE B 1 348 ? -70.980 86.117 34.366 1.00 80.79 348 ILE B N 1
ATOM 5635 C CA . ILE B 1 348 ? -71.890 86.930 33.567 1.00 79.89 348 ILE B CA 1
ATOM 5636 C C . ILE B 1 348 ? -72.596 86.170 32.440 1.00 79.97 348 ILE B C 1
ATOM 5637 O O . ILE B 1 348 ? -73.519 86.697 31.818 1.00 80.23 348 ILE B O 1
ATOM 5642 N N . PHE B 1 349 ? -72.170 84.935 32.187 1.00 68.77 349 PHE B N 1
ATOM 5643 C CA . PHE B 1 349 ? -72.724 84.138 31.093 1.00 68.21 349 PHE B CA 1
ATOM 5644 C C . PHE B 1 349 ? -74.227 83.899 31.227 1.00 67.39 349 PHE B C 1
ATOM 5645 O O . PHE B 1 349 ? -75.018 84.382 30.414 1.00 67.14 349 PHE B O 1
ATOM 5653 N N . ALA B 1 350 ? -74.610 83.143 32.251 1.00 50.30 350 ALA B N 1
ATOM 5654 C CA . ALA B 1 350 ? -76.013 82.823 32.499 1.00 48.64 350 ALA B CA 1
ATOM 5655 C C . ALA B 1 350 ? -76.924 84.054 32.481 1.00 48.05 350 ALA B C 1
ATOM 5656 O O . ALA B 1 350 ? -77.951 84.051 31.805 1.00 47.84 350 ALA B O 1
ATOM 5658 N N . PRO B 1 351 ? -76.553 85.109 33.226 1.00 56.14 351 PRO B N 1
ATOM 5659 C CA . PRO B 1 351 ? -77.373 86.325 33.253 1.00 56.10 351 PRO B CA 1
ATOM 5660 C C . PRO B 1 351 ? -77.678 86.872 31.863 1.00 55.89 351 PRO B C 1
ATOM 5661 O O . PRO B 1 351 ? -78.756 87.424 31.653 1.00 56.07 351 PRO B O 1
ATOM 5665 N N . MET B 1 352 ? -76.744 86.728 30.930 1.00 68.45 352 MET B N 1
ATOM 5666 C CA . MET B 1 352 ? -76.963 87.220 29.575 1.00 69.17 352 MET B CA 1
ATOM 5667 C C . MET B 1 352 ? -77.811 86.253 28.758 1.00 68.72 352 MET B C 1
ATOM 5668 O O . MET B 1 352 ? -78.465 86.646 27.793 1.00 69.12 352 MET B O 1
ATOM 5673 N N . LEU B 1 353 ? -77.799 84.986 29.155 1.00 69.49 353 LEU B N 1
ATOM 5674 C CA . LEU B 1 353 ? -78.682 83.996 28.556 1.00 68.01 353 LEU B CA 1
ATOM 5675 C C . LEU B 1 353 ? -80.127 84.299 28.939 1.00 67.71 353 LEU B C 1
ATOM 5676 O O . LEU B 1 353 ? -81.024 84.255 28.099 1.00 68.47 353 LEU B O 1
ATOM 5681 N N . GLY B 1 354 ? -80.339 84.620 30.212 1.00 55.83 354 GLY B N 1
ATOM 5682 C CA . GLY B 1 354 ? -81.661 84.946 30.713 1.00 54.42 354 GLY B CA 1
ATOM 5683 C C . GLY B 1 354 ? -82.214 86.212 30.091 1.00 54.40 354 GLY B C 1
ATOM 5684 O O . GLY B 1 354 ? -83.389 86.275 29.735 1.00 55.10 354 GLY B O 1
ATOM 5685 N N . ILE B 1 355 ? -81.364 87.224 29.958 1.00 64.71 355 ILE B N 1
ATOM 5686 C CA . ILE B 1 355 ? -81.774 88.489 29.359 1.00 63.31 355 ILE B CA 1
ATOM 5687 C C . ILE B 1 355 ? -82.115 88.305 27.886 1.00 62.58 355 ILE B C 1
ATOM 5688 O O . ILE B 1 355 ? -83.135 88.801 27.409 1.00 63.32 355 ILE B O 1
ATOM 5693 N N . ALA B 1 356 ? -81.258 87.589 27.167 1.00 57.16 356 ALA B N 1
ATOM 5694 C CA . ALA B 1 356 ? -81.478 87.358 25.744 1.00 56.56 356 ALA B CA 1
ATOM 5695 C C . ALA B 1 356 ? -82.742 86.539 25.504 1.00 56.03 356 ALA B C 1
ATOM 5696 O O . ALA B 1 356 ? -83.597 86.922 24.706 1.00 56.04 356 ALA B O 1
ATOM 5698 N N . SER B 1 357 ? -82.856 85.414 26.201 1.00 49.43 357 SER B N 1
ATOM 5699 C CA . SER B 1 357 ? -83.996 84.522 26.028 1.00 48.34 357 SER B CA 1
ATOM 5700 C C . SER B 1 357 ? -85.321 85.233 26.298 1.00 47.02 357 SER B C 1
ATOM 5701 O O . SER B 1 357 ? -86.344 84.897 25.705 1.00 47.05 357 SER B O 1
ATOM 5704 N N . ILE B 1 358 ? -85.297 86.216 27.191 1.00 55.79 358 ILE B N 1
ATOM 5705 C CA . ILE B 1 358 ? -86.477 87.034 27.445 1.00 55.62 358 ILE B CA 1
ATOM 5706 C C . ILE B 1 358 ? -86.757 87.958 26.260 1.00 55.86 358 ILE B C 1
ATOM 5707 O O . ILE B 1 358 ? -87.910 88.154 25.872 1.00 55.26 358 ILE B O 1
ATOM 5712 N N . VAL B 1 359 ? -85.697 88.518 25.686 1.00 53.82 359 VAL B N 1
ATOM 5713 C CA . VAL B 1 359 ? -85.833 89.403 24.534 1.00 54.18 359 VAL B CA 1
ATOM 5714 C C . VAL B 1 359 ? -86.205 88.635 23.273 1.00 55.05 359 VAL B C 1
ATOM 5715 O O . VAL B 1 359 ? -87.055 89.074 22.498 1.00 54.83 359 VAL B O 1
ATOM 5719 N N . SER B 1 360 ? -85.564 87.489 23.071 1.00 74.76 360 SER B N 1
ATOM 5720 C CA . SER B 1 360 ? -85.796 86.685 21.878 1.00 75.46 360 SER B CA 1
ATOM 5721 C C . SER B 1 360 ? -87.227 86.155 21.824 1.00 75.23 360 SER B C 1
ATOM 5722 O O . SER B 1 360 ? -87.796 86.004 20.744 1.00 76.72 360 SER B O 1
ATOM 5725 N N . VAL B 1 361 ? -87.805 85.870 22.988 1.00 39.02 361 VAL B N 1
ATOM 5726 C CA . VAL B 1 361 ? -89.198 85.445 23.051 1.00 37.51 361 VAL B CA 1
ATOM 5727 C C . VAL B 1 361 ? -90.114 86.596 22.661 1.00 37.66 361 VAL B C 1
ATOM 5728 O O . VAL B 1 361 ? -91.017 86.433 21.843 1.00 36.79 361 VAL B O 1
ATOM 5732 N N . ALA B 1 362 ? -89.871 87.763 23.249 1.00 48.51 362 ALA B N 1
ATOM 5733 C CA . ALA B 1 362 ? -90.630 88.961 22.913 1.00 48.65 362 ALA B CA 1
ATOM 5734 C C . ALA B 1 362 ? -90.543 89.230 21.419 1.00 49.62 362 ALA B C 1
ATOM 5735 O O . ALA B 1 362 ? -91.539 89.557 20.777 1.00 50.35 362 ALA B O 1
ATOM 5737 N N . MET B 1 363 ? -89.342 89.084 20.870 1.00 57.37 363 MET B N 1
ATOM 5738 C CA . MET B 1 363 ? -89.118 89.296 19.446 1.00 58.42 363 MET B CA 1
ATOM 5739 C C . MET B 1 363 ? -89.736 88.178 18.618 1.00 57.85 363 MET B C 1
ATOM 5740 O O . MET B 1 363 ? -90.257 88.415 17.528 1.00 57.62 363 MET B O 1
ATOM 5745 N N . ALA B 1 364 ? -89.672 86.957 19.139 1.00 45.43 364 ALA B N 1
ATOM 5746 C CA . ALA B 1 364 ? -90.260 85.811 18.460 1.00 45.06 364 ALA B CA 1
ATOM 5747 C C . ALA B 1 364 ? -91.743 86.060 18.241 1.00 44.62 364 ALA B C 1
ATOM 5748 O O . ALA B 1 364 ? -92.249 85.919 17.129 1.00 43.99 364 ALA B O 1
ATOM 5750 N N . ARG B 1 365 ? -92.431 86.439 19.313 1.00 47.74 365 ARG B N 1
ATOM 5751 C CA . ARG B 1 365 ? -93.851 86.750 19.244 1.00 48.10 365 ARG B CA 1
ATOM 5752 C C . ARG B 1 365 ? -94.117 87.793 18.167 1.00 49.53 365 ARG B C 1
ATOM 5753 O O . ARG B 1 365 ? -94.972 87.607 17.300 1.00 49.54 365 ARG B O 1
ATOM 5761 N N . HIS B 1 366 ? -93.371 88.890 18.232 1.00 49.30 366 HIS B N 1
ATOM 5762 C CA . HIS B 1 366 ? -93.578 90.019 17.335 1.00 51.25 366 HIS B CA 1
ATOM 5763 C C . HIS B 1 366 ? -93.401 89.632 15.873 1.00 51.01 366 HIS B C 1
ATOM 5764 O O . HIS B 1 366 ? -94.187 90.040 15.020 1.00 51.49 366 HIS B O 1
ATOM 5771 N N . PHE B 1 367 ? -92.372 88.847 15.580 1.00 56.13 367 PHE B N 1
ATOM 5772 C CA . PHE B 1 367 ? -92.116 88.447 14.202 1.00 56.59 367 PHE B CA 1
ATOM 5773 C C . PHE B 1 367 ? -93.143 87.443 13.691 1.00 56.61 367 PHE B C 1
ATOM 5774 O O . PHE B 1 367 ? -93.523 87.481 12.522 1.00 57.26 367 PHE B O 1
ATOM 5782 N N . HIS B 1 368 ? -93.592 86.552 14.569 1.00 52.79 368 HIS B N 1
ATOM 5783 C CA . HIS B 1 368 ? -94.663 85.628 14.225 1.00 51.98 368 HIS B CA 1
ATOM 5784 C C . HIS B 1 368 ? -95.919 86.426 13.894 1.00 52.50 368 HIS B C 1
ATOM 5785 O O . HIS B 1 368 ? -96.677 86.082 12.984 1.00 52.61 368 HIS B O 1
ATOM 5792 N N . LEU B 1 369 ? -96.123 87.496 14.655 1.00 49.22 369 LEU B N 1
ATOM 5793 C CA . LEU B 1 369 ? -97.225 88.421 14.440 1.00 48.15 369 LEU B CA 1
ATOM 5794 C C . LEU B 1 369 ? -97.167 88.984 13.024 1.00 48.79 369 LEU B C 1
ATOM 5795 O O . LEU B 1 369 ? -98.195 89.118 12.360 1.00 49.43 369 LEU B O 1
ATOM 5800 N N . LEU B 1 370 ? -95.958 89.297 12.564 1.00 52.56 370 LEU B N 1
ATOM 5801 C CA . LEU B 1 370 ? -95.768 90.013 11.303 1.00 53.16 370 LEU B CA 1
ATOM 5802 C C . LEU B 1 370 ? -95.603 89.117 10.077 1.00 53.31 370 LEU B C 1
ATOM 5803 O O . LEU B 1 370 ? -95.992 89.498 8.974 1.00 52.59 370 LEU B O 1
ATOM 5808 N N . PHE B 1 371 ? -95.015 87.939 10.265 1.00 46.20 371 PHE B N 1
ATOM 5809 C CA . PHE B 1 371 ? -94.747 87.036 9.147 1.00 47.01 371 PHE B CA 1
ATOM 5810 C C . PHE B 1 371 ? -94.894 85.577 9.550 1.00 47.84 371 PHE B C 1
ATOM 5811 O O . PHE B 1 371 ? -93.935 84.811 9.472 1.00 48.12 371 PHE B O 1
ATOM 5819 N N . PRO B 1 372 ? -96.101 85.182 9.971 1.00 46.86 372 PRO B N 1
ATOM 5820 C CA . PRO B 1 372 ? -96.342 83.817 10.446 1.00 47.32 372 PRO B CA 1
ATOM 5821 C C . PRO B 1 372 ? -95.951 82.761 9.417 1.00 47.58 372 PRO B C 1
ATOM 5822 O O . PRO B 1 372 ? -95.578 81.652 9.792 1.00 47.37 372 PRO B O 1
ATOM 5826 N N . SER B 1 373 ? -96.037 83.105 8.136 1.00 67.50 373 SER B N 1
ATOM 5827 C CA . SER B 1 373 ? -95.737 82.155 7.070 1.00 68.96 373 SER B CA 1
ATOM 5828 C C . SER B 1 373 ? -94.245 81.857 6.973 1.00 68.89 373 SER B C 1
ATOM 5829 O O . SER B 1 373 ? -93.844 80.834 6.421 1.00 69.76 373 SER B O 1
ATOM 5832 N N . GLN B 1 374 ? -93.425 82.751 7.513 1.00 66.67 374 GLN B N 1
ATOM 5833 C CA . GLN B 1 374 ? -91.979 82.560 7.494 1.00 66.68 374 GLN B CA 1
ATOM 5834 C C . GLN B 1 374 ? -91.450 82.140 8.862 1.00 66.28 374 GLN B C 1
ATOM 5835 O O . GLN B 1 374 ? -90.312 81.694 8.991 1.00 66.57 374 GLN B O 1
ATOM 5841 N N . ILE B 1 375 ? -92.288 82.277 9.881 1.00 53.15 375 ILE B N 1
ATOM 5842 C CA . ILE B 1 375 ? -91.937 81.843 11.226 1.00 52.77 375 ILE B CA 1
ATOM 5843 C C . ILE B 1 375 ? -93.058 80.953 11.793 1.00 53.60 375 ILE B C 1
ATOM 5844 O O . ILE B 1 375 ? -93.740 81.311 12.751 1.00 53.86 375 ILE B O 1
ATOM 5849 N N . PRO B 1 376 ? -93.265 79.780 11.168 1.00 56.74 376 PRO B N 1
ATOM 5850 C CA . PRO B 1 376 ? -94.311 78.850 11.604 1.00 57.19 376 PRO B CA 1
ATOM 5851 C C . PRO B 1 376 ? -94.176 78.548 13.089 1.00 58.53 376 PRO B C 1
ATOM 5852 O O . PRO B 1 376 ? -95.082 78.845 13.867 1.00 59.12 376 PRO B O 1
ATOM 5856 N N . GLU B 1 377 ? -93.049 77.957 13.469 1.00 74.85 377 GLU B N 1
ATOM 5857 C CA . GLU B 1 377 ? -92.728 77.763 14.875 1.00 76.07 377 GLU B CA 1
ATOM 5858 C C . GLU B 1 377 ? -91.835 78.903 15.331 1.00 74.93 377 GLU B C 1
ATOM 5859 O O . GLU B 1 377 ? -90.671 78.978 14.941 1.00 74.60 377 GLU B O 1
ATOM 5865 N N . PRO B 1 378 ? -92.384 79.803 16.159 1.00 64.77 378 PRO B N 1
ATOM 5866 C CA . PRO B 1 378 ? -91.649 80.991 16.593 1.00 63.84 378 PRO B CA 1
ATOM 5867 C C . PRO B 1 378 ? -90.665 80.667 17.711 1.00 62.62 378 PRO B C 1
ATOM 5868 O O . PRO B 1 378 ? -89.843 81.510 18.069 1.00 61.80 378 PRO B O 1
ATOM 5872 N N . ALA B 1 379 ? -90.750 79.458 18.255 1.00 61.97 379 ALA B N 1
ATOM 5873 C CA . ALA B 1 379 ? -89.784 79.014 19.248 1.00 61.45 379 ALA B CA 1
ATOM 5874 C C . ALA B 1 379 ? -88.404 79.050 18.616 1.00 60.84 379 ALA B C 1
ATOM 5875 O O . ALA B 1 379 ? -87.416 79.386 19.271 1.00 61.62 379 ALA B O 1
ATOM 5877 N N . VAL B 1 380 ? -88.350 78.705 17.332 1.00 46.40 380 VAL B N 1
ATOM 5878 C CA . VAL B 1 380 ? -87.109 78.734 16.567 1.00 44.74 380 VAL B CA 1
ATOM 5879 C C . VAL B 1 380 ? -86.354 80.036 16.797 1.00 44.69 380 VAL B C 1
ATOM 5880 O O . VAL B 1 380 ? -85.151 80.031 17.051 1.00 45.24 380 VAL B O 1
ATOM 5884 N N .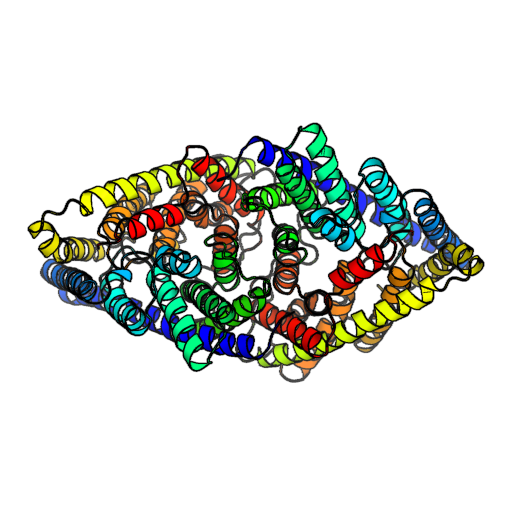 MET B 1 381 ? -87.071 81.151 16.716 1.00 52.13 381 MET B N 1
ATOM 5885 C CA . MET B 1 381 ? -86.468 82.462 16.911 1.00 51.81 381 MET B CA 1
ATOM 5886 C C . MET B 1 381 ? -86.028 82.683 18.352 1.00 51.70 381 MET B C 1
ATOM 5887 O O . MET B 1 381 ? -84.995 83.299 18.602 1.00 52.72 381 MET B O 1
ATOM 5892 N N . ALA B 1 382 ? -86.817 82.192 19.300 1.00 45.94 382 ALA B N 1
ATOM 5893 C CA . ALA B 1 382 ? -86.462 82.334 20.703 1.00 46.22 382 ALA B CA 1
ATOM 5894 C C . ALA B 1 382 ? -85.137 81.628 20.963 1.00 46.86 382 ALA B C 1
ATOM 5895 O O . ALA B 1 382 ? -84.275 82.146 21.674 1.00 46.61 382 ALA B O 1
ATOM 5897 N N . ILE B 1 383 ? -84.982 80.449 20.368 1.00 58.66 383 ILE B N 1
ATOM 5898 C CA . ILE B 1 383 ? -83.749 79.674 20.473 1.00 58.52 383 ILE B CA 1
ATOM 5899 C C . ILE B 1 383 ? -82.572 80.389 19.816 1.00 59.42 383 ILE B C 1
ATOM 5900 O O . ILE B 1 383 ? -81.475 80.432 20.369 1.00 60.54 383 ILE B O 1
ATOM 5905 N N . ALA B 1 384 ? -82.806 80.949 18.634 1.00 56.86 384 ALA B N 1
ATOM 5906 C CA . ALA B 1 384 ? -81.751 81.610 17.874 1.00 57.78 384 ALA B CA 1
ATOM 5907 C C . ALA B 1 384 ? -81.112 82.763 18.642 1.00 58.33 384 ALA B C 1
ATOM 5908 O O . ALA B 1 384 ? -79.891 82.914 18.649 1.00 58.66 384 ALA B O 1
ATOM 5910 N N . GLY B 1 385 ? -81.941 83.574 19.288 1.00 56.87 385 GLY B N 1
ATOM 5911 C CA . GLY B 1 385 ? -81.453 84.743 19.995 1.00 58.18 385 GLY B CA 1
ATOM 5912 C C . GLY B 1 385 ? -81.080 84.478 21.441 1.00 58.75 385 GLY B C 1
ATOM 5913 O O . GLY B 1 385 ? -80.772 85.406 22.188 1.00 58.26 385 GLY B O 1
ATOM 5914 N N . MET B 1 386 ? -81.103 83.211 21.837 1.00 68.45 386 MET B N 1
ATOM 5915 C CA . MET B 1 386 ? -80.798 82.841 23.215 1.00 70.37 386 MET B CA 1
ATOM 5916 C C . MET B 1 386 ? -79.331 83.083 23.574 1.00 71.09 386 MET B C 1
ATOM 5917 O O . MET B 1 386 ? -79.014 83.429 24.714 1.00 71.96 386 MET B O 1
ATOM 5922 N N . GLY B 1 387 ? -78.441 82.904 22.604 1.00 63.69 387 GLY B N 1
ATOM 5923 C CA . GLY B 1 387 ? -77.028 83.141 22.829 1.00 63.45 387 GLY B CA 1
ATOM 5924 C C . GLY B 1 387 ? -76.511 84.367 22.099 1.00 63.39 387 GLY B C 1
ATOM 5925 O O . GLY B 1 387 ? -75.303 84.590 22.023 1.00 64.31 387 GLY B O 1
ATOM 5926 N N . ALA B 1 388 ? -77.427 85.171 21.567 1.00 66.34 388 ALA B N 1
ATOM 5927 C CA . ALA B 1 388 ? -77.053 86.324 20.754 1.00 65.10 388 ALA B CA 1
ATOM 5928 C C . ALA B 1 388 ? -76.365 87.424 21.562 1.00 64.37 388 ALA B C 1
ATOM 5929 O O . ALA B 1 388 ? -75.397 88.029 21.100 1.00 64.02 388 ALA B O 1
ATOM 5931 N N . LEU B 1 389 ? -76.871 87.683 22.764 1.00 65.93 389 LEU B N 1
ATOM 5932 C CA . LEU B 1 389 ? -76.292 88.703 23.631 1.00 64.70 389 LEU B CA 1
ATOM 5933 C C . LEU B 1 389 ? -74.863 88.330 24.016 1.00 65.00 389 LEU B C 1
ATOM 5934 O O . LEU B 1 389 ? -73.979 89.187 24.063 1.00 65.54 389 LEU B O 1
ATOM 5939 N N . VAL B 1 390 ? -74.644 87.048 24.296 1.00 57.98 390 VAL B N 1
ATOM 5940 C CA . VAL B 1 390 ? -73.314 86.554 24.637 1.00 56.47 390 VAL B CA 1
ATOM 5941 C C . VAL B 1 390 ? -72.343 86.749 23.482 1.00 55.40 390 VAL B C 1
ATOM 5942 O O . VAL B 1 390 ? -71.211 87.184 23.679 1.00 56.07 390 VAL B O 1
ATOM 5946 N N . ALA B 1 391 ? -72.794 86.433 22.274 1.00 52.97 391 ALA B N 1
ATOM 5947 C CA . ALA B 1 391 ? -71.952 86.554 21.093 1.00 52.09 391 ALA B CA 1
ATOM 5948 C C . ALA B 1 391 ? -71.534 88.000 20.840 1.00 51.63 391 ALA B C 1
ATOM 5949 O O . ALA B 1 391 ? -70.415 88.261 20.399 1.00 51.14 391 ALA B O 1
ATOM 5951 N N . ALA B 1 392 ? -72.434 88.936 21.121 1.00 52.06 392 ALA B N 1
ATOM 5952 C CA . ALA B 1 392 ? -72.175 90.347 20.856 1.00 52.17 392 ALA B CA 1
ATOM 5953 C C . ALA B 1 392 ? -71.238 90.961 21.891 1.00 52.49 392 ALA B C 1
ATOM 5954 O O . ALA B 1 392 ? -70.292 91.668 21.542 1.00 53.34 392 ALA B O 1
ATOM 5956 N N . THR B 1 393 ? -71.505 90.686 23.164 1.00 54.02 393 THR B N 1
ATOM 5957 C CA . THR B 1 393 ? -70.716 91.245 24.257 1.00 54.52 393 THR B CA 1
ATOM 5958 C C . THR B 1 393 ? -69.342 90.597 24.394 1.00 54.52 393 THR B C 1
ATOM 5959 O O . THR B 1 393 ? -68.415 91.209 24.918 1.00 54.88 393 THR B O 1
ATOM 5963 N N . VAL B 1 394 ? -69.217 89.360 23.928 1.00 51.74 394 VAL B N 1
ATOM 5964 C CA . VAL B 1 394 ? -67.997 88.586 24.140 1.00 52.21 394 VAL B CA 1
ATOM 5965 C C . VAL B 1 394 ? -67.124 88.455 22.888 1.00 53.76 394 VAL B C 1
ATOM 5966 O O . VAL B 1 394 ? -65.921 88.213 22.993 1.00 54.52 394 VAL B O 1
ATOM 5970 N N . ARG B 1 395 ? -67.727 88.631 21.714 1.00 77.68 395 ARG B N 1
ATOM 5971 C CA . ARG B 1 395 ? -67.020 88.460 20.443 1.00 79.30 395 ARG B CA 1
ATOM 5972 C C . ARG B 1 395 ? -66.811 86.972 20.151 1.00 79.00 395 ARG B C 1
ATOM 5973 O O . ARG B 1 395 ? -66.024 86.597 19.281 1.00 79.74 395 ARG B O 1
ATOM 5981 N N . ALA B 1 396 ? -67.532 86.124 20.878 1.00 72.40 396 ALA B N 1
ATOM 5982 C CA . ALA B 1 396 ? -67.410 84.678 20.714 1.00 71.62 396 ALA B CA 1
ATOM 5983 C C . ALA B 1 396 ? -68.700 84.031 20.204 1.00 71.17 396 ALA B C 1
ATOM 5984 O O . ALA B 1 396 ? -69.413 83.371 20.962 1.00 71.20 396 ALA B O 1
ATOM 5986 N N . PRO B 1 397 ? -68.999 84.213 18.910 1.00 52.09 397 PRO B N 1
ATOM 5987 C CA . PRO B 1 397 ? -70.205 83.628 18.316 1.00 52.06 397 PRO B CA 1
ATOM 5988 C C . PRO B 1 397 ? -70.144 82.103 18.276 1.00 51.88 397 PRO B C 1
ATOM 5989 O O . PRO B 1 397 ? -71.128 81.445 18.606 1.00 51.69 397 PRO B O 1
ATOM 5993 N N . LEU B 1 398 ? -68.998 81.555 17.880 1.00 55.93 398 LEU B N 1
ATOM 5994 C CA . LEU B 1 398 ? -68.841 80.109 17.745 1.00 55.43 398 LEU B CA 1
ATOM 5995 C C . LEU B 1 398 ? -69.230 79.363 19.021 1.00 55.75 398 LEU B C 1
ATOM 5996 O O . LEU B 1 398 ? -69.855 78.305 18.959 1.00 56.61 398 LEU B O 1
ATOM 6001 N N . THR B 1 399 ? -68.869 79.913 20.176 1.00 54.11 399 THR B N 1
ATOM 6002 C CA . THR B 1 399 ? -69.180 79.259 21.444 1.00 53.90 399 THR B CA 1
ATOM 6003 C C . THR B 1 399 ? -70.619 79.533 21.885 1.00 53.86 399 THR B C 1
ATOM 6004 O O . THR B 1 399 ? -71.276 78.663 22.457 1.00 53.44 399 THR B O 1
ATOM 6008 N N . ALA B 1 400 ? -71.103 80.742 21.615 1.00 58.35 400 ALA B N 1
ATOM 6009 C CA . 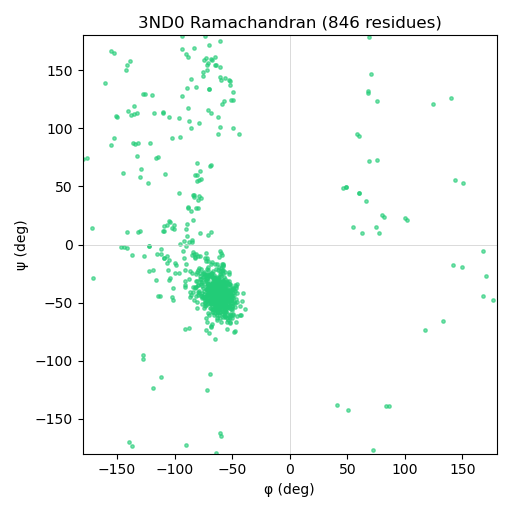ALA B 1 400 ? -72.487 81.093 21.920 1.00 57.84 400 ALA B CA 1
ATOM 6010 C C . ALA B 1 400 ? -73.431 80.183 21.146 1.00 57.97 400 ALA B C 1
ATOM 6011 O O . ALA B 1 400 ? -74.416 79.686 21.688 1.00 58.41 400 ALA B O 1
ATOM 6013 N N . ILE B 1 401 ? -73.117 79.971 19.873 1.00 61.25 401 ILE B N 1
ATOM 6014 C CA . ILE B 1 401 ? -73.870 79.053 19.031 1.00 61.42 401 ILE B CA 1
ATOM 6015 C C . ILE B 1 401 ? -73.900 77.657 19.643 1.00 62.31 401 ILE B C 1
ATOM 6016 O O . ILE B 1 401 ? -74.971 77.109 19.904 1.00 62.66 401 ILE B O 1
ATOM 6021 N N . LEU B 1 402 ? -72.721 77.086 19.873 1.00 60.58 402 LEU B N 1
ATOM 6022 C CA . LEU B 1 402 ? -72.621 75.753 20.463 1.00 60.70 402 LEU B CA 1
ATOM 6023 C C . LEU B 1 402 ? -73.380 75.659 21.784 1.00 61.37 402 LEU B C 1
ATOM 6024 O O . LEU B 1 402 ? -74.155 74.727 22.000 1.00 62.27 402 LEU B O 1
ATOM 6029 N N . LEU B 1 403 ? -73.155 76.633 22.660 1.00 72.05 403 LEU B N 1
ATOM 6030 C CA . LEU B 1 403 ? -73.804 76.657 23.964 1.00 71.81 403 LEU B CA 1
ATOM 6031 C C . LEU B 1 403 ? -75.304 76.393 23.851 1.00 72.53 403 LEU B C 1
ATOM 6032 O O . LEU B 1 403 ? -75.832 75.502 24.514 1.00 74.28 403 LEU B O 1
ATOM 6037 N N . THR B 1 404 ? -75.988 77.166 23.010 1.00 71.52 404 THR B N 1
ATOM 6038 C CA . THR B 1 404 ? -77.437 77.041 22.882 1.00 70.90 404 THR B CA 1
ATOM 6039 C C . THR B 1 404 ? -77.839 75.685 22.304 1.00 70.25 404 THR B C 1
ATOM 6040 O O . THR B 1 404 ? -78.809 75.074 22.752 1.00 70.28 404 THR B O 1
ATOM 6044 N N . ILE B 1 405 ? -77.093 75.217 21.309 1.00 59.50 405 ILE B N 1
ATOM 6045 C CA . ILE B 1 405 ? -77.339 73.901 20.738 1.00 59.37 405 ILE B CA 1
ATOM 6046 C C . ILE B 1 405 ? -77.279 72.842 21.829 1.00 60.41 405 ILE B C 1
ATOM 6047 O O . ILE B 1 405 ? -78.158 71.987 21.930 1.00 60.32 405 ILE B O 1
ATOM 6052 N N . GLU B 1 406 ? -76.238 72.910 22.651 1.00 57.97 406 GLU B N 1
ATOM 6053 C CA . GLU B 1 406 ? -76.028 71.920 23.698 1.00 59.83 406 GLU B CA 1
ATOM 6054 C C . GLU B 1 406 ? -77.080 71.983 24.800 1.00 59.76 406 GLU B C 1
ATOM 6055 O O . GLU B 1 406 ? -77.361 70.979 25.455 1.00 59.80 406 GLU B O 1
ATOM 6061 N N . MET B 1 407 ? -77.665 73.158 25.007 1.00 60.32 407 MET B N 1
ATOM 6062 C CA . MET B 1 407 ? -78.649 73.314 26.071 1.00 61.53 407 MET B CA 1
ATOM 6063 C C . MET B 1 407 ? -80.084 73.389 25.548 1.00 61.19 407 MET B C 1
ATOM 6064 O O . MET B 1 407 ? -80.979 73.875 26.241 1.00 61.81 407 MET B O 1
ATOM 6069 N N . THR B 1 408 ? -80.293 72.904 24.325 1.00 60.33 408 THR B N 1
ATOM 6070 C CA . THR B 1 408 ? -81.638 72.741 23.777 1.00 58.49 408 THR B CA 1
ATOM 6071 C C . THR B 1 408 ? -81.743 71.456 22.963 1.00 59.46 408 THR B C 1
ATOM 6072 O O . THR B 1 408 ? -82.815 71.120 22.463 1.00 60.61 408 THR B O 1
ATOM 6076 N N . ASP B 1 409 ? -80.626 70.746 22.830 1.00 63.33 409 ASP B N 1
ATOM 6077 C CA . ASP B 1 409 ? -80.581 69.505 22.059 1.00 63.32 409 ASP B CA 1
ATOM 6078 C C . ASP B 1 409 ? -81.080 69.702 20.630 1.00 62.57 409 ASP B C 1
ATOM 6079 O O . ASP B 1 409 ? -81.361 68.732 19.926 1.00 63.20 409 ASP B O 1
ATOM 6084 N N . ASN B 1 410 ? -81.178 70.959 20.205 1.00 52.13 410 ASN B N 1
ATOM 6085 C CA . ASN B 1 410 ? -81.743 71.288 18.902 1.00 51.63 410 ASN B CA 1
ATOM 6086 C C . ASN B 1 410 ? -80.705 71.802 17.911 1.00 52.48 410 ASN B C 1
ATOM 6087 O O . ASN B 1 410 ? -80.150 72.888 18.084 1.00 52.19 410 ASN B O 1
ATOM 6092 N N . TYR B 1 411 ? -80.454 71.027 16.862 1.00 56.49 411 TYR B N 1
ATOM 6093 C CA . TYR B 1 411 ? -79.520 71.453 15.827 1.00 56.49 411 TYR B CA 1
ATOM 6094 C C . TYR B 1 411 ? -80.240 72.022 14.601 1.00 56.62 411 TYR B C 1
ATOM 6095 O O . TYR B 1 411 ? -79.626 72.694 13.772 1.00 56.76 411 TYR B O 1
ATOM 6104 N N . PHE B 1 412 ? -81.541 71.763 14.499 1.00 55.01 412 PHE B N 1
ATOM 6105 C CA . PHE B 1 412 ? -82.333 72.213 13.355 1.00 54.97 412 PHE B CA 1
ATOM 6106 C C . PHE B 1 412 ? -82.315 73.731 13.198 1.00 56.20 412 PHE B C 1
ATOM 6107 O O . PHE B 1 412 ? -82.501 74.253 12.098 1.00 56.40 412 PHE B O 1
ATOM 6115 N N . VAL B 1 413 ? -82.080 74.430 14.304 1.00 62.86 413 VAL B N 1
ATOM 6116 C CA . VAL B 1 413 ? -82.150 75.886 14.339 1.00 63.16 413 VAL B CA 1
ATOM 6117 C C . VAL B 1 413 ? -80.801 76.542 14.021 1.00 63.33 413 VAL B C 1
ATOM 6118 O O . VAL B 1 413 ? -80.618 77.740 14.234 1.00 63.72 413 VAL B O 1
ATOM 6122 N N . ILE B 1 414 ? -79.862 75.762 13.495 1.00 79.35 414 ILE B N 1
ATOM 6123 C CA . ILE B 1 414 ? -78.499 76.255 13.301 1.00 79.06 414 ILE B CA 1
ATOM 6124 C C . ILE B 1 414 ? -78.380 77.464 12.366 1.00 79.22 414 ILE B C 1
ATOM 6125 O O . ILE B 1 414 ? -77.708 78.435 12.701 1.00 79.84 414 ILE B O 1
ATOM 6130 N N . LEU B 1 415 ? -79.020 77.413 11.201 1.00 59.67 415 LEU B N 1
ATOM 6131 C CA . LEU B 1 415 ? -78.908 78.523 10.254 1.00 58.69 415 LEU B CA 1
ATOM 6132 C C . LEU B 1 415 ? -79.362 79.850 10.860 1.00 58.44 415 LEU B C 1
ATOM 6133 O O . LEU B 1 415 ? -78.633 80.838 10.795 1.00 58.91 415 LEU B O 1
ATOM 6138 N N . PRO B 1 416 ? -80.565 79.881 11.456 1.00 53.59 416 PRO B N 1
ATOM 6139 C CA . PRO B 1 416 ? -80.968 81.096 12.169 1.00 53.50 416 PRO B CA 1
ATOM 6140 C C . PRO B 1 416 ? -79.970 81.420 13.271 1.00 53.14 416 PRO B C 1
ATOM 6141 O O . PRO B 1 416 ? -79.605 82.580 13.454 1.00 52.98 416 PRO B O 1
ATOM 6145 N N . LEU B 1 417 ? -79.534 80.390 13.989 1.00 54.35 417 LEU B N 1
ATOM 6146 C CA . LEU B 1 417 ? -78.554 80.537 15.058 1.00 54.41 417 LEU B CA 1
ATOM 6147 C C . LEU B 1 417 ? -77.269 81.194 14.556 1.00 55.12 417 LEU B C 1
ATOM 6148 O O . LEU B 1 417 ? -76.845 82.225 15.076 1.00 56.02 417 LEU B O 1
ATOM 6153 N N . LEU B 1 418 ? -76.648 80.585 13.550 1.00 58.25 418 LEU B N 1
ATOM 6154 C CA . LEU B 1 418 ? -75.421 81.116 12.966 1.00 57.83 418 LEU B CA 1
ATOM 6155 C C . LEU B 1 418 ? -75.561 82.585 12.595 1.00 57.45 418 LEU B C 1
ATOM 6156 O O . LEU B 1 418 ? -74.724 83.407 12.965 1.00 59.09 418 LEU B O 1
ATOM 6161 N N . VAL B 1 419 ? -76.621 82.910 11.864 1.00 43.66 419 VAL B N 1
ATOM 6162 C CA . VAL B 1 419 ? -76.810 84.267 11.365 1.00 42.29 419 VAL B CA 1
ATOM 6163 C C . VAL B 1 419 ? -76.989 85.290 12.484 1.00 43.00 419 VAL B C 1
ATOM 6164 O O . VAL B 1 419 ? -76.245 86.268 12.561 1.00 42.54 419 VAL B O 1
ATOM 6168 N N . THR B 1 420 ? -77.968 85.061 13.352 1.00 58.72 420 THR B N 1
ATOM 6169 C CA . THR B 1 420 ? -78.251 85.999 14.432 1.00 61.15 420 THR B CA 1
ATOM 6170 C C . THR B 1 420 ? -77.057 86.216 15.358 1.00 61.74 420 THR B C 1
ATOM 6171 O O . THR B 1 420 ? -76.783 87.340 15.773 1.00 62.18 420 THR B O 1
ATOM 6175 N N . CYS B 1 421 ? -76.344 85.140 15.675 1.00 64.08 421 CYS B N 1
ATOM 6176 C CA . CYS B 1 421 ? -75.248 85.214 16.636 1.00 65.36 421 CYS B CA 1
ATOM 6177 C C . CYS B 1 421 ? -74.038 85.991 16.130 1.00 65.15 421 CYS B C 1
ATOM 6178 O O . CYS B 1 421 ? -73.466 86.798 16.862 1.00 65.10 421 CYS B O 1
ATOM 6181 N N . LEU B 1 422 ? -73.643 85.752 14.885 1.00 65.39 422 LEU B N 1
ATOM 6182 C CA . LEU B 1 422 ? -72.456 86.415 14.358 1.00 65.47 422 LEU B CA 1
ATOM 6183 C C . LEU B 1 422 ? -72.767 87.792 13.765 1.00 65.38 422 LEU B C 1
ATOM 6184 O O . LEU B 1 422 ? -71.885 88.645 13.674 1.00 65.61 422 LEU B O 1
ATOM 6189 N N . VAL B 1 423 ? -74.017 88.013 13.371 1.00 48.79 423 VAL B N 1
ATOM 6190 C CA . VAL B 1 423 ? -74.439 89.352 12.973 1.00 47.56 423 VAL B CA 1
ATOM 6191 C C . VAL B 1 423 ? -74.497 90.245 14.206 1.00 47.49 423 VAL B C 1
ATOM 6192 O O . VAL B 1 423 ? -74.162 91.428 14.148 1.00 47.57 423 VAL B O 1
ATOM 6196 N N . ALA B 1 424 ? -74.918 89.668 15.327 1.00 73.26 424 ALA B N 1
ATOM 6197 C CA . ALA B 1 424 ? -74.926 90.387 16.593 1.00 73.93 424 ALA B CA 1
ATOM 6198 C C . ALA B 1 424 ? -73.498 90.734 16.993 1.00 74.36 424 ALA B C 1
ATOM 6199 O O . ALA B 1 424 ? -73.229 91.821 17.504 1.00 74.51 424 ALA B O 1
ATOM 6201 N N . SER B 1 425 ? -72.585 89.800 16.747 1.00 63.20 425 SER B N 1
ATOM 6202 C CA . SER B 1 425 ? -71.175 89.994 17.062 1.00 63.20 425 SER B CA 1
ATOM 6203 C C . SER B 1 425 ? -70.560 91.089 16.194 1.00 63.22 425 SER B C 1
ATOM 6204 O O . SER B 1 425 ? -69.850 91.966 16.693 1.00 63.37 425 SER B O 1
ATOM 6207 N N . VAL B 1 426 ? -70.842 91.032 14.895 1.00 63.18 426 VAL B N 1
ATOM 6208 C CA . VAL B 1 426 ? -70.303 91.996 13.941 1.00 62.60 426 VAL B CA 1
ATOM 6209 C C . VAL B 1 426 ? -70.834 93.405 14.184 1.00 63.67 426 VAL B C 1
ATOM 6210 O O . VAL B 1 426 ? -70.070 94.371 14.180 1.00 64.56 426 VAL B O 1
ATOM 6214 N N . VAL B 1 427 ? -72.143 93.519 14.392 1.00 48.95 427 VAL B N 1
ATOM 6215 C CA . VAL B 1 427 ? -72.759 94.815 14.655 1.00 49.60 427 VAL B CA 1
ATOM 6216 C C . VAL B 1 427 ? -72.232 95.430 15.946 1.00 51.12 427 VAL B C 1
ATOM 6217 O O . VAL B 1 427 ? -72.073 96.647 16.043 1.00 51.42 427 VAL B O 1
ATOM 6221 N N . ALA B 1 428 ? -71.962 94.583 16.935 1.00 51.20 428 ALA B N 1
ATOM 6222 C CA . ALA B 1 428 ? -71.469 95.051 18.224 1.00 53.24 428 ALA B CA 1
ATOM 6223 C C . ALA B 1 428 ? -70.102 95.711 18.077 1.00 55.48 428 ALA B C 1
ATOM 6224 O O . ALA B 1 428 ? -69.914 96.861 18.476 1.00 55.56 428 ALA B O 1
ATOM 6226 N N . GLU B 1 429 ? -69.152 94.980 17.501 1.00 95.49 429 GLU B N 1
ATOM 6227 C CA . GLU B 1 429 ? -67.807 95.508 17.288 1.00 97.87 429 GLU B CA 1
ATOM 6228 C C . GLU B 1 429 ? -67.721 96.335 16.009 1.00 97.92 429 GLU B C 1
ATOM 6229 O O . GLU B 1 429 ? -66.640 96.531 15.452 1.00 99.24 429 GLU B O 1
ATOM 6235 N N . ALA B 1 430 ? -68.874 96.806 15.547 1.00 62.24 430 ALA B N 1
ATOM 6236 C CA . ALA B 1 430 ? -68.940 97.758 14.446 1.00 61.41 430 ALA B CA 1
ATOM 6237 C C . ALA B 1 430 ? -69.251 99.124 15.033 1.00 61.28 430 ALA B C 1
ATOM 6238 O O . ALA B 1 430 ? -68.871 100.156 14.482 1.00 61.51 430 ALA B O 1
ATOM 6240 N N . LEU B 1 431 ? -69.953 99.116 16.161 1.00 61.95 431 LEU B N 1
ATOM 6241 C CA . LEU B 1 431 ? -70.201 100.328 16.923 1.00 61.86 431 LEU B CA 1
ATOM 6242 C C . LEU B 1 431 ? -69.033 100.536 17.878 1.00 62.82 431 LEU B C 1
ATOM 6243 O O . LEU B 1 431 ? -69.026 101.473 18.674 1.00 62.89 431 LEU B O 1
ATOM 6248 N N . GLY B 1 432 ? -68.047 99.647 17.789 1.00 75.23 432 GLY B N 1
ATOM 6249 C CA . GLY B 1 432 ? -66.852 99.732 18.608 1.00 76.35 432 GLY B CA 1
ATOM 6250 C C . GLY B 1 432 ? -67.124 99.464 20.075 1.00 77.31 432 GLY B C 1
ATOM 6251 O O . GLY B 1 432 ? -67.078 100.376 20.898 1.00 76.50 432 GLY B O 1
ATOM 6252 N N . GLY B 1 433 ? -67.404 98.207 20.404 1.00 105.19 433 GLY B N 1
ATOM 6253 C CA . GLY B 1 433 ? -67.747 97.836 21.765 1.00 105.65 433 GLY B CA 1
ATOM 6254 C C . GLY B 1 433 ? -66.634 97.118 22.503 1.00 105.79 433 GLY B C 1
ATOM 6255 O O . GLY B 1 433 ? -66.518 97.235 23.724 1.00 106.18 433 GLY B O 1
ATOM 6256 N N . LYS B 1 434 ? -65.821 96.373 21.758 1.00 85.89 434 LYS B N 1
ATOM 6257 C CA . LYS B 1 434 ? -64.712 95.609 22.327 1.00 84.91 434 LYS B CA 1
ATOM 6258 C C . LYS B 1 434 ? -65.188 94.410 23.148 1.00 82.73 434 LYS B C 1
ATOM 6259 O O . LYS B 1 434 ? -66.242 94.460 23.779 1.00 82.65 434 LYS B O 1
ATOM 6265 N N . PRO B 1 435 ? -64.407 93.318 23.127 1.00 63.98 435 PRO B N 1
ATOM 6266 C CA . PRO B 1 435 ? -64.691 92.104 23.900 1.00 62.82 435 PRO B CA 1
ATOM 6267 C C . PRO B 1 435 ? -64.754 92.392 25.397 1.00 61.56 435 PRO B C 1
ATOM 6268 O O . PRO B 1 435 ? -63.774 92.864 25.972 1.00 61.73 435 PRO B O 1
ATOM 6272 N N . ILE B 1 436 ? -65.895 92.104 26.016 1.00 69.44 436 ILE B N 1
ATOM 6273 C CA . ILE B 1 436 ? -66.112 92.417 27.426 1.00 67.97 436 ILE B CA 1
ATOM 6274 C C . ILE B 1 436 ? -65.069 91.772 28.337 1.00 68.31 436 ILE B C 1
ATOM 6275 O O . ILE B 1 436 ? -64.770 92.288 29.414 1.00 68.41 436 ILE B O 1
ATOM 6280 N N . TYR B 1 437 ? -64.516 90.645 27.901 1.00 62.10 437 TYR B N 1
ATOM 6281 C CA . TYR B 1 437 ? -63.555 89.910 28.716 1.00 62.09 437 TYR B CA 1
ATOM 6282 C C . TYR B 1 437 ? -62.140 90.479 28.612 1.00 61.47 437 TYR B C 1
ATOM 6283 O O . TYR B 1 437 ? -61.405 90.513 29.598 1.00 62.27 437 TYR B O 1
ATOM 6292 N N . THR B 1 438 ? -61.760 90.928 27.421 1.00 67.56 438 THR B N 1
ATOM 6293 C CA . THR B 1 438 ? -60.449 91.539 27.238 1.00 66.10 438 THR B CA 1
ATOM 6294 C C . THR B 1 438 ? -60.393 92.883 27.959 1.00 65.26 438 THR B C 1
ATOM 6295 O O . THR B 1 438 ? -59.349 93.275 28.476 1.00 65.58 438 THR B O 1
ATOM 6299 N N . VAL B 1 439 ? -61.523 93.582 27.997 1.00 51.02 439 VAL B N 1
ATOM 6300 C CA . VAL B 1 439 ? -61.627 94.833 28.742 1.00 49.95 439 VAL B CA 1
ATOM 6301 C C . VAL B 1 439 ? -61.614 94.551 30.239 1.00 51.68 439 VAL B C 1
ATOM 6302 O O . VAL B 1 439 ? -60.882 95.186 30.999 1.00 51.92 439 VAL B O 1
ATOM 6306 N N . LEU B 1 440 ? -62.431 93.592 30.657 1.00 68.38 440 LEU B N 1
ATOM 6307 C CA . LEU B 1 440 ? -62.476 93.189 32.054 1.00 69.26 440 LEU B CA 1
ATOM 6308 C C . LEU B 1 440 ? -61.103 92.721 32.528 1.00 70.57 440 LEU B C 1
ATOM 6309 O O . LEU B 1 440 ? -60.844 92.658 33.728 1.00 70.40 440 LEU B O 1
ATOM 6314 N N . LEU B 1 441 ? -60.227 92.396 31.580 1.00 55.81 441 LEU B N 1
ATOM 6315 C CA . LEU B 1 441 ? -58.875 91.946 31.901 1.00 57.75 441 LEU B CA 1
ATOM 6316 C C . LEU B 1 441 ? -57.945 93.144 32.051 1.00 60.07 441 LEU B C 1
ATOM 6317 O O . LEU B 1 441 ? -57.155 93.215 32.993 1.00 60.33 441 LEU B O 1
ATOM 6322 N N . GLU B 1 442 ? -58.051 94.083 31.117 1.00 83.37 442 GLU B N 1
ATOM 6323 C CA . GLU B 1 442 ? -57.285 95.320 31.176 1.00 85.82 442 GLU B CA 1
ATOM 6324 C C . GLU B 1 442 ? -57.533 96.051 32.490 1.00 86.17 442 GLU B C 1
ATOM 6325 O O . GLU B 1 442 ? -56.627 96.666 33.047 1.00 86.65 442 GLU B O 1
ATOM 6331 N N . ARG B 1 443 ? -58.766 95.980 32.982 1.00 84.10 443 ARG B N 1
ATOM 6332 C CA . ARG B 1 443 ? -59.117 96.620 34.245 1.00 85.43 443 ARG B CA 1
ATOM 6333 C C . ARG B 1 443 ? -58.505 95.880 35.430 1.00 85.64 443 ARG B C 1
ATOM 6334 O O . ARG B 1 443 ? -57.861 96.489 36.284 1.00 85.79 443 ARG B O 1
ATOM 6342 N N . THR B 1 444 ? -58.708 94.567 35.481 1.00 86.42 444 THR B N 1
ATOM 6343 C CA . THR B 1 444 ? -58.164 93.763 36.569 1.00 87.18 444 THR B CA 1
ATOM 6344 C C . THR B 1 444 ? -56.639 93.788 36.548 1.00 87.59 444 THR B C 1
ATOM 6345 O O . THR B 1 444 ? -55.992 93.506 37.554 1.00 88.21 444 THR B O 1
ATOM 6349 N N . LEU B 1 445 ? -56.072 94.125 35.393 1.00 73.69 445 LEU B N 1
ATOM 6350 C CA . LEU B 1 445 ? -54.636 94.350 35.287 1.00 74.02 445 LEU B CA 1
ATOM 6351 C C . LEU B 1 445 ? -54.284 95.705 35.879 1.00 76.50 445 LEU B C 1
ATOM 6352 O O . LEU B 1 445 ? -53.306 95.835 36.613 1.00 77.87 445 LEU B O 1
ATOM 6357 N N . ALA B 1 446 ? -55.087 96.713 35.551 1.00 77.30 446 ALA B N 1
ATOM 6358 C CA . ALA B 1 446 ? -54.892 98.055 36.088 1.00 79.19 446 ALA B CA 1
ATOM 6359 C C . ALA B 1 446 ? -54.818 98.017 37.610 1.00 81.14 446 ALA B C 1
ATOM 6360 O O . ALA B 1 446 ? -54.246 98.906 38.234 1.00 81.38 446 ALA B O 1
ATOM 6362 N N . LYS B 1 447 ? -55.398 96.979 38.203 1.00 103.96 447 LYS B N 1
ATOM 6363 C CA . LYS B 1 447 ? -55.285 96.775 39.641 1.00 107.63 447 LYS B CA 1
ATOM 6364 C C . LYS B 1 447 ? -53.980 96.066 40.000 1.00 110.30 447 LYS B C 1
ATOM 6365 O O . LYS B 1 447 ? -53.964 95.162 40.835 1.00 110.49 447 LYS B O 1
ATOM 6371 N N . GLN B 1 448 ? -52.885 96.472 39.363 1.00 135.37 448 GLN B N 1
ATOM 6372 C CA . GLN B 1 448 ? -51.570 95.963 39.734 1.00 138.10 448 GLN B CA 1
ATOM 6373 C C . GLN B 1 448 ? -51.105 96.664 41.006 1.00 139.82 448 GLN B C 1
ATOM 6374 O O . GLN B 1 448 ? -49.936 97.021 41.159 1.00 140.34 448 GLN B O 1
ATOM 6380 N N . ASN B 1 449 ? -52.065 96.855 41.907 1.00 128.08 449 ASN B N 1
ATOM 6381 C CA . ASN B 1 449 ? -51.866 97.476 43.209 1.00 128.74 449 ASN B CA 1
ATOM 6382 C C . ASN B 1 449 ? -53.143 97.323 44.032 1.00 130.37 449 ASN B C 1
ATOM 6383 O O . ASN B 1 449 ? -53.319 97.978 45.058 1.00 130.33 449 ASN B O 1
ATOM 6388 N N . ARG B 1 450 ? -54.023 96.443 43.553 1.00 158.08 450 ARG B N 1
ATOM 6389 C CA . ARG B 1 450 ? -55.330 96.164 44.160 1.00 159.25 450 ARG B CA 1
ATOM 6390 C C . ARG B 1 450 ? -55.586 96.889 45.478 1.00 159.37 450 ARG B C 1
ATOM 6391 O O . ARG B 1 450 ? -56.626 97.526 45.653 1.00 159.78 450 ARG B O 1
#

Nearest PDB structures (foldseek):
  3nd0-assembly1_A  TM=1.002E+00  e=2.872E-59  Synechocystis sp. PCC 6803
  2fed-assembly1_A  TM=9.577E-01  e=1.150E-28  Escherichia coli
  2htl-assembly1_B  TM=9.562E-01  e=3.844E-28  Escherichia coli
  6v2j-assembly1_A-2  TM=9.564E-01  e=2.968E-28  Escherichia coli K-12
  3ejy-assembly1_A  TM=9.579E-01  e=1.814E-27  Escherichia coli

B-factor: mean 74.1, std 23.07, range [36.1, 254.67]

Organism: Synechocystis sp. (strain ATCC 27184 / PCC 6803 / Kazusa) (NCBI:txid1111708)

CATH classification: 1.10.3080.10

Solvent-accessible surface area: 30108 Å² total; per-residue (Å²): 88,30,82,97,148,10,12,66,1,0,42,44,0,0,59,64,3,0,67,57,2,0,34,8,10,33,41,1,54,86,40,30,97,126,9,61,99,34,11,127,128,43,49,108,130,73,86,87,4,123,112,38,2,13,91,45,0,0,28,21,0,27,91,0,19,165,25,8,106,163,98,4,30,33,0,37,4,1,0,0,2,8,0,20,0,27,8,74,52,97,36,104,9,52,80,99,130,0,32,50,16,0,47,75,0,0,51,22,0,3,0,0,0,2,3,7,0,16,0,0,0,2,0,0,3,0,0,0,3,0,23,81,12,0,34,207,46,175,29,79,116,77,8,41,63,6,0,1,0,0,0,0,0,0,0,0,0,0,0,4,7,0,0,3,0,0,9,9,2,2,10,10,0,4,90,18,153,29,170,100,82,33,15,0,36,0,3,1,1,29,0,0,5,36,0,0,20,20,4,26,127,82,98,34,65,94,17,38,10,49,15,20,104,54,88,150,16,33,39,92,0,18,102,0,0,86,74,0,0,80,54,0,0,58,17,0,58,67,1,2,67,18,0,21,150,30,21,50,178,41,68,176,107,81,86,126,49,38,152,146,36,3,61,107,16,0,15,100,0,0,40,33,38,52,88,130,54,12,13,7,30,9,0,34,50,0,2,84,31,4,18,97,59,175,25,140,101,74,33,0,83,101,0,42,56,18,0,31,103,25,3,10,58,3,18,2,4,17,2,0,4,1,4,2,3,2,0,3,0,0,0,0,1,17,0,13,8,39,4,80,88,12,69,126,84,72,73,97,43,3,29,31,43,18,1,0,3,1,0,0,0,1,0,0,0,0,2,0,0,30,1,0,22,0,0,0,10,1,0,4,1,3,0,12,1,2,35,0,1,3,1,0,0,14,0,0,1,17,0,0,31,21,1,28,76,86,40,2,100,12,0,0,36,12,9,13,104,59,42,49,73,89,145,125,154,88,30,80,98,154,12,11,62,1,0,43,42,0,0,58,65,4,0,71,51,2,0,35,7,10,32,38,2,49,87,38,31,99,129,10,63,104,35,13,128,128,42,50,106,129,75,83,85,4,125,118,36,1,13,93,44,0,0,29,16,0,26,93,0,17,164,28,7,103,151,99,3,25,32,0,34,5,2,0,0,1,8,0,21,0,29,10,81,54,96,37,96,7,51,82,99,123,1,30,52,19,0,47,77,0,0,53,21,0,4,0,0,0,3,3,7,0,14,1,0,0,4,0,0,2,0,0,0,2,0,19,67,9,1,31,204,48,175,32,77,117,82,8,44,63,5,1,2,1,0,0,0,0,0,0,1,0,0,0,3,5,0,0,4,0,0,10,9,0,2,10,9,0,5,90,22,154,31,166,99,80,36,17,0,39,0,2,1,0,32,0,0,4,37,0,0,22,22,6,24,126,85,97,32,63,94,18,40,10,54,16,21,103,51,92,149,13,31,34,92,0,18,98,0,0,84,78,0,0,79,55,0,0,58,17,0,61,65,1,2,63,18,0,21,148,31,21,48,181,40,62,174,106,81,89,127,48,36,153,152,36,3,63,108,18,0,15,96,0,0,45,34,37,53,94,127,56,12,14,7,30,8,1,36,50,0,2,83,29,6,17,100,56,172,26,141,97,73,34,1,81,99,0,42,56,21,0,28,104,26,2,9,56,4,17,2,4,18,2,0,4,1,3,0,2,1,0,4,0,0,0,0,1,16,0,14,8,39,5,79,87,12,67,125,85,69,71,98,42,1,32,33,44,20,1,0,3,0,0,0,0,0,0,0,0,0,3,0,0,29,0,0,23,1,0,0,10,1,0,5,2,3,0,11,1,3,36,0,1,2,1,0,0,14,0,0,1,16,0,0,31,21,2,28,74,88,40,2,100,11,0,0,37,13,8,13,106,59,46,51,67,86,149,121,152

Foldseek 3Di:
DDDPLLQVLLLVLLQVLLLLLQVLVVLLVVLQVVLQVCLVVCVVPHCPNLVVLLQLQLVLLLVLLPLCPPQPVLLWFAQLLQLLQCLAPHHDAALVRLLVSLRSSVSSNQSLFAQDDSLRSSLNNLLSSLQVSCVVSVHDPLSSSLSSLLRNLSSVCSNFVFLVLSLLCCPQPSPHCRVPPPVSSSSNSSSNVSSSVSSQVSPDDAGLAAPAPPQDADPVQLVLLLVLLLVLQVVLQVLLVLLVVLLVVLVVDDPVCLSSLSSVLRSVSSNVSNDPDSLTHHQSRLLVCLPDVDDDLVVLVVSLVSLSVSNSNRSSNRRSHHCQNSQLSNQLSVQSSSLVVCCVVCVVRNVDSVLSSLQSRLQNVCQQAVRLVSSLSSSCSRHVYPSSNSSNNSNRNSSNCSNCVVPRPGSSVVVSVVVSVPPVD/DDDPLLLVLLLVLLQVLLQLLLVLVVLLVVLQVVLVVQLVVCVVPHCPNLVVLLQLQLVLLLVLVVLCPPQPVLLWFAQLLQLLQCLAPPHHAALVRLQVSLRSSVSSNQSLFAQDDSLRSSLNNLLSSLQVSCVVSVHDDLSSSLSSLLRNLSSVCLNFVFLVLSLLCVVFFSPHCRPPPPVSSSSNSSSNVSSSVSSQVSPDDAGLAAPAPPQDADPVLLVVLLVLLLVLQVVLQVLLVLLVVLLVVLVVDDPVCLSSLSSVLRSVSSNVSNPPDPLTHHQSVLLVCLPDVDDDLVVLVVSLVSLSVSNSNRSSNRGSHHCQNSQLSNQLSVQSSSLVVVCVVCVVNCVPSVLSSLLRSLQNVCQQAVRLVSSLSSSCRRHVYPSSNSSNSNNNVSSNCSNCVVPRDGSSVVVNVVVSVPPVD